Protein AF-A0A6V8HPG0-F1 (afdb_monomer)

Mean predicted aligned error: 21.88 Å

Organism: Talaromyces pinophilus (NCBI:txid128442)

Secondary structure (DSSP, 8-state):
-PPEEEEEET--SSTTSHHIIIIIHHHTSTTTTTTEEEEEEE-SSHHHHHHHHHHHT--GGGEESSHHHHHS-TT-SEEEE-S-GGGHHHHHHHHHHTT--HHHHHHTTTT-SEEEEEEEEEESSTTS--GGGGGGG-GGG--STTTTHHHHHHHHHHHHH--EEEEEEEEE-S-SEEE-TTSSSEEE--S--EEEEEEEETTS-EEEEEEEE--TTSPPEEEEEEEESSEEEEEEESSS-TTTSPPEEEEEE--TT--S----EEEP-PPPPTTHHHHHHHHHHHHGGGSTTT---HHHHHHHHHHHHHHHHHHHHHHTTTT-----S--TTHHHHHHHHHHHHHHHT-----TT---SS---TTHHHHHHHIIIIIS--TT---TTSHHHHIIIIIHHHHHH-HHHHHHHHHHHHHHHHHHTT-SS-HHHHHHHHHHHHHHHHHHHSSS----HHHHHHHHHHHHHHHHTT-HHHHHHHHHHHHHHHHHS-HHHHHHTHHHHHHHHHHHHHHHHHHTTT--SSS----GGGG-----TTTSHHHHHHHHHHHHHHHT-SHHHHHHHHHHHHHTGGGT---S-HHHHHHHHTTTTTS--HHHHHHHHHHHHHHPPPBTTB--HHHHHHHHHHHHHHHHHHHTT---HHHHHHHHHHHHHHHHTT-HHHHHHHHHHHHHHHHHTTGGGTTTSHHHHTTSSSPPPHHHHHHHHHHHHHHHHHHHHHTT----S------GGG---GGGG-GGG--HHHHHHHHHHHHHHHHHHHHHHHHHHHS--S-HHHHHHHHHHHHHHHHHHHHHHTSTTTTT-TTHHHHHHHHHHHHHHHHHHHHT---TT-HHHHHHHHHHHHHHHHHHHHHHHT--TTT-HHHHHT--THHHHHHHHHHHHHHHHHTT---HHHHHHHHHHHHHHHHHTTT-THHHHHHHHHHHH-

Radius of gyration: 37.89 Å; Cα contacts (8 Å, |Δi|>4): 1248; chains: 1; bounding box: 71×99×92 Å

Solvent-accessible surface area (backbone atoms only — not comparable to full-atom values): 51804 Å² total; per-residue (Å²): 125,84,49,49,24,29,22,30,37,44,49,46,60,49,75,82,42,64,37,28,62,45,59,54,51,47,42,71,32,81,76,40,41,69,48,31,36,74,43,33,36,20,24,93,36,66,70,54,10,43,47,15,18,64,68,70,72,27,54,69,91,37,34,25,52,48,44,52,64,54,41,67,33,92,72,38,79,41,82,45,84,40,63,64,73,91,51,46,62,78,47,43,46,35,48,46,72,62,68,63,44,74,53,48,47,53,73,70,43,66,27,47,61,57,56,36,36,40,36,47,30,33,34,29,59,86,71,63,62,48,73,92,49,54,62,42,31,36,47,92,64,60,47,30,53,68,55,51,44,44,37,56,55,51,50,54,45,30,74,62,64,44,51,74,67,46,76,49,34,49,73,38,50,87,64,42,63,44,79,41,98,66,47,101,52,76,45,73,36,63,23,46,41,35,35,39,41,37,37,32,24,72,76,67,25,36,41,41,37,38,41,34,57,40,65,81,88,55,81,33,30,24,43,37,40,40,38,25,78,41,18,35,42,36,36,40,28,75,45,57,52,55,83,72,48,79,52,49,40,30,42,33,74,74,64,99,80,60,100,60,82,94,66,79,39,78,50,91,73,82,78,62,53,101,60,32,59,62,39,52,51,53,49,46,58,73,60,39,88,78,48,81,93,74,76,83,52,70,68,58,50,51,53,52,51,52,50,55,47,50,38,51,45,39,35,40,61,46,26,65,36,48,65,61,85,81,92,72,98,79,66,84,74,60,60,66,61,55,57,52,58,51,54,58,52,48,68,72,66,77,53,89,68,69,92,82,76,68,67,57,53,89,87,56,94,63,50,66,60,29,53,49,42,25,59,57,71,73,28,65,68,90,85,69,92,44,86,87,33,70,51,44,40,53,67,43,62,47,41,56,49,20,58,72,29,50,40,21,33,28,23,50,42,16,45,24,35,46,51,52,22,57,76,67,75,41,83,74,45,27,65,18,48,38,20,46,52,50,22,55,50,47,45,51,58,34,57,70,39,98,70,55,60,83,44,70,46,51,58,52,24,47,47,46,57,26,50,51,27,52,76,71,64,38,60,68,61,19,52,50,42,49,54,51,51,51,57,51,59,71,70,51,58,76,76,58,51,65,79,39,43,72,56,59,30,58,50,56,47,59,54,53,48,61,56,70,71,48,74,77,79,67,79,86,87,72,91,75,86,54,80,78,80,66,82,65,88,73,56,62,56,64,40,74,73,4,38,16,42,52,41,37,55,50,42,45,74,70,56,45,55,75,67,47,44,50,50,47,51,51,50,32,57,72,18,51,35,58,62,54,66,44,67,59,66,71,65,49,58,64,54,53,81,37,37,80,81,63,42,52,49,42,53,36,43,26,54,50,26,49,50,56,56,69,56,60,39,56,93,75,36,77,48,73,65,58,52,49,49,54,54,48,50,56,51,49,50,54,52,40,52,57,66,70,60,82,48,72,48,41,46,51,22,47,51,43,46,26,49,44,27,42,30,51,53,40,49,70,60,17,52,53,47,43,58,54,40,54,52,56,38,42,76,70,33,44,80,46,48,84,84,31,56,74,55,24,68,71,39,87,75,60,53,53,69,68,53,40,51,38,36,41,43,49,53,50,42,51,50,48,50,50,21,61,75,68,75,44,62,66,66,94,80,69,84,76,83,51,79,90,53,63,82,54,76,80,78,68,45,86,89,76,72,47,77,71,59,47,55,55,51,55,52,41,49,40,36,47,53,37,43,52,37,50,52,48,37,41,52,70,67,61,63,68,97,49,63,71,56,53,54,52,50,49,54,51,52,49,57,49,50,53,54,50,49,59,62,55,71,37,84,84,40,78,82,44,68,42,40,60,37,42,51,20,48,50,45,41,41,50,42,54,52,30,55,54,56,51,66,60,91,56,89,92,42,64,71,57,29,54,47,28,50,52,53,41,51,52,49,36,50,52,52,46,64,65,58,71,72,58,66,77,87,79,40,71,69,59,55,61,36,56,54,68,51,42,51,54,26,45,44,54,38,36,55,54,44,46,57,48,50,77,80,46,86,60,69,63,56,57,50,51,42,52,48,35,48,50,53,26,56,56,41,17,54,50,24,41,29,20,45,55,50,38,57,49,56,65,71,70,103

Sequence (941 aa):
MARIRVGIIGLSASDVAWVSRSHGKALQKAPLSTKYQLTAVATTSAESAAASAARWGISPEKAYTNAEDIAADPDVDLVVIGVKLPLHYDLALPALKAGKDAKEIIDSGALGKIVATTVVGWDNTLLYLPPRFDYEHEAKNRADISTITSGHVLDALCFLLGEFDSLSSVMNCAFPVITTPHHEGPVTRDAPDSFLVQGVLKTGTVVSFSMFLTPPGTPSSLTWTIAGEKGALKFEANNINIQILPPKLYWYHSRPDTNGPPEWQEVPVEDPLAFGQVGELYLALADGENVPGVLTDFDQAALRHSMLEAMGASCAYQATNTGVGVKSPVGAAADKELSRLWSDFASFMGVNLGTGVDPPIAYRSYMPQLLQFFLTSVVLPSGTRVTDSLAYHLRSQWMHQAMSDPCLFHATLFSASASIDMLRNQPNSMPTLYHQTWVIRLVNERLAHRQPLLTYSTLGAVIPLLYYNMVALDRDSAITHQTGLLKMLLRTPKSFRTEIGPLIGIIKLLGQVCYYRTAAKTFNNEKSLSLLALGLPNLYQLTQSGITDAVRTRGQATIGDDKEVLKTASYFFETIHTWFPVISRPRYYEQMAVVWNQPNPDFGLLALATFLLTCAPEHQRLTNQTSSLYTFMKSIIGALESTGFNTLELVHARLLITIFEAGHGITHAAYISMGSTIRAAAALGLDNIHANQTMFSCLNPPVNVKDAEQTWRGIMCLDKYLSLELQRPSGDFRTRLSPGDILSEDHISPNHYNIVTRYDIEFTMLFQVTHILDQVLAHVYNPLPQEEFNTSEAIQLLSTLESLKALLTGKSFQRSGLYDAMISLCYSTSVTLFAFWANLQRPNNESCVLSAESFMACAVEDILDHFQHLDYDRSAAVLDSLPIFVSQSIFKAGEVLVHELKHTTRLDVRKSIVACKRVLGHIAKRWLVGKQHLEYLDKEC

Nearest PDB structures (foldseek):
  4gqa-assembly2_C-3  TM=5.510E-01  e=6.762E-09  Klebsiella pneumoniae 342
  5ya8-assembly1_D  TM=5.470E-01  e=1.088E-08  Paracoccus laeviglucosivorans
  4fb5-assembly1_A  TM=5.318E-01  e=1.088E-08  Rhizobium etli CFN 42
  5yaq-assembly1_D  TM=5.179E-01  e=9.286E-09  Paracoccus laeviglucosivorans
  4gqa-assembly1_A-2  TM=5.029E-01  e=1.973E-08  Klebsiella pneumoniae 342

InterPro domains:
  IPR007219 Xylanolytic transcriptional activator, regulatory domain [PF04082] (570-793)
  IPR007219 Xylanolytic transcriptional activator, regulatory domain [SM00906] (670-745)
  IPR036291 NAD(P)-binding domain superfamily [SSF51735] (3-126)
  IPR051317 Gfo/Idh/MocA family oxidoreductases [PTHR43708] (1-101)
  IPR055080 Gal80p-like, C-terminal domain [PF22685] (101-236)

pLDDT: mean 75.32, std 16.59, range [25.36, 97.88]

Foldseek 3Di:
DDAQEEEEEPQFLDPVAPCCVPVLVVCVDPPNVVRHDHAAYEYQDLVRQQSRCVSSVYDSVRRHHALQVNLPDPRHRYYHYRDDPVCCCVNVLNNVVSPQDLLNCLVVCLQPQWAAKEKAWEDAAQVADAPVVLVQLEVVSVNYCLCPLVLVVVLVVCLRPNAFPDKAKDFADPPQWDDHPRDPDIRGGGHTFWMWMWGAHPSRYTYTHIYGYDHPPDFTKMWMKTHGPFWIKIWIDSHSRCLAPPTWIWIWGDDPDDPDDTDIDTDDDDADPPVHSVVVQVVPVVVPPPDPPSHDDVVSVVVSVVVSVVNVVSNVVVVVFQPDDDDDPPPDPPVVVQQVVVQVLVVVLPPCPDPDQDAPDDDDPCLSVLLVQLLDPVQDDPPDPPCPDLSVCCSPVLVVVLRVDVLSVLLSSLLSVLVVCVVVVHPQTRSNNNSLVSNVVVLVVQCPDPQRPLDLSSLNSLLSQLVSCVVVVVLVSNVVSLVVSVVSLQSDDPVVCVVNVCSVVSSVLSNLLSVVVVVPDDDDDDDDPDPVVVPHDDCLCLPQNNLQVVLLVLLCVQQNDLVSLVVLLVLLCLAACLQQVLDDPVVLVVCSVCCNVRNRSLSSLLSLLSNLQLDWPDPLHNDPSSVVSLVVSVVSLVSCVSNVDQDLSNLNSLLSSLQQCLLQVVLVVSQVSLVVSVVSLVVQVLLPLPVCVVVQVVDVVRDDSLSSPSSSLSSLLSQLLSCLVVVHQGPPSADDDDPVLDDDPVLVDPPPDDPVVVSVNLSSLSSVLSNLSNLLSCLLHPPDPDPVVSVVSLVVSVVVLVVSVVVLPDPSNPPGLNSLLSLLSSLSSLLSNLVSQLPPDDPPCVVVNVVSLVVNVVSLVVLLVSQVPPPLPPDPSNLSNHRSSNLSSLLSSLVSLLVVVVVDDDPVSVVSNVSSLVSLVSSSSGGSVSVVSNVVSVVSD

Structure (mmCIF, N/CA/C/O backbone):
data_AF-A0A6V8HPG0-F1
#
_entry.id   AF-A0A6V8HPG0-F1
#
loop_
_atom_site.group_PDB
_atom_site.id
_atom_site.type_symbol
_atom_site.label_atom_id
_atom_site.label_alt_id
_atom_site.label_comp_id
_atom_site.label_asym_id
_atom_site.label_entity_id
_atom_site.label_seq_id
_atom_site.pdbx_PDB_ins_code
_atom_site.Cartn_x
_atom_site.Cartn_y
_atom_site.Cartn_z
_atom_site.occupancy
_atom_site.B_iso_or_equiv
_atom_site.auth_seq_id
_atom_site.auth_comp_id
_atom_site.auth_asym_id
_atom_site.auth_atom_id
_atom_site.pdbx_PDB_model_num
ATOM 1 N N . MET A 1 1 ? 1.450 -47.073 27.483 1.00 46.75 1 MET A N 1
ATOM 2 C CA . MET A 1 1 ? 2.648 -46.740 26.686 1.00 46.75 1 MET A CA 1
ATOM 3 C C . MET A 1 1 ? 3.872 -47.194 27.456 1.00 46.75 1 MET A C 1
ATOM 5 O O . MET A 1 1 ? 3.860 -47.072 28.679 1.00 46.75 1 MET A O 1
ATOM 9 N N . ALA A 1 2 ? 4.869 -47.754 26.768 1.00 61.03 2 ALA A N 1
ATOM 10 C CA . ALA A 1 2 ? 6.171 -48.037 27.367 1.00 61.03 2 ALA A CA 1
ATOM 11 C C . ALA A 1 2 ? 6.821 -46.718 27.819 1.00 61.03 2 ALA A C 1
ATOM 13 O O . ALA A 1 2 ? 6.591 -45.676 27.204 1.00 61.03 2 ALA A O 1
ATOM 14 N N . ARG A 1 3 ? 7.550 -46.742 28.938 1.00 74.75 3 ARG A N 1
ATOM 15 C CA . ARG A 1 3 ? 8.239 -45.551 29.448 1.00 74.75 3 ARG A CA 1
ATOM 16 C C . ARG A 1 3 ? 9.493 -45.315 28.609 1.00 74.75 3 ARG A C 1
ATOM 18 O O . ARG A 1 3 ? 10.213 -46.272 28.361 1.00 74.75 3 ARG A O 1
ATOM 25 N N . ILE A 1 4 ? 9.762 -44.067 28.231 1.00 65.44 4 ILE A N 1
ATOM 26 C CA . ILE A 1 4 ? 11.001 -43.681 27.539 1.00 65.44 4 ILE A CA 1
ATOM 27 C C . ILE A 1 4 ? 12.174 -43.900 28.500 1.00 65.44 4 ILE A C 1
ATOM 29 O O . ILE A 1 4 ? 12.159 -43.371 29.618 1.00 65.44 4 ILE A O 1
ATOM 33 N N . ARG A 1 5 ? 13.161 -44.689 28.082 1.00 83.12 5 ARG A N 1
ATOM 34 C CA . ARG A 1 5 ? 14.323 -45.102 28.871 1.00 83.12 5 ARG A CA 1
ATOM 35 C C . ARG A 1 5 ? 15.419 -44.044 28.762 1.00 83.12 5 ARG A C 1
ATOM 37 O O . ARG A 1 5 ? 15.951 -43.789 27.689 1.00 83.12 5 ARG A O 1
ATOM 44 N N . VAL A 1 6 ? 15.713 -43.371 29.868 1.00 72.12 6 VAL A N 1
ATOM 45 C CA . VAL A 1 6 ? 16.582 -42.192 29.914 1.00 72.12 6 VAL A CA 1
ATOM 46 C C . VAL A 1 6 ? 17.924 -42.544 30.549 1.00 72.12 6 VAL A C 1
ATOM 48 O O . VAL A 1 6 ? 17.972 -43.009 31.690 1.00 72.12 6 VAL A O 1
ATOM 51 N N . GLY A 1 7 ? 19.009 -42.248 29.839 1.00 85.75 7 GLY A N 1
ATOM 52 C CA . GLY A 1 7 ? 20.379 -42.250 30.340 1.00 85.75 7 GLY A CA 1
ATOM 53 C C . GLY A 1 7 ? 20.833 -40.830 30.675 1.00 85.75 7 GLY A C 1
ATOM 54 O O . GLY A 1 7 ? 20.550 -39.901 29.921 1.00 85.75 7 GLY A O 1
ATOM 55 N N . ILE A 1 8 ? 21.519 -40.613 31.803 1.00 84.31 8 ILE A N 1
ATOM 56 C CA . ILE A 1 8 ? 21.981 -39.263 32.184 1.00 84.31 8 ILE A CA 1
ATOM 57 C C . ILE A 1 8 ? 23.489 -39.221 32.426 1.00 84.31 8 ILE A C 1
ATOM 59 O O . ILE A 1 8 ? 24.012 -39.910 33.301 1.00 84.31 8 ILE A O 1
ATOM 63 N N . ILE A 1 9 ? 24.175 -38.327 31.714 1.00 85.12 9 ILE A N 1
ATOM 64 C CA . ILE A 1 9 ? 25.596 -38.024 31.911 1.00 85.12 9 ILE A CA 1
ATOM 65 C C . ILE A 1 9 ? 25.725 -36.921 32.965 1.00 85.12 9 ILE A C 1
ATOM 67 O O . ILE A 1 9 ? 25.168 -35.838 32.806 1.00 85.12 9 ILE A O 1
ATOM 71 N N . GLY A 1 10 ? 26.456 -37.172 34.050 1.00 80.94 10 GLY A N 1
ATOM 72 C CA . GLY A 1 10 ? 26.646 -36.213 35.146 1.00 80.94 10 GLY A CA 1
ATOM 73 C C . GLY A 1 10 ? 25.620 -36.298 36.276 1.00 80.94 10 GLY A C 1
ATOM 74 O O . GLY A 1 10 ? 25.633 -35.460 37.182 1.00 80.94 10 GLY A O 1
ATOM 75 N N . LEU A 1 11 ? 24.745 -37.309 36.268 1.00 86.81 11 LEU A N 1
ATOM 76 C CA . LEU A 1 11 ? 23.844 -37.566 37.388 1.00 86.81 11 LEU A CA 1
ATOM 77 C C . LEU A 1 11 ? 24.651 -38.093 38.582 1.00 86.81 11 LEU A C 1
ATOM 79 O O . LEU A 1 11 ? 25.267 -39.153 38.506 1.00 86.81 11 LEU A O 1
ATOM 83 N N . SER A 1 12 ? 24.661 -37.347 39.688 1.00 82.88 12 SER A N 1
ATOM 84 C CA . SER A 1 12 ? 25.460 -37.660 40.880 1.00 82.88 12 SER A CA 1
ATOM 85 C C . SER A 1 12 ? 24.629 -38.348 41.964 1.00 82.88 12 SER A C 1
ATOM 87 O O . SER A 1 12 ? 23.435 -38.073 42.111 1.00 82.88 12 SER A O 1
ATOM 89 N N . ALA A 1 13 ? 25.283 -39.166 42.794 1.00 84.44 13 ALA A N 1
ATOM 90 C CA . ALA A 1 13 ? 24.712 -39.690 44.037 1.00 84.44 13 ALA A CA 1
ATOM 91 C C . ALA A 1 13 ? 24.447 -38.590 45.090 1.00 84.44 13 ALA A C 1
ATOM 93 O O . ALA A 1 13 ? 23.627 -38.772 45.989 1.00 84.44 13 ALA A O 1
ATOM 94 N N . SER A 1 14 ? 25.137 -37.447 44.980 1.00 78.19 14 SER A N 1
ATOM 95 C CA . SER A 1 14 ? 25.001 -36.309 45.889 1.00 78.19 14 SER A CA 1
ATOM 96 C C . SER A 1 14 ? 23.877 -35.364 45.459 1.00 78.19 14 SER A C 1
ATOM 98 O O . SER A 1 14 ? 23.778 -34.973 44.296 1.00 78.19 14 SER A O 1
ATOM 100 N N . ASP A 1 15 ? 23.083 -34.906 46.428 1.00 68.94 15 ASP A N 1
ATOM 101 C CA . ASP A 1 15 ? 22.025 -33.905 46.232 1.00 68.94 15 ASP A CA 1
ATOM 102 C C . ASP A 1 15 ? 22.561 -32.481 45.977 1.00 68.94 15 ASP A C 1
ATOM 104 O O . ASP A 1 15 ? 21.785 -31.552 45.759 1.00 68.94 15 ASP A O 1
ATOM 108 N N . VAL A 1 16 ? 23.881 -32.276 45.983 1.00 67.00 16 VAL A N 1
ATOM 109 C CA . VAL A 1 16 ? 24.493 -30.971 45.677 1.00 67.00 16 VAL A CA 1
ATOM 110 C C . VAL A 1 16 ? 24.421 -30.666 44.174 1.00 67.00 16 VAL A C 1
ATOM 112 O O . VAL A 1 16 ? 24.186 -29.516 43.776 1.00 67.00 16 VAL A O 1
ATOM 115 N N . ALA A 1 17 ? 24.559 -31.692 43.328 1.00 64.62 17 ALA A N 1
ATOM 116 C CA . ALA A 1 17 ? 24.532 -31.542 41.878 1.00 64.62 17 ALA A CA 1
ATOM 117 C C . ALA A 1 17 ? 23.155 -31.055 41.398 1.00 64.62 17 ALA A C 1
ATOM 119 O O . ALA A 1 17 ? 22.110 -31.535 41.840 1.00 64.62 17 ALA A O 1
ATOM 120 N N . TRP A 1 18 ? 23.150 -30.078 40.487 1.00 61.59 18 TRP A N 1
ATOM 121 C CA . TRP A 1 18 ? 21.914 -29.482 39.970 1.00 61.59 18 TRP A CA 1
ATOM 122 C C . TRP A 1 18 ? 21.008 -30.533 39.319 1.00 61.59 18 TRP A C 1
ATOM 124 O O . TRP A 1 18 ? 19.835 -30.612 39.661 1.00 61.59 18 TRP A O 1
ATOM 134 N N . VAL A 1 19 ? 21.579 -31.408 38.493 1.00 66.31 19 VAL A N 1
ATOM 135 C CA . VAL A 1 19 ? 20.870 -32.475 37.764 1.00 66.31 19 VAL A CA 1
ATOM 136 C C . VAL A 1 19 ? 20.191 -33.469 38.695 1.00 66.31 19 VAL A C 1
ATOM 138 O O . VAL A 1 19 ? 19.079 -33.913 38.424 1.00 66.31 19 VAL A O 1
ATOM 141 N N . SER A 1 20 ? 20.829 -33.781 39.824 1.00 78.12 20 SER A N 1
ATOM 142 C CA . SER A 1 20 ? 20.265 -34.633 40.871 1.00 78.12 20 SER A CA 1
ATOM 143 C C . SER A 1 20 ? 19.049 -33.972 41.533 1.00 78.12 20 SER A C 1
ATOM 145 O O . SER A 1 20 ? 18.065 -34.643 41.838 1.00 78.12 20 SER A O 1
ATOM 147 N N . ARG A 1 21 ? 19.062 -32.641 41.709 1.00 70.69 21 ARG A N 1
ATOM 148 C CA . ARG A 1 21 ? 17.937 -31.875 42.279 1.00 70.69 21 ARG A CA 1
ATOM 149 C C . ARG A 1 21 ? 16.814 -31.587 41.283 1.00 70.69 21 ARG A C 1
ATOM 151 O O . ARG A 1 21 ? 15.669 -31.487 41.718 1.00 70.69 21 ARG A O 1
ATOM 158 N N . SER A 1 22 ? 17.136 -31.451 39.999 1.00 61.69 22 SER A N 1
ATOM 159 C CA . SER A 1 22 ? 16.190 -31.163 38.921 1.00 61.69 22 SER A CA 1
ATOM 160 C C . SER A 1 22 ? 15.735 -32.449 38.225 1.00 61.69 22 SER A C 1
ATOM 162 O O . SER A 1 22 ? 14.730 -33.037 38.623 1.00 61.69 22 SER A O 1
ATOM 164 N N . HIS A 1 23 ? 16.478 -32.910 37.221 1.00 62.91 23 HIS A N 1
ATOM 165 C CA . HIS A 1 23 ? 16.104 -34.013 36.336 1.00 62.91 23 HIS A CA 1
ATOM 166 C C . HIS A 1 23 ? 15.934 -35.342 37.084 1.00 62.91 23 HIS A C 1
ATOM 168 O O . HIS A 1 23 ? 14.897 -35.985 36.939 1.00 62.91 23 HIS A O 1
ATOM 174 N N . GLY A 1 24 ? 16.888 -35.725 37.941 1.00 72.38 24 GLY A N 1
ATOM 175 C CA . GLY A 1 24 ? 16.841 -36.994 38.679 1.00 72.38 24 GLY A CA 1
ATOM 176 C C . GLY A 1 24 ? 15.597 -37.118 39.568 1.00 72.38 24 GLY A C 1
ATOM 177 O O . GLY A 1 24 ? 14.842 -38.084 39.467 1.00 72.38 24 GLY A O 1
ATOM 178 N N . LYS A 1 25 ? 15.317 -36.101 40.397 1.00 76.50 25 LYS A N 1
ATOM 179 C CA . LYS A 1 25 ? 14.118 -36.074 41.259 1.00 76.50 25 LYS A CA 1
ATOM 180 C C . LYS A 1 25 ? 12.815 -35.929 40.475 1.00 76.50 25 LYS A C 1
ATOM 182 O O . LYS A 1 25 ? 11.805 -36.490 40.899 1.00 76.50 25 LYS A O 1
ATOM 187 N N . ALA A 1 26 ? 12.814 -35.175 39.375 1.00 64.62 26 ALA A N 1
ATOM 188 C CA . ALA A 1 26 ? 11.629 -34.990 38.542 1.00 64.62 26 ALA A CA 1
ATOM 189 C C . ALA A 1 26 ? 11.210 -36.303 37.865 1.00 64.62 26 ALA A C 1
ATOM 191 O O . ALA A 1 26 ? 10.038 -36.666 37.924 1.00 64.62 26 ALA A O 1
ATOM 192 N N . LEU A 1 27 ? 12.167 -37.055 37.312 1.00 73.44 27 LEU A N 1
ATOM 193 C CA . LEU A 1 27 ? 11.913 -38.326 36.624 1.00 73.44 27 LEU A CA 1
ATOM 194 C C . LEU A 1 27 ? 11.431 -39.447 37.562 1.00 73.44 27 LEU A C 1
ATOM 196 O O . LEU A 1 27 ? 10.791 -40.389 37.106 1.00 73.44 27 LEU A O 1
ATOM 200 N N . GLN A 1 28 ? 11.661 -39.334 38.874 1.00 77.50 28 GLN A N 1
ATOM 201 C CA . GLN A 1 28 ? 11.141 -40.276 39.874 1.00 77.50 28 GLN A CA 1
ATOM 202 C C . GLN A 1 28 ? 9.711 -39.955 40.355 1.00 77.50 28 GLN A C 1
ATOM 204 O O . GLN A 1 28 ? 9.090 -40.787 41.019 1.00 77.50 28 GLN A O 1
ATOM 209 N N . LYS A 1 29 ? 9.148 -38.784 40.019 1.00 72.56 29 LYS A N 1
ATOM 210 C CA . LYS A 1 29 ? 7.818 -38.344 40.481 1.00 72.56 29 LYS A CA 1
ATOM 211 C C . LYS A 1 29 ? 6.777 -38.379 39.363 1.00 72.56 29 LYS A C 1
ATOM 213 O O . LYS A 1 29 ? 7.064 -38.053 38.214 1.00 72.56 29 LYS A O 1
ATOM 218 N N . ALA A 1 30 ? 5.535 -38.724 39.701 1.00 69.56 30 ALA A N 1
ATOM 219 C CA . ALA A 1 30 ? 4.420 -38.596 38.766 1.00 69.56 30 ALA A CA 1
ATOM 220 C C . ALA A 1 30 ? 4.164 -37.103 38.448 1.00 69.56 30 ALA A C 1
ATOM 222 O O . ALA A 1 30 ? 4.336 -36.265 39.336 1.00 69.56 30 ALA A O 1
ATOM 223 N N . PRO A 1 31 ? 3.763 -36.748 37.212 1.00 57.50 31 PRO A N 1
ATOM 224 C CA . PRO A 1 31 ? 3.409 -37.635 36.098 1.00 57.50 31 PRO A CA 1
ATOM 225 C C . PRO A 1 31 ? 4.599 -38.054 35.215 1.00 57.50 31 PRO A C 1
ATOM 227 O O . PRO A 1 31 ? 4.399 -38.716 34.205 1.00 57.50 31 PRO A O 1
ATOM 230 N N . LEU A 1 32 ? 5.836 -37.669 35.539 1.00 53.12 32 LEU A N 1
ATOM 231 C CA . LEU A 1 32 ? 6.993 -37.986 34.694 1.00 53.12 32 LEU A CA 1
ATOM 232 C C . LEU A 1 32 ? 7.440 -39.436 34.854 1.00 53.12 32 LEU A C 1
ATOM 234 O O . LEU A 1 32 ? 7.696 -40.089 33.850 1.00 53.12 32 LEU A O 1
ATOM 238 N N . SER A 1 33 ? 7.415 -39.983 36.068 1.00 71.50 33 SER A N 1
ATOM 239 C CA . SER A 1 33 ? 7.749 -41.394 36.312 1.00 71.50 33 SER A CA 1
ATOM 240 C C . SER A 1 33 ? 6.778 -42.388 35.667 1.00 71.50 33 SER A C 1
ATOM 242 O O . SER A 1 33 ? 7.076 -43.578 35.601 1.00 71.50 33 SER A O 1
ATOM 244 N N . THR A 1 34 ? 5.619 -41.931 35.172 1.00 69.81 34 THR A N 1
ATOM 245 C CA . THR A 1 34 ? 4.696 -42.765 34.384 1.00 69.81 34 THR A CA 1
ATOM 246 C C . THR A 1 34 ? 5.009 -42.747 32.887 1.00 69.81 34 THR A C 1
ATOM 248 O O . THR A 1 34 ? 4.551 -43.642 32.180 1.00 69.81 34 THR A O 1
ATOM 251 N N . LYS A 1 35 ? 5.802 -41.774 32.413 1.00 61.50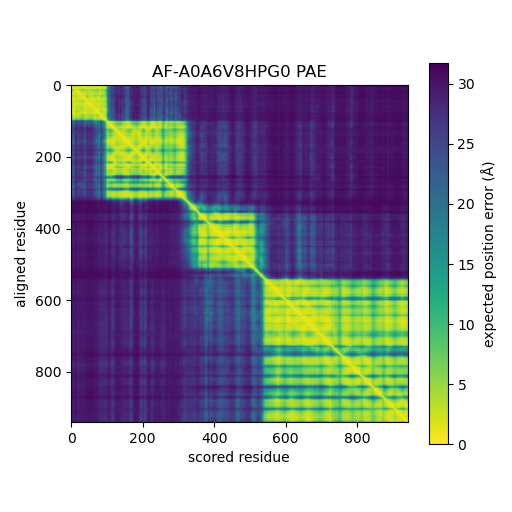 35 LYS A N 1
ATOM 252 C CA . LYS A 1 35 ? 6.186 -41.585 31.003 1.00 61.50 35 LYS A CA 1
ATOM 253 C C . LYS A 1 35 ? 7.664 -41.869 30.727 1.00 61.50 35 LYS A C 1
ATOM 255 O O . LYS A 1 35 ? 7.998 -42.251 29.613 1.00 61.50 35 LYS A O 1
ATOM 260 N N . TYR A 1 36 ? 8.523 -41.718 31.729 1.00 70.88 36 TYR A N 1
ATOM 261 C CA . TYR A 1 36 ? 9.970 -41.864 31.627 1.00 70.88 36 TYR A CA 1
ATOM 262 C C . TYR A 1 36 ? 10.485 -42.826 32.697 1.00 70.88 36 TYR A C 1
ATOM 264 O O . TYR A 1 36 ? 9.972 -42.869 33.819 1.00 70.88 36 TYR A O 1
ATOM 272 N N . GLN A 1 37 ? 11.507 -43.597 32.348 1.00 86.94 37 GLN A N 1
ATOM 273 C CA . GLN A 1 37 ? 12.222 -44.490 33.245 1.00 86.94 37 GLN A CA 1
ATOM 274 C C . GLN A 1 37 ? 13.704 -44.155 33.174 1.00 86.94 37 GLN A C 1
ATOM 276 O O . GLN A 1 37 ? 14.293 -44.180 32.106 1.00 86.94 37 GLN A O 1
ATOM 281 N N . LEU A 1 38 ? 14.311 -43.850 34.314 1.00 82.44 38 LEU A N 1
ATOM 282 C CA . LEU A 1 38 ? 15.752 -43.663 34.392 1.00 82.44 38 LEU A CA 1
ATOM 283 C C . LEU A 1 38 ? 16.432 -45.041 34.331 1.00 82.44 38 LEU A C 1
ATOM 285 O O . LEU A 1 38 ? 16.200 -45.866 35.216 1.00 82.44 38 LEU A O 1
ATOM 289 N N . THR A 1 39 ? 17.209 -45.302 33.279 1.00 89.25 39 THR A N 1
ATOM 290 C CA . THR A 1 39 ? 17.757 -46.634 32.953 1.00 89.25 39 THR A CA 1
ATOM 291 C C . THR A 1 39 ? 19.274 -46.712 32.962 1.00 89.25 39 THR A C 1
ATOM 293 O O . THR A 1 39 ? 19.790 -47.799 33.201 1.00 89.25 39 THR A O 1
ATOM 296 N N . ALA A 1 40 ? 19.984 -45.602 32.752 1.00 92.12 40 ALA A N 1
ATOM 297 C CA . ALA A 1 40 ? 21.446 -45.585 32.719 1.00 92.12 40 ALA A CA 1
ATOM 298 C C . ALA A 1 40 ? 22.034 -44.292 33.296 1.00 92.12 40 ALA A C 1
ATOM 300 O O . ALA A 1 40 ? 21.387 -43.239 33.335 1.00 92.12 40 ALA A O 1
ATOM 301 N N . VAL A 1 41 ? 23.288 -44.357 33.738 1.00 92.50 41 VAL A N 1
ATOM 302 C CA . VAL A 1 41 ? 24.036 -43.188 34.216 1.00 92.50 41 VAL A CA 1
ATOM 303 C C . VAL A 1 41 ? 25.482 -43.243 33.753 1.00 92.50 41 VAL A C 1
ATOM 305 O O . VAL A 1 41 ? 26.072 -44.316 33.740 1.00 92.50 41 VAL A O 1
ATOM 308 N N . ALA A 1 42 ? 26.059 -42.086 33.422 1.00 90.50 42 ALA A N 1
ATOM 309 C CA . ALA A 1 42 ? 27.491 -41.953 33.176 1.00 90.50 42 ALA A CA 1
ATOM 310 C C . ALA A 1 42 ? 28.113 -40.868 34.065 1.00 90.50 42 ALA A C 1
ATOM 312 O O . ALA A 1 42 ? 27.601 -39.746 34.146 1.00 90.50 42 ALA A O 1
ATOM 313 N N . THR A 1 43 ? 29.226 -41.177 34.731 1.00 87.44 43 THR A N 1
ATOM 314 C CA . THR A 1 43 ? 30.017 -40.211 35.521 1.00 87.44 43 THR A CA 1
ATOM 315 C C . THR A 1 43 ? 31.516 -40.384 35.261 1.00 87.44 43 THR A C 1
ATOM 317 O O . THR A 1 43 ? 31.930 -41.267 34.530 1.00 87.44 43 THR A O 1
ATOM 320 N N . THR A 1 44 ? 32.366 -39.544 35.856 1.00 83.62 44 THR A N 1
ATOM 321 C CA . THR A 1 44 ? 33.806 -39.501 35.542 1.00 83.62 44 THR A CA 1
ATOM 322 C C . THR A 1 44 ? 34.642 -40.639 36.147 1.00 83.62 44 THR A C 1
ATOM 324 O O . THR A 1 44 ? 35.839 -40.707 35.888 1.00 83.62 44 THR A O 1
ATOM 327 N N . SER A 1 45 ? 34.075 -41.497 37.003 1.00 87.06 45 SER A N 1
ATOM 328 C CA . SER A 1 45 ? 34.790 -42.637 37.600 1.00 87.06 45 SER A CA 1
ATOM 329 C C . SER A 1 45 ? 33.846 -43.796 37.909 1.00 87.06 45 SER A C 1
ATOM 331 O O . SER A 1 45 ? 32.695 -43.568 38.274 1.00 87.06 45 SER A O 1
ATOM 333 N N . ALA A 1 46 ? 34.344 -45.035 37.844 1.00 87.81 46 ALA A N 1
ATOM 334 C CA . ALA A 1 46 ? 33.543 -46.232 38.123 1.00 87.81 46 ALA A CA 1
ATOM 335 C C . ALA A 1 46 ? 32.913 -46.212 39.529 1.00 87.81 46 ALA A C 1
ATOM 337 O O . ALA A 1 46 ? 31.753 -46.572 39.701 1.00 87.81 46 ALA A O 1
ATOM 338 N N . GLU A 1 47 ? 33.649 -45.713 40.527 1.00 88.75 47 GLU A N 1
ATOM 339 C CA . GLU A 1 47 ? 33.156 -45.568 41.901 1.00 88.75 47 GLU A CA 1
ATOM 340 C C . GLU A 1 47 ? 31.980 -44.579 41.990 1.00 88.75 47 GLU A C 1
ATOM 342 O O . GLU A 1 47 ? 30.967 -44.863 42.631 1.00 88.75 47 GLU A O 1
ATOM 347 N N . SER A 1 48 ? 32.069 -43.437 41.297 1.00 86.44 48 SER A N 1
ATOM 348 C CA . SER A 1 48 ? 30.988 -42.444 41.287 1.00 86.44 48 SER A CA 1
ATOM 349 C C . SER A 1 48 ? 29.782 -42.885 40.450 1.00 86.44 48 SER A C 1
ATOM 351 O O . SER A 1 48 ? 28.651 -42.552 40.812 1.00 86.44 48 SER A O 1
ATOM 353 N N . ALA A 1 49 ? 30.001 -43.667 39.389 1.00 88.25 49 ALA A N 1
ATOM 354 C CA . ALA A 1 49 ? 28.946 -44.212 38.538 1.00 88.25 49 ALA A CA 1
ATOM 355 C C . ALA A 1 49 ? 28.152 -45.278 39.299 1.00 88.25 49 ALA A C 1
ATOM 357 O O . ALA A 1 49 ? 26.926 -45.204 39.361 1.00 88.25 49 ALA A O 1
ATOM 358 N N . ALA A 1 50 ? 28.851 -46.195 39.979 1.00 90.44 50 ALA A N 1
ATOM 359 C CA . ALA A 1 50 ? 28.247 -47.215 40.831 1.00 90.44 50 ALA A CA 1
ATOM 360 C C . ALA A 1 50 ? 27.467 -46.597 42.004 1.00 90.44 50 ALA A C 1
ATOM 362 O O . ALA A 1 50 ? 26.328 -46.987 42.271 1.00 90.44 50 ALA A O 1
ATOM 363 N N . ALA A 1 51 ? 28.034 -45.583 42.668 1.00 89.12 51 ALA A N 1
ATOM 364 C CA . ALA A 1 51 ? 27.344 -44.857 43.733 1.00 89.12 51 ALA A CA 1
ATOM 365 C C . ALA A 1 51 ? 26.082 -44.137 43.223 1.00 89.12 51 ALA A C 1
ATOM 367 O O . ALA A 1 51 ? 25.058 -44.110 43.910 1.00 89.12 51 ALA A O 1
ATOM 368 N N . SER A 1 52 ? 26.135 -43.563 42.016 1.00 89.88 52 SER A N 1
ATOM 369 C CA . SER A 1 52 ? 24.980 -42.914 41.393 1.00 89.88 52 SER A CA 1
ATOM 370 C C . SER A 1 52 ? 23.902 -43.931 41.018 1.00 89.88 52 SER A C 1
ATOM 372 O O . SER A 1 52 ? 22.743 -43.768 41.400 1.00 89.88 52 SER A O 1
ATOM 374 N N . ALA A 1 53 ? 24.275 -45.037 40.375 1.00 91.56 53 ALA A N 1
ATOM 375 C CA . ALA A 1 53 ? 23.338 -46.090 40.005 1.00 91.56 53 ALA A CA 1
ATOM 376 C C . ALA A 1 53 ? 22.599 -46.659 41.229 1.00 91.56 53 ALA A C 1
ATOM 378 O O . ALA A 1 53 ? 21.367 -46.719 41.233 1.00 91.56 53 ALA A O 1
ATOM 379 N N . ALA A 1 54 ? 23.325 -46.936 42.320 1.00 91.31 54 ALA A N 1
ATOM 380 C CA . ALA A 1 54 ? 22.742 -47.381 43.585 1.00 91.31 54 ALA A CA 1
ATOM 381 C C . ALA A 1 54 ? 21.755 -46.359 44.181 1.00 91.31 54 ALA A C 1
ATOM 383 O O . ALA A 1 54 ? 20.692 -46.731 44.679 1.00 91.31 54 ALA A O 1
ATOM 384 N N . ARG A 1 55 ? 22.066 -45.057 44.102 1.00 88.56 55 ARG A N 1
ATOM 385 C CA . ARG A 1 55 ? 21.198 -43.979 44.609 1.00 88.56 55 ARG A CA 1
ATOM 386 C C . ARG A 1 55 ? 19.896 -43.836 43.820 1.00 88.56 55 ARG A C 1
ATOM 388 O O . ARG A 1 55 ? 18.874 -43.452 44.403 1.00 88.56 55 ARG A O 1
ATOM 395 N N . TRP A 1 56 ? 19.951 -44.067 42.512 1.00 88.12 56 TRP A N 1
ATOM 396 C CA . TRP A 1 56 ? 18.852 -43.805 41.581 1.00 88.12 56 TRP A CA 1
ATOM 397 C C . TRP A 1 56 ? 18.064 -45.059 41.178 1.00 88.12 56 TRP A C 1
ATOM 399 O O . TRP A 1 56 ? 17.052 -44.927 40.491 1.00 88.12 56 TRP A O 1
ATOM 409 N N . GLY A 1 57 ? 18.463 -46.239 41.665 1.00 87.25 57 GLY A N 1
ATOM 410 C CA . GLY A 1 57 ? 17.788 -47.512 41.395 1.00 87.25 57 GLY A CA 1
ATOM 411 C C . GLY A 1 57 ? 18.088 -48.075 40.004 1.00 87.25 57 GLY A C 1
ATOM 412 O O . GLY A 1 57 ? 17.245 -48.757 39.429 1.00 87.25 57 GLY A O 1
ATOM 413 N N . ILE A 1 58 ? 19.263 -47.756 39.460 1.00 92.56 58 ILE A N 1
ATOM 414 C CA . ILE A 1 58 ? 19.749 -48.209 38.154 1.00 92.56 58 ILE A CA 1
ATOM 415 C C . ILE A 1 58 ? 20.607 -49.465 38.363 1.00 92.56 58 ILE A C 1
ATOM 417 O O . ILE A 1 58 ? 21.335 -49.556 39.354 1.00 92.56 58 ILE A O 1
ATOM 421 N N . SER A 1 59 ? 20.526 -50.436 37.447 1.00 89.31 59 SER A N 1
ATOM 422 C CA . SER A 1 59 ? 21.358 -51.646 37.512 1.00 89.31 59 SER A CA 1
ATOM 423 C C . SER A 1 59 ? 22.851 -51.278 37.499 1.00 89.31 59 SER A C 1
ATOM 425 O O . SER A 1 59 ? 23.240 -50.422 36.702 1.00 89.31 59 SER A O 1
ATOM 427 N N . PRO A 1 60 ? 23.712 -51.924 38.312 1.00 86.44 60 PRO A N 1
ATOM 428 C CA . PRO A 1 60 ? 25.157 -51.688 38.282 1.00 86.44 60 PRO A CA 1
ATOM 429 C C . PRO A 1 60 ? 25.786 -51.876 36.894 1.00 86.44 60 PRO A C 1
ATOM 431 O O . PRO A 1 60 ? 26.776 -51.228 36.580 1.00 86.44 60 PRO A O 1
ATOM 434 N N . GLU A 1 61 ? 25.189 -52.721 36.051 1.00 87.06 61 GLU A N 1
ATOM 435 C CA . GLU A 1 61 ? 25.632 -52.992 34.674 1.00 87.06 61 GLU A CA 1
ATOM 436 C C . GLU A 1 61 ? 25.347 -51.833 33.701 1.00 87.06 61 GLU A C 1
ATOM 438 O O . GLU A 1 61 ? 25.902 -51.793 32.610 1.00 87.06 61 GLU A O 1
ATOM 443 N N . LYS A 1 62 ? 24.506 -50.872 34.107 1.00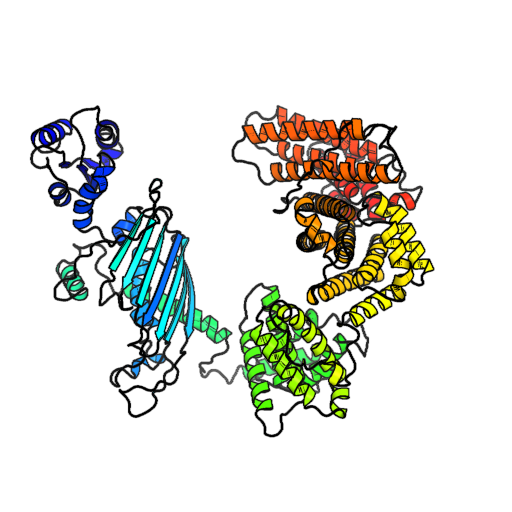 90.88 62 LYS A N 1
ATOM 444 C CA . LYS A 1 62 ? 24.126 -49.665 33.349 1.00 90.88 62 LYS A CA 1
ATOM 445 C C . LYS A 1 62 ? 24.772 -48.392 33.919 1.00 90.88 62 LYS A C 1
ATOM 447 O O . LYS A 1 62 ? 24.264 -47.277 33.754 1.00 90.88 62 LYS A O 1
ATOM 452 N N . ALA A 1 63 ? 25.868 -48.571 34.660 1.00 93.06 63 ALA A N 1
ATOM 453 C CA . ALA A 1 63 ? 26.679 -47.512 35.242 1.00 93.06 63 ALA A CA 1
ATOM 454 C C . ALA A 1 63 ? 27.964 -47.333 34.421 1.00 93.06 63 ALA A C 1
ATOM 456 O O . ALA A 1 63 ? 28.948 -48.049 34.597 1.00 93.06 63 ALA A O 1
ATOM 457 N N . TYR A 1 64 ? 27.943 -46.359 33.522 1.00 93.19 64 TYR A N 1
ATOM 458 C CA . TYR A 1 64 ? 29.004 -46.082 32.562 1.00 93.19 64 TYR A CA 1
ATOM 459 C C . TYR A 1 64 ? 29.987 -45.026 33.080 1.00 93.19 64 TYR A C 1
ATOM 461 O O . TYR A 1 64 ? 29.692 -44.256 34.000 1.00 93.19 64 TYR A O 1
ATOM 469 N N . THR A 1 65 ? 31.177 -44.971 32.483 1.00 90.06 65 THR A N 1
ATOM 470 C CA . THR A 1 65 ? 32.231 -44.006 32.855 1.00 90.06 65 THR A CA 1
ATOM 471 C C . THR A 1 65 ? 32.598 -43.027 31.742 1.00 90.06 65 THR A C 1
ATOM 473 O O . THR A 1 65 ? 33.397 -42.115 31.955 1.00 90.06 65 THR A O 1
ATOM 476 N N . ASN A 1 66 ? 32.006 -43.194 30.561 1.00 83.94 66 ASN A N 1
ATOM 477 C CA . ASN A 1 66 ? 32.225 -42.364 29.384 1.00 83.94 66 ASN A CA 1
ATOM 478 C C . ASN A 1 66 ? 30.902 -42.163 28.618 1.00 83.94 66 ASN A C 1
ATOM 480 O O . ASN A 1 66 ? 29.878 -42.765 28.955 1.00 83.94 66 ASN A O 1
ATOM 484 N N . ALA A 1 67 ? 30.908 -41.236 27.659 1.00 75.75 67 ALA A N 1
ATOM 485 C CA . ALA A 1 67 ? 29.715 -40.842 26.914 1.00 75.75 67 ALA A CA 1
ATOM 486 C C . ALA A 1 67 ? 29.406 -41.802 25.756 1.00 75.75 67 ALA A C 1
ATOM 488 O O . ALA A 1 67 ? 28.250 -41.931 25.367 1.00 75.75 67 ALA A O 1
ATOM 489 N N . GLU A 1 68 ? 30.423 -42.481 25.235 1.00 82.44 68 GLU A N 1
ATOM 490 C CA . GLU A 1 68 ? 30.346 -43.459 24.156 1.00 82.44 68 GLU A CA 1
ATOM 491 C C . GLU A 1 68 ? 29.529 -44.686 24.569 1.00 82.44 68 GLU A C 1
ATOM 493 O O . GLU A 1 68 ? 28.589 -45.058 23.874 1.00 82.44 68 GLU A O 1
ATOM 498 N N . ASP A 1 69 ? 29.817 -45.260 25.736 1.00 84.44 69 ASP A N 1
ATOM 499 C CA . ASP A 1 69 ? 29.191 -46.500 26.196 1.00 84.44 69 ASP A CA 1
ATOM 500 C C . ASP A 1 69 ? 27.717 -46.300 26.569 1.00 84.44 69 ASP A C 1
ATOM 502 O O . ASP A 1 69 ? 26.883 -47.156 26.288 1.00 84.44 69 ASP A O 1
ATOM 506 N N . ILE A 1 70 ? 27.372 -45.154 27.171 1.00 81.69 70 ILE A N 1
ATOM 507 C CA . ILE A 1 70 ? 25.970 -44.817 27.471 1.00 81.69 70 ILE A CA 1
ATOM 508 C C . ILE A 1 70 ? 25.189 -44.431 26.210 1.00 81.69 70 ILE A C 1
ATOM 510 O O . ILE A 1 70 ? 23.981 -44.643 26.161 1.00 81.69 70 ILE A O 1
ATOM 514 N N . ALA A 1 71 ? 25.854 -43.855 25.204 1.00 74.75 71 ALA A N 1
ATOM 515 C CA . ALA A 1 71 ? 25.241 -43.541 23.917 1.00 74.75 71 ALA A CA 1
ATOM 516 C C . ALA A 1 71 ? 25.020 -44.791 23.052 1.00 74.75 71 ALA A C 1
ATOM 518 O O . ALA A 1 71 ? 24.069 -44.821 22.279 1.00 74.75 71 ALA A O 1
ATOM 519 N N . ALA A 1 72 ? 25.872 -45.809 23.194 1.00 77.25 72 ALA A N 1
ATOM 520 C CA . ALA A 1 72 ? 25.773 -47.080 22.482 1.00 77.25 72 ALA A CA 1
ATOM 521 C C . ALA A 1 72 ? 24.849 -48.106 23.168 1.00 77.25 72 ALA A C 1
ATOM 523 O O . ALA A 1 72 ? 24.682 -49.215 22.658 1.00 77.25 72 ALA A O 1
ATOM 524 N N . ASP A 1 73 ? 24.271 -47.777 24.327 1.00 79.62 73 ASP A N 1
ATOM 525 C CA . ASP A 1 73 ? 23.406 -48.691 25.066 1.00 79.62 73 ASP A CA 1
ATOM 526 C C . ASP A 1 73 ? 22.021 -48.817 24.393 1.00 79.62 73 ASP A C 1
ATOM 528 O O . ASP A 1 73 ? 21.246 -47.856 24.416 1.00 79.62 73 ASP A O 1
ATOM 532 N N . PRO A 1 74 ? 21.640 -50.000 23.865 1.00 77.00 74 PRO A N 1
ATOM 533 C CA . PRO A 1 74 ? 20.336 -50.202 23.223 1.00 77.00 74 PRO A CA 1
ATOM 534 C C . PRO A 1 74 ? 19.152 -50.076 24.197 1.00 77.00 74 PRO A C 1
ATOM 536 O O . PRO A 1 74 ? 17.992 -50.022 23.773 1.00 77.00 74 PRO A O 1
ATOM 539 N N . ASP A 1 75 ? 19.418 -50.034 25.508 1.00 80.06 75 ASP A N 1
ATOM 540 C CA . ASP A 1 75 ? 18.413 -49.802 26.540 1.00 80.06 75 ASP A CA 1
ATOM 541 C C . ASP A 1 75 ? 18.245 -48.330 26.946 1.00 80.06 75 ASP A C 1
ATOM 543 O O . ASP A 1 75 ? 17.533 -48.029 27.915 1.00 80.06 75 ASP A O 1
ATOM 547 N N . VAL A 1 76 ? 18.868 -47.407 26.208 1.00 74.31 76 VAL A N 1
ATOM 548 C CA . VAL A 1 76 ? 18.777 -45.959 26.409 1.00 74.31 76 VAL A CA 1
ATOM 549 C C . VAL A 1 76 ? 18.195 -45.295 25.162 1.00 74.31 76 VAL A C 1
ATOM 551 O O . VAL A 1 76 ? 18.851 -45.163 24.139 1.00 74.31 76 VAL A O 1
ATOM 554 N N . ASP A 1 77 ? 16.960 -44.808 25.276 1.00 62.09 77 ASP A N 1
ATOM 555 C CA . ASP A 1 77 ? 16.247 -44.126 24.187 1.00 62.09 77 ASP A CA 1
ATOM 556 C C . ASP A 1 77 ? 16.603 -42.624 24.130 1.00 62.09 77 ASP A C 1
ATOM 558 O O . ASP A 1 77 ? 16.508 -41.970 23.094 1.00 62.09 77 ASP A O 1
ATOM 562 N N . LEU A 1 78 ? 16.985 -42.042 25.273 1.00 63.22 78 LEU A N 1
ATOM 563 C CA . LEU A 1 78 ? 17.287 -40.618 25.415 1.00 63.22 78 LEU A CA 1
ATOM 564 C C . LEU A 1 78 ? 18.486 -40.401 26.340 1.00 63.22 78 LEU A C 1
ATOM 566 O O . LEU A 1 78 ? 18.424 -40.736 27.522 1.00 63.22 78 LEU A O 1
ATOM 570 N N . VAL A 1 79 ? 19.533 -39.743 25.836 1.00 70.19 79 VAL A N 1
ATOM 571 C CA . VAL A 1 79 ? 20.691 -39.312 26.635 1.00 70.19 79 VAL A CA 1
ATOM 572 C C . VAL A 1 79 ? 20.539 -37.842 27.033 1.00 70.19 79 VAL A C 1
ATOM 574 O O . VAL A 1 79 ? 20.424 -36.966 26.177 1.00 70.19 79 VAL A O 1
ATOM 577 N N . VAL A 1 80 ? 20.561 -37.558 28.336 1.00 59.19 80 VAL A N 1
ATOM 578 C CA . VAL A 1 80 ? 20.507 -36.202 28.905 1.00 59.19 80 VAL A CA 1
ATOM 579 C C . VAL A 1 80 ? 21.876 -35.824 29.465 1.00 59.19 80 VAL A C 1
ATOM 581 O O . VAL A 1 80 ? 22.435 -36.536 30.298 1.00 59.19 80 VAL A O 1
ATOM 584 N N . ILE A 1 81 ? 22.407 -34.671 29.053 1.00 67.94 81 ILE A N 1
ATOM 585 C CA . ILE A 1 81 ? 23.739 -34.204 29.459 1.00 67.94 81 ILE A CA 1
ATOM 586 C C . ILE A 1 81 ? 23.611 -33.164 30.564 1.00 67.94 81 ILE A C 1
ATOM 588 O O . ILE A 1 81 ? 23.141 -32.045 30.375 1.00 67.94 81 ILE A O 1
ATOM 592 N N . GLY A 1 82 ? 24.049 -33.564 31.746 1.00 65.25 82 GLY A N 1
ATOM 593 C CA . GLY A 1 82 ? 23.893 -32.864 33.003 1.00 65.25 82 GLY A CA 1
ATOM 594 C C . GLY A 1 82 ? 25.231 -32.471 33.640 1.00 65.25 82 GLY A C 1
ATOM 595 O O . GLY A 1 82 ? 25.475 -32.704 34.822 1.00 65.25 82 GLY A O 1
ATOM 596 N N . VAL A 1 83 ? 26.143 -31.890 32.868 1.00 70.12 83 VAL A N 1
ATOM 597 C CA . VAL A 1 83 ? 27.455 -31.459 33.380 1.00 70.12 83 VAL A CA 1
ATOM 598 C C . VAL A 1 83 ? 27.725 -29.987 33.086 1.00 70.12 83 VAL A C 1
ATOM 600 O O . VAL A 1 83 ? 26.889 -29.282 32.522 1.00 70.12 83 VAL A O 1
ATOM 603 N N . LYS A 1 84 ? 28.899 -29.498 33.493 1.00 56.47 84 LYS A N 1
ATOM 604 C CA . LYS A 1 84 ? 29.335 -28.129 33.205 1.00 56.47 84 LYS A CA 1
ATOM 605 C C . LYS A 1 84 ? 29.427 -27.909 31.692 1.00 56.47 84 LYS A C 1
ATOM 607 O O . LYS A 1 84 ? 29.986 -28.742 30.984 1.00 56.47 84 LYS A O 1
ATOM 612 N N . LEU A 1 85 ? 28.940 -26.752 31.246 1.00 40.44 85 LEU A N 1
ATOM 613 C CA . LEU A 1 85 ? 28.828 -26.350 29.839 1.00 40.44 85 LEU A CA 1
ATOM 614 C C . LEU A 1 85 ? 30.075 -26.619 28.966 1.00 40.44 85 LEU A C 1
ATOM 616 O O . LEU A 1 85 ? 29.895 -27.104 27.853 1.00 40.44 85 LEU A O 1
ATOM 620 N N . PRO A 1 86 ? 31.327 -26.401 29.426 1.00 45.06 86 PRO A N 1
ATOM 621 C CA . PRO A 1 86 ? 32.509 -26.628 28.585 1.00 45.06 86 PRO A CA 1
ATOM 622 C C . PRO A 1 86 ? 32.691 -28.078 28.122 1.00 45.06 86 PRO A C 1
ATOM 624 O O . PRO A 1 86 ? 33.381 -28.315 27.143 1.00 45.06 86 PRO A O 1
ATOM 627 N N . LEU A 1 87 ? 32.074 -29.035 28.820 1.00 47.44 87 LEU A N 1
ATOM 628 C CA . LEU A 1 87 ? 32.178 -30.466 28.530 1.00 47.44 87 LEU A CA 1
ATOM 629 C C . LEU A 1 87 ? 31.044 -30.965 27.623 1.00 47.44 87 LEU A C 1
ATOM 631 O O . LEU A 1 87 ? 31.019 -32.134 27.262 1.00 47.44 87 LEU A O 1
ATOM 635 N N . HIS A 1 88 ? 30.070 -30.113 27.283 1.00 50.44 88 HIS A N 1
ATOM 636 C CA . HIS A 1 88 ? 28.877 -30.545 26.545 1.00 50.44 88 HIS A CA 1
ATOM 637 C C . HIS A 1 88 ? 29.207 -31.044 25.144 1.00 50.44 88 HIS A C 1
ATOM 639 O O . HIS A 1 88 ? 28.592 -32.004 24.707 1.00 50.44 88 HIS A O 1
ATOM 645 N N . TYR A 1 89 ? 30.174 -30.429 24.460 1.00 40.94 89 TYR A N 1
ATOM 646 C CA . TYR A 1 89 ? 30.548 -30.826 23.102 1.00 40.94 89 TYR A CA 1
ATOM 647 C C . TYR A 1 89 ? 31.086 -32.263 23.065 1.00 40.94 89 TYR A C 1
ATOM 649 O O . TYR A 1 89 ? 30.522 -33.108 22.374 1.00 40.94 89 TYR A O 1
ATOM 657 N N . ASP A 1 90 ? 32.096 -32.560 23.887 1.00 54.31 90 ASP A N 1
ATOM 658 C CA . ASP A 1 90 ? 32.742 -33.878 23.924 1.00 54.31 90 ASP A CA 1
ATOM 659 C C . ASP A 1 90 ? 31.795 -34.986 24.405 1.00 54.31 90 ASP A C 1
ATOM 661 O O . ASP A 1 90 ? 31.952 -36.140 24.026 1.00 54.31 90 ASP A O 1
ATOM 665 N N . LEU A 1 91 ? 30.786 -34.643 25.212 1.00 57.88 91 LEU A N 1
ATOM 666 C CA . LEU A 1 91 ? 29.828 -35.606 25.763 1.00 57.88 91 LEU A CA 1
ATOM 667 C C . LEU A 1 91 ? 28.557 -35.756 24.916 1.00 57.88 91 LEU A C 1
ATOM 669 O O . LEU A 1 91 ? 27.872 -36.770 25.024 1.00 57.88 91 LEU A O 1
ATOM 673 N N . ALA A 1 92 ? 28.226 -34.764 24.084 1.00 49.19 92 ALA A N 1
ATOM 674 C CA . ALA A 1 92 ? 27.118 -34.837 23.130 1.00 49.19 92 ALA A CA 1
ATOM 675 C C . ALA A 1 92 ? 27.533 -35.508 21.826 1.00 49.19 92 ALA A C 1
ATOM 677 O O . ALA A 1 92 ? 26.712 -36.171 21.195 1.00 49.19 92 ALA A O 1
ATOM 678 N N . LEU A 1 93 ? 28.800 -35.359 21.435 1.00 49.72 93 LEU A N 1
ATOM 679 C CA . LEU A 1 93 ? 29.316 -35.886 20.181 1.00 49.72 93 LEU A CA 1
ATOM 680 C C . LEU A 1 93 ? 29.147 -37.412 20.051 1.00 49.72 93 LEU A C 1
ATOM 682 O O . LEU A 1 93 ? 28.734 -37.834 18.978 1.00 49.72 93 LEU A O 1
ATOM 686 N N . PRO A 1 94 ? 29.358 -38.252 21.083 1.00 53.56 94 PRO A N 1
ATOM 687 C CA . PRO A 1 94 ? 29.090 -39.688 20.983 1.00 53.56 94 PRO A CA 1
ATOM 688 C C . PRO A 1 94 ? 27.604 -40.023 20.829 1.00 53.56 94 PRO A C 1
ATOM 690 O O . PRO A 1 94 ? 27.259 -40.907 20.056 1.00 53.56 94 PRO A O 1
ATOM 693 N N . ALA A 1 95 ? 26.714 -39.267 21.482 1.00 49.53 95 ALA A N 1
ATOM 694 C CA . ALA A 1 95 ? 25.265 -39.425 21.338 1.00 49.53 95 ALA A CA 1
ATOM 695 C C . ALA A 1 95 ? 24.741 -38.952 19.972 1.00 49.53 95 ALA A C 1
ATOM 697 O O . ALA A 1 95 ? 23.686 -39.404 19.545 1.00 49.53 95 ALA A O 1
ATOM 698 N N . LEU A 1 96 ? 25.460 -38.044 19.308 1.00 46.47 96 LEU A N 1
ATOM 699 C CA . LEU A 1 96 ? 25.205 -37.612 17.930 1.00 46.47 96 LEU A CA 1
ATOM 700 C C . LEU A 1 96 ? 25.790 -38.604 16.912 1.00 46.47 96 LEU A C 1
ATOM 702 O O . LEU A 1 96 ? 25.119 -38.945 15.944 1.00 46.47 96 LEU A O 1
ATOM 706 N N . LYS A 1 97 ? 27.011 -39.103 17.161 1.00 45.84 97 LYS A N 1
ATOM 707 C CA . LYS A 1 97 ? 27.674 -40.162 16.377 1.00 45.84 97 LYS A CA 1
ATOM 708 C C . LYS A 1 97 ? 26.942 -41.500 16.446 1.00 45.84 97 LYS A C 1
ATOM 710 O O . LYS A 1 97 ? 27.084 -42.297 15.536 1.00 45.84 97 LYS A O 1
ATOM 715 N N . ALA A 1 98 ? 26.132 -41.723 17.4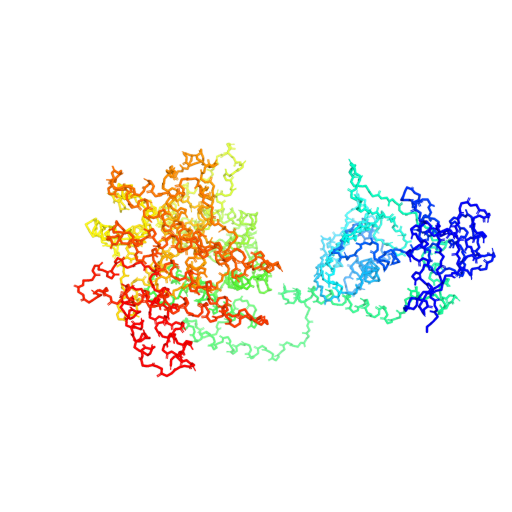78 1.00 48.06 98 ALA A N 1
ATOM 716 C CA . ALA A 1 98 ? 25.210 -42.850 17.571 1.00 48.06 98 ALA A CA 1
ATOM 717 C C . ALA A 1 98 ? 23.979 -42.730 16.635 1.00 48.06 98 ALA A C 1
ATOM 719 O O . ALA A 1 98 ? 22.979 -43.398 16.871 1.00 48.06 98 ALA A O 1
ATOM 720 N N . GLY A 1 99 ? 24.044 -41.896 15.584 1.00 50.81 99 GLY A N 1
ATOM 721 C CA . GLY A 1 99 ? 23.108 -41.933 14.456 1.00 50.81 99 GLY A CA 1
ATOM 722 C C . GLY A 1 99 ? 21.904 -40.998 14.544 1.00 50.81 99 GLY A C 1
ATOM 723 O O . GLY A 1 99 ? 20.820 -41.390 14.128 1.00 50.81 99 GLY A O 1
ATOM 724 N N . LYS A 1 100 ? 22.063 -39.766 15.048 1.00 48.34 100 LYS A N 1
ATOM 725 C CA . LYS A 1 100 ? 20.930 -38.826 15.119 1.00 48.34 100 LYS A CA 1
ATOM 726 C C . LYS A 1 100 ? 20.744 -38.031 13.826 1.00 48.34 100 LYS A C 1
ATOM 728 O O . LYS A 1 100 ? 21.457 -37.058 13.582 1.00 48.34 100 LYS A O 1
ATOM 733 N N . ASP A 1 101 ? 19.790 -38.485 13.017 1.00 61.72 101 ASP A N 1
ATOM 734 C CA . ASP A 1 101 ? 19.360 -37.980 11.702 1.00 61.72 101 ASP A CA 1
ATOM 735 C C . ASP A 1 101 ? 19.126 -36.444 11.677 1.00 61.72 101 ASP A C 1
ATOM 737 O O . ASP A 1 101 ? 18.728 -35.840 12.673 1.00 61.72 101 ASP A O 1
ATOM 741 N N . ALA A 1 102 ? 19.309 -35.777 10.529 1.00 68.19 102 ALA A N 1
ATOM 742 C CA . ALA A 1 102 ? 18.890 -34.382 10.332 1.00 68.19 102 ALA A CA 1
ATOM 743 C C . ALA A 1 102 ? 17.402 -34.179 10.668 1.00 68.19 102 ALA A C 1
ATOM 745 O O . ALA A 1 102 ? 17.022 -33.139 11.220 1.00 68.19 102 ALA A O 1
ATOM 746 N N . LYS A 1 103 ? 16.576 -35.198 10.403 1.00 72.69 103 LYS A N 1
ATOM 747 C CA . LYS A 1 103 ? 15.192 -35.257 10.864 1.00 72.69 103 LYS A CA 1
ATOM 748 C C . LYS A 1 103 ? 15.093 -35.238 12.386 1.00 72.69 103 LYS A C 1
ATOM 750 O O . LYS A 1 103 ? 14.304 -34.472 12.926 1.00 72.69 103 LYS A O 1
ATOM 755 N N . GLU A 1 104 ? 15.927 -35.991 13.092 1.00 68.81 104 GLU A N 1
ATOM 756 C CA . GLU A 1 104 ? 15.972 -35.959 14.555 1.00 68.81 104 GLU A CA 1
ATOM 757 C C . GLU A 1 104 ? 16.473 -34.616 15.097 1.00 68.81 104 GLU A C 1
ATOM 759 O O . GLU A 1 104 ? 15.971 -34.140 16.115 1.00 68.81 104 GLU A O 1
ATOM 764 N N . ILE A 1 105 ? 17.419 -33.953 14.422 1.00 69.00 105 ILE A N 1
ATOM 765 C CA . ILE A 1 105 ? 17.869 -32.604 14.799 1.00 69.00 105 ILE A CA 1
ATOM 766 C C . ILE A 1 105 ? 16.700 -31.613 14.721 1.00 69.00 105 ILE A C 1
ATOM 768 O O . ILE A 1 105 ? 16.505 -30.818 15.646 1.00 69.00 105 ILE A O 1
ATOM 772 N N . ILE A 1 106 ? 15.901 -31.674 13.655 1.00 77.12 106 ILE A N 1
ATOM 773 C CA . ILE A 1 106 ? 14.713 -30.828 13.487 1.00 77.12 106 ILE A CA 1
ATOM 774 C C . ILE A 1 106 ? 13.640 -31.201 14.521 1.00 77.12 106 ILE A C 1
ATOM 776 O O . ILE A 1 106 ? 13.178 -30.329 15.262 1.00 77.12 106 ILE A O 1
ATOM 780 N N . ASP A 1 107 ? 13.309 -32.488 14.641 1.00 71.88 107 ASP A N 1
ATOM 781 C CA . ASP A 1 107 ? 12.252 -33.005 15.520 1.00 71.88 107 ASP A CA 1
ATOM 782 C C . ASP A 1 107 ? 12.585 -32.825 17.013 1.00 71.88 107 ASP A C 1
ATOM 784 O O . ASP A 1 107 ? 11.689 -32.627 17.836 1.00 71.88 107 ASP A O 1
ATOM 788 N N . SER A 1 108 ? 13.870 -32.805 17.384 1.00 67.06 108 SER A N 1
ATOM 789 C CA . SER A 1 108 ? 14.316 -32.495 18.752 1.00 67.06 108 SER A CA 1
ATOM 790 C C . SER A 1 108 ? 14.022 -31.050 19.175 1.00 67.06 108 SER A C 1
ATOM 792 O O . SER A 1 108 ? 14.116 -30.715 20.359 1.00 67.06 108 SER A O 1
ATOM 794 N N . GLY A 1 109 ? 13.690 -30.171 18.221 1.00 72.06 109 GLY A N 1
ATOM 795 C CA . GLY A 1 109 ? 13.482 -28.745 18.455 1.00 72.06 109 GLY A CA 1
ATOM 796 C C . GLY A 1 109 ? 14.779 -27.963 18.676 1.00 72.06 109 GLY A C 1
ATOM 797 O O . GLY A 1 109 ? 14.725 -26.820 19.142 1.00 72.06 109 GLY A O 1
ATOM 798 N N . ALA A 1 110 ? 15.941 -28.538 18.339 1.00 66.69 110 ALA A N 1
ATOM 799 C CA . ALA A 1 110 ? 17.245 -27.889 18.489 1.00 66.69 110 ALA A CA 1
ATOM 800 C C . ALA A 1 110 ? 17.338 -26.560 17.714 1.00 66.69 110 ALA A C 1
ATOM 802 O O . ALA A 1 110 ? 18.015 -25.630 18.153 1.00 66.69 110 ALA A O 1
ATOM 803 N N . LEU A 1 111 ? 16.611 -26.448 16.598 1.00 76.19 111 LEU A N 1
ATOM 804 C CA . LEU A 1 111 ? 16.513 -25.235 15.780 1.00 76.19 111 LEU A CA 1
ATOM 805 C C . LEU A 1 111 ? 15.460 -24.229 16.277 1.00 76.19 111 LEU A C 1
ATOM 807 O O . LEU A 1 111 ? 15.402 -23.107 15.777 1.00 76.19 111 LEU A O 1
ATOM 811 N N . GLY A 1 112 ? 14.643 -24.578 17.276 1.00 81.25 112 GLY A N 1
ATOM 812 C CA . GLY A 1 112 ? 13.447 -23.808 17.629 1.00 81.25 112 GLY A CA 1
ATOM 813 C C . GLY A 1 112 ? 12.382 -23.878 16.530 1.00 81.25 112 GLY A C 1
ATOM 814 O O . GLY A 1 112 ? 12.336 -24.844 15.769 1.00 81.25 112 GLY A O 1
ATOM 815 N N . LYS A 1 113 ? 11.511 -22.867 16.436 1.00 89.69 113 LYS A N 1
ATOM 816 C CA . LYS A 1 113 ? 10.545 -22.793 15.332 1.00 89.69 113 LYS A CA 1
ATOM 817 C C . LYS A 1 113 ? 11.281 -22.532 14.016 1.00 89.69 113 LYS A C 1
ATOM 819 O O . LYS A 1 113 ? 12.080 -21.600 13.938 1.00 89.69 113 LYS A O 1
ATOM 824 N N . ILE A 1 114 ? 10.973 -23.307 12.978 1.00 93.19 114 ILE A N 1
ATOM 825 C CA . ILE A 1 114 ? 11.527 -23.090 11.638 1.00 93.19 114 ILE A CA 1
ATOM 826 C C . ILE A 1 114 ? 10.802 -21.917 10.970 1.00 93.19 114 ILE A C 1
ATOM 828 O O . ILE A 1 114 ? 9.589 -21.954 10.757 1.00 93.19 114 ILE A O 1
ATOM 832 N N . VAL A 1 115 ? 11.554 -20.867 10.647 1.00 93.25 115 VAL A N 1
ATOM 833 C CA . VAL A 1 115 ? 11.039 -19.614 10.076 1.00 93.25 115 VAL A CA 1
ATOM 834 C C . VAL A 1 115 ? 10.961 -19.713 8.557 1.00 93.25 115 VAL A C 1
ATOM 836 O O . VAL A 1 115 ? 9.933 -19.392 7.960 1.00 93.25 115 VAL A O 1
ATOM 839 N N . ALA A 1 116 ? 12.043 -20.176 7.930 1.00 96.00 116 ALA A N 1
ATOM 840 C CA . ALA A 1 116 ? 12.146 -20.249 6.482 1.00 96.00 116 ALA A CA 1
ATOM 841 C C . ALA A 1 116 ? 13.113 -21.345 6.033 1.00 96.00 116 ALA A C 1
ATOM 843 O O . ALA A 1 116 ? 14.047 -21.713 6.749 1.00 96.00 116 ALA A O 1
ATOM 844 N N . THR A 1 117 ? 12.927 -21.818 4.808 1.00 97.25 117 THR A N 1
ATOM 845 C CA . THR A 1 117 ? 13.890 -22.665 4.113 1.00 97.25 117 THR A CA 1
ATOM 846 C C . THR A 1 117 ? 14.134 -22.146 2.700 1.00 97.25 117 THR A C 1
ATOM 848 O O . THR A 1 117 ? 13.232 -21.623 2.041 1.00 97.25 117 THR A O 1
ATOM 851 N N . THR A 1 118 ? 15.383 -22.222 2.249 1.00 97.88 118 THR A N 1
ATOM 852 C CA . THR A 1 118 ? 15.790 -21.781 0.915 1.00 97.88 118 THR A CA 1
ATOM 853 C C . THR A 1 118 ? 16.660 -22.837 0.262 1.00 97.88 118 THR A C 1
ATOM 855 O O . THR A 1 118 ? 17.676 -23.225 0.833 1.00 97.88 118 THR A O 1
ATOM 858 N N . VAL A 1 119 ? 16.271 -23.272 -0.933 1.00 97.38 119 VAL A N 1
ATOM 859 C CA . VAL A 1 119 ? 17.022 -24.198 -1.782 1.00 97.38 119 VAL A CA 1
ATOM 860 C C . VAL A 1 119 ? 17.399 -23.475 -3.065 1.00 97.38 119 VAL A C 1
ATOM 862 O O . VAL A 1 119 ? 16.531 -22.939 -3.754 1.00 97.38 119 VAL A O 1
ATOM 865 N N . VAL A 1 120 ? 18.685 -23.476 -3.399 1.00 96.62 120 VAL A N 1
ATOM 866 C CA . VAL A 1 120 ? 19.187 -22.999 -4.687 1.00 96.62 120 VAL A CA 1
ATOM 867 C C . VAL A 1 120 ? 20.134 -24.045 -5.241 1.00 96.62 120 VAL A C 1
ATOM 869 O O . VAL A 1 120 ? 21.124 -24.391 -4.596 1.00 96.62 120 VAL A O 1
ATOM 872 N N . GLY A 1 121 ? 19.832 -24.540 -6.434 1.00 92.69 121 GLY A N 1
ATOM 873 C CA . GLY A 1 121 ? 20.695 -25.456 -7.153 1.00 92.69 121 GLY A CA 1
ATOM 874 C C . GLY A 1 121 ? 20.877 -25.050 -8.604 1.00 92.69 121 GLY A C 1
ATOM 875 O O . GLY A 1 121 ? 19.975 -24.504 -9.244 1.00 92.69 121 GLY A O 1
ATOM 876 N N . TRP A 1 122 ? 22.054 -25.341 -9.135 1.00 90.75 122 TRP A N 1
ATOM 877 C CA . TRP A 1 122 ? 22.282 -25.316 -10.567 1.00 90.75 122 TRP A CA 1
ATOM 878 C C . TRP A 1 122 ? 23.169 -26.466 -11.007 1.00 90.75 122 TRP A C 1
ATOM 880 O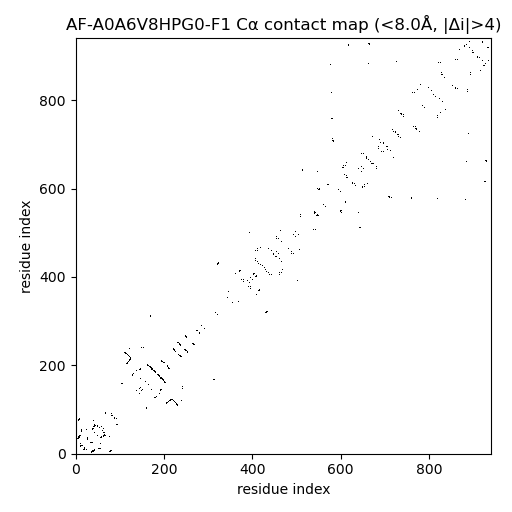 O . TRP A 1 122 ? 24.025 -26.939 -10.258 1.00 90.75 122 TRP A O 1
ATOM 890 N N . ASP A 1 123 ? 22.965 -26.900 -12.242 1.00 88.62 123 ASP A N 1
ATOM 891 C CA . ASP A 1 123 ? 23.701 -28.003 -12.839 1.00 88.62 123 ASP A CA 1
A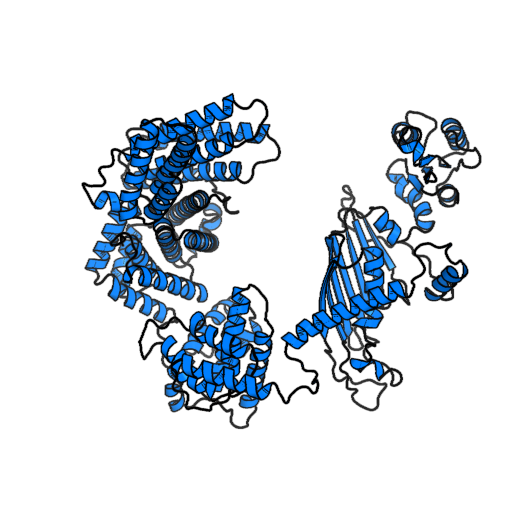TOM 892 C C . ASP A 1 123 ? 24.095 -27.703 -14.280 1.00 88.62 123 ASP A C 1
ATOM 894 O O . ASP A 1 123 ? 23.404 -26.966 -14.982 1.00 88.62 123 ASP A O 1
ATOM 898 N N . ASN A 1 124 ? 25.221 -28.249 -14.726 1.00 83.12 124 ASN A N 1
ATOM 899 C CA . ASN A 1 124 ? 25.726 -28.052 -16.085 1.00 83.12 124 ASN A CA 1
ATOM 900 C C . ASN A 1 124 ? 25.724 -29.330 -16.943 1.00 83.12 124 ASN A C 1
ATOM 902 O O . ASN A 1 124 ? 26.160 -29.298 -18.095 1.00 83.12 124 ASN A O 1
ATOM 906 N N . THR A 1 125 ? 25.255 -30.451 -16.392 1.00 74.56 125 THR A N 1
ATOM 907 C CA . THR A 1 125 ? 25.363 -31.783 -16.997 1.00 74.56 125 THR A CA 1
ATOM 908 C C . THR A 1 125 ? 24.075 -32.200 -17.700 1.00 74.56 125 THR A C 1
ATOM 910 O O . THR A 1 125 ? 24.122 -32.687 -18.829 1.00 74.56 125 THR A O 1
ATOM 913 N N . LEU A 1 126 ? 22.914 -31.928 -17.098 1.00 78.25 126 LEU A N 1
ATOM 914 C CA . LEU A 1 126 ? 21.608 -32.368 -17.610 1.00 78.25 126 LEU A CA 1
ATOM 915 C C . LEU A 1 126 ? 21.133 -31.578 -18.844 1.00 78.25 126 LEU A C 1
ATOM 917 O O . LEU A 1 126 ? 20.145 -31.938 -19.488 1.00 78.25 126 LEU A O 1
ATOM 921 N N . LEU A 1 127 ? 21.835 -30.499 -19.211 1.00 82.69 127 LEU A N 1
ATOM 922 C CA . LEU A 1 127 ? 21.513 -29.743 -20.419 1.00 82.69 127 LEU A CA 1
ATOM 923 C C . LEU A 1 127 ? 22.037 -30.436 -21.693 1.00 82.69 127 LEU A C 1
ATOM 925 O O . LEU A 1 127 ? 21.367 -30.344 -22.714 1.00 82.69 127 LEU A O 1
ATOM 929 N N . TYR A 1 128 ? 23.160 -31.165 -21.640 1.00 84.94 128 TYR A N 1
ATOM 930 C CA . TYR A 1 128 ? 23.851 -31.750 -22.807 1.00 84.94 128 TYR A CA 1
ATOM 931 C C . TYR A 1 128 ? 23.872 -33.279 -22.740 1.00 84.94 128 TYR A C 1
ATOM 933 O O . TYR A 1 128 ? 24.929 -33.901 -22.665 1.00 84.94 128 TYR A O 1
ATOM 941 N N . LEU A 1 129 ? 22.694 -33.896 -22.740 1.00 81.44 129 LEU A N 1
ATOM 942 C CA . LEU A 1 129 ? 22.581 -35.346 -22.634 1.00 81.44 129 LEU A CA 1
ATOM 943 C C . LEU A 1 129 ? 22.935 -36.050 -23.965 1.00 81.44 129 LEU A C 1
ATOM 945 O O . LEU A 1 129 ? 22.746 -35.477 -25.038 1.00 81.44 129 LEU A O 1
ATOM 949 N N . PRO A 1 130 ? 23.461 -37.291 -23.931 1.00 84.00 130 PRO A N 1
ATOM 950 C CA . PRO A 1 130 ? 23.675 -38.095 -25.135 1.00 84.00 130 PRO A CA 1
ATOM 951 C C . PRO A 1 130 ? 22.349 -38.569 -25.768 1.00 84.00 130 PRO A C 1
ATOM 953 O O . PRO A 1 130 ? 21.377 -38.739 -25.032 1.00 84.00 130 PRO A O 1
ATOM 956 N N . PRO A 1 131 ? 22.327 -38.926 -27.075 1.00 84.81 131 PRO A N 1
ATOM 957 C CA . PRO A 1 131 ? 21.108 -39.253 -27.834 1.00 84.81 131 PRO A CA 1
ATOM 958 C C . PRO A 1 131 ? 20.138 -40.258 -27.194 1.00 84.81 131 PRO A C 1
ATOM 960 O O . PRO A 1 131 ? 18.934 -40.227 -27.425 1.00 84.81 131 PRO A O 1
ATOM 963 N N . ARG A 1 132 ? 20.637 -41.166 -26.344 1.00 81.94 132 ARG A N 1
ATOM 964 C CA . ARG A 1 132 ? 19.791 -42.127 -25.613 1.00 81.94 132 ARG A CA 1
ATOM 965 C C . ARG A 1 132 ? 18.791 -41.474 -24.642 1.00 81.94 132 ARG A C 1
ATOM 967 O O . ARG A 1 132 ? 17.850 -42.146 -24.237 1.00 81.94 132 ARG A O 1
ATOM 974 N N . PHE A 1 133 ? 19.006 -40.215 -24.261 1.00 82.06 133 PHE A N 1
ATOM 975 C CA . PHE A 1 133 ? 18.130 -39.444 -23.374 1.00 82.06 133 PHE A CA 1
ATOM 976 C C . PHE A 1 133 ? 17.404 -38.309 -24.106 1.00 82.06 133 PHE A C 1
ATOM 978 O O . PHE A 1 133 ? 16.891 -37.402 -23.460 1.00 82.06 133 PHE A O 1
ATOM 985 N N . ASP A 1 134 ? 17.310 -38.353 -25.440 1.00 83.44 134 ASP A N 1
ATOM 986 C CA . ASP A 1 134 ? 16.602 -37.320 -26.212 1.00 83.44 134 ASP A CA 1
ATOM 987 C C . ASP A 1 134 ? 15.140 -37.148 -25.769 1.00 83.44 134 ASP A C 1
ATOM 989 O O . ASP A 1 134 ? 14.570 -36.071 -25.903 1.00 83.44 134 ASP A O 1
ATOM 993 N N . TYR A 1 135 ? 14.533 -38.172 -25.160 1.00 79.56 135 TYR A N 1
ATOM 994 C CA . TYR A 1 135 ? 13.191 -38.064 -24.590 1.00 79.56 135 TYR A CA 1
ATOM 995 C C . TYR A 1 135 ? 13.100 -37.032 -23.442 1.00 79.56 135 TYR A C 1
ATOM 997 O O . TYR A 1 135 ? 12.031 -36.461 -23.241 1.00 79.56 135 TYR A O 1
ATOM 1005 N N . GLU A 1 136 ? 14.190 -36.736 -22.725 1.00 81.81 136 GLU A N 1
ATOM 1006 C CA . GLU A 1 136 ? 14.258 -35.709 -21.662 1.00 81.81 136 GLU A CA 1
ATOM 1007 C C . GLU A 1 136 ? 14.338 -34.278 -22.224 1.00 81.81 136 GLU A C 1
ATOM 1009 O O . GLU A 1 136 ? 14.305 -33.280 -21.502 1.00 81.81 136 GLU A O 1
ATOM 1014 N N . HIS A 1 137 ? 14.454 -34.141 -23.546 1.00 85.00 137 HIS A N 1
ATOM 1015 C CA . HIS A 1 137 ? 14.324 -32.862 -24.233 1.00 85.00 137 HIS A CA 1
ATOM 1016 C C . HIS A 1 137 ? 12.858 -32.482 -24.489 1.00 85.00 137 HIS A C 1
ATOM 1018 O O . HIS A 1 137 ? 12.582 -31.314 -24.769 1.00 85.00 137 HIS A O 1
ATOM 1024 N N . GLU A 1 138 ? 11.927 -33.429 -24.342 1.00 82.75 138 GLU A N 1
ATOM 1025 C CA . GLU A 1 138 ? 10.511 -33.241 -24.649 1.00 82.75 138 GLU A CA 1
ATOM 1026 C C . GLU A 1 138 ? 9.649 -33.126 -23.378 1.00 82.75 138 GLU A C 1
ATOM 1028 O O . GLU A 1 138 ? 9.477 -34.092 -22.629 1.00 82.75 138 GLU A O 1
ATOM 1033 N N . ALA A 1 139 ? 9.004 -31.976 -23.174 1.00 83.00 139 ALA A N 1
ATOM 1034 C CA . ALA A 1 139 ? 8.154 -31.674 -22.019 1.00 83.00 139 ALA A CA 1
ATOM 1035 C C . ALA A 1 139 ? 7.012 -32.684 -21.829 1.00 83.00 139 ALA A C 1
ATOM 1037 O O . ALA A 1 139 ? 6.605 -32.974 -20.704 1.00 83.00 139 ALA A O 1
ATOM 1038 N N . LYS A 1 140 ? 6.507 -33.271 -22.924 1.00 81.06 140 LYS A N 1
ATOM 1039 C CA . LYS A 1 140 ? 5.434 -34.280 -22.890 1.00 81.06 140 LYS A CA 1
ATOM 1040 C C . LYS A 1 140 ? 5.808 -35.524 -22.073 1.00 81.06 140 LYS A C 1
ATOM 1042 O O . LYS A 1 140 ? 4.917 -36.204 -21.572 1.00 81.06 140 LYS A O 1
ATOM 1047 N N . ASN A 1 141 ? 7.103 -35.824 -21.965 1.00 78.75 141 ASN A N 1
ATOM 1048 C CA . ASN A 1 141 ? 7.600 -37.000 -21.259 1.00 78.75 141 ASN A CA 1
ATOM 1049 C C . ASN A 1 141 ? 7.760 -36.745 -19.755 1.00 78.75 141 ASN A C 1
ATOM 1051 O O . ASN A 1 141 ? 7.927 -37.705 -19.007 1.00 78.75 141 ASN A O 1
ATOM 1055 N N . ARG A 1 142 ? 7.689 -35.475 -19.314 1.00 77.62 142 ARG A N 1
ATOM 1056 C CA . ARG A 1 142 ? 7.824 -35.046 -17.909 1.00 77.62 142 ARG A CA 1
ATOM 1057 C C . ARG A 1 142 ? 9.046 -35.644 -17.210 1.00 77.62 142 ARG A C 1
ATOM 1059 O O . ARG A 1 142 ? 9.003 -35.936 -16.015 1.00 77.62 142 ARG A O 1
ATOM 1066 N N . ALA A 1 143 ? 10.111 -35.850 -17.974 1.00 79.19 143 ALA A N 1
ATOM 1067 C CA . ALA A 1 143 ? 11.393 -36.350 -17.520 1.00 79.19 143 ALA A CA 1
ATOM 1068 C C . ALA A 1 143 ? 12.397 -35.205 -17.647 1.00 79.19 143 ALA A C 1
ATOM 1070 O O . ALA A 1 143 ? 13.084 -35.075 -18.655 1.00 79.19 143 ALA A O 1
ATOM 1071 N N . ASP A 1 144 ? 12.380 -34.312 -16.662 1.00 85.69 144 ASP A N 1
ATOM 1072 C CA . ASP A 1 144 ? 13.129 -33.061 -16.682 1.00 85.69 144 ASP A CA 1
ATOM 1073 C C . ASP A 1 144 ? 13.517 -32.631 -15.256 1.00 85.69 144 ASP A C 1
ATOM 1075 O O . ASP A 1 144 ? 13.189 -33.298 -14.267 1.00 85.69 144 ASP A O 1
ATOM 1079 N N . ILE A 1 145 ? 14.237 -31.511 -15.133 1.00 87.19 145 ILE A N 1
ATOM 1080 C CA . ILE A 1 145 ? 14.743 -31.036 -13.838 1.00 87.19 145 ILE A CA 1
ATOM 1081 C C . ILE A 1 145 ? 13.622 -30.759 -12.828 1.00 87.19 145 ILE A C 1
ATOM 1083 O O . ILE A 1 145 ? 13.852 -30.893 -11.624 1.00 87.19 145 ILE A O 1
ATOM 1087 N N . SER A 1 146 ? 12.420 -30.383 -13.277 1.00 87.31 146 SER A N 1
ATOM 1088 C CA . SER A 1 146 ? 11.314 -30.004 -12.393 1.00 87.31 146 SER A CA 1
ATOM 1089 C C . SER A 1 146 ? 10.634 -31.206 -11.737 1.00 87.31 146 SER A C 1
ATOM 1091 O O . SER A 1 146 ? 10.145 -31.096 -10.615 1.00 87.31 146 SER A O 1
ATOM 1093 N N . THR A 1 147 ? 10.638 -32.365 -12.396 1.00 82.31 147 THR A N 1
ATOM 1094 C CA . THR A 1 147 ? 9.962 -33.577 -11.915 1.00 82.31 147 THR A CA 1
ATOM 1095 C C . THR A 1 147 ? 10.916 -34.586 -11.295 1.00 82.31 147 THR A C 1
ATOM 1097 O O . THR A 1 147 ? 10.556 -35.214 -10.304 1.00 82.31 147 THR A O 1
ATOM 1100 N N . ILE A 1 148 ? 12.127 -34.728 -11.842 1.00 81.44 148 ILE A N 1
ATOM 1101 C CA . ILE A 1 148 ? 13.098 -35.731 -11.392 1.00 81.44 148 ILE A CA 1
ATOM 1102 C C . ILE A 1 148 ? 13.932 -35.158 -10.249 1.00 81.44 148 ILE A C 1
ATOM 1104 O O . ILE A 1 148 ? 13.699 -35.463 -9.080 1.00 81.44 148 ILE A O 1
ATOM 1108 N N . THR A 1 149 ? 14.897 -34.294 -10.564 1.00 84.56 149 THR A N 1
ATOM 1109 C CA . THR A 1 149 ? 15.852 -33.818 -9.560 1.00 84.56 149 THR A CA 1
ATOM 1110 C C . THR A 1 149 ? 15.177 -32.943 -8.517 1.00 84.56 149 THR A C 1
ATOM 1112 O O . THR A 1 149 ? 15.347 -33.160 -7.318 1.00 84.56 149 THR A O 1
ATOM 1115 N N . SER A 1 150 ? 14.358 -31.985 -8.956 1.00 89.69 150 SER A N 1
ATOM 1116 C CA . SER A 1 150 ? 13.631 -31.129 -8.021 1.00 89.69 150 SER A CA 1
ATOM 1117 C C . SER A 1 150 ? 12.615 -31.919 -7.206 1.00 89.69 150 SER A C 1
ATOM 1119 O O . SER A 1 150 ? 12.440 -31.617 -6.030 1.00 89.69 150 SER A O 1
ATOM 1121 N N . GLY A 1 151 ? 12.002 -32.954 -7.792 1.00 86.56 151 GLY A N 1
ATOM 1122 C CA . GLY A 1 151 ? 11.093 -33.859 -7.093 1.00 86.56 151 GLY A CA 1
ATOM 1123 C C . GLY A 1 151 ? 11.753 -34.523 -5.886 1.00 86.56 151 GLY A C 1
ATOM 1124 O O . GLY A 1 151 ? 11.202 -34.456 -4.792 1.00 86.56 151 GLY A O 1
ATOM 1125 N N . HIS A 1 152 ? 12.965 -35.063 -6.045 1.00 85.75 152 HIS A N 1
ATOM 1126 C CA . HIS A 1 152 ? 13.717 -35.661 -4.935 1.00 85.75 152 HIS A CA 1
ATOM 1127 C C . HIS A 1 152 ? 14.072 -34.659 -3.830 1.00 85.75 152 HIS A C 1
ATOM 1129 O O . HIS A 1 152 ? 13.953 -34.975 -2.648 1.00 85.75 152 HIS A O 1
ATOM 1135 N N . VAL A 1 153 ? 14.487 -33.440 -4.188 1.00 92.19 153 VAL A N 1
ATOM 1136 C CA . VAL A 1 153 ? 14.844 -32.424 -3.182 1.00 92.19 153 VAL A CA 1
ATOM 1137 C C . VAL A 1 153 ? 13.600 -31.889 -2.465 1.00 92.19 153 VAL A C 1
ATOM 1139 O O . VAL A 1 153 ? 13.630 -31.667 -1.257 1.00 92.19 153 VAL A O 1
ATOM 1142 N N . LEU A 1 154 ? 12.490 -31.708 -3.184 1.00 93.75 154 LEU A N 1
ATOM 1143 C CA . LEU A 1 154 ? 11.214 -31.281 -2.607 1.00 93.75 154 LEU A CA 1
ATOM 1144 C C . LEU A 1 154 ? 10.585 -32.362 -1.722 1.00 93.75 154 LEU A C 1
ATOM 1146 O O . LEU A 1 154 ? 9.987 -32.024 -0.703 1.00 93.75 154 LEU A O 1
ATOM 1150 N N . ASP A 1 155 ? 10.736 -33.639 -2.073 1.00 89.75 155 ASP A N 1
ATOM 1151 C CA . ASP A 1 155 ? 10.314 -34.763 -1.233 1.00 89.75 155 ASP A CA 1
ATOM 1152 C C . ASP A 1 155 ? 11.094 -34.786 0.087 1.00 89.75 155 ASP A C 1
ATOM 1154 O O . ASP A 1 155 ? 10.490 -34.757 1.159 1.00 89.75 155 ASP A O 1
ATOM 1158 N N . ALA A 1 156 ? 12.427 -34.681 0.021 1.00 88.50 156 ALA A N 1
ATOM 1159 C CA . ALA A 1 156 ? 13.264 -34.545 1.212 1.00 88.50 156 ALA A CA 1
ATOM 1160 C C . ALA A 1 156 ? 12.864 -33.321 2.057 1.00 88.50 156 ALA A C 1
ATOM 1162 O O . ALA A 1 156 ? 12.838 -33.387 3.286 1.00 88.50 156 ALA A O 1
ATOM 1163 N N . LEU A 1 157 ? 12.513 -32.198 1.419 1.00 94.31 157 LEU A N 1
ATOM 1164 C CA . LEU A 1 157 ? 12.043 -30.998 2.116 1.00 94.31 157 LEU A CA 1
ATOM 1165 C C . LEU A 1 157 ? 10.738 -31.259 2.868 1.00 94.31 157 LEU A C 1
ATOM 1167 O O . LEU A 1 157 ? 10.638 -30.903 4.044 1.00 94.31 157 LEU A O 1
ATOM 1171 N N . CYS A 1 158 ? 9.763 -31.895 2.219 1.00 92.06 158 CYS A N 1
ATOM 1172 C CA . CYS A 1 158 ? 8.477 -32.218 2.836 1.00 92.06 158 CYS A CA 1
ATOM 1173 C C . CYS A 1 158 ? 8.639 -33.230 3.977 1.00 92.06 158 CYS A C 1
ATOM 1175 O O . CYS A 1 158 ? 7.997 -33.088 5.017 1.00 92.06 158 CYS A O 1
ATOM 1177 N N . PHE A 1 159 ? 9.547 -34.197 3.824 1.00 86.62 159 PHE A N 1
ATOM 1178 C CA . PHE A 1 159 ? 9.891 -35.160 4.867 1.00 86.62 159 PHE A CA 1
ATOM 1179 C C . PHE A 1 159 ? 10.477 -34.489 6.121 1.00 86.62 159 PHE A C 1
ATOM 1181 O O . PHE A 1 159 ? 10.102 -34.834 7.245 1.00 86.62 159 PHE A O 1
ATOM 1188 N N . LEU A 1 160 ? 11.365 -33.505 5.939 1.00 87.44 160 LEU A N 1
ATOM 1189 C CA . LEU A 1 160 ? 12.022 -32.808 7.046 1.00 87.44 160 LEU A CA 1
ATOM 1190 C C . LEU A 1 160 ? 11.141 -31.738 7.708 1.00 87.44 160 LEU A C 1
ATOM 1192 O O . LEU A 1 160 ? 11.218 -31.560 8.921 1.00 87.44 160 LEU A O 1
ATOM 1196 N N . LEU A 1 161 ? 10.340 -30.994 6.937 1.00 92.75 161 LEU A N 1
ATOM 1197 C CA . LEU A 1 161 ? 9.698 -29.751 7.402 1.00 92.75 161 LEU A CA 1
ATOM 1198 C C . LEU A 1 161 ? 8.163 -29.763 7.356 1.00 92.75 161 LEU A C 1
ATOM 1200 O O . LEU A 1 161 ? 7.523 -28.841 7.875 1.00 92.75 161 LEU A O 1
ATOM 1204 N N . GLY A 1 162 ? 7.574 -30.801 6.766 1.00 88.75 162 GLY A N 1
ATOM 1205 C CA . GLY A 1 162 ? 6.139 -30.943 6.557 1.00 88.75 162 GLY A CA 1
ATOM 1206 C C . GLY A 1 162 ? 5.671 -30.512 5.166 1.00 88.75 162 GLY A C 1
ATOM 1207 O O . GLY A 1 162 ? 6.389 -29.885 4.394 1.00 88.75 162 GLY A O 1
ATOM 1208 N N . GLU A 1 163 ? 4.425 -30.864 4.856 1.00 92.88 163 GLU A N 1
ATOM 1209 C CA . GLU A 1 163 ? 3.808 -30.645 3.543 1.00 92.88 163 GLU A CA 1
ATOM 1210 C C . GLU A 1 163 ? 3.438 -29.178 3.281 1.00 92.88 163 GLU A C 1
ATOM 1212 O O . GLU A 1 163 ? 3.143 -28.417 4.211 1.00 92.88 163 GLU A O 1
ATOM 1217 N N . PHE A 1 164 ? 3.351 -28.801 2.002 1.00 92.31 164 PHE A N 1
ATOM 1218 C CA . PHE A 1 164 ? 2.825 -27.501 1.582 1.00 92.31 164 PHE A CA 1
ATOM 1219 C C . PHE A 1 164 ? 1.354 -27.312 1.995 1.00 92.31 164 PHE A C 1
ATOM 1221 O O . PHE A 1 164 ? 0.525 -28.215 1.863 1.00 92.31 164 PHE A O 1
ATOM 1228 N N . ASP A 1 165 ? 1.030 -26.110 2.475 1.00 90.19 165 ASP A N 1
ATOM 1229 C CA . ASP A 1 165 ? -0.344 -25.611 2.607 1.00 90.19 165 ASP A CA 1
ATOM 1230 C C . ASP A 1 165 ? -0.761 -24.858 1.337 1.00 90.19 165 ASP A C 1
ATOM 1232 O O . ASP A 1 165 ? -1.832 -25.081 0.777 1.00 90.19 165 ASP A O 1
ATOM 1236 N N . SER A 1 166 ? 0.141 -24.017 0.822 1.00 86.00 166 SER A N 1
ATOM 1237 C CA . SER A 1 166 ? -0.019 -23.327 -0.458 1.00 86.00 166 SER A CA 1
ATOM 1238 C C . SER A 1 166 ? 1.322 -23.166 -1.172 1.00 86.00 166 SER A C 1
ATOM 1240 O O . SER A 1 166 ? 2.356 -22.948 -0.535 1.00 86.00 166 SER A O 1
ATOM 1242 N N . LEU A 1 167 ? 1.310 -23.277 -2.503 1.00 88.19 167 LEU A N 1
ATOM 1243 C CA . LEU A 1 167 ? 2.494 -23.123 -3.349 1.00 88.19 167 LEU A CA 1
ATOM 1244 C C . LEU A 1 167 ? 2.175 -22.388 -4.654 1.00 88.19 167 LEU A C 1
ATOM 1246 O O . LEU A 1 167 ? 1.039 -22.390 -5.128 1.00 88.19 167 LEU A O 1
ATOM 1250 N N . SER A 1 168 ? 3.201 -21.777 -5.236 1.00 89.19 168 SER A N 1
ATOM 1251 C CA . SER A 1 168 ? 3.209 -21.181 -6.568 1.00 89.19 168 SER A CA 1
ATOM 1252 C C . SER A 1 168 ? 4.523 -21.534 -7.250 1.00 89.19 168 SER A C 1
ATOM 1254 O O . SER A 1 168 ? 5.591 -21.413 -6.646 1.00 89.19 168 SER A O 1
ATOM 1256 N N . SER A 1 169 ? 4.448 -21.970 -8.503 1.00 88.25 169 SER A N 1
ATOM 1257 C CA . SER A 1 169 ? 5.612 -22.402 -9.275 1.00 88.25 169 SER A CA 1
ATOM 1258 C C . SER A 1 169 ? 5.702 -21.728 -10.636 1.00 88.25 169 SER A C 1
ATOM 1260 O O . SER A 1 169 ? 4.685 -21.375 -11.238 1.00 88.25 169 SER A O 1
ATOM 1262 N N . VAL A 1 170 ? 6.935 -21.598 -11.128 1.00 88.56 170 VAL A N 1
ATOM 1263 C CA . VAL A 1 170 ? 7.275 -21.107 -12.467 1.00 88.56 170 VAL A CA 1
ATOM 1264 C C . VAL A 1 170 ? 8.259 -22.084 -13.109 1.00 88.56 170 VAL A C 1
ATOM 1266 O O . VAL A 1 170 ? 9.247 -22.476 -12.490 1.00 88.56 170 VAL A O 1
ATOM 1269 N N . MET A 1 171 ? 7.988 -22.461 -14.356 1.00 87.12 171 MET A N 1
ATOM 1270 C CA . MET A 1 171 ? 8.830 -23.329 -15.181 1.00 87.12 171 MET A CA 1
ATOM 1271 C C . MET A 1 171 ? 9.128 -22.614 -16.498 1.00 87.12 171 MET A C 1
ATOM 1273 O O . MET A 1 171 ? 8.235 -21.996 -17.078 1.00 87.12 171 MET A O 1
ATOM 1277 N N . ASN A 1 172 ? 10.365 -22.696 -16.979 1.00 88.06 172 ASN A N 1
ATOM 1278 C CA . ASN A 1 172 ? 10.760 -22.139 -18.269 1.00 88.06 172 ASN A CA 1
ATOM 1279 C C . ASN A 1 172 ? 11.776 -23.045 -18.977 1.00 88.06 172 ASN A C 1
ATOM 1281 O O . ASN A 1 172 ? 12.565 -23.717 -18.316 1.00 88.06 172 ASN A O 1
ATOM 1285 N N . CYS A 1 173 ? 11.761 -23.022 -20.311 1.00 91.06 173 CYS A N 1
ATOM 1286 C CA . CYS A 1 173 ? 12.810 -23.574 -21.168 1.00 91.06 173 CYS A CA 1
ATOM 1287 C C . CYS A 1 173 ? 13.607 -22.396 -21.756 1.00 91.06 173 CYS A C 1
ATOM 1289 O O . CYS A 1 173 ? 13.221 -21.795 -22.761 1.00 91.06 173 CYS A O 1
ATOM 1291 N N . ALA A 1 174 ? 14.674 -21.992 -21.072 1.00 88.25 174 ALA A N 1
ATOM 1292 C CA . ALA A 1 174 ? 15.572 -20.917 -21.476 1.00 88.25 174 ALA A CA 1
ATOM 1293 C C . ALA A 1 174 ? 16.469 -21.306 -22.665 1.00 88.25 174 ALA A C 1
ATOM 1295 O O . ALA A 1 174 ? 16.906 -20.427 -23.411 1.00 88.25 174 ALA A O 1
ATOM 1296 N N . PHE A 1 175 ? 16.714 -22.601 -22.873 1.00 89.25 175 PHE A N 1
ATOM 1297 C CA . PHE A 1 175 ? 17.570 -23.141 -23.926 1.00 89.25 175 PHE A CA 1
ATOM 1298 C C . PHE A 1 175 ? 16.779 -24.038 -24.898 1.00 89.25 175 PHE A C 1
ATOM 1300 O O . PHE A 1 175 ? 17.042 -25.238 -24.973 1.00 89.25 175 PHE A O 1
ATOM 1307 N N . PRO A 1 176 ? 15.845 -23.484 -25.700 1.00 90.62 176 PRO A N 1
ATOM 1308 C CA . PRO A 1 176 ? 14.995 -24.270 -26.602 1.00 90.62 176 PRO A CA 1
ATOM 1309 C C . PRO A 1 176 ? 15.766 -24.917 -27.761 1.00 90.62 176 PRO A C 1
ATOM 1311 O O . PRO A 1 176 ? 15.263 -25.824 -28.419 1.00 90.62 176 PRO A O 1
ATOM 1314 N N . VAL A 1 177 ? 16.987 -24.448 -28.033 1.00 91.31 177 VAL A N 1
ATOM 1315 C CA . VAL A 1 177 ? 17.910 -25.055 -28.993 1.00 91.31 177 VAL A CA 1
ATOM 1316 C C . VAL A 1 177 ? 19.306 -25.072 -28.381 1.00 91.31 177 VAL A C 1
ATOM 1318 O O . VAL A 1 177 ? 19.827 -24.023 -28.000 1.00 91.31 177 VAL A O 1
ATOM 1321 N N . ILE A 1 178 ? 19.922 -26.249 -28.312 1.00 89.25 178 ILE A N 1
ATOM 1322 C CA . ILE A 1 178 ? 21.270 -26.453 -27.767 1.00 89.25 178 ILE A CA 1
ATOM 1323 C C . ILE A 1 178 ? 22.194 -27.054 -28.824 1.00 89.25 178 ILE A C 1
ATOM 1325 O O . ILE A 1 178 ? 21.760 -27.786 -29.710 1.00 89.25 178 ILE A O 1
ATOM 1329 N N . THR A 1 179 ? 23.488 -26.751 -28.735 1.00 87.38 179 THR A N 1
ATOM 1330 C CA . THR A 1 179 ? 24.525 -27.407 -29.546 1.00 87.38 179 THR A CA 1
ATOM 1331 C C . THR A 1 179 ? 25.405 -28.228 -28.621 1.00 87.38 179 THR A C 1
ATOM 1333 O O . THR A 1 179 ? 26.006 -27.684 -27.700 1.00 87.38 179 THR A O 1
ATOM 1336 N N . THR A 1 180 ? 25.465 -29.533 -28.855 1.00 83.19 180 THR A N 1
ATOM 1337 C CA . THR A 1 180 ? 26.118 -30.508 -27.978 1.00 83.19 180 THR A CA 1
ATOM 1338 C C . THR A 1 180 ? 27.153 -31.313 -28.761 1.00 83.19 180 THR A C 1
ATOM 1340 O O . THR A 1 180 ? 26.932 -31.585 -29.941 1.00 83.19 180 THR A O 1
ATOM 1343 N N . PRO A 1 181 ? 28.273 -31.733 -28.142 1.00 82.56 181 PRO A N 1
ATOM 1344 C CA . PRO A 1 181 ? 29.221 -32.648 -28.779 1.00 82.56 181 PRO A CA 1
ATOM 1345 C C . PRO A 1 181 ? 28.634 -34.047 -29.032 1.00 82.56 181 PRO A C 1
ATOM 1347 O O . PRO A 1 181 ? 29.269 -34.857 -29.702 1.00 82.56 181 PRO A O 1
ATOM 1350 N N . HIS A 1 182 ? 27.455 -34.353 -28.484 1.00 86.62 182 HIS A N 1
ATOM 1351 C CA . HIS A 1 182 ? 26.821 -35.664 -28.605 1.00 86.62 182 HIS A CA 1
ATOM 1352 C C . HIS A 1 182 ? 25.925 -35.829 -29.843 1.00 86.62 182 HIS A C 1
ATOM 1354 O O . HIS A 1 182 ? 25.552 -36.961 -30.155 1.00 86.62 182 HIS A O 1
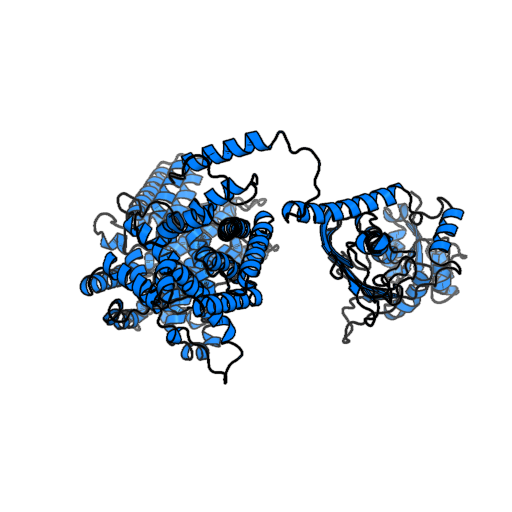ATOM 1360 N N . HIS A 1 183 ? 25.616 -34.745 -30.564 1.00 89.69 183 HIS A N 1
ATOM 1361 C CA . HIS A 1 183 ? 24.718 -34.757 -31.722 1.00 89.69 183 HIS A CA 1
ATOM 1362 C C . HIS A 1 183 ? 25.362 -34.067 -32.925 1.00 89.69 183 HIS A C 1
ATOM 1364 O O . HIS A 1 183 ? 26.034 -33.044 -32.796 1.00 89.69 183 HIS A O 1
ATOM 1370 N N . GLU A 1 184 ? 25.114 -34.597 -34.124 1.00 81.94 184 GLU A N 1
ATOM 1371 C CA . GLU A 1 184 ? 25.529 -33.976 -35.387 1.00 81.94 184 GLU A CA 1
ATOM 1372 C C . GLU A 1 184 ? 24.561 -32.837 -35.766 1.00 81.94 184 GLU A C 1
ATOM 1374 O O . GLU A 1 184 ? 23.799 -32.929 -36.725 1.00 81.94 184 GLU A O 1
ATOM 1379 N N . GLY A 1 185 ? 24.546 -31.762 -34.970 1.00 85.50 185 GLY A N 1
ATOM 1380 C CA . GLY A 1 185 ? 23.715 -30.577 -35.209 1.00 85.50 185 GLY A CA 1
ATOM 1381 C C . GLY A 1 185 ? 23.004 -30.036 -33.962 1.00 85.50 185 GLY A C 1
ATOM 1382 O O . GLY A 1 185 ? 23.169 -30.567 -32.864 1.00 85.50 185 GLY A O 1
ATOM 1383 N N . PRO A 1 186 ? 22.231 -28.945 -34.111 1.00 89.00 186 PRO A N 1
ATOM 1384 C CA . PRO A 1 186 ? 21.459 -28.376 -33.013 1.00 89.00 186 PRO A CA 1
ATOM 1385 C C . PRO A 1 186 ? 20.300 -29.298 -32.604 1.00 89.00 186 PRO A C 1
ATOM 1387 O O . PRO A 1 186 ? 19.559 -29.791 -33.454 1.00 89.00 186 PRO A O 1
ATOM 1390 N N . VAL A 1 187 ? 20.108 -29.472 -31.298 1.00 89.19 187 VAL A N 1
ATOM 1391 C CA . VAL A 1 187 ? 19.006 -30.236 -30.697 1.00 89.19 187 VAL A CA 1
ATOM 1392 C C . VAL A 1 187 ? 17.939 -29.261 -30.213 1.00 89.19 187 VAL A C 1
ATOM 1394 O O . VAL A 1 187 ? 18.255 -28.300 -29.513 1.00 89.19 187 VAL A O 1
ATOM 1397 N N . THR A 1 188 ? 16.683 -29.486 -30.600 1.00 90.44 188 THR A N 1
ATOM 1398 C CA . THR A 1 188 ? 15.535 -28.672 -30.162 1.00 90.44 188 THR A CA 1
ATOM 1399 C C . THR A 1 188 ? 14.863 -29.326 -28.963 1.00 90.44 188 THR A C 1
ATOM 1401 O O . THR A 1 188 ? 14.720 -30.546 -28.937 1.00 90.44 188 THR A O 1
ATOM 1404 N N . ARG A 1 189 ? 14.435 -28.520 -27.993 1.00 90.19 189 ARG A N 1
ATOM 1405 C CA . ARG A 1 189 ? 13.797 -28.973 -26.758 1.00 90.19 189 ARG A CA 1
ATOM 1406 C C . ARG A 1 189 ? 12.711 -28.006 -26.292 1.00 90.19 189 ARG A C 1
ATOM 1408 O O . ARG A 1 189 ? 12.762 -26.818 -26.602 1.00 90.19 189 ARG A O 1
ATOM 1415 N N . ASP A 1 190 ? 11.751 -28.520 -25.536 1.00 88.94 190 ASP A N 1
ATOM 1416 C CA . ASP A 1 190 ? 10.710 -27.748 -24.841 1.00 88.94 190 ASP A CA 1
ATOM 1417 C C . ASP A 1 190 ? 10.599 -28.108 -23.345 1.00 88.94 190 ASP A C 1
ATOM 1419 O O . ASP A 1 190 ? 9.845 -27.465 -22.614 1.00 88.94 190 ASP A O 1
ATOM 1423 N N . ALA A 1 191 ? 11.375 -29.094 -22.875 1.00 86.56 191 ALA A N 1
ATOM 1424 C CA . ALA A 1 191 ? 11.471 -29.457 -21.465 1.00 86.56 191 ALA A CA 1
ATOM 1425 C C . ALA A 1 191 ? 11.983 -28.287 -20.590 1.00 86.56 191 ALA A C 1
ATOM 1427 O O . ALA A 1 191 ? 12.915 -27.584 -21.002 1.00 86.56 191 ALA A O 1
ATOM 1428 N N . PRO A 1 192 ? 11.422 -28.083 -19.380 1.00 90.00 192 PRO A N 1
ATOM 1429 C CA . PRO A 1 192 ? 11.896 -27.067 -18.447 1.00 90.00 192 PRO A CA 1
ATOM 1430 C C . PRO A 1 192 ? 13.375 -27.235 -18.085 1.00 90.00 192 PRO A C 1
ATOM 1432 O O . PRO A 1 192 ? 13.841 -28.333 -17.788 1.00 90.00 192 PRO A O 1
ATOM 1435 N N . ASP A 1 193 ? 14.098 -26.122 -18.053 1.00 89.62 193 ASP A N 1
ATOM 1436 C CA . ASP A 1 193 ? 15.493 -26.037 -17.609 1.00 89.62 193 ASP A CA 1
ATOM 1437 C C . ASP A 1 193 ? 15.684 -25.034 -16.460 1.00 89.62 193 ASP A C 1
ATOM 1439 O O . ASP A 1 193 ? 16.722 -25.025 -15.806 1.00 89.62 193 ASP A O 1
ATOM 1443 N N . SER A 1 194 ? 14.668 -24.219 -16.181 1.00 89.25 194 SER A N 1
ATOM 1444 C CA . SER A 1 194 ? 14.628 -23.261 -15.083 1.00 89.25 194 SER A CA 1
ATOM 1445 C C . SER A 1 194 ? 13.345 -23.475 -14.295 1.00 89.25 194 SER A C 1
ATOM 1447 O O . SER A 1 194 ? 12.250 -23.422 -14.863 1.00 89.25 194 SER A O 1
ATOM 1449 N N . PHE A 1 195 ? 13.472 -23.706 -12.992 1.00 88.38 195 PHE A N 1
ATOM 1450 C CA . PHE A 1 195 ? 12.360 -24.085 -12.134 1.00 88.38 195 PHE A CA 1
ATOM 1451 C C . PHE A 1 195 ? 12.396 -23.346 -10.797 1.00 88.38 195 PHE A C 1
ATOM 1453 O O . PHE A 1 195 ? 13.418 -23.322 -10.113 1.00 88.38 195 PHE A O 1
ATOM 1460 N N . LEU A 1 196 ? 11.263 -22.753 -10.422 1.00 92.00 196 LEU A N 1
ATOM 1461 C CA . LEU A 1 196 ? 11.080 -22.030 -9.168 1.00 92.00 196 LEU A CA 1
ATOM 1462 C C . LEU A 1 196 ? 9.803 -22.499 -8.469 1.00 92.00 196 LEU A C 1
ATOM 1464 O O . LEU A 1 196 ? 8.757 -22.608 -9.110 1.00 92.00 196 LEU A O 1
ATOM 1468 N N . VAL A 1 197 ? 9.866 -22.685 -7.152 1.00 93.56 197 VAL A N 1
ATOM 1469 C CA . VAL A 1 197 ? 8.706 -22.892 -6.276 1.00 93.56 197 VAL A CA 1
ATOM 1470 C C . VAL A 1 197 ? 8.829 -21.985 -5.057 1.00 93.56 197 VAL A C 1
ATOM 1472 O O . VAL A 1 197 ? 9.879 -21.906 -4.426 1.00 93.56 197 VAL A O 1
ATOM 1475 N N . GLN A 1 198 ? 7.738 -21.321 -4.698 1.00 92.50 198 GLN A N 1
ATOM 1476 C CA . GLN A 1 198 ? 7.605 -20.593 -3.438 1.00 92.50 198 GLN A CA 1
ATOM 1477 C C . GLN A 1 198 ? 6.286 -20.956 -2.764 1.00 92.50 198 GLN A C 1
ATOM 1479 O O . GLN A 1 198 ? 5.301 -21.251 -3.443 1.00 92.50 198 GLN A O 1
ATOM 1484 N N . GLY A 1 199 ? 6.243 -20.927 -1.437 1.00 92.69 199 GLY A N 1
ATOM 1485 C CA . GLY A 1 199 ? 5.033 -21.305 -0.716 1.00 92.69 199 GLY A CA 1
ATOM 1486 C C . GLY A 1 199 ? 5.163 -21.252 0.795 1.00 92.69 199 GLY A C 1
ATOM 1487 O O . GLY A 1 199 ? 6.180 -20.819 1.339 1.00 92.69 199 GLY A O 1
ATOM 1488 N N . VAL A 1 200 ? 4.110 -21.711 1.461 1.00 93.62 200 VAL A N 1
ATOM 1489 C CA . VAL A 1 200 ? 4.040 -21.842 2.918 1.00 93.62 200 VAL A CA 1
ATOM 1490 C C . VAL A 1 200 ? 3.692 -23.290 3.249 1.00 93.62 200 VAL A C 1
ATOM 1492 O O . VAL A 1 200 ? 2.754 -23.854 2.679 1.00 93.62 200 VAL A O 1
ATOM 1495 N N . LEU A 1 201 ? 4.461 -23.904 4.148 1.00 93.69 201 LEU A N 1
ATOM 1496 C CA . LEU A 1 201 ? 4.178 -25.238 4.680 1.00 93.69 201 LEU A CA 1
ATOM 1497 C C . LEU A 1 201 ? 3.053 -25.179 5.718 1.00 93.69 201 LEU A C 1
ATOM 1499 O O . LEU A 1 201 ? 2.829 -24.142 6.341 1.00 93.69 201 LEU A O 1
ATOM 1503 N N . LYS A 1 202 ? 2.397 -26.308 5.996 1.00 90.50 202 LYS A N 1
ATOM 1504 C CA . LYS A 1 202 ? 1.362 -26.410 7.049 1.00 90.50 202 LYS A CA 1
ATOM 1505 C C . LYS A 1 202 ? 1.869 -26.042 8.447 1.00 90.50 202 LYS A C 1
ATOM 1507 O O . LYS A 1 202 ? 1.085 -25.698 9.325 1.00 90.50 202 LYS A O 1
ATOM 1512 N N . THR A 1 203 ? 3.182 -26.090 8.651 1.00 86.56 203 THR A N 1
ATOM 1513 C CA . THR A 1 203 ? 3.875 -25.654 9.871 1.00 86.56 203 THR A CA 1
ATOM 1514 C C . THR A 1 203 ? 4.014 -24.126 9.982 1.00 86.56 203 THR A C 1
ATOM 1516 O O . THR A 1 203 ? 4.402 -23.618 11.034 1.00 86.56 203 THR A O 1
ATOM 1519 N N . GLY A 1 204 ? 3.688 -23.379 8.920 1.00 89.88 204 GLY A N 1
ATOM 1520 C CA . GLY A 1 204 ? 3.876 -21.931 8.803 1.00 89.88 204 GLY A CA 1
ATOM 1521 C C . GLY A 1 204 ? 5.266 -21.515 8.305 1.00 89.88 204 GLY A C 1
ATOM 1522 O O . GLY A 1 204 ? 5.541 -20.319 8.220 1.00 89.88 204 GLY A O 1
ATOM 1523 N N . THR A 1 205 ? 6.145 -22.471 7.986 1.00 93.75 205 THR A N 1
ATOM 1524 C CA . THR A 1 205 ? 7.478 -22.211 7.423 1.00 93.75 205 THR A CA 1
ATOM 1525 C C . THR A 1 205 ? 7.376 -21.716 5.979 1.00 93.75 205 THR A C 1
ATOM 1527 O O . THR A 1 205 ? 6.681 -22.316 5.158 1.00 93.75 205 THR A O 1
ATOM 1530 N N . VAL A 1 206 ? 8.097 -20.639 5.656 1.00 95.12 206 VAL A N 1
ATOM 1531 C CA . VAL A 1 206 ? 8.155 -20.079 4.295 1.00 95.12 206 VAL A CA 1
ATOM 1532 C C . VAL A 1 206 ? 9.209 -20.810 3.460 1.00 95.12 206 VAL A C 1
ATOM 1534 O O . VAL A 1 206 ? 10.337 -21.000 3.914 1.00 95.12 206 VAL A O 1
ATOM 1537 N N . VAL A 1 207 ? 8.864 -21.191 2.230 1.00 97.12 207 VAL A N 1
ATOM 1538 C CA . VAL A 1 207 ? 9.735 -21.936 1.309 1.00 97.12 207 VAL A CA 1
ATOM 1539 C C . VAL A 1 207 ? 10.100 -21.082 0.099 1.00 97.12 207 VAL A C 1
ATOM 1541 O O . VAL A 1 207 ? 9.224 -20.496 -0.537 1.00 97.12 207 VAL A O 1
ATOM 1544 N N . SER A 1 208 ? 11.387 -21.078 -0.252 1.00 96.81 208 SER A N 1
ATOM 1545 C CA . SER A 1 208 ? 11.917 -20.597 -1.532 1.00 96.81 208 SER A CA 1
ATOM 1546 C C . SER A 1 208 ? 12.785 -21.687 -2.162 1.00 96.81 208 SER A C 1
ATOM 1548 O O . SER A 1 208 ? 13.736 -22.152 -1.542 1.00 96.81 208 SER A O 1
ATOM 1550 N N . PHE A 1 209 ? 12.463 -22.127 -3.372 1.00 97.25 209 PHE A N 1
ATOM 1551 C CA . PHE A 1 209 ? 13.129 -23.241 -4.042 1.00 97.25 209 PHE A CA 1
ATOM 1552 C C . PHE A 1 209 ? 13.432 -22.867 -5.489 1.00 97.25 209 PHE A C 1
ATOM 1554 O O . PHE A 1 209 ? 12.527 -22.476 -6.221 1.00 97.25 209 PHE A O 1
ATOM 1561 N N . SER A 1 210 ? 14.692 -22.987 -5.905 1.00 95.19 210 SER A N 1
ATOM 1562 C CA . SER A 1 210 ? 15.147 -22.631 -7.252 1.00 95.19 210 SER A CA 1
ATOM 1563 C C . SER A 1 210 ? 16.124 -23.670 -7.797 1.00 95.19 210 SER A C 1
ATOM 1565 O O . SER A 1 210 ? 17.101 -23.998 -7.126 1.00 95.19 210 SER A O 1
ATOM 1567 N N . MET A 1 211 ? 15.893 -24.148 -9.016 1.00 93.25 211 MET A N 1
ATOM 1568 C CA . MET A 1 211 ? 16.741 -25.114 -9.715 1.00 93.25 211 MET A CA 1
ATOM 1569 C C . MET A 1 211 ? 16.947 -24.682 -11.166 1.00 93.25 211 MET A C 1
ATOM 1571 O O . MET A 1 211 ? 15.980 -24.385 -11.868 1.00 93.25 211 MET A O 1
ATOM 1575 N N . PHE A 1 212 ? 18.199 -24.653 -11.620 1.00 92.44 212 PHE A N 1
ATOM 1576 C CA . PHE A 1 212 ? 18.547 -24.153 -12.952 1.00 92.44 212 PHE A CA 1
ATOM 1577 C C . PHE A 1 212 ? 19.546 -25.055 -13.671 1.00 92.44 212 PHE A C 1
ATOM 1579 O O . PHE A 1 212 ? 20.548 -25.477 -13.101 1.00 92.44 212 PHE A O 1
ATOM 1586 N N . LEU A 1 213 ? 19.338 -25.286 -14.960 1.00 90.62 213 LEU A N 1
ATOM 1587 C CA . LEU A 1 213 ? 20.370 -25.828 -15.829 1.00 90.62 213 LEU A CA 1
ATOM 1588 C C . LEU A 1 213 ? 21.180 -24.696 -16.445 1.00 90.62 213 LEU A C 1
ATOM 1590 O O . LEU A 1 213 ? 20.665 -23.639 -16.807 1.00 90.62 213 LEU A O 1
ATOM 1594 N N . THR A 1 214 ? 22.475 -24.933 -16.575 1.00 88.31 214 THR A N 1
ATOM 1595 C CA . THR A 1 214 ? 23.445 -23.971 -17.082 1.00 88.31 214 THR A CA 1
ATOM 1596 C C . THR A 1 214 ? 24.268 -24.586 -18.214 1.00 88.31 214 THR A C 1
ATOM 1598 O O . THR A 1 214 ? 24.399 -25.809 -18.304 1.00 88.31 214 THR A O 1
ATOM 1601 N N . PRO A 1 215 ? 24.827 -23.763 -19.118 1.00 82.88 215 PRO A N 1
ATOM 1602 C CA . PRO A 1 215 ? 25.800 -24.230 -20.096 1.00 82.88 215 PRO A CA 1
ATOM 1603 C C . PRO A 1 215 ? 27.059 -24.833 -19.440 1.00 82.88 215 PRO A C 1
ATOM 1605 O O . PRO A 1 215 ? 27.341 -24.557 -18.270 1.00 82.88 215 PRO A O 1
ATOM 1608 N N . PRO A 1 216 ? 27.876 -25.601 -20.183 1.00 71.12 216 PRO A N 1
ATOM 1609 C CA . PRO A 1 216 ? 29.081 -26.218 -19.659 1.00 71.12 216 PRO A CA 1
ATOM 1610 C C . PRO A 1 216 ? 30.071 -25.117 -19.267 1.00 71.12 216 PRO A C 1
ATOM 1612 O O . PRO A 1 216 ? 30.279 -24.166 -20.022 1.00 71.12 216 PRO A O 1
ATOM 1615 N N . GLY A 1 217 ? 30.684 -25.246 -18.090 1.00 71.75 217 GLY A N 1
ATOM 1616 C CA . GLY A 1 217 ? 31.662 -24.284 -17.564 1.00 71.75 217 GLY A CA 1
ATOM 1617 C C . GLY A 1 217 ? 31.276 -23.637 -16.231 1.00 71.75 217 GLY A C 1
ATOM 1618 O O . GLY A 1 217 ? 32.166 -23.200 -15.505 1.00 71.75 217 GLY A O 1
ATOM 1619 N N . THR A 1 218 ? 29.994 -23.642 -15.858 1.00 80.75 218 THR A N 1
ATOM 1620 C CA . THR A 1 218 ? 29.553 -23.272 -14.501 1.00 80.75 218 THR A CA 1
ATOM 1621 C C . THR A 1 218 ? 29.574 -24.512 -13.608 1.00 80.75 218 THR A C 1
ATOM 1623 O O . THR A 1 218 ? 28.976 -25.508 -13.999 1.00 80.75 218 THR A O 1
ATOM 1626 N N . PRO A 1 219 ? 30.240 -24.522 -12.442 1.00 83.62 219 PRO A N 1
ATOM 1627 C CA . PRO A 1 219 ? 30.241 -25.694 -11.568 1.00 83.62 219 PRO A CA 1
ATOM 1628 C C . PRO A 1 219 ? 28.842 -25.972 -11.005 1.00 83.62 219 PRO A C 1
ATOM 1630 O O . PRO A 1 219 ? 28.176 -25.050 -10.527 1.00 83.62 219 PRO A O 1
ATOM 1633 N N . SER A 1 220 ? 28.421 -27.240 -11.033 1.00 88.62 220 SER A N 1
ATOM 1634 C CA . SER A 1 220 ? 27.193 -27.678 -10.368 1.00 88.62 220 SER A CA 1
ATOM 1635 C C . SER A 1 220 ? 27.288 -27.433 -8.863 1.00 88.62 220 SER A C 1
ATOM 1637 O O . SER A 1 220 ? 28.338 -27.643 -8.252 1.00 88.62 220 SER A O 1
ATOM 1639 N N . SER A 1 221 ? 26.198 -26.965 -8.266 1.00 91.56 221 SER A N 1
ATOM 1640 C CA . SER A 1 221 ? 26.126 -26.666 -6.838 1.00 91.56 221 SER A CA 1
ATOM 1641 C C . SER A 1 221 ? 24.696 -26.794 -6.344 1.00 91.56 221 SER A C 1
ATOM 1643 O O . SER A 1 221 ? 23.753 -26.469 -7.064 1.00 91.56 221 SER A O 1
ATOM 1645 N N . LEU A 1 222 ? 24.552 -27.218 -5.097 1.00 94.12 222 LEU A N 1
ATOM 1646 C CA . LEU A 1 222 ? 23.325 -27.166 -4.331 1.00 94.12 222 LEU A CA 1
ATOM 1647 C C . LEU A 1 222 ? 23.629 -26.543 -2.974 1.00 94.12 222 LEU A C 1
ATOM 1649 O O . LEU A 1 222 ? 24.517 -27.004 -2.257 1.00 94.12 222 LEU A O 1
ATOM 1653 N N . THR A 1 223 ? 22.846 -25.539 -2.601 1.00 95.75 223 THR A N 1
ATOM 1654 C CA . THR A 1 223 ? 22.811 -25.005 -1.243 1.00 95.75 223 THR A CA 1
ATOM 1655 C C . THR A 1 223 ? 21.378 -25.035 -0.748 1.00 95.75 223 THR A C 1
ATOM 1657 O O . THR A 1 223 ? 20.489 -24.423 -1.341 1.00 95.75 223 THR A O 1
ATOM 1660 N N . TRP A 1 224 ? 21.155 -25.731 0.360 1.00 96.81 224 TRP A N 1
ATOM 1661 C CA . TRP A 1 224 ? 19.862 -25.779 1.024 1.00 96.81 224 TRP A CA 1
ATOM 1662 C C . TRP A 1 224 ? 20.012 -25.361 2.478 1.00 96.81 224 TRP A C 1
ATOM 1664 O O . TRP A 1 224 ? 20.642 -26.049 3.268 1.00 96.81 224 TRP A O 1
ATOM 1674 N N . THR A 1 225 ? 19.401 -24.238 2.838 1.00 96.12 225 THR A N 1
ATOM 1675 C CA . THR A 1 225 ? 19.411 -23.696 4.197 1.00 96.12 225 THR A CA 1
ATOM 1676 C C . THR A 1 225 ? 18.043 -23.854 4.859 1.00 96.12 225 THR A C 1
ATOM 1678 O O . THR A 1 225 ? 17.004 -23.571 4.255 1.00 96.12 225 THR A O 1
ATOM 1681 N N . ILE A 1 226 ? 18.038 -24.259 6.127 1.00 95.62 226 ILE A N 1
ATOM 1682 C CA . ILE A 1 226 ? 16.870 -24.316 7.011 1.00 95.62 226 ILE A CA 1
ATOM 1683 C C . ILE A 1 226 ? 17.148 -23.381 8.189 1.00 95.62 226 ILE A C 1
ATOM 1685 O O . ILE A 1 226 ? 18.060 -23.628 8.976 1.00 95.62 226 ILE A O 1
ATOM 1689 N N . ALA A 1 227 ? 16.377 -22.301 8.304 1.00 93.88 227 ALA A N 1
ATOM 1690 C CA . ALA A 1 227 ? 16.552 -21.280 9.330 1.00 93.88 227 ALA A CA 1
ATOM 1691 C C . ALA A 1 227 ? 15.500 -21.427 10.435 1.00 93.88 227 ALA A C 1
ATOM 1693 O O . ALA A 1 227 ? 14.296 -21.352 10.170 1.00 93.88 227 ALA A O 1
ATOM 1694 N N . GLY A 1 228 ? 15.955 -21.587 11.676 1.00 89.00 228 GLY A N 1
ATOM 1695 C CA . GLY A 1 228 ? 15.114 -21.598 12.867 1.00 89.00 228 GLY A CA 1
ATOM 1696 C C . GLY A 1 228 ? 15.477 -20.495 13.861 1.00 89.00 228 GLY A C 1
ATOM 1697 O O . GLY A 1 228 ? 16.510 -19.838 13.755 1.00 89.00 228 GLY A O 1
ATOM 1698 N N . GLU A 1 229 ? 14.613 -20.284 14.850 1.00 87.00 229 GLU A N 1
ATOM 1699 C CA . GLU A 1 229 ? 14.788 -19.265 15.898 1.00 87.00 229 GLU A CA 1
ATOM 1700 C C . GLU A 1 229 ? 16.076 -19.426 16.724 1.00 87.00 229 GLU A C 1
ATOM 1702 O O . GLU A 1 229 ? 16.576 -18.448 17.278 1.00 87.00 229 GLU A O 1
ATOM 1707 N N . LYS A 1 230 ? 16.593 -20.654 16.855 1.00 76.56 230 LYS A N 1
ATOM 1708 C CA . LYS A 1 230 ? 17.714 -20.990 17.755 1.00 76.56 230 LYS A CA 1
ATOM 1709 C C . LYS A 1 230 ? 18.967 -21.481 17.026 1.00 76.56 230 LYS A C 1
ATOM 1711 O O . LYS A 1 230 ? 20.009 -21.686 17.649 1.00 76.56 230 LYS A O 1
ATOM 1716 N N . GLY A 1 231 ? 18.884 -21.664 15.714 1.00 81.62 231 GLY A N 1
ATOM 1717 C CA . GLY A 1 231 ? 19.976 -22.182 14.901 1.00 81.62 231 GLY A CA 1
ATOM 1718 C C . GLY A 1 231 ? 19.572 -22.358 13.445 1.00 81.62 231 GLY A C 1
ATOM 1719 O O . GLY A 1 231 ? 18.434 -22.087 13.064 1.00 81.62 231 GLY A O 1
ATOM 1720 N N . ALA A 1 232 ? 20.506 -22.836 12.632 1.00 89.50 232 ALA A N 1
ATOM 1721 C CA . ALA A 1 232 ? 20.251 -23.157 11.236 1.00 89.50 232 ALA A CA 1
ATOM 1722 C C . ALA A 1 232 ? 20.971 -24.442 10.817 1.00 89.50 232 ALA A C 1
ATOM 1724 O O . ALA A 1 232 ? 22.050 -24.759 11.320 1.00 89.50 232 ALA A O 1
ATOM 1725 N N . LEU A 1 233 ? 20.380 -25.150 9.859 1.00 90.50 233 LEU A N 1
ATOM 1726 C CA . LEU A 1 233 ? 21.020 -26.233 9.120 1.00 90.50 233 LEU A CA 1
ATOM 1727 C C . LEU A 1 233 ? 21.315 -25.768 7.699 1.00 90.50 233 LEU A C 1
ATOM 1729 O O . LEU A 1 233 ? 20.554 -24.989 7.122 1.00 90.50 233 LEU A O 1
ATOM 1733 N N . LYS A 1 234 ? 22.410 -26.260 7.129 1.00 93.12 234 LYS A N 1
ATOM 1734 C CA . LYS A 1 234 ? 22.766 -26.034 5.732 1.00 93.12 234 LYS A CA 1
ATOM 1735 C C . LYS A 1 234 ? 23.281 -27.328 5.115 1.00 93.12 234 LYS A C 1
ATOM 1737 O O . LYS A 1 234 ? 24.194 -27.939 5.650 1.00 93.12 234 LYS A O 1
ATOM 1742 N N . PHE A 1 235 ? 22.724 -27.711 3.978 1.00 92.44 235 PHE A N 1
ATOM 1743 C CA . PHE A 1 235 ? 23.209 -28.793 3.135 1.00 92.44 235 PHE A CA 1
ATOM 1744 C C . PHE A 1 235 ? 23.956 -28.186 1.946 1.00 92.44 235 PHE A C 1
ATOM 1746 O O . PHE A 1 235 ? 23.430 -27.284 1.286 1.00 92.44 235 PHE A O 1
ATOM 1753 N N . GLU A 1 236 ? 25.165 -28.669 1.667 1.00 92.62 236 GLU A N 1
ATOM 1754 C CA . GLU A 1 236 ? 25.940 -28.271 0.487 1.00 92.62 236 GLU A CA 1
ATOM 1755 C C . GLU A 1 236 ? 26.397 -29.491 -0.307 1.00 92.62 236 GLU A C 1
ATOM 1757 O O . GLU A 1 236 ? 26.939 -30.448 0.246 1.00 92.62 236 GLU A O 1
ATOM 1762 N N . ALA A 1 237 ? 26.210 -29.449 -1.622 1.00 89.38 237 ALA A N 1
ATOM 1763 C CA . ALA A 1 237 ? 26.694 -30.480 -2.529 1.00 89.38 237 ALA A CA 1
ATOM 1764 C C . ALA A 1 237 ? 27.198 -29.867 -3.833 1.00 89.38 237 ALA A C 1
ATOM 1766 O O . ALA A 1 237 ? 26.688 -28.854 -4.299 1.00 89.38 237 ALA A O 1
ATOM 1767 N N . ASN A 1 238 ? 28.148 -30.543 -4.476 1.00 88.00 238 ASN A N 1
ATOM 1768 C CA . ASN A 1 238 ? 28.622 -30.193 -5.822 1.00 88.00 238 ASN A CA 1
ATOM 1769 C C . ASN A 1 238 ? 27.747 -30.826 -6.926 1.00 88.00 238 ASN A C 1
ATOM 1771 O O . ASN A 1 238 ? 28.194 -31.022 -8.053 1.00 88.00 238 ASN A O 1
ATOM 1775 N N . ASN A 1 239 ? 26.523 -31.227 -6.580 1.00 84.19 239 ASN A N 1
ATOM 1776 C CA . ASN A 1 239 ? 25.535 -31.848 -7.455 1.00 84.19 239 ASN A CA 1
ATOM 1777 C C . ASN A 1 239 ? 24.140 -31.575 -6.875 1.00 84.19 239 ASN A C 1
ATOM 1779 O O . ASN A 1 239 ? 23.964 -31.550 -5.660 1.00 84.19 239 ASN A O 1
ATOM 1783 N N . ILE A 1 240 ? 23.152 -31.410 -7.745 1.00 87.31 240 ILE A N 1
ATOM 1784 C CA . ILE A 1 240 ? 21.749 -31.203 -7.370 1.00 87.31 240 ILE A CA 1
ATOM 1785 C C . ILE A 1 240 ? 21.000 -32.516 -7.074 1.00 87.31 240 ILE A C 1
ATOM 1787 O O . ILE A 1 240 ? 19.934 -32.487 -6.467 1.00 87.31 240 ILE A O 1
ATOM 1791 N N . ASN A 1 241 ? 21.553 -33.670 -7.464 1.00 84.25 241 ASN A N 1
ATOM 1792 C CA . ASN A 1 241 ? 20.934 -34.987 -7.272 1.00 84.25 241 ASN A CA 1
ATOM 1793 C C . ASN A 1 241 ? 21.290 -35.618 -5.910 1.00 84.25 241 ASN A C 1
ATOM 1795 O O . ASN A 1 241 ? 22.102 -36.547 -5.835 1.00 84.25 241 ASN A O 1
ATOM 1799 N N . ILE A 1 242 ? 20.668 -35.119 -4.836 1.00 85.31 242 ILE A N 1
ATOM 1800 C CA . ILE A 1 242 ? 20.914 -35.563 -3.447 1.00 85.31 242 ILE A CA 1
ATOM 1801 C C . ILE A 1 242 ? 20.517 -37.017 -3.156 1.00 85.31 242 ILE A C 1
ATOM 1803 O O . ILE A 1 242 ? 20.929 -37.573 -2.142 1.00 85.31 242 ILE A O 1
ATOM 1807 N N . GLN A 1 243 ? 19.702 -37.616 -4.027 1.00 76.62 243 GLN A N 1
ATOM 1808 C CA . GLN A 1 243 ? 19.264 -39.013 -3.969 1.00 76.62 243 GLN A CA 1
ATOM 1809 C C . GLN A 1 243 ? 20.315 -40.005 -4.487 1.00 76.62 243 GLN A C 1
ATOM 1811 O O . GLN A 1 243 ? 20.103 -41.215 -4.438 1.00 76.62 243 GLN A O 1
ATOM 1816 N N . ILE A 1 244 ? 21.402 -39.488 -5.066 1.00 73.25 244 ILE A N 1
ATOM 1817 C CA . ILE A 1 244 ? 22.529 -40.280 -5.568 1.00 73.25 244 ILE A CA 1
ATOM 1818 C C . ILE A 1 244 ? 23.769 -40.019 -4.717 1.00 73.25 244 ILE A C 1
ATOM 1820 O O . ILE A 1 244 ? 24.487 -40.954 -4.364 1.00 73.25 244 ILE A O 1
ATOM 1824 N N . LEU A 1 245 ? 24.046 -38.742 -4.438 1.00 76.06 245 LEU A N 1
ATOM 1825 C CA . LEU A 1 245 ? 25.204 -38.313 -3.663 1.00 76.06 245 LEU A CA 1
ATOM 1826 C C . LEU A 1 245 ? 24.734 -37.515 -2.445 1.00 76.06 245 LEU A C 1
ATOM 1828 O O . LEU A 1 245 ? 24.096 -36.475 -2.631 1.00 76.06 245 LEU A O 1
ATOM 1832 N N . PRO A 1 246 ? 25.066 -37.953 -1.219 1.00 75.88 246 PRO A N 1
ATOM 1833 C CA . PRO A 1 246 ? 24.647 -37.247 -0.023 1.00 75.88 246 PRO A CA 1
ATOM 1834 C C . PRO A 1 246 ? 25.312 -35.862 0.037 1.00 75.88 246 PRO A C 1
ATOM 1836 O O . PRO A 1 246 ? 26.513 -35.733 -0.233 1.00 75.88 246 PRO A O 1
ATOM 1839 N N . PRO A 1 247 ? 24.559 -34.805 0.381 1.00 86.81 247 PRO A N 1
ATOM 1840 C CA . PRO A 1 247 ? 25.142 -33.499 0.630 1.00 86.81 247 PRO A CA 1
ATOM 1841 C C . PRO A 1 247 ? 25.930 -33.495 1.942 1.00 86.81 247 PRO A C 1
ATOM 1843 O O . PRO A 1 247 ? 25.614 -34.216 2.887 1.00 86.81 247 PRO A O 1
ATOM 1846 N N . LYS A 1 248 ? 26.915 -32.604 2.034 1.00 88.06 248 LYS A N 1
ATOM 1847 C CA . LYS A 1 248 ? 27.553 -32.275 3.306 1.00 88.06 248 LYS A CA 1
ATOM 1848 C C . LYS A 1 248 ? 26.570 -31.524 4.187 1.00 88.06 248 LYS A C 1
ATOM 1850 O O . LYS A 1 248 ? 25.920 -30.584 3.725 1.00 88.06 248 LYS A O 1
ATOM 1855 N N . LEU A 1 249 ? 26.502 -31.910 5.454 1.00 85.81 249 LEU A N 1
ATOM 1856 C CA . LEU A 1 249 ? 25.651 -31.267 6.442 1.00 85.81 249 LEU A CA 1
ATOM 1857 C C . LEU A 1 249 ? 26.463 -30.270 7.264 1.00 85.81 249 LEU A C 1
ATOM 1859 O O . LEU A 1 249 ? 27.532 -30.585 7.774 1.00 85.81 249 LEU A O 1
ATOM 1863 N N . TYR A 1 250 ? 25.925 -29.073 7.429 1.00 85.00 250 TYR A N 1
ATOM 1864 C CA . TYR A 1 250 ? 26.471 -28.026 8.271 1.00 85.00 250 TYR A CA 1
ATOM 1865 C C . TYR A 1 250 ? 25.422 -27.576 9.275 1.00 85.00 250 TYR A C 1
ATOM 1867 O O . TYR A 1 250 ? 24.240 -27.427 8.960 1.00 85.00 250 TYR A O 1
ATOM 1875 N N . TRP A 1 251 ? 25.880 -27.295 10.482 1.00 79.81 251 TRP A N 1
ATOM 1876 C CA . TRP A 1 251 ? 25.071 -26.792 11.573 1.00 79.81 251 TRP A CA 1
ATOM 1877 C C . TRP A 1 251 ? 25.602 -25.441 12.043 1.00 79.81 251 TRP A C 1
ATOM 1879 O O . TRP A 1 251 ? 26.812 -25.215 12.131 1.00 79.81 251 TRP A O 1
ATOM 1889 N N . TYR A 1 252 ? 24.680 -24.546 12.374 1.00 79.44 252 TYR A N 1
ATOM 1890 C CA . TYR A 1 252 ? 24.960 -23.287 13.041 1.00 79.44 252 TYR A CA 1
ATOM 1891 C C . TYR A 1 252 ? 24.115 -23.171 14.312 1.00 79.44 252 TYR A C 1
ATOM 1893 O O . TYR A 1 252 ? 22.887 -23.262 14.269 1.00 79.44 252 TYR A O 1
ATOM 1901 N N . HIS A 1 253 ? 24.774 -22.913 15.444 1.00 65.69 253 HIS A N 1
ATOM 1902 C CA . HIS A 1 253 ? 24.118 -22.630 16.719 1.00 65.69 253 HIS A CA 1
ATOM 1903 C C . HIS A 1 253 ? 24.320 -21.170 17.106 1.00 65.69 253 HIS A C 1
ATOM 1905 O O . HIS A 1 253 ? 25.460 -20.706 17.192 1.00 65.69 253 HIS A O 1
ATOM 1911 N N . SER A 1 254 ? 23.237 -20.462 17.421 1.00 56.16 254 SER A N 1
ATOM 1912 C CA . SER A 1 254 ? 23.351 -19.131 18.012 1.00 56.16 254 SER A CA 1
ATOM 1913 C C . SER A 1 254 ? 23.819 -19.268 19.466 1.00 56.16 254 SER A C 1
ATOM 1915 O O . SER A 1 254 ? 23.059 -19.710 20.327 1.00 56.16 254 SER A O 1
ATOM 1917 N N . ARG A 1 255 ? 25.086 -18.936 19.748 1.00 55.03 255 ARG A N 1
ATOM 1918 C CA . ARG A 1 255 ? 25.595 -18.796 21.123 1.00 55.03 255 ARG A CA 1
ATOM 1919 C C . ARG A 1 255 ? 25.513 -17.323 21.545 1.00 55.03 255 ARG A C 1
ATOM 1921 O O . ARG A 1 255 ? 26.077 -16.486 20.842 1.00 55.03 255 ARG A O 1
ATOM 1928 N N . PRO A 1 256 ? 24.862 -16.985 22.673 1.00 50.44 256 PRO A N 1
ATOM 1929 C CA . PRO A 1 256 ? 24.795 -15.611 23.187 1.00 50.44 256 PRO A CA 1
ATOM 1930 C C . PRO A 1 256 ? 26.150 -14.972 23.556 1.00 50.44 256 PRO A C 1
ATOM 1932 O O . PRO A 1 256 ? 26.202 -13.785 23.862 1.00 50.44 256 PRO A O 1
ATOM 1935 N N . ASP A 1 257 ? 27.232 -15.747 23.586 1.00 49.75 257 ASP A N 1
ATOM 1936 C CA . ASP A 1 257 ? 28.434 -15.465 24.370 1.00 49.75 257 ASP A CA 1
ATOM 1937 C C . ASP A 1 257 ? 29.768 -15.659 23.612 1.00 49.75 257 ASP A C 1
ATOM 1939 O O . ASP A 1 257 ? 30.838 -15.686 24.221 1.00 49.75 257 ASP A O 1
ATOM 1943 N N . THR A 1 258 ? 29.755 -15.708 22.275 1.00 49.28 258 THR A N 1
ATOM 1944 C CA . THR A 1 258 ? 30.988 -15.696 21.461 1.00 49.28 258 THR A CA 1
ATOM 1945 C C . THR A 1 258 ? 31.199 -14.349 20.763 1.00 49.28 258 THR A C 1
ATOM 1947 O O . THR A 1 258 ? 30.480 -14.021 19.828 1.00 49.28 258 THR A O 1
ATOM 1950 N N . ASN A 1 259 ? 32.243 -13.602 21.150 1.00 49.53 259 ASN A N 1
ATOM 1951 C CA . ASN A 1 259 ? 32.710 -12.360 20.493 1.00 49.53 259 ASN A CA 1
ATOM 1952 C C . ASN A 1 259 ? 33.318 -12.578 19.078 1.00 49.53 259 ASN A C 1
ATOM 1954 O O . ASN A 1 259 ? 34.064 -11.730 18.590 1.00 49.53 259 ASN A O 1
ATOM 1958 N N . GLY A 1 260 ? 33.060 -13.721 18.435 1.00 52.22 260 GLY A N 1
ATOM 1959 C CA . GLY A 1 260 ? 33.554 -14.073 17.099 1.00 52.22 260 GLY A CA 1
ATOM 1960 C C . GLY A 1 260 ? 32.432 -14.074 16.054 1.00 52.22 260 GLY A C 1
ATOM 1961 O O . GLY A 1 260 ? 31.259 -14.143 16.426 1.00 52.22 260 GLY A O 1
ATOM 1962 N N . PRO A 1 261 ? 32.760 -13.988 14.751 1.00 55.25 261 PRO A N 1
ATOM 1963 C CA . PRO A 1 261 ? 31.760 -14.090 13.697 1.00 55.25 261 PRO A CA 1
ATOM 1964 C C . PRO A 1 261 ? 31.064 -15.465 13.739 1.00 55.25 261 PRO A C 1
ATOM 1966 O O . PRO A 1 261 ? 31.689 -16.461 14.105 1.00 55.25 261 PRO A O 1
ATOM 1969 N N . PRO A 1 262 ? 29.772 -15.542 13.386 1.00 64.00 262 PRO A N 1
ATOM 1970 C CA . PRO A 1 262 ? 29.055 -16.809 13.306 1.00 64.00 262 PRO A CA 1
ATOM 1971 C C . PRO A 1 262 ? 29.666 -17.719 12.226 1.00 64.00 262 PRO A C 1
ATOM 1973 O O . PRO A 1 262 ? 29.759 -17.315 11.068 1.00 64.00 262 PRO A O 1
ATOM 1976 N N . GLU A 1 263 ? 30.058 -18.945 12.591 1.00 72.44 263 GLU A N 1
ATOM 1977 C CA . GLU A 1 263 ? 30.683 -19.919 11.680 1.00 72.44 263 GLU A CA 1
ATOM 1978 C C . GLU A 1 263 ? 29.863 -21.214 11.555 1.00 72.44 263 GLU A C 1
ATOM 1980 O O . GLU A 1 263 ? 29.295 -21.708 12.531 1.00 72.44 263 GLU A O 1
ATOM 1985 N N . TRP A 1 264 ? 29.819 -21.768 10.338 1.00 79.94 264 TRP A N 1
ATOM 1986 C CA . TRP A 1 264 ? 29.206 -23.065 10.038 1.00 79.94 264 TRP A CA 1
ATOM 1987 C C . TRP A 1 264 ? 30.111 -24.209 10.491 1.00 79.94 264 TRP A C 1
ATOM 1989 O O . TRP A 1 264 ? 31.299 -24.220 10.176 1.00 79.94 264 TRP A O 1
ATOM 1999 N N . GLN A 1 265 ? 29.539 -25.202 11.168 1.00 78.94 265 GLN A N 1
ATOM 2000 C CA . GLN A 1 265 ? 30.252 -26.404 11.598 1.00 78.94 265 GLN A CA 1
ATOM 2001 C C . GLN A 1 265 ? 29.805 -27.594 10.755 1.00 78.94 265 GLN A C 1
ATOM 2003 O O . GLN A 1 265 ? 28.614 -27.890 10.713 1.00 78.94 265 GLN A O 1
ATOM 2008 N N . GLU A 1 266 ? 30.740 -28.263 10.078 1.00 80.81 266 GLU A N 1
ATOM 2009 C CA . GLU A 1 266 ? 30.444 -29.496 9.338 1.00 80.81 266 GLU A CA 1
ATOM 2010 C C . GLU A 1 266 ? 30.059 -30.600 10.331 1.00 80.81 266 GLU A C 1
ATOM 2012 O O . GLU A 1 266 ? 30.781 -30.869 11.296 1.00 80.81 266 GLU A O 1
ATOM 2017 N N . VAL A 1 267 ? 28.899 -31.210 10.111 1.00 75.56 267 VAL A N 1
ATOM 2018 C CA . VAL A 1 267 ? 28.422 -32.374 10.850 1.00 75.56 267 VAL A CA 1
ATOM 2019 C C . VAL A 1 267 ? 28.938 -33.603 10.105 1.00 75.56 267 VAL A C 1
ATOM 2021 O O . VAL A 1 267 ? 28.638 -33.746 8.919 1.00 75.56 267 VAL A O 1
ATOM 2024 N N . PRO A 1 268 ? 29.729 -34.478 10.751 1.00 68.56 268 PRO A N 1
ATOM 2025 C CA . PRO A 1 268 ? 30.186 -35.700 10.108 1.00 68.56 268 PRO A CA 1
ATOM 2026 C C . PRO A 1 268 ? 28.974 -36.579 9.790 1.00 68.56 268 PRO A C 1
ATOM 2028 O O . PRO A 1 268 ? 28.201 -36.913 10.685 1.00 68.56 268 PRO A O 1
ATOM 2031 N N . VAL A 1 269 ? 28.821 -36.931 8.517 1.00 63.56 269 VAL A N 1
ATOM 2032 C CA . VAL A 1 269 ? 27.811 -37.873 8.025 1.00 63.56 269 VAL A CA 1
ATOM 2033 C C . VAL A 1 269 ? 28.550 -39.149 7.642 1.00 63.56 269 VAL A C 1
ATOM 2035 O O . VAL A 1 269 ? 29.619 -39.070 7.033 1.00 63.56 269 VAL A O 1
ATOM 2038 N N . GLU A 1 270 ? 28.031 -40.307 8.043 1.00 62.19 270 GLU A N 1
ATOM 2039 C CA . GLU A 1 270 ? 28.591 -41.581 7.596 1.00 62.19 270 GLU A CA 1
ATOM 2040 C C . GLU A 1 270 ? 28.392 -41.729 6.088 1.00 62.19 270 GLU A C 1
ATOM 2042 O O . GLU A 1 270 ? 27.332 -41.395 5.550 1.00 62.19 270 GLU A O 1
ATOM 2047 N N . ASP A 1 271 ? 29.426 -42.208 5.398 1.00 58.56 271 ASP A N 1
ATOM 2048 C CA . ASP A 1 271 ? 29.279 -42.550 3.991 1.00 58.56 271 ASP A CA 1
ATOM 2049 C C . ASP A 1 271 ? 28.243 -43.679 3.873 1.00 58.56 271 ASP A C 1
ATOM 2051 O O . ASP A 1 271 ? 28.293 -44.632 4.659 1.00 58.56 271 ASP A O 1
ATOM 2055 N N . PRO A 1 272 ? 27.317 -43.606 2.901 1.00 58.66 272 PRO A N 1
ATOM 2056 C CA . PRO A 1 272 ? 26.372 -44.687 2.676 1.00 58.66 272 PRO A CA 1
ATOM 2057 C C . PRO A 1 272 ? 27.130 -45.986 2.380 1.00 58.66 272 PRO A C 1
ATOM 2059 O O . PRO A 1 272 ? 28.276 -45.963 1.914 1.00 58.66 272 PRO A O 1
ATOM 2062 N N . LEU A 1 273 ? 26.477 -47.127 2.604 1.00 51.72 273 LEU A N 1
ATOM 2063 C CA . LEU A 1 273 ? 27.021 -48.448 2.285 1.00 51.72 273 LEU A CA 1
ATOM 2064 C C . LEU A 1 273 ? 27.617 -48.525 0.874 1.00 51.72 273 LEU A C 1
ATOM 2066 O O . LEU A 1 273 ? 27.322 -47.720 -0.005 1.00 51.72 273 LEU A O 1
ATOM 2070 N N . ALA A 1 274 ? 28.399 -49.575 0.603 1.00 48.31 274 ALA A N 1
ATOM 2071 C CA . ALA A 1 274 ? 29.076 -49.780 -0.686 1.00 48.31 274 ALA A CA 1
ATOM 2072 C C . ALA A 1 274 ? 28.161 -49.687 -1.934 1.00 48.31 274 ALA A C 1
ATOM 2074 O O . ALA A 1 274 ? 28.657 -49.492 -3.042 1.00 48.31 274 ALA A O 1
ATOM 2075 N N . PHE A 1 275 ? 26.841 -49.819 -1.761 1.00 49.81 275 PHE A N 1
ATOM 2076 C CA . PHE A 1 275 ? 25.821 -49.704 -2.809 1.00 49.81 275 PHE A CA 1
ATOM 2077 C C . PHE A 1 275 ? 25.047 -48.364 -2.796 1.00 49.81 275 PHE A C 1
ATOM 2079 O O . PHE A 1 275 ? 24.018 -48.237 -3.461 1.00 49.81 275 PHE A O 1
ATOM 2086 N N . GLY A 1 276 ? 25.535 -47.357 -2.067 1.00 63.31 276 GLY A N 1
ATOM 2087 C CA . GLY A 1 276 ? 24.953 -46.019 -1.955 1.00 63.31 276 GLY A CA 1
ATOM 2088 C C . GLY A 1 276 ? 23.617 -45.980 -1.205 1.00 63.31 276 GLY A C 1
ATOM 2089 O O . GLY A 1 276 ? 23.200 -46.958 -0.590 1.00 63.31 276 GLY A O 1
ATOM 2090 N N . GLN A 1 277 ? 22.910 -44.850 -1.309 1.00 66.88 277 GLN A N 1
ATOM 2091 C CA . GLN A 1 277 ? 21.596 -44.624 -0.676 1.00 66.88 277 GLN A CA 1
ATOM 2092 C C . GLN A 1 277 ? 20.527 -45.644 -1.117 1.00 66.88 277 GLN A C 1
ATOM 2094 O O . GLN A 1 277 ? 19.608 -45.957 -0.368 1.00 66.88 277 GLN A O 1
ATOM 2099 N N . VAL A 1 278 ? 20.661 -46.217 -2.318 1.00 59.94 278 VAL A N 1
ATOM 2100 C CA . VAL A 1 278 ? 19.797 -47.316 -2.777 1.00 59.94 278 VAL A CA 1
ATOM 2101 C C . VAL A 1 278 ? 20.090 -48.602 -1.998 1.00 59.94 278 VAL A C 1
ATOM 2103 O O . VAL A 1 278 ? 19.161 -49.320 -1.649 1.00 59.94 278 VAL A O 1
ATOM 2106 N N . GLY A 1 279 ? 21.356 -48.885 -1.682 1.00 61.19 279 GLY A N 1
ATOM 2107 C CA . GLY A 1 279 ? 21.736 -49.999 -0.811 1.00 61.19 279 GLY A CA 1
ATOM 2108 C C . GLY A 1 279 ? 21.086 -49.917 0.570 1.00 61.19 279 GLY A C 1
ATOM 2109 O O . GLY A 1 279 ? 20.541 -50.915 1.034 1.00 61.19 279 GLY A O 1
ATOM 2110 N N . GLU A 1 280 ? 21.070 -48.721 1.164 1.00 65.69 280 GLU A N 1
ATOM 2111 C CA . GLU A 1 280 ? 20.375 -48.445 2.433 1.00 65.69 280 GLU A CA 1
ATOM 2112 C C . GLU A 1 280 ? 18.872 -48.733 2.334 1.00 65.69 280 GLU A C 1
ATOM 2114 O O . GLU A 1 280 ? 18.301 -49.384 3.205 1.00 65.69 280 GLU A O 1
ATOM 2119 N N . LEU A 1 281 ? 18.230 -48.327 1.231 1.00 62.81 281 LEU A N 1
ATOM 2120 C CA . LEU A 1 281 ? 16.815 -48.616 0.990 1.00 62.81 281 LEU A CA 1
ATOM 2121 C C . LEU A 1 281 ? 16.542 -50.126 0.903 1.00 62.81 281 LEU A C 1
ATOM 2123 O O . LEU A 1 281 ? 15.546 -50.603 1.443 1.00 62.81 281 LEU A O 1
ATOM 2127 N N . TYR A 1 282 ? 17.412 -50.894 0.240 1.00 54.16 282 TYR A N 1
ATOM 2128 C CA . TYR A 1 282 ? 17.272 -52.352 0.166 1.00 54.16 282 TYR A CA 1
ATOM 2129 C C . TYR A 1 282 ? 17.511 -53.037 1.515 1.00 54.16 282 TYR A C 1
ATOM 2131 O O . TYR A 1 282 ? 16.865 -54.051 1.777 1.00 54.16 282 TYR A O 1
ATOM 2139 N N . LEU A 1 283 ? 18.389 -52.504 2.371 1.00 60.19 283 LEU A N 1
ATOM 2140 C CA . LEU A 1 283 ? 18.529 -52.990 3.745 1.00 60.19 283 LEU A CA 1
ATOM 2141 C C . LEU A 1 283 ? 17.285 -52.692 4.574 1.00 60.19 283 LEU A C 1
ATOM 2143 O O . LEU A 1 283 ? 16.734 -53.612 5.167 1.00 60.19 283 LEU A O 1
ATOM 2147 N N . ALA A 1 284 ? 16.780 -51.458 4.527 1.00 62.59 284 ALA A N 1
ATOM 2148 C CA . ALA A 1 284 ? 15.529 -51.103 5.188 1.00 62.59 284 ALA A CA 1
ATOM 2149 C C . ALA A 1 284 ? 14.369 -51.994 4.708 1.00 62.59 284 ALA A C 1
ATOM 2151 O O . ALA A 1 284 ? 13.544 -52.432 5.505 1.00 62.59 284 ALA A O 1
ATOM 2152 N N . LEU A 1 285 ? 14.330 -52.325 3.411 1.00 55.75 285 LEU A N 1
ATOM 2153 C CA . LEU A 1 285 ? 13.322 -53.218 2.839 1.00 55.75 285 LEU A CA 1
ATOM 2154 C C . LEU A 1 285 ? 13.501 -54.667 3.314 1.00 55.75 285 LEU A C 1
ATOM 2156 O O . LEU A 1 285 ? 12.510 -55.358 3.547 1.00 55.75 285 LEU A O 1
ATOM 2160 N N . ALA A 1 286 ? 14.747 -55.128 3.455 1.00 58.06 286 ALA A N 1
ATOM 2161 C CA . ALA A 1 286 ? 15.073 -56.450 3.982 1.00 58.06 286 ALA A CA 1
ATOM 2162 C C . ALA A 1 286 ? 14.735 -56.581 5.478 1.00 58.06 286 ALA A C 1
ATOM 2164 O O . ALA A 1 286 ? 14.282 -57.645 5.904 1.00 58.06 286 ALA A O 1
ATOM 2165 N N . ASP A 1 287 ? 14.894 -55.500 6.243 1.00 61.03 287 ASP A N 1
ATOM 2166 C CA . ASP A 1 287 ? 14.542 -55.413 7.664 1.00 61.03 287 ASP A CA 1
ATOM 2167 C C . ASP A 1 287 ? 13.024 -55.242 7.894 1.00 61.03 287 ASP A C 1
ATOM 2169 O O . ASP A 1 287 ? 12.513 -55.513 8.990 1.00 61.03 287 ASP A O 1
ATOM 2173 N N . GLY A 1 288 ? 12.278 -54.871 6.846 1.00 52.38 288 GLY A N 1
ATOM 2174 C CA . GLY A 1 288 ? 10.816 -54.820 6.808 1.00 52.38 288 GLY A CA 1
ATOM 2175 C C . GLY A 1 288 ? 10.216 -53.674 7.630 1.00 52.38 288 GLY A C 1
ATOM 2176 O O . GLY A 1 288 ? 10.778 -52.589 7.731 1.00 52.38 288 GLY A O 1
ATOM 2177 N N . GLU A 1 289 ? 9.058 -53.909 8.258 1.00 49.38 289 GLU A N 1
ATOM 2178 C CA . GLU A 1 289 ? 8.357 -52.916 9.102 1.00 49.38 289 GLU A CA 1
ATOM 2179 C C . GLU A 1 289 ? 9.121 -52.532 10.391 1.00 49.38 289 GLU A C 1
ATOM 2181 O O . GLU A 1 289 ? 8.655 -51.695 11.165 1.00 49.38 289 GLU A O 1
ATOM 2186 N N . ASN A 1 290 ? 10.296 -53.123 10.640 1.00 46.97 290 ASN A N 1
ATOM 2187 C CA . ASN A 1 290 ? 11.105 -52.871 11.835 1.00 46.97 290 ASN A CA 1
ATOM 2188 C C . ASN A 1 290 ? 11.912 -51.563 11.777 1.00 46.97 290 ASN A C 1
ATOM 2190 O O . ASN A 1 290 ? 12.532 -51.207 12.778 1.00 46.97 290 ASN A O 1
ATOM 2194 N N . VAL A 1 291 ? 11.892 -50.843 10.648 1.00 49.78 291 VAL A N 1
ATOM 2195 C CA . VAL A 1 291 ? 12.556 -49.539 10.480 1.00 49.78 291 VAL A CA 1
ATOM 2196 C C . VAL A 1 291 ? 11.501 -48.458 10.173 1.00 49.78 291 VAL A C 1
ATOM 2198 O O . VAL A 1 291 ? 11.200 -48.179 9.008 1.00 49.78 291 VAL A O 1
ATOM 2201 N N . PRO A 1 292 ? 10.867 -47.859 11.202 1.00 45.44 292 PRO A N 1
ATOM 2202 C CA . PRO A 1 292 ? 9.784 -46.899 11.016 1.00 45.44 292 PRO A CA 1
ATOM 2203 C C . PRO A 1 292 ? 10.261 -45.639 10.288 1.00 45.44 292 PRO A C 1
ATOM 2205 O O . PRO A 1 292 ? 11.242 -45.021 10.688 1.00 45.44 292 PRO A O 1
ATOM 2208 N N . GLY A 1 293 ? 9.525 -45.213 9.259 1.00 50.97 293 GLY A N 1
ATOM 2209 C CA . GLY A 1 293 ? 9.748 -43.920 8.599 1.00 50.97 293 GLY A CA 1
ATOM 2210 C C . GLY A 1 293 ? 10.883 -43.875 7.571 1.00 50.97 293 GLY A C 1
ATOM 2211 O O . GLY A 1 293 ? 11.152 -42.796 7.055 1.00 50.97 293 GLY A O 1
ATOM 2212 N N . VAL A 1 294 ? 11.510 -45.014 7.249 1.00 53.72 294 VAL A N 1
ATOM 2213 C CA . VAL A 1 294 ? 12.595 -45.103 6.249 1.00 53.72 294 VAL A CA 1
ATOM 2214 C C . VAL A 1 294 ? 12.100 -45.604 4.885 1.00 53.72 294 VAL A C 1
ATOM 2216 O O . VAL A 1 294 ? 12.655 -45.241 3.851 1.00 53.72 294 VAL A O 1
ATOM 2219 N N . LEU A 1 295 ? 11.027 -46.401 4.854 1.00 58.88 295 LEU A N 1
ATOM 2220 C CA . LEU A 1 295 ? 10.471 -46.953 3.617 1.00 58.88 295 LEU A CA 1
ATOM 2221 C C . LEU A 1 295 ? 9.390 -46.044 3.024 1.00 58.88 295 LEU A C 1
ATOM 2223 O O . LEU A 1 295 ? 8.369 -45.778 3.658 1.00 58.88 295 LEU A O 1
ATOM 2227 N N . THR A 1 296 ? 9.603 -45.603 1.786 1.00 64.81 296 THR A N 1
ATOM 2228 C CA . THR A 1 296 ? 8.604 -44.901 0.975 1.00 64.81 296 THR A CA 1
ATOM 2229 C C . THR A 1 296 ? 7.772 -45.902 0.172 1.00 64.81 296 THR A C 1
ATOM 2231 O O . THR A 1 296 ? 8.302 -46.820 -0.454 1.00 64.81 296 THR A O 1
ATOM 2234 N N . ASP A 1 297 ? 6.450 -45.736 0.192 1.00 65.31 297 ASP A N 1
ATOM 2235 C CA . ASP A 1 297 ? 5.501 -46.570 -0.546 1.00 65.31 297 ASP A CA 1
ATOM 2236 C C . ASP A 1 297 ? 4.848 -45.802 -1.710 1.00 65.31 297 ASP A C 1
ATOM 2238 O O . ASP A 1 297 ? 5.166 -44.644 -2.007 1.00 65.31 297 ASP A O 1
ATOM 2242 N N . PHE A 1 298 ? 3.924 -46.463 -2.409 1.00 67.62 298 PHE A N 1
ATOM 2243 C CA . PHE A 1 298 ? 3.225 -45.855 -3.540 1.00 67.62 298 PHE A CA 1
ATOM 2244 C C . PHE A 1 298 ? 2.234 -44.764 -3.129 1.00 67.62 298 PHE A C 1
ATOM 2246 O O . PHE A 1 298 ? 1.943 -43.901 -3.957 1.00 67.62 298 PHE A O 1
ATOM 2253 N N . ASP A 1 299 ? 1.765 -44.738 -1.881 1.00 74.31 299 ASP A N 1
ATOM 2254 C CA . ASP A 1 299 ? 0.897 -43.664 -1.394 1.00 74.31 299 ASP A CA 1
ATOM 2255 C C . ASP A 1 299 ? 1.709 -42.376 -1.208 1.00 74.31 299 ASP A C 1
ATOM 2257 O O . ASP A 1 299 ? 1.288 -41.299 -1.644 1.00 74.31 299 ASP A O 1
ATOM 2261 N N . GLN A 1 300 ? 2.925 -42.484 -0.661 1.00 71.50 300 GLN A N 1
ATOM 2262 C CA . GLN A 1 300 ? 3.863 -41.360 -0.582 1.00 71.50 300 GLN A CA 1
ATOM 2263 C C . GLN A 1 300 ? 4.291 -40.877 -1.972 1.00 71.50 300 GLN A C 1
ATOM 2265 O O . GLN A 1 300 ? 4.347 -39.667 -2.213 1.00 71.50 300 GLN A O 1
ATOM 2270 N N . ALA A 1 301 ? 4.518 -41.799 -2.913 1.00 70.56 301 ALA A N 1
ATOM 2271 C CA . ALA A 1 301 ? 4.795 -41.446 -4.303 1.00 70.56 301 ALA A CA 1
ATOM 2272 C C . ALA A 1 301 ? 3.600 -40.730 -4.960 1.00 70.56 301 ALA A C 1
ATOM 2274 O O . ALA A 1 301 ? 3.778 -39.705 -5.619 1.00 70.56 301 ALA A O 1
ATOM 2275 N N . ALA A 1 302 ? 2.369 -41.209 -4.752 1.00 75.44 302 ALA A N 1
ATOM 2276 C CA . ALA A 1 302 ? 1.158 -40.584 -5.284 1.00 75.44 302 ALA A CA 1
ATOM 2277 C C . ALA A 1 302 ? 0.939 -39.169 -4.723 1.00 75.44 302 ALA A C 1
ATOM 2279 O O . ALA A 1 302 ? 0.538 -38.261 -5.461 1.00 75.44 302 ALA A O 1
ATOM 2280 N N . LEU A 1 303 ? 1.246 -38.950 -3.442 1.00 83.44 303 LEU A N 1
ATOM 2281 C CA . LEU A 1 303 ? 1.202 -37.626 -2.820 1.00 83.44 303 LEU A CA 1
ATOM 2282 C C . LEU A 1 303 ? 2.224 -36.669 -3.456 1.00 83.44 303 LEU A C 1
ATOM 2284 O O . LEU A 1 303 ? 1.875 -35.546 -3.827 1.00 83.44 303 LEU A O 1
ATOM 2288 N N . ARG A 1 304 ? 3.457 -37.132 -3.680 1.00 86.38 304 ARG A N 1
ATOM 2289 C CA . ARG A 1 304 ? 4.499 -36.390 -4.410 1.00 86.38 304 ARG A CA 1
ATOM 2290 C C . ARG A 1 304 ? 4.103 -36.072 -5.844 1.00 86.38 304 ARG A C 1
ATOM 2292 O O . ARG A 1 304 ? 4.226 -34.924 -6.266 1.00 86.38 304 ARG A O 1
ATOM 2299 N N . HIS A 1 305 ? 3.533 -37.025 -6.571 1.00 79.88 305 HIS A N 1
ATOM 2300 C CA . HIS A 1 305 ? 3.009 -36.765 -7.910 1.00 79.88 305 HIS A CA 1
ATOM 2301 C C . HIS A 1 305 ? 1.860 -35.750 -7.894 1.00 79.88 305 HIS A C 1
ATOM 2303 O O . HIS A 1 305 ? 1.821 -34.878 -8.755 1.00 79.88 305 HIS A O 1
ATOM 2309 N N . SER A 1 306 ? 0.985 -35.778 -6.886 1.00 85.12 306 SER A N 1
ATOM 2310 C CA . SER A 1 306 ? -0.075 -34.772 -6.726 1.00 85.12 306 SER A CA 1
ATOM 2311 C C . SER A 1 306 ? 0.493 -33.365 -6.510 1.00 85.12 306 SER A C 1
ATOM 2313 O O . SER A 1 306 ? -0.022 -32.398 -7.069 1.00 85.12 306 SER A O 1
ATOM 2315 N N . MET A 1 307 ? 1.587 -33.241 -5.752 1.00 90.62 307 MET A N 1
ATOM 2316 C CA . MET A 1 307 ? 2.317 -31.981 -5.589 1.00 90.62 307 MET A CA 1
ATOM 2317 C C . MET A 1 307 ? 2.934 -31.506 -6.916 1.00 90.62 307 MET A C 1
ATOM 2319 O O . MET A 1 307 ? 2.769 -30.341 -7.280 1.00 90.62 307 MET A O 1
ATOM 2323 N N . LEU A 1 308 ? 3.591 -32.394 -7.669 1.00 85.81 308 LEU A N 1
ATOM 2324 C CA . LEU A 1 308 ? 4.155 -32.073 -8.988 1.00 85.81 308 LEU A CA 1
ATOM 2325 C C . LEU A 1 308 ? 3.066 -31.677 -10.003 1.00 85.81 308 LEU A C 1
ATOM 2327 O O . LEU A 1 308 ? 3.278 -30.789 -10.833 1.00 85.81 308 LEU A O 1
ATOM 2331 N N . GLU A 1 309 ? 1.881 -32.288 -9.931 1.00 85.00 309 GLU A N 1
ATOM 2332 C CA . GLU A 1 309 ? 0.719 -31.877 -10.724 1.00 85.00 309 GLU A CA 1
ATOM 2333 C C . GLU A 1 309 ? 0.189 -30.512 -10.295 1.00 85.00 309 GLU A C 1
ATOM 2335 O O . GLU A 1 309 ? -0.114 -29.691 -11.153 1.00 85.00 309 GLU A O 1
ATOM 2340 N N . ALA A 1 310 ? 0.130 -30.217 -8.994 1.00 82.19 310 ALA A N 1
ATOM 2341 C CA . ALA A 1 310 ? -0.258 -28.897 -8.503 1.00 82.19 310 ALA A CA 1
ATOM 2342 C C . ALA A 1 310 ? 0.721 -27.804 -8.963 1.00 82.19 310 ALA A C 1
ATOM 2344 O O . ALA A 1 310 ? 0.293 -26.701 -9.300 1.00 82.19 310 ALA A O 1
ATOM 2345 N N . MET A 1 311 ? 2.017 -28.112 -9.057 1.00 86.25 311 MET A N 1
ATOM 2346 C CA . MET A 1 311 ? 3.021 -27.219 -9.646 1.00 86.25 311 MET A CA 1
ATOM 2347 C C . MET A 1 311 ? 2.780 -27.026 -11.149 1.00 86.25 311 MET A C 1
ATOM 2349 O O . MET A 1 311 ? 2.702 -25.896 -11.634 1.00 86.25 311 MET A O 1
ATOM 2353 N N . GLY A 1 312 ? 2.570 -28.117 -11.891 1.00 79.69 312 GLY A N 1
ATOM 2354 C CA . GLY A 1 312 ? 2.205 -28.056 -13.308 1.00 79.69 312 GLY A CA 1
ATOM 2355 C C . GLY A 1 312 ? 0.919 -27.258 -13.545 1.00 79.69 312 GLY A C 1
ATOM 2356 O O . GLY A 1 312 ? 0.864 -26.430 -14.449 1.00 79.69 312 GLY A O 1
ATOM 2357 N N . ALA A 1 313 ? -0.088 -27.427 -12.688 1.00 75.25 313 ALA A N 1
ATOM 2358 C CA . ALA A 1 313 ? -1.354 -26.708 -12.713 1.00 75.25 313 ALA A CA 1
ATOM 2359 C C . ALA A 1 313 ? -1.212 -25.249 -12.271 1.00 75.25 313 ALA A C 1
ATOM 2361 O O . ALA A 1 313 ? -1.889 -24.406 -12.836 1.00 75.25 313 ALA A O 1
ATOM 2362 N N . SER A 1 314 ? -0.325 -24.909 -11.333 1.00 73.06 314 SER A N 1
ATOM 2363 C CA . SER A 1 314 ? 0.028 -23.517 -11.020 1.00 73.06 314 SER A CA 1
ATOM 2364 C C . SER A 1 314 ? 0.659 -22.857 -12.241 1.00 73.06 314 SER A C 1
ATOM 2366 O O . SER A 1 314 ? 0.241 -21.772 -12.636 1.00 73.06 314 SER A O 1
ATOM 2368 N N . CYS A 1 315 ? 1.595 -23.540 -12.905 1.00 66.25 315 CYS A N 1
ATOM 2369 C CA . CYS A 1 315 ? 2.183 -23.073 -14.155 1.00 66.25 315 CYS A CA 1
ATOM 2370 C C . CYS A 1 315 ? 1.158 -23.024 -15.294 1.00 66.25 315 CYS A C 1
ATOM 2372 O O . CYS A 1 315 ? 1.230 -22.113 -16.103 1.00 66.25 315 CYS A O 1
ATOM 2374 N N . ALA A 1 316 ? 0.176 -23.932 -15.355 1.00 53.22 316 ALA A N 1
ATOM 2375 C CA . ALA A 1 316 ? -0.856 -23.983 -16.393 1.00 53.22 316 ALA A CA 1
ATOM 2376 C C . ALA A 1 316 ? -2.044 -23.049 -16.125 1.00 53.22 316 ALA A C 1
ATOM 2378 O O . ALA A 1 316 ? -2.649 -22.544 -17.058 1.00 53.22 316 ALA A O 1
ATOM 2379 N N . TYR A 1 317 ? -2.375 -22.764 -14.872 1.00 36.84 317 TYR A N 1
ATOM 2380 C CA . TYR A 1 317 ? -3.245 -21.669 -14.444 1.00 36.84 317 TYR A CA 1
ATOM 2381 C C . TYR A 1 317 ? -2.522 -20.338 -14.602 1.00 36.84 317 TYR A C 1
ATOM 2383 O O . TYR A 1 317 ? -3.158 -19.310 -14.785 1.00 36.84 317 TYR A O 1
ATOM 2391 N N . GLN A 1 318 ? -1.191 -20.346 -14.599 1.00 38.75 318 GLN A N 1
ATOM 2392 C CA . GLN A 1 318 ? -0.424 -19.261 -15.168 1.00 38.75 318 GLN A CA 1
ATOM 2393 C C . GLN A 1 318 ? -0.430 -19.332 -16.710 1.00 38.75 318 GLN A C 1
ATOM 2395 O O . GLN A 1 318 ? -0.542 -18.285 -17.307 1.00 38.75 318 GLN A O 1
ATOM 2400 N N . ALA A 1 319 ? -0.446 -20.492 -17.390 1.00 33.16 319 ALA A N 1
ATOM 2401 C CA . ALA A 1 319 ? -0.374 -20.669 -18.864 1.00 33.16 319 ALA A CA 1
ATOM 2402 C C . ALA A 1 319 ? -1.676 -20.387 -19.645 1.00 33.16 319 ALA A C 1
ATOM 2404 O O . ALA A 1 319 ? -1.666 -19.733 -20.680 1.00 33.16 319 ALA A O 1
ATOM 2405 N N . THR A 1 320 ? -2.817 -20.884 -19.168 1.00 33.03 320 THR A N 1
ATOM 2406 C CA . THR A 1 320 ? -4.184 -20.678 -19.704 1.00 33.03 320 THR A CA 1
ATOM 2407 C C . THR A 1 320 ? -4.638 -19.243 -19.540 1.00 33.03 320 THR A C 1
ATOM 2409 O O . THR A 1 320 ? -5.422 -18.698 -20.313 1.00 33.03 320 THR A O 1
ATOM 2412 N N . ASN A 1 321 ? -4.068 -18.630 -18.530 1.00 33.62 321 ASN A N 1
ATOM 2413 C CA . ASN A 1 321 ? -4.262 -17.271 -18.161 1.00 33.62 321 ASN A CA 1
ATOM 2414 C C . ASN A 1 321 ? -3.174 -16.480 -18.984 1.00 33.62 321 ASN A C 1
ATOM 2416 O O . ASN A 1 321 ? -3.495 -15.479 -19.618 1.00 33.62 321 ASN A O 1
ATOM 2420 N N . THR A 1 322 ? -1.937 -16.977 -19.193 1.00 31.53 322 THR A N 1
ATOM 2421 C CA . THR A 1 322 ? -0.899 -16.318 -20.045 1.00 31.53 322 THR A CA 1
ATOM 2422 C C . THR A 1 322 ? -1.069 -16.625 -21.538 1.00 31.53 322 THR A C 1
ATOM 2424 O O . THR A 1 322 ? -0.274 -16.189 -22.368 1.00 31.53 322 THR A O 1
ATOM 2427 N N . GLY A 1 323 ? -2.141 -17.317 -21.929 1.00 31.47 323 GLY A N 1
ATOM 2428 C CA . GLY A 1 323 ? -2.518 -17.535 -23.321 1.00 31.47 323 GLY A CA 1
ATOM 2429 C C . GLY A 1 323 ? -1.637 -18.496 -24.134 1.00 31.47 323 GLY A C 1
ATOM 2430 O O . GLY A 1 323 ? -1.526 -18.286 -25.343 1.00 31.47 323 GLY A O 1
ATOM 2431 N N . VAL A 1 324 ? -1.072 -19.563 -23.552 1.00 29.52 324 VAL A N 1
ATOM 2432 C CA . VAL A 1 324 ? -0.389 -20.635 -24.313 1.00 29.52 324 VAL A CA 1
ATOM 2433 C C . VAL A 1 324 ? -1.321 -21.839 -24.485 1.00 29.52 324 VAL A C 1
ATOM 2435 O O . VAL A 1 324 ? -1.796 -22.434 -23.522 1.00 29.52 324 VAL A O 1
ATOM 2438 N N . GLY A 1 325 ? -1.659 -22.143 -25.740 1.00 29.03 325 GLY A N 1
ATOM 2439 C CA . GLY A 1 325 ? -2.724 -23.071 -26.109 1.00 29.03 325 GLY A CA 1
ATOM 2440 C C . GLY A 1 325 ? -2.299 -24.532 -26.256 1.00 29.03 325 GLY A C 1
ATOM 2441 O O . GLY A 1 325 ? -1.305 -24.838 -26.906 1.00 29.03 325 GLY A O 1
ATOM 2442 N N . VAL A 1 326 ? -3.171 -25.427 -25.787 1.00 25.36 326 VAL A N 1
ATOM 2443 C CA . VAL A 1 326 ? -3.341 -26.788 -26.314 1.00 25.36 326 VAL A CA 1
ATOM 2444 C C . VAL A 1 326 ? -4.764 -26.870 -26.873 1.00 25.36 326 VAL A C 1
ATOM 2446 O O . VAL A 1 326 ? -5.740 -26.621 -26.167 1.00 25.36 326 VAL A O 1
ATOM 2449 N N . LYS A 1 327 ? -4.894 -27.139 -28.177 1.00 27.19 327 LYS A N 1
ATOM 2450 C CA . LYS A 1 327 ? -6.191 -27.263 -28.861 1.00 27.19 327 LYS A CA 1
ATOM 2451 C C . LYS A 1 327 ? -6.871 -28.580 -28.466 1.00 27.19 327 LYS A C 1
ATOM 2453 O O . LYS A 1 327 ? -6.328 -29.644 -28.742 1.00 27.19 327 LYS A O 1
ATOM 2458 N N . SER A 1 328 ? -8.085 -28.497 -27.919 1.00 26.81 328 SER A N 1
ATOM 2459 C CA . SER A 1 328 ? -9.045 -29.610 -27.817 1.00 26.81 328 SER A CA 1
ATOM 2460 C C . SER A 1 328 ? -10.171 -29.430 -28.859 1.00 26.81 328 SER A C 1
ATOM 2462 O O . SER A 1 328 ? -10.589 -28.292 -29.097 1.00 26.81 328 SER A O 1
ATOM 2464 N N . PRO A 1 329 ? -10.662 -30.498 -29.523 1.00 29.52 329 PRO A N 1
ATOM 2465 C CA . PRO A 1 329 ? -11.532 -30.421 -30.703 1.00 29.52 329 PRO A CA 1
ATOM 2466 C C . PRO A 1 329 ? -13.028 -30.219 -30.378 1.00 29.52 329 PRO A C 1
ATOM 2468 O O . PRO A 1 329 ? -13.877 -30.985 -30.827 1.00 29.52 329 PRO A O 1
ATOM 2471 N N . VAL A 1 330 ? -13.382 -29.158 -29.643 1.00 29.95 330 VAL A N 1
ATOM 2472 C CA . VAL A 1 330 ? -14.789 -28.800 -29.340 1.00 29.95 330 VAL A CA 1
ATOM 2473 C C . VAL A 1 330 ? -15.100 -27.370 -29.818 1.00 29.95 330 VAL A C 1
ATOM 2475 O O . VAL A 1 330 ? -15.444 -26.495 -29.035 1.00 29.95 330 VAL A O 1
ATOM 2478 N N . GLY A 1 331 ? -14.894 -27.088 -31.111 1.00 29.19 331 GLY A N 1
ATOM 2479 C CA . GLY A 1 331 ? -14.920 -25.714 -31.654 1.00 29.19 331 GLY A CA 1
ATOM 2480 C C . GLY A 1 331 ? -16.185 -25.268 -32.403 1.00 29.19 331 GLY A C 1
ATOM 2481 O O . GLY A 1 331 ? -16.375 -24.079 -32.594 1.00 29.19 331 GLY A O 1
ATOM 2482 N N . ALA A 1 332 ? -17.075 -26.162 -32.841 1.00 27.89 332 ALA A N 1
ATOM 2483 C CA . ALA A 1 332 ? -18.061 -25.780 -33.869 1.00 27.89 332 ALA A CA 1
ATOM 2484 C C . ALA A 1 332 ? -19.393 -25.189 -33.351 1.00 27.89 332 ALA A C 1
ATOM 2486 O O . ALA A 1 332 ? -20.116 -24.556 -34.118 1.00 27.89 332 ALA A O 1
ATOM 2487 N N . ALA A 1 333 ? -19.748 -25.390 -32.076 1.00 30.06 333 ALA A N 1
ATOM 2488 C CA . ALA A 1 333 ? -21.031 -24.930 -31.522 1.00 30.06 333 ALA A CA 1
ATOM 2489 C C . ALA A 1 333 ? -20.942 -23.571 -30.798 1.00 30.06 333 ALA A C 1
ATOM 2491 O O . ALA A 1 333 ? -21.923 -22.832 -30.772 1.00 30.06 333 ALA A O 1
ATOM 2492 N N . ALA A 1 334 ? -19.768 -23.216 -30.262 1.00 34.47 334 ALA A N 1
ATOM 2493 C CA . ALA A 1 334 ? -19.561 -21.991 -29.485 1.00 34.47 334 ALA A CA 1
ATOM 2494 C C . ALA A 1 334 ? -19.516 -20.714 -30.353 1.00 34.47 334 ALA A C 1
ATOM 2496 O O . ALA A 1 334 ? -19.950 -19.651 -29.912 1.00 34.47 334 ALA A O 1
ATOM 2497 N N . ASP A 1 335 ? -19.073 -20.811 -31.611 1.00 34.50 335 ASP A N 1
ATOM 2498 C CA . ASP A 1 335 ? -18.847 -19.646 -32.484 1.00 34.50 335 ASP A CA 1
ATOM 2499 C C . ASP A 1 335 ? -20.127 -18.866 -32.852 1.00 34.50 335 ASP A C 1
ATOM 2501 O O . ASP A 1 335 ? -20.075 -17.658 -33.087 1.00 34.50 335 ASP A O 1
ATOM 2505 N N . LYS A 1 336 ? -21.307 -19.506 -32.854 1.00 39.34 336 LYS A N 1
ATOM 2506 C CA . LYS A 1 336 ? -22.579 -18.833 -33.195 1.00 39.34 336 LYS A CA 1
ATOM 2507 C C . LYS A 1 336 ? -23.169 -18.004 -32.057 1.00 39.34 336 LYS A C 1
ATOM 2509 O O . LYS A 1 336 ? -23.806 -16.984 -32.312 1.00 39.34 336 LYS A O 1
ATOM 2514 N N . GLU A 1 337 ? -22.980 -18.434 -30.816 1.00 41.59 337 GLU A N 1
ATOM 2515 C CA . GLU A 1 337 ? -23.494 -17.728 -29.637 1.00 41.59 337 GLU A CA 1
ATOM 2516 C C . GLU A 1 337 ? -22.598 -16.526 -29.284 1.00 41.59 337 GLU A C 1
ATOM 2518 O O . GLU A 1 337 ? -23.085 -15.464 -28.894 1.00 41.59 337 GLU A O 1
ATOM 2523 N N . LEU A 1 338 ? -21.291 -16.650 -29.549 1.00 40.72 338 LEU A N 1
ATOM 2524 C CA . LEU A 1 338 ? -20.283 -15.612 -29.311 1.00 40.72 338 LEU A CA 1
ATOM 2525 C C . LEU A 1 338 ? -20.413 -14.407 -30.259 1.00 40.72 338 LEU A C 1
ATOM 2527 O O . LEU A 1 338 ? -20.254 -13.268 -29.824 1.00 40.72 338 LEU A O 1
ATOM 2531 N N . SER A 1 339 ? -20.771 -14.633 -31.526 1.00 44.12 339 SER A N 1
ATOM 2532 C CA . SER A 1 339 ? -20.968 -13.557 -32.513 1.00 44.12 339 SER A CA 1
ATOM 2533 C C . SER A 1 339 ? -22.214 -12.695 -32.211 1.00 44.12 339 SER A C 1
ATOM 2535 O O . SER A 1 339 ? -22.229 -11.486 -32.452 1.00 44.12 339 SER A O 1
ATOM 2537 N N . ARG A 1 340 ? -23.243 -13.276 -31.574 1.00 48.44 340 ARG A N 1
ATOM 2538 C CA . ARG A 1 340 ? -24.467 -12.564 -31.163 1.00 48.44 340 ARG A CA 1
ATOM 2539 C C . ARG A 1 340 ? -24.229 -11.599 -29.991 1.00 48.44 340 ARG A C 1
ATOM 2541 O O . ARG A 1 340 ? -24.669 -10.454 -30.054 1.00 48.44 340 ARG A O 1
ATOM 2548 N N . LEU A 1 341 ? -23.484 -12.026 -28.967 1.00 46.59 341 LEU A N 1
ATOM 2549 C CA . LEU A 1 341 ? -23.143 -11.198 -27.795 1.00 46.59 341 LEU A CA 1
ATOM 2550 C C . LEU A 1 341 ? -22.313 -9.955 -28.165 1.00 46.59 341 LEU A C 1
ATOM 2552 O O . LEU A 1 341 ? -22.440 -8.904 -27.537 1.00 46.59 341 LEU A O 1
ATOM 2556 N N . TRP A 1 342 ? -21.489 -10.060 -29.209 1.00 46.66 342 TRP A N 1
ATOM 2557 C CA . TRP A 1 342 ? -20.702 -8.950 -29.746 1.00 46.66 342 TRP A CA 1
ATOM 2558 C C . TRP A 1 342 ? -21.565 -7.888 -30.447 1.00 46.66 342 TRP A C 1
ATOM 2560 O O . TRP A 1 342 ? -21.367 -6.688 -30.245 1.00 46.66 342 TRP A O 1
ATOM 2570 N N . SER A 1 343 ? -22.569 -8.320 -31.217 1.00 48.56 343 SER A N 1
ATOM 2571 C CA . SER A 1 343 ? -23.513 -7.424 -31.899 1.00 48.56 343 SER A CA 1
ATOM 2572 C C . SER A 1 343 ? -24.369 -6.616 -30.914 1.00 48.56 343 SER A C 1
ATOM 2574 O O . SER A 1 343 ? -24.595 -5.422 -31.126 1.00 48.56 343 SER A O 1
ATOM 2576 N N . ASP A 1 344 ? -24.811 -7.238 -29.819 1.00 50.00 344 ASP A N 1
ATOM 2577 C CA . ASP A 1 344 ? -25.622 -6.576 -28.787 1.00 50.00 344 ASP A CA 1
ATOM 2578 C C . ASP A 1 344 ? -24.809 -5.510 -28.019 1.00 50.00 344 ASP A C 1
ATOM 2580 O O . ASP A 1 344 ? -25.311 -4.422 -27.723 1.00 50.00 344 ASP A O 1
ATOM 2584 N N . PHE A 1 345 ? -23.518 -5.768 -27.774 1.00 48.34 345 PHE A N 1
ATOM 2585 C CA . PHE A 1 345 ? -22.593 -4.811 -27.156 1.00 48.34 345 PHE A CA 1
ATOM 2586 C C . PHE A 1 345 ? -22.329 -3.582 -28.046 1.00 48.34 345 PHE A C 1
ATOM 2588 O O . PHE A 1 345 ? -22.359 -2.450 -27.559 1.00 48.34 345 PHE A O 1
ATOM 2595 N N . ALA A 1 346 ? -22.133 -3.769 -29.356 1.00 47.53 346 ALA A N 1
ATOM 2596 C CA . ALA A 1 346 ? -21.909 -2.667 -30.298 1.00 47.53 346 ALA A CA 1
ATOM 2597 C C . ALA A 1 346 ? -23.106 -1.696 -30.371 1.00 47.53 346 ALA A C 1
ATOM 2599 O O . ALA A 1 346 ? -22.914 -0.480 -30.418 1.00 47.53 346 ALA A O 1
ATOM 2600 N N . SER A 1 347 ? -24.337 -2.217 -30.293 1.00 49.44 347 SER A N 1
ATOM 2601 C CA . SER A 1 347 ? -25.563 -1.406 -30.291 1.00 49.44 347 SER A CA 1
ATOM 2602 C C . SER A 1 347 ? -25.745 -0.577 -29.011 1.00 49.44 347 SER A C 1
ATOM 2604 O O . SER A 1 347 ? -26.325 0.507 -29.066 1.00 49.44 347 SER A O 1
ATOM 2606 N N . PHE A 1 348 ? -25.261 -1.058 -27.861 1.00 45.72 348 PHE A N 1
ATOM 2607 C CA . PHE A 1 348 ? -25.349 -0.360 -26.571 1.00 45.72 348 PHE A CA 1
ATOM 2608 C C . PHE A 1 348 ? -24.407 0.856 -26.484 1.00 45.72 348 PHE A C 1
ATOM 2610 O O . PHE A 1 348 ? -24.695 1.832 -25.793 1.00 45.72 348 PHE A O 1
ATOM 2617 N N . MET A 1 349 ? -23.291 0.829 -27.216 1.00 44.94 349 MET A N 1
ATOM 2618 C CA . MET A 1 349 ? -22.205 1.807 -27.105 1.00 44.94 349 MET A CA 1
ATOM 2619 C C . MET A 1 349 ? -22.443 3.135 -27.846 1.00 44.94 349 MET A C 1
ATOM 2621 O O . MET A 1 349 ? -21.621 4.045 -27.726 1.00 44.94 349 MET A O 1
ATOM 2625 N N . GLY A 1 350 ? -23.526 3.277 -28.622 1.00 44.22 350 GLY A N 1
ATOM 2626 C CA . GLY A 1 350 ? -23.844 4.508 -29.370 1.00 44.22 350 GLY A CA 1
ATOM 2627 C C . GLY A 1 350 ? -22.798 4.913 -30.422 1.00 44.22 350 GLY A C 1
ATOM 2628 O O . GLY A 1 350 ? -22.896 5.987 -31.016 1.00 44.22 350 GLY A O 1
ATOM 2629 N N . VAL A 1 351 ? -21.794 4.066 -30.660 1.00 45.12 351 VAL A N 1
ATOM 2630 C CA . VAL A 1 351 ? -20.843 4.199 -31.758 1.00 45.12 351 VAL A CA 1
ATOM 2631 C C . VAL A 1 351 ? -21.519 3.574 -32.968 1.00 45.12 351 VAL A C 1
ATOM 2633 O O . VAL A 1 351 ? -21.873 2.399 -32.933 1.00 45.12 351 VAL A O 1
ATOM 2636 N N . ASN A 1 352 ? -21.730 4.354 -34.027 1.00 39.69 352 ASN A N 1
ATOM 2637 C CA . ASN A 1 352 ? -22.318 3.864 -35.273 1.00 39.69 352 ASN A CA 1
ATOM 2638 C C . ASN A 1 352 ? -21.271 3.018 -36.027 1.00 39.69 352 ASN A C 1
ATOM 2640 O O . ASN A 1 352 ? -20.706 3.436 -37.035 1.00 39.69 352 ASN A O 1
ATOM 2644 N N . LEU A 1 353 ? -20.927 1.862 -35.460 1.00 44.25 353 LEU A N 1
ATOM 2645 C CA . LEU A 1 353 ? -20.138 0.819 -36.098 1.00 44.25 353 LEU A CA 1
ATOM 2646 C C . LEU A 1 353 ? -21.127 0.081 -36.996 1.00 44.25 353 LEU A C 1
ATOM 2648 O O . LEU A 1 353 ? -22.029 -0.581 -36.488 1.00 44.25 353 LEU A O 1
ATOM 2652 N N . GLY A 1 354 ? -21.029 0.281 -38.312 1.00 37.38 354 GLY A N 1
ATOM 2653 C CA . GLY A 1 354 ? -21.923 -0.351 -39.283 1.00 37.38 354 GLY A CA 1
ATOM 2654 C C . GLY A 1 354 ? -22.140 -1.834 -38.968 1.00 37.38 354 GLY A C 1
ATOM 2655 O O . GLY A 1 354 ? -21.226 -2.531 -38.537 1.00 37.38 354 GLY A O 1
ATOM 2656 N N . THR A 1 355 ? -23.372 -2.307 -39.127 1.00 32.03 355 THR A N 1
ATOM 2657 C CA . THR A 1 355 ? -23.778 -3.679 -38.798 1.00 32.03 355 THR A CA 1
ATOM 2658 C C . THR A 1 355 ? -22.828 -4.710 -39.424 1.00 32.03 355 THR A C 1
ATOM 2660 O O . THR A 1 355 ? -22.726 -4.762 -40.649 1.00 32.03 355 THR A O 1
ATOM 2663 N N . GLY A 1 356 ? -22.164 -5.530 -38.596 1.00 44.59 356 GLY A N 1
ATOM 2664 C CA . GLY A 1 356 ? -21.358 -6.679 -39.043 1.00 44.59 356 GLY A CA 1
ATOM 2665 C C . GLY A 1 356 ? -19.832 -6.589 -38.881 1.00 44.59 356 GLY A C 1
ATOM 2666 O O . GLY A 1 356 ? -19.131 -7.322 -39.570 1.00 44.59 356 GLY A O 1
ATOM 2667 N N . VAL A 1 357 ? -19.288 -5.719 -38.020 1.00 52.44 357 VAL A N 1
ATOM 2668 C CA . VAL A 1 357 ? -17.827 -5.657 -37.796 1.00 52.44 357 VAL A CA 1
ATOM 2669 C C . VAL A 1 357 ? -17.403 -6.670 -36.729 1.00 52.44 357 VAL A C 1
ATOM 2671 O O . VAL A 1 357 ? -17.542 -6.426 -35.526 1.00 52.44 357 VAL A O 1
ATOM 2674 N N . ASP A 1 358 ? -16.869 -7.804 -37.175 1.00 57.41 358 ASP A N 1
ATOM 2675 C CA . ASP A 1 358 ? -16.115 -8.717 -36.316 1.00 57.41 358 ASP A CA 1
ATOM 2676 C C . ASP A 1 358 ? -14.916 -7.981 -35.688 1.00 57.41 358 ASP A C 1
ATOM 2678 O O . ASP A 1 358 ? -14.330 -7.100 -36.330 1.00 57.41 358 ASP A O 1
ATOM 2682 N N . PRO A 1 359 ? -14.531 -8.295 -34.435 1.00 66.88 359 PRO A N 1
ATOM 2683 C CA . PRO A 1 359 ? -13.341 -7.702 -33.841 1.00 66.88 359 PRO A CA 1
ATOM 2684 C C . PRO A 1 359 ? -12.122 -7.980 -34.737 1.00 66.88 359 PRO A C 1
ATOM 2686 O O . PRO A 1 359 ? -12.010 -9.068 -35.305 1.00 66.88 359 PRO A O 1
ATOM 2689 N N . PRO A 1 360 ? -11.152 -7.052 -34.827 1.00 79.62 360 PRO A N 1
ATOM 2690 C CA . PRO A 1 360 ? -9.978 -7.217 -35.690 1.00 79.62 360 PRO A CA 1
ATOM 2691 C C . PRO A 1 360 ? -9.042 -8.352 -35.228 1.00 79.62 360 PRO A C 1
ATOM 2693 O O . PRO A 1 360 ? -8.012 -8.605 -35.849 1.00 79.62 360 PRO A O 1
ATOM 2696 N N . ILE A 1 361 ? -9.379 -9.028 -34.125 1.00 83.25 361 ILE A N 1
ATOM 2697 C CA . ILE A 1 361 ? -8.665 -10.164 -33.543 1.00 83.25 361 ILE A CA 1
ATOM 2698 C C . ILE A 1 361 ? -9.671 -11.228 -33.099 1.00 83.25 361 ILE A C 1
ATOM 2700 O O . ILE A 1 361 ? -10.829 -10.915 -32.832 1.00 83.25 361 ILE A O 1
ATOM 2704 N N . ALA A 1 362 ? -9.217 -12.476 -32.960 1.00 76.62 362 ALA A N 1
ATOM 2705 C CA . ALA A 1 362 ? -10.065 -13.575 -32.502 1.00 76.62 362 ALA A CA 1
ATOM 2706 C C . ALA A 1 362 ? -10.749 -13.246 -31.161 1.00 76.62 362 ALA A C 1
ATOM 2708 O O . ALA A 1 362 ? -10.080 -12.894 -30.184 1.00 76.62 362 ALA A O 1
ATOM 2709 N N . TYR A 1 363 ? -12.078 -13.377 -31.134 1.00 68.81 363 TYR A N 1
ATOM 2710 C CA . TYR A 1 363 ? -12.911 -13.038 -29.985 1.00 68.81 363 TYR A CA 1
ATOM 2711 C C . TYR A 1 363 ? -12.540 -13.866 -28.746 1.00 68.81 363 TYR A C 1
ATOM 2713 O O . TYR A 1 363 ? -12.317 -15.075 -28.824 1.00 68.81 363 TYR A O 1
ATOM 2721 N N . ARG A 1 364 ? -12.517 -13.219 -27.575 1.00 72.56 364 ARG A N 1
ATOM 2722 C CA . ARG A 1 364 ? -12.394 -13.877 -26.265 1.00 72.56 364 ARG A CA 1
ATOM 2723 C C . ARG A 1 364 ? -13.459 -13.334 -25.318 1.00 72.56 364 ARG A C 1
ATOM 2725 O O . ARG A 1 364 ? -13.773 -12.147 -25.351 1.00 72.56 364 ARG A O 1
ATOM 2732 N N . SER A 1 365 ? -13.972 -14.194 -24.439 1.00 66.38 365 SER A N 1
ATOM 2733 C CA . SER A 1 365 ? -15.127 -13.910 -23.569 1.00 66.38 365 SER A CA 1
ATOM 2734 C C . SER A 1 365 ? -14.962 -12.689 -22.656 1.00 66.38 365 SER A C 1
ATOM 2736 O O . SER A 1 365 ? -15.952 -12.046 -22.321 1.00 66.38 365 SER A O 1
ATOM 2738 N N . TYR A 1 366 ? -13.731 -12.331 -22.282 1.00 77.12 366 TYR A N 1
ATOM 2739 C CA . TYR A 1 366 ? -13.443 -11.182 -21.419 1.00 77.12 366 TYR A CA 1
ATOM 2740 C C . TYR A 1 366 ? -13.344 -9.836 -22.172 1.00 77.12 366 TYR A C 1
ATOM 2742 O O . TYR A 1 366 ? -13.344 -8.780 -21.538 1.00 77.12 366 TYR A O 1
ATOM 2750 N N . MET A 1 367 ? -13.243 -9.828 -23.511 1.00 80.50 367 MET A N 1
ATOM 2751 C CA . MET A 1 367 ? -12.983 -8.604 -24.291 1.00 80.50 367 MET A CA 1
ATOM 2752 C C . MET A 1 367 ? -14.064 -7.518 -24.151 1.00 80.50 367 MET A C 1
ATOM 2754 O O . MET A 1 367 ? -13.684 -6.356 -23.992 1.00 80.50 367 MET A O 1
ATOM 2758 N N . PRO A 1 368 ? -15.378 -7.830 -24.153 1.00 76.25 368 PRO A N 1
ATOM 2759 C CA . PRO A 1 368 ? -16.411 -6.804 -23.986 1.00 76.25 368 PRO A CA 1
ATOM 2760 C C . PRO A 1 368 ? -16.300 -6.064 -22.646 1.00 76.25 368 PRO A C 1
ATOM 2762 O O . PRO A 1 368 ? -16.441 -4.845 -22.595 1.00 76.25 368 PRO A O 1
ATOM 2765 N N . GLN A 1 369 ? -15.968 -6.785 -21.570 1.00 71.88 369 GLN A N 1
ATOM 2766 C CA . GLN A 1 369 ? -15.805 -6.214 -20.230 1.00 71.88 369 GLN A CA 1
ATOM 2767 C C . GLN A 1 369 ? -14.594 -5.278 -20.164 1.00 71.88 369 GLN A C 1
ATOM 2769 O O . GLN A 1 369 ? -14.677 -4.196 -19.585 1.00 71.88 369 GLN A O 1
ATOM 2774 N N . LEU A 1 370 ? -13.483 -5.657 -20.803 1.00 79.50 370 LEU A N 1
ATOM 2775 C CA . LEU A 1 370 ? -12.298 -4.804 -20.900 1.00 79.50 370 LEU A CA 1
ATOM 2776 C C . LEU A 1 370 ? -12.550 -3.557 -21.753 1.00 79.50 370 LEU A C 1
ATOM 2778 O O . LEU A 1 370 ? -12.118 -2.474 -21.374 1.00 79.50 370 LEU A O 1
ATOM 2782 N N . LEU A 1 371 ? -13.270 -3.671 -22.871 1.00 77.88 371 LEU A N 1
ATOM 2783 C CA . LEU A 1 371 ? -13.634 -2.512 -23.697 1.00 77.88 371 LEU A CA 1
ATOM 2784 C C . LEU A 1 371 ? -14.565 -1.557 -22.956 1.00 77.88 371 LEU A C 1
ATOM 2786 O O . LEU A 1 371 ? -14.373 -0.342 -23.011 1.00 77.88 371 LEU A O 1
ATOM 2790 N N . GLN A 1 372 ? -15.543 -2.098 -22.230 1.00 72.12 372 GLN A N 1
ATOM 2791 C CA . GLN A 1 372 ? -16.412 -1.304 -21.374 1.00 72.12 372 GLN A CA 1
ATOM 2792 C C . GLN A 1 372 ? -15.589 -0.569 -20.314 1.00 72.12 372 GLN A C 1
ATOM 2794 O O . GLN A 1 372 ? -15.688 0.651 -20.213 1.00 72.12 372 GLN A O 1
ATOM 2799 N N . PHE A 1 373 ? -14.719 -1.284 -19.597 1.00 69.12 373 PHE A N 1
ATOM 2800 C CA . PHE A 1 373 ? -13.844 -0.704 -18.581 1.00 69.12 373 PHE A CA 1
ATOM 2801 C C . PHE A 1 373 ? -12.901 0.360 -19.162 1.00 69.12 373 PHE A C 1
ATOM 2803 O O . PHE A 1 373 ? -12.746 1.436 -18.582 1.00 69.12 373 PHE A O 1
ATOM 2810 N N . PHE A 1 374 ? -12.322 0.119 -20.342 1.00 73.50 374 PHE A N 1
ATOM 2811 C CA . PHE A 1 374 ? -11.519 1.115 -21.049 1.00 73.50 374 PHE A CA 1
ATOM 2812 C C . PHE A 1 374 ? -12.320 2.403 -21.259 1.00 73.50 374 PHE A C 1
ATOM 2814 O O . PHE A 1 374 ? -11.852 3.495 -20.960 1.00 73.50 374 PHE A O 1
ATOM 2821 N N . LEU A 1 375 ? -13.565 2.287 -21.714 1.00 64.62 375 LEU A N 1
ATOM 2822 C CA . LEU A 1 375 ? -14.393 3.429 -22.091 1.00 64.62 375 LEU A CA 1
ATOM 2823 C C . LEU A 1 375 ? -15.043 4.167 -20.916 1.00 64.62 375 LEU A C 1
ATOM 2825 O O . LEU A 1 375 ? -15.369 5.350 -21.066 1.00 64.62 375 LEU A O 1
ATOM 2829 N N . THR A 1 376 ? -15.230 3.502 -19.775 1.00 57.88 376 THR A N 1
ATOM 2830 C CA . THR A 1 376 ? -15.835 4.089 -18.569 1.00 57.88 376 THR A CA 1
ATOM 2831 C C . THR A 1 376 ? -14.814 4.559 -17.541 1.00 57.88 376 THR A C 1
ATOM 2833 O O . THR A 1 376 ? -15.089 5.515 -16.819 1.00 57.88 376 THR A O 1
ATOM 2836 N N . SER A 1 377 ? -13.672 3.876 -17.449 1.00 56.66 377 SER A N 1
ATOM 2837 C CA . SER A 1 377 ? -12.749 3.983 -16.313 1.00 56.66 377 SER A CA 1
ATOM 2838 C C . SER A 1 377 ? -11.337 4.395 -16.727 1.00 56.66 377 SER A C 1
ATOM 2840 O O . SER A 1 377 ? -10.685 5.110 -15.973 1.00 56.66 377 SER A O 1
ATOM 2842 N N . VAL A 1 378 ? -10.883 4.019 -17.929 1.00 58.50 378 VAL A N 1
ATOM 2843 C CA . VAL A 1 378 ? -9.602 4.500 -18.492 1.00 58.50 378 VAL A CA 1
ATOM 2844 C C . VAL A 1 378 ? -9.807 5.805 -19.276 1.00 58.50 378 VAL A C 1
ATOM 2846 O O . VAL A 1 378 ? -8.982 6.714 -19.214 1.00 58.50 378 VAL A O 1
ATOM 2849 N N . VAL A 1 379 ? -10.940 5.945 -19.969 1.00 55.72 379 VAL A N 1
ATOM 2850 C CA . VAL A 1 379 ? -11.352 7.172 -20.659 1.00 55.72 379 VAL A CA 1
ATOM 2851 C C . VAL A 1 379 ? -12.353 7.941 -19.785 1.00 55.72 379 VAL A C 1
ATOM 2853 O O . VAL A 1 379 ? -13.464 7.467 -19.558 1.00 55.72 379 VAL A O 1
ATOM 2856 N N . LEU A 1 380 ? -11.966 9.134 -19.305 1.00 49.38 380 LEU A N 1
ATOM 2857 C CA . LEU A 1 380 ? -12.747 10.006 -18.399 1.00 49.38 380 LEU A CA 1
ATOM 2858 C C . LEU A 1 380 ? -14.265 10.079 -18.739 1.00 49.38 380 LEU A C 1
ATOM 2860 O O . LEU A 1 380 ? -14.615 10.089 -19.924 1.00 49.38 380 LEU A O 1
ATOM 2864 N N . PRO A 1 381 ? -15.192 10.178 -17.756 1.00 41.88 381 PRO A N 1
ATOM 2865 C CA . PRO A 1 381 ? -16.649 10.064 -17.961 1.00 41.88 381 PRO A CA 1
ATOM 2866 C C . PRO A 1 381 ? -17.269 11.020 -19.003 1.00 41.88 381 PRO A C 1
ATOM 2868 O O . PRO A 1 381 ? -16.757 12.099 -19.279 1.00 41.88 381 PRO A O 1
ATOM 2871 N N . SER A 1 382 ? -18.408 10.623 -19.581 1.00 44.34 382 SER A N 1
ATOM 2872 C CA . SER A 1 382 ? -19.121 11.207 -20.743 1.00 44.34 382 SER A CA 1
ATOM 2873 C C . SER A 1 382 ? -19.729 12.612 -20.583 1.00 44.34 382 SER A C 1
ATOM 2875 O O . SER A 1 382 ? -20.414 13.085 -21.491 1.00 44.34 382 SER A O 1
ATOM 2877 N N . GLY A 1 383 ? -19.479 13.308 -19.472 1.00 43.97 383 GLY A N 1
ATOM 2878 C CA . GLY A 1 383 ? -20.129 14.588 -19.162 1.00 43.97 383 GLY A CA 1
ATOM 2879 C C . GLY A 1 383 ? -19.654 15.792 -19.988 1.00 43.97 383 GLY A C 1
ATOM 2880 O O . GLY A 1 383 ? -20.352 16.800 -20.050 1.00 43.97 383 GLY A O 1
ATOM 2881 N N . THR A 1 384 ? -18.494 15.717 -20.642 1.00 43.41 384 THR A N 1
ATOM 2882 C CA . THR A 1 384 ? -17.874 16.852 -21.343 1.00 43.41 384 THR A CA 1
ATOM 2883 C C . THR A 1 384 ? -17.843 16.628 -22.855 1.00 43.41 384 THR A C 1
ATOM 2885 O O . THR A 1 384 ? -16.944 15.993 -23.401 1.00 43.41 384 THR A O 1
ATOM 2888 N N . ARG A 1 385 ? -18.824 17.198 -23.570 1.00 43.53 385 ARG A N 1
ATOM 2889 C CA . ARG A 1 385 ? -18.851 17.296 -25.045 1.00 43.53 385 ARG A CA 1
ATOM 2890 C C . ARG A 1 385 ? -17.847 18.340 -25.564 1.00 43.53 385 ARG A C 1
ATOM 2892 O O . ARG A 1 385 ? -18.226 19.271 -26.265 1.00 43.53 385 ARG A O 1
ATOM 2899 N N . VAL A 1 386 ? -16.575 18.222 -25.194 1.00 49.91 386 VAL A N 1
ATOM 2900 C CA . VAL A 1 386 ? -15.509 19.068 -25.748 1.00 49.91 386 VAL A CA 1
ATOM 2901 C C . VAL A 1 386 ? -14.866 18.295 -26.895 1.00 49.91 386 VAL A C 1
ATOM 2903 O O . VAL A 1 386 ? -14.137 17.330 -26.657 1.00 49.91 386 VAL A O 1
ATOM 2906 N N . THR A 1 387 ? -15.174 18.698 -28.128 1.00 49.84 387 THR A N 1
ATOM 2907 C CA . THR A 1 387 ? -14.755 18.045 -29.384 1.00 49.84 387 THR A CA 1
ATOM 2908 C C . THR A 1 387 ? -13.237 17.977 -29.571 1.00 49.84 387 THR A C 1
ATOM 2910 O O . THR A 1 387 ? -12.763 17.109 -30.292 1.00 49.84 387 THR A O 1
ATOM 2913 N N . ASP A 1 388 ? -12.477 18.806 -28.849 1.00 51.91 388 ASP A N 1
ATOM 2914 C CA . ASP A 1 388 ? -11.006 18.841 -28.884 1.00 51.91 388 ASP A CA 1
ATOM 2915 C C . ASP A 1 388 ? -10.347 18.266 -27.614 1.00 51.91 388 ASP A C 1
ATOM 2917 O O . ASP A 1 388 ? -9.173 18.507 -27.333 1.00 51.91 388 ASP A O 1
ATOM 2921 N N . SER A 1 389 ? -11.095 17.512 -26.801 1.00 55.06 389 SER A N 1
ATOM 2922 C CA . SER A 1 389 ? -10.554 16.883 -25.590 1.00 55.06 389 SER A CA 1
ATOM 2923 C C . SER A 1 389 ? -9.922 15.515 -25.861 1.00 55.06 389 SER A C 1
ATOM 2925 O O . SER A 1 389 ? -10.377 14.752 -26.716 1.00 55.06 389 SER A O 1
ATOM 2927 N N . LEU A 1 390 ? -8.919 15.147 -25.055 1.00 60.84 390 LEU A N 1
ATOM 2928 C CA . LEU A 1 390 ? -8.307 13.813 -25.091 1.00 60.84 390 LEU A CA 1
ATOM 2929 C C . LEU A 1 390 ? -9.347 12.696 -24.882 1.00 60.84 390 LEU A C 1
ATOM 2931 O O . LEU A 1 390 ? -9.295 11.670 -25.554 1.00 60.84 390 LEU A O 1
ATOM 2935 N N . ALA A 1 391 ? -10.331 12.911 -24.003 1.00 57.88 391 ALA A N 1
ATOM 2936 C CA . ALA A 1 391 ? -11.407 11.951 -23.759 1.00 57.88 391 ALA A CA 1
ATOM 2937 C C . ALA A 1 391 ? -12.305 11.746 -24.994 1.00 57.88 391 ALA A C 1
ATOM 2939 O O . ALA A 1 391 ? -12.679 10.614 -25.304 1.00 57.88 391 ALA A O 1
ATOM 2940 N N . TYR A 1 392 ? -12.616 12.820 -25.730 1.00 64.06 392 TYR A N 1
ATOM 2941 C CA . TYR A 1 392 ? -13.338 12.729 -27.000 1.00 64.06 392 TYR A CA 1
ATOM 2942 C C . TYR A 1 392 ? -12.502 12.017 -28.071 1.00 64.06 392 TYR A C 1
ATOM 2944 O O . TYR A 1 392 ? -13.019 11.142 -28.765 1.00 64.06 392 TYR A O 1
ATOM 2952 N N . HIS A 1 393 ? -11.202 12.313 -28.161 1.00 72.38 393 HIS A N 1
ATOM 2953 C CA . HIS A 1 393 ? -10.284 11.651 -29.092 1.00 72.38 393 HIS A CA 1
ATOM 2954 C C . HIS A 1 393 ? -10.166 10.137 -28.837 1.00 72.38 393 HIS A C 1
ATOM 2956 O O . HIS A 1 393 ? -10.254 9.348 -29.780 1.00 72.38 393 HIS A O 1
ATOM 2962 N N . LEU A 1 394 ? -10.037 9.722 -27.569 1.00 72.50 394 LEU A N 1
ATOM 2963 C CA . LEU A 1 394 ? -9.956 8.308 -27.185 1.00 72.50 394 LEU A CA 1
ATOM 2964 C C . LEU A 1 394 ? -11.261 7.535 -27.471 1.00 72.50 394 LEU A C 1
ATOM 2966 O O . LEU A 1 394 ? -11.223 6.352 -27.803 1.00 72.50 394 LEU A O 1
ATOM 2970 N N . ARG A 1 395 ? -12.421 8.202 -27.394 1.00 68.88 395 ARG A N 1
ATOM 2971 C CA . ARG A 1 395 ? -13.736 7.610 -27.717 1.00 68.88 395 ARG A CA 1
ATOM 2972 C C . ARG A 1 395 ? -14.074 7.587 -29.204 1.00 68.88 395 ARG A C 1
ATOM 2974 O O . ARG A 1 395 ? -14.879 6.759 -29.614 1.00 68.88 395 ARG A O 1
ATOM 2981 N N . SER A 1 396 ? -13.509 8.498 -29.990 1.00 72.44 396 SER A N 1
ATOM 2982 C CA . SER A 1 396 ? -13.819 8.650 -31.413 1.00 72.44 396 SER A CA 1
ATOM 2983 C C . SER A 1 396 ? -12.710 8.062 -32.281 1.00 72.44 396 SER A C 1
ATOM 2985 O O . SER A 1 396 ? -12.749 6.883 -32.621 1.00 72.44 396 SER A O 1
ATOM 2987 N N . GLN A 1 397 ? -11.700 8.863 -32.614 1.00 78.56 397 GLN A N 1
ATOM 2988 C CA . GLN A 1 397 ? -10.640 8.510 -33.549 1.00 78.56 397 GLN A CA 1
ATOM 2989 C C . GLN A 1 397 ? -9.816 7.312 -33.066 1.00 78.56 397 GLN A C 1
ATOM 2991 O O . GLN A 1 397 ? -9.566 6.411 -33.860 1.00 78.56 397 GLN A O 1
ATOM 2996 N N . TRP A 1 398 ? -9.443 7.253 -31.783 1.00 83.56 398 TRP A N 1
ATOM 2997 C CA . TRP A 1 398 ? -8.702 6.105 -31.248 1.00 83.56 398 TRP A CA 1
ATOM 2998 C C . TRP A 1 398 ? -9.522 4.822 -31.345 1.00 83.56 398 TRP A C 1
ATOM 3000 O O . TRP A 1 398 ? -9.031 3.828 -31.866 1.00 83.56 398 TRP A O 1
ATOM 3010 N N . MET A 1 399 ? -10.775 4.841 -30.876 1.00 81.94 399 MET A N 1
ATOM 3011 C CA . MET A 1 399 ? -11.626 3.651 -30.885 1.00 81.94 399 MET A CA 1
ATOM 3012 C C . MET A 1 399 ? -11.950 3.206 -32.313 1.00 81.94 399 MET A C 1
ATOM 3014 O O . MET A 1 399 ? -11.861 2.023 -32.616 1.00 81.94 399 MET A O 1
ATOM 3018 N N . HIS A 1 400 ? -12.229 4.141 -33.223 1.00 81.75 400 HIS A N 1
ATOM 3019 C CA . HIS A 1 400 ? -12.419 3.832 -34.638 1.00 81.75 400 HIS A CA 1
ATOM 3020 C C . HIS A 1 400 ? -11.186 3.141 -35.237 1.00 81.75 400 HIS A C 1
ATOM 3022 O O . HIS A 1 400 ? -11.313 2.125 -35.913 1.00 81.75 400 HIS A O 1
ATOM 3028 N N . GLN A 1 401 ? -9.985 3.664 -34.971 1.00 83.62 401 GLN A N 1
ATOM 3029 C CA . GLN A 1 401 ? -8.737 3.065 -35.451 1.00 83.62 401 GLN A CA 1
ATOM 3030 C C . GLN A 1 401 ? -8.470 1.707 -34.789 1.00 83.62 401 GLN A C 1
ATOM 3032 O O . GLN A 1 401 ? -8.060 0.770 -35.471 1.00 83.62 401 GLN A O 1
ATOM 3037 N N . ALA A 1 402 ? -8.761 1.570 -33.491 1.00 85.81 402 ALA A N 1
ATOM 3038 C CA . ALA A 1 402 ? -8.619 0.322 -32.751 1.00 85.81 402 ALA A CA 1
ATOM 3039 C C . ALA A 1 402 ? -9.534 -0.766 -33.321 1.00 85.81 402 ALA A C 1
ATOM 3041 O O . ALA A 1 402 ? -9.085 -1.882 -33.519 1.00 85.81 402 ALA A O 1
ATOM 3042 N N . MET A 1 403 ? -10.778 -0.447 -33.675 1.00 81.06 403 MET A N 1
ATOM 3043 C CA . MET A 1 403 ? -11.711 -1.415 -34.267 1.00 81.06 403 MET A CA 1
ATOM 3044 C C . MET A 1 403 ? -11.303 -1.882 -35.674 1.00 81.06 403 MET A C 1
ATOM 3046 O O . MET A 1 403 ? -11.779 -2.914 -36.132 1.00 81.06 403 MET A O 1
ATOM 3050 N N . SER A 1 404 ? -10.414 -1.151 -36.351 1.00 81.25 404 SER A N 1
ATOM 3051 C CA . SER A 1 404 ? -9.923 -1.485 -37.695 1.00 81.25 404 SER A CA 1
ATOM 3052 C C . SER A 1 404 ? -8.500 -2.053 -37.734 1.00 81.25 404 SER A C 1
ATOM 3054 O O . SER A 1 404 ? -8.073 -2.558 -38.770 1.00 81.25 404 SER A O 1
ATOM 3056 N N . ASP A 1 405 ? -7.745 -1.959 -36.636 1.00 88.38 405 ASP A N 1
ATOM 3057 C CA . ASP A 1 405 ? -6.324 -2.304 -36.594 1.00 88.38 405 ASP A CA 1
ATOM 3058 C C . ASP A 1 405 ? -6.015 -3.232 -35.401 1.00 88.38 405 ASP A C 1
ATOM 3060 O O . ASP A 1 405 ? -6.100 -2.797 -34.247 1.00 88.38 405 ASP A O 1
ATOM 3064 N N . PRO A 1 406 ? -5.578 -4.483 -35.652 1.00 88.06 406 PRO A N 1
ATOM 3065 C CA . PRO A 1 406 ? -5.277 -5.457 -34.602 1.00 88.06 406 PRO A CA 1
ATOM 3066 C C . PRO A 1 406 ? -4.277 -4.961 -33.547 1.00 88.06 406 PRO A C 1
ATOM 3068 O O . PRO A 1 406 ? -4.411 -5.272 -32.365 1.00 88.06 406 PRO A O 1
ATOM 3071 N N . CYS A 1 407 ? -3.277 -4.173 -33.951 1.00 90.31 407 CYS A N 1
ATOM 3072 C CA . CYS A 1 407 ? -2.208 -3.700 -33.072 1.00 90.31 407 CYS A CA 1
ATOM 3073 C C . CYS A 1 407 ? -2.739 -2.685 -32.056 1.00 90.31 407 CYS A C 1
ATOM 3075 O O . CYS A 1 407 ? -2.510 -2.823 -30.852 1.00 90.31 407 CYS A O 1
ATOM 3077 N N . LEU A 1 408 ? -3.516 -1.703 -32.522 1.00 92.25 408 LEU A N 1
ATOM 3078 C CA . LEU A 1 408 ? -4.124 -0.712 -31.634 1.00 92.25 408 LEU A CA 1
ATOM 3079 C C . LEU A 1 408 ? -5.263 -1.314 -30.796 1.00 92.25 408 LEU A C 1
ATOM 3081 O O . LEU A 1 408 ? -5.467 -0.909 -29.649 1.00 92.25 408 LEU A O 1
ATOM 3085 N N . PHE A 1 409 ? -5.964 -2.322 -31.321 1.00 92.19 409 PHE A N 1
ATOM 3086 C CA . PHE A 1 409 ? -6.971 -3.065 -30.569 1.00 92.19 409 PHE A CA 1
ATOM 3087 C C . PHE A 1 409 ? -6.369 -3.832 -29.386 1.00 92.19 409 PHE A C 1
ATOM 3089 O O . PHE A 1 409 ? -6.830 -3.680 -28.253 1.00 92.19 409 PHE A O 1
ATOM 3096 N N . HIS A 1 410 ? -5.286 -4.591 -29.612 1.00 92.25 410 HIS A N 1
ATOM 3097 C CA . HIS A 1 410 ? -4.557 -5.247 -28.525 1.00 92.25 410 HIS A CA 1
ATOM 3098 C C . HIS A 1 410 ? -4.035 -4.222 -27.507 1.00 92.25 410 HIS A C 1
ATOM 3100 O O . HIS A 1 410 ? -4.170 -4.451 -26.311 1.00 92.25 410 HIS A O 1
ATOM 3106 N N . ALA A 1 411 ? -3.530 -3.065 -27.945 1.00 92.38 411 ALA A N 1
ATOM 3107 C CA . ALA A 1 411 ? -3.047 -2.024 -27.033 1.00 92.38 411 ALA A CA 1
ATOM 3108 C C . ALA A 1 411 ? -4.157 -1.418 -26.165 1.00 92.38 411 ALA A C 1
ATOM 3110 O O . ALA A 1 411 ? -3.936 -1.094 -24.997 1.00 92.38 411 ALA A O 1
ATOM 3111 N N . THR A 1 412 ? -5.363 -1.307 -26.718 1.00 90.56 412 THR A N 1
ATOM 3112 C CA . THR A 1 412 ? -6.552 -0.826 -26.006 1.00 90.56 412 THR A CA 1
ATOM 3113 C C . THR A 1 412 ? -6.981 -1.815 -24.919 1.00 90.56 412 THR A C 1
ATOM 3115 O O . THR A 1 412 ? -7.198 -1.418 -23.775 1.00 90.56 412 THR A O 1
ATOM 3118 N N . LEU A 1 413 ? -7.026 -3.111 -25.244 1.00 91.25 413 LEU A N 1
ATOM 3119 C CA . LEU A 1 413 ? -7.360 -4.172 -24.288 1.00 91.25 413 LEU A CA 1
ATOM 3120 C C . LEU A 1 413 ? -6.284 -4.349 -23.207 1.00 91.25 413 LEU A C 1
ATOM 3122 O O . LEU A 1 413 ? -6.634 -4.481 -22.038 1.00 91.25 413 LEU A O 1
ATOM 3126 N N . PHE A 1 414 ? -5.001 -4.271 -23.578 1.00 93.31 414 PHE A N 1
ATOM 3127 C CA . PHE A 1 414 ? -3.875 -4.260 -22.637 1.00 93.31 414 PHE A CA 1
ATOM 3128 C C . PHE A 1 414 ? -4.001 -3.116 -21.632 1.00 93.31 414 PHE A C 1
ATOM 3130 O O . PHE A 1 414 ? -3.861 -3.328 -20.433 1.00 93.31 414 PHE A O 1
ATOM 3137 N N . SER A 1 415 ? -4.311 -1.907 -22.109 1.00 86.25 415 SER A N 1
ATOM 3138 C CA . SER A 1 415 ? -4.476 -0.752 -21.227 1.00 86.25 415 SER A CA 1
ATOM 3139 C C . SER A 1 415 ? -5.601 -0.963 -20.210 1.00 86.25 415 SER A C 1
ATOM 3141 O O . SER A 1 415 ? -5.453 -0.647 -19.032 1.00 86.25 415 SER A O 1
ATOM 3143 N N . ALA A 1 416 ? -6.720 -1.544 -20.643 1.00 82.69 416 ALA A N 1
ATOM 3144 C CA . ALA A 1 416 ? -7.844 -1.835 -19.763 1.00 82.69 416 ALA A CA 1
ATOM 3145 C C . ALA A 1 416 ? -7.500 -2.877 -18.694 1.00 82.69 416 ALA A C 1
ATOM 3147 O O . ALA A 1 416 ? -7.775 -2.664 -17.514 1.00 82.69 416 ALA A O 1
ATOM 3148 N N . SER A 1 417 ? -6.889 -3.993 -19.093 1.00 84.31 417 SER A N 1
ATOM 3149 C CA . SER A 1 417 ? -6.561 -5.071 -18.163 1.00 84.31 417 SER A CA 1
ATOM 3150 C C . SER A 1 417 ? -5.434 -4.677 -17.205 1.00 84.31 417 SER A C 1
ATOM 3152 O O . SER A 1 417 ? -5.562 -4.925 -16.011 1.00 84.31 417 SER A O 1
ATOM 3154 N N . ALA A 1 418 ? -4.405 -3.961 -17.676 1.00 78.69 418 ALA A N 1
ATOM 3155 C CA . ALA A 1 418 ? -3.318 -3.462 -16.830 1.00 78.69 418 ALA A CA 1
ATOM 3156 C C . ALA A 1 418 ? -3.827 -2.490 -15.750 1.00 78.69 418 ALA A C 1
ATOM 3158 O O . ALA A 1 418 ? -3.377 -2.525 -14.605 1.00 78.69 418 ALA A O 1
ATOM 3159 N N . SER A 1 419 ? -4.816 -1.654 -16.084 1.00 73.25 419 SER A N 1
ATOM 3160 C CA . SER A 1 419 ? -5.500 -0.803 -15.103 1.00 73.25 419 SER A CA 1
ATOM 3161 C C . SER A 1 419 ? -6.274 -1.608 -14.052 1.00 73.25 419 SER A C 1
ATOM 3163 O O . SER A 1 419 ? -6.236 -1.263 -12.873 1.00 73.25 419 SER A O 1
ATOM 3165 N N . ILE A 1 420 ? -6.974 -2.676 -14.448 1.00 71.31 420 ILE A N 1
ATOM 3166 C CA . ILE A 1 420 ? -7.719 -3.539 -13.513 1.00 71.31 420 ILE A CA 1
ATOM 3167 C C . ILE A 1 420 ? -6.763 -4.266 -12.565 1.00 71.31 420 ILE A C 1
ATOM 3169 O O . ILE A 1 420 ? -7.027 -4.330 -11.365 1.00 71.31 420 ILE A O 1
ATOM 3173 N N . ASP A 1 421 ? -5.656 -4.777 -13.092 1.00 75.81 421 ASP A N 1
ATOM 3174 C CA . ASP A 1 421 ? -4.618 -5.461 -12.321 1.00 75.81 421 ASP A CA 1
ATOM 3175 C C . ASP A 1 421 ? -4.032 -4.546 -11.250 1.00 75.81 421 ASP A C 1
ATOM 3177 O O . ASP A 1 421 ? -3.965 -4.910 -10.075 1.00 75.81 421 ASP A O 1
ATOM 3181 N N . MET A 1 422 ? -3.721 -3.308 -11.637 1.00 64.81 422 MET A N 1
ATOM 3182 C CA . MET A 1 422 ? -3.238 -2.285 -10.720 1.00 64.81 422 MET A CA 1
ATOM 3183 C C . MET A 1 422 ? -4.271 -1.940 -9.639 1.00 64.81 422 MET A C 1
ATOM 3185 O O . MET A 1 422 ? -3.926 -1.882 -8.462 1.00 64.81 422 MET A O 1
ATOM 3189 N N . LEU A 1 423 ? -5.548 -1.769 -10.004 1.00 64.12 423 LEU A N 1
ATOM 3190 C CA . LEU A 1 423 ? -6.625 -1.511 -9.035 1.00 64.12 423 LEU A CA 1
ATOM 3191 C C . LEU A 1 423 ? -6.842 -2.675 -8.058 1.00 64.12 423 LEU A C 1
ATOM 3193 O O . LEU A 1 423 ? -7.293 -2.456 -6.936 1.00 64.12 423 LEU A O 1
ATOM 3197 N N . ARG A 1 424 ? -6.532 -3.906 -8.474 1.00 66.12 424 ARG A N 1
ATOM 3198 C CA . ARG A 1 424 ? -6.633 -5.118 -7.648 1.00 66.12 424 ARG A CA 1
ATOM 3199 C C . ARG A 1 424 ? -5.341 -5.457 -6.906 1.00 66.12 424 ARG A C 1
ATOM 3201 O O . ARG A 1 424 ? -5.321 -6.450 -6.185 1.00 66.12 424 ARG A O 1
ATOM 3208 N N . ASN A 1 425 ? -4.290 -4.652 -7.073 1.00 56.31 425 ASN A N 1
ATOM 3209 C CA . ASN A 1 425 ? -2.946 -4.920 -6.565 1.00 56.31 425 ASN A CA 1
ATOM 3210 C C . ASN A 1 425 ? -2.432 -6.327 -6.943 1.00 56.31 425 ASN A C 1
ATOM 3212 O O . ASN A 1 425 ? -1.791 -7.007 -6.143 1.00 56.31 425 ASN A O 1
ATOM 3216 N N . GLN A 1 426 ? -2.759 -6.785 -8.156 1.00 61.84 426 GLN A N 1
ATOM 3217 C CA . GLN A 1 426 ? -2.299 -8.056 -8.713 1.00 61.84 426 GLN A CA 1
ATOM 3218 C C . GLN A 1 426 ? -1.292 -7.778 -9.833 1.00 61.84 426 GLN A C 1
ATOM 3220 O O . GLN A 1 426 ? -1.571 -6.949 -10.698 1.00 61.84 426 GLN A O 1
ATOM 3225 N N . PRO A 1 427 ? -0.124 -8.435 -9.857 1.00 52.78 427 PRO A N 1
ATOM 3226 C CA . PRO A 1 427 ? 0.838 -8.222 -10.928 1.00 52.78 427 PRO A CA 1
ATOM 3227 C C . PRO A 1 427 ? 0.398 -8.947 -12.205 1.00 52.78 427 PRO A C 1
ATOM 3229 O O . PRO A 1 427 ? 0.170 -10.154 -12.177 1.00 52.78 427 PRO A O 1
ATOM 3232 N N . ASN A 1 428 ? 0.330 -8.197 -13.312 1.00 64.38 428 ASN A N 1
ATOM 3233 C CA . ASN A 1 428 ? 0.271 -8.674 -14.699 1.00 64.38 428 ASN A CA 1
ATOM 3234 C C . ASN A 1 428 ? -0.604 -9.911 -14.899 1.00 64.38 428 ASN A C 1
ATOM 3236 O O . ASN A 1 428 ? -0.118 -11.021 -15.129 1.00 64.38 428 ASN A O 1
ATOM 3240 N N . SER A 1 429 ? -1.913 -9.699 -14.842 1.00 76.56 429 SER A N 1
ATOM 3241 C CA . SER A 1 429 ? -2.851 -10.729 -15.208 1.00 76.56 429 SER A CA 1
ATOM 3242 C C . SER A 1 429 ? -2.729 -11.074 -16.687 1.00 76.56 429 SER A C 1
ATOM 3244 O O . SER A 1 429 ? -1.875 -10.679 -17.476 1.00 76.56 429 SER A O 1
ATOM 3246 N N . MET A 1 430 ? -3.656 -11.899 -17.053 1.00 74.62 430 MET A N 1
ATOM 3247 C CA . MET A 1 430 ? -3.529 -12.918 -18.042 1.00 74.62 430 MET A CA 1
ATOM 3248 C C . MET A 1 430 ? -4.016 -12.385 -19.389 1.00 74.62 430 MET A C 1
ATOM 3250 O O . MET A 1 430 ? -3.257 -12.394 -20.364 1.00 74.62 430 MET A O 1
ATOM 3254 N N . PRO A 1 431 ? -5.147 -11.659 -19.406 1.00 77.81 431 PRO A N 1
ATOM 3255 C CA . PRO A 1 431 ? -5.418 -10.663 -20.432 1.00 77.81 431 PRO A CA 1
ATOM 3256 C C . PRO A 1 431 ? -4.303 -9.610 -20.596 1.00 77.81 431 PRO A C 1
ATOM 3258 O O . PRO A 1 431 ? -3.987 -9.258 -21.732 1.00 77.81 431 PRO A O 1
ATOM 3261 N N . THR A 1 432 ? -3.680 -9.128 -19.512 1.00 82.88 432 THR A N 1
ATOM 3262 C CA . THR A 1 432 ? -2.638 -8.083 -19.577 1.00 82.88 432 THR A CA 1
ATOM 3263 C C . THR A 1 432 ? -1.403 -8.550 -20.324 1.00 82.88 432 THR A C 1
ATOM 3265 O O . THR A 1 432 ? -1.053 -7.937 -21.331 1.00 82.88 432 THR A O 1
ATOM 3268 N N . LEU A 1 433 ? -0.803 -9.669 -19.920 1.00 79.88 433 LEU A N 1
ATOM 3269 C CA . LEU A 1 433 ? 0.362 -10.239 -20.596 1.00 79.88 433 LEU A CA 1
ATOM 3270 C C . LEU A 1 433 ? 0.039 -10.617 -22.043 1.00 79.88 433 LEU A C 1
ATOM 3272 O O . LEU A 1 433 ? 0.770 -10.231 -22.953 1.00 79.88 433 LEU A O 1
ATOM 3276 N N . TYR A 1 434 ? -1.101 -11.276 -22.282 1.00 84.62 434 TYR A N 1
ATOM 3277 C CA . TYR A 1 434 ? -1.519 -11.650 -23.632 1.00 84.62 434 TYR A CA 1
ATOM 3278 C C . TYR A 1 434 ? -1.587 -10.433 -24.561 1.00 84.62 434 TYR A C 1
ATOM 3280 O O . TYR A 1 434 ? -0.976 -10.414 -25.633 1.00 84.62 434 TYR A O 1
ATOM 3288 N N . HIS A 1 435 ? -2.320 -9.391 -24.165 1.00 88.31 435 HIS A N 1
ATOM 3289 C CA . HIS A 1 435 ? -2.472 -8.212 -25.003 1.00 88.31 435 HIS A CA 1
ATOM 3290 C C . HIS A 1 435 ? -1.161 -7.420 -25.120 1.00 88.31 435 HIS A C 1
ATOM 3292 O O . HIS A 1 435 ? -0.848 -6.978 -26.223 1.00 88.31 435 HIS A O 1
ATOM 3298 N N . GLN A 1 436 ? -0.346 -7.327 -24.063 1.00 90.81 436 GLN A N 1
ATOM 3299 C CA . GLN A 1 436 ? 0.977 -6.691 -24.095 1.00 90.81 436 GLN A CA 1
ATOM 3300 C C . GLN A 1 436 ? 1.922 -7.358 -25.106 1.00 90.81 436 GLN A C 1
ATOM 3302 O O . GLN A 1 436 ? 2.506 -6.679 -25.955 1.00 90.81 436 GLN A O 1
ATOM 3307 N N . THR A 1 437 ? 2.045 -8.689 -25.062 1.00 85.75 437 THR A N 1
ATOM 3308 C CA . THR A 1 437 ? 2.923 -9.462 -25.954 1.00 85.75 437 THR A CA 1
ATOM 3309 C C . THR A 1 437 ? 2.516 -9.301 -27.414 1.00 85.75 437 THR A C 1
ATOM 3311 O O . THR A 1 437 ? 3.369 -9.084 -28.278 1.00 85.75 437 THR A O 1
ATOM 3314 N N . TRP A 1 438 ? 1.213 -9.354 -27.704 1.00 90.25 438 TRP A N 1
ATOM 3315 C CA . TRP A 1 438 ? 0.709 -9.159 -29.063 1.00 90.25 438 TRP A CA 1
ATOM 3316 C C . TRP A 1 438 ? 0.974 -7.751 -29.594 1.00 90.25 438 TRP A C 1
ATOM 3318 O O . TRP A 1 438 ? 1.348 -7.612 -30.758 1.00 90.25 438 TRP A O 1
ATOM 3328 N N . VAL A 1 439 ? 0.860 -6.716 -28.755 1.00 91.75 439 VAL A N 1
ATOM 3329 C CA . VAL A 1 439 ? 1.244 -5.354 -29.151 1.00 91.75 439 VAL A CA 1
ATOM 3330 C C . VAL A 1 439 ? 2.723 -5.292 -29.517 1.00 91.75 439 VAL A C 1
ATOM 3332 O O . VAL A 1 439 ? 3.057 -4.815 -30.600 1.00 91.75 439 VAL A O 1
ATOM 3335 N N . ILE A 1 440 ? 3.610 -5.789 -28.648 1.00 89.25 440 ILE A N 1
ATOM 3336 C CA . ILE A 1 440 ? 5.063 -5.756 -28.877 1.00 89.25 440 ILE A CA 1
ATOM 3337 C C . ILE A 1 440 ? 5.414 -6.486 -30.177 1.00 89.25 440 ILE A C 1
ATOM 3339 O O . ILE A 1 440 ? 6.158 -5.957 -31.005 1.00 89.25 440 ILE A O 1
ATOM 3343 N N . ARG A 1 441 ? 4.832 -7.670 -30.392 1.00 90.19 441 ARG A N 1
ATOM 3344 C CA . ARG A 1 441 ? 5.019 -8.456 -31.613 1.00 90.19 441 ARG A CA 1
ATOM 3345 C C . ARG A 1 441 ? 4.594 -7.681 -32.861 1.00 90.19 441 ARG A C 1
ATOM 3347 O O . ARG A 1 441 ? 5.396 -7.535 -33.779 1.00 90.19 441 ARG A O 1
ATOM 3354 N N . LEU A 1 442 ? 3.366 -7.164 -32.888 1.00 90.06 442 LEU A N 1
ATOM 3355 C CA . LEU A 1 442 ? 2.817 -6.467 -34.055 1.00 90.06 442 LEU A CA 1
ATOM 3356 C C . LEU A 1 442 ? 3.556 -5.155 -34.345 1.00 90.06 442 LEU A C 1
ATOM 3358 O O . LEU A 1 442 ? 3.757 -4.803 -35.507 1.00 90.06 442 LEU A O 1
ATOM 3362 N N . VAL A 1 443 ? 4.004 -4.436 -33.312 1.00 90.81 443 VAL A N 1
ATOM 3363 C CA . VAL A 1 443 ? 4.875 -3.266 -33.481 1.00 90.81 443 VAL A CA 1
ATOM 3364 C C . VAL A 1 443 ? 6.209 -3.683 -34.105 1.00 90.81 443 VAL A C 1
ATOM 3366 O O . VAL A 1 443 ? 6.619 -3.083 -35.096 1.00 90.81 443 VAL A O 1
ATOM 3369 N N . ASN A 1 444 ? 6.864 -4.726 -33.591 1.00 89.44 444 ASN A N 1
ATOM 3370 C CA . ASN A 1 444 ? 8.144 -5.201 -34.123 1.00 89.44 444 ASN A CA 1
ATOM 3371 C C . ASN A 1 444 ? 8.035 -5.678 -35.580 1.00 89.44 444 ASN A C 1
ATOM 3373 O O . ASN A 1 444 ? 8.876 -5.311 -36.401 1.00 89.44 444 ASN A O 1
ATOM 3377 N N . GLU A 1 445 ? 6.977 -6.414 -35.931 1.00 89.31 445 GLU A N 1
ATOM 3378 C CA . GLU A 1 445 ? 6.693 -6.828 -37.313 1.00 89.31 445 GLU A CA 1
ATOM 3379 C C . GLU A 1 445 ? 6.565 -5.608 -38.244 1.00 89.31 445 GLU A C 1
ATOM 3381 O O . GLU A 1 445 ? 7.184 -5.560 -39.308 1.00 89.31 445 GLU A O 1
ATOM 3386 N N . ARG A 1 446 ? 5.851 -4.558 -37.811 1.00 89.69 446 ARG A N 1
ATOM 3387 C CA . ARG A 1 446 ? 5.688 -3.318 -38.592 1.00 89.69 446 ARG A CA 1
ATOM 3388 C C . ARG A 1 446 ? 6.983 -2.533 -38.778 1.00 89.69 446 ARG A C 1
ATOM 3390 O O . ARG A 1 446 ? 7.142 -1.850 -39.793 1.00 89.69 446 ARG A O 1
ATOM 3397 N N . LEU A 1 447 ? 7.893 -2.610 -37.811 1.00 84.75 447 LEU A N 1
ATOM 3398 C CA . LEU A 1 447 ? 9.202 -1.957 -37.867 1.00 84.75 447 LEU A CA 1
ATOM 3399 C C . LEU A 1 447 ? 10.220 -2.731 -38.709 1.00 84.75 447 LEU A C 1
ATOM 3401 O O . LEU A 1 447 ? 11.142 -2.115 -39.239 1.00 84.75 447 LEU A O 1
ATOM 3405 N N . ALA A 1 448 ? 10.050 -4.047 -38.856 1.00 84.00 448 ALA A N 1
ATOM 3406 C CA . ALA A 1 448 ? 10.950 -4.907 -39.621 1.00 84.00 448 ALA A CA 1
ATOM 3407 C C . ALA A 1 448 ? 10.827 -4.733 -41.151 1.00 84.00 448 ALA A C 1
ATOM 3409 O O . ALA A 1 448 ? 11.695 -5.186 -41.900 1.00 84.00 448 ALA A O 1
ATOM 3410 N N . HIS A 1 449 ? 9.777 -4.068 -41.646 1.00 79.88 449 HIS A N 1
ATOM 3411 C CA . HIS A 1 449 ? 9.623 -3.780 -43.074 1.00 79.88 449 HIS A CA 1
ATOM 3412 C C . HIS A 1 449 ? 10.690 -2.801 -43.601 1.00 79.88 449 HIS A C 1
ATOM 3414 O O . HIS A 1 449 ? 11.076 -1.847 -42.928 1.00 79.88 449 HIS A O 1
ATOM 3420 N N . ARG A 1 450 ? 11.109 -2.980 -44.871 1.00 71.56 450 ARG A N 1
ATOM 3421 C CA . ARG A 1 450 ? 12.093 -2.107 -45.561 1.00 71.56 450 ARG A CA 1
ATOM 3422 C C . ARG A 1 450 ? 11.724 -0.618 -45.513 1.00 71.56 450 ARG A C 1
ATOM 3424 O O . ARG A 1 450 ? 12.611 0.229 -45.469 1.00 71.56 450 ARG A O 1
ATOM 3431 N N . GLN A 1 451 ? 10.429 -0.313 -45.528 1.00 74.56 451 GLN A N 1
ATOM 3432 C CA . GLN A 1 451 ? 9.883 0.976 -45.116 1.00 74.56 451 GLN A CA 1
ATOM 3433 C C . GLN A 1 451 ? 8.972 0.719 -43.908 1.00 74.56 451 GLN A C 1
ATOM 3435 O O . GLN A 1 451 ? 7.945 0.060 -44.079 1.00 74.56 451 GLN A O 1
ATOM 3440 N N . PRO A 1 452 ? 9.343 1.179 -42.700 1.00 74.62 452 PRO A N 1
ATOM 3441 C CA . PRO A 1 452 ? 8.561 0.927 -41.496 1.00 74.62 452 PRO A CA 1
ATOM 3442 C C . PRO A 1 452 ? 7.139 1.483 -41.616 1.00 74.62 452 PRO A C 1
ATOM 3444 O O . PRO A 1 452 ? 6.949 2.638 -42.010 1.00 74.62 452 PRO A O 1
ATOM 3447 N N . LEU A 1 453 ? 6.139 0.683 -41.239 1.00 78.75 453 LEU A N 1
ATOM 3448 C CA . LEU A 1 453 ? 4.727 1.062 -41.335 1.00 78.75 453 LEU A CA 1
ATOM 3449 C C . LEU A 1 453 ? 4.308 1.929 -40.129 1.00 78.75 453 LEU A C 1
ATOM 3451 O O . LEU A 1 453 ? 3.682 1.464 -39.172 1.00 78.75 453 LEU A O 1
ATOM 3455 N N . LEU A 1 454 ? 4.692 3.207 -40.158 1.00 85.25 454 LEU A N 1
ATOM 3456 C CA . LEU A 1 454 ? 4.482 4.168 -39.067 1.00 85.25 454 LEU A CA 1
ATOM 3457 C C . LEU A 1 454 ? 3.094 4.825 -39.123 1.00 85.25 454 LEU A C 1
ATOM 3459 O O . LEU A 1 454 ? 2.976 6.026 -39.351 1.00 85.25 454 LEU A O 1
ATOM 3463 N N . THR A 1 455 ? 2.041 4.031 -38.936 1.00 87.06 455 THR A N 1
ATOM 3464 C CA . THR A 1 455 ? 0.647 4.507 -38.914 1.00 87.06 455 THR A CA 1
ATOM 3465 C C . THR A 1 455 ? 0.246 5.073 -37.549 1.00 87.06 455 THR A C 1
ATOM 3467 O O . THR A 1 455 ? 0.952 4.890 -36.553 1.00 87.06 455 THR A O 1
ATOM 3470 N N . TYR A 1 456 ? -0.928 5.720 -37.491 1.00 87.19 456 TYR A N 1
ATOM 3471 C CA . TYR A 1 456 ? -1.571 6.149 -36.241 1.00 87.19 456 TYR A CA 1
ATOM 3472 C C . TYR A 1 456 ? -1.611 4.986 -35.235 1.00 87.19 456 TYR A C 1
ATOM 3474 O O . TYR A 1 456 ? -1.165 5.130 -34.101 1.00 87.19 456 TYR A O 1
ATOM 3482 N N . SER A 1 457 ? -2.050 3.807 -35.683 1.00 88.94 457 SER A N 1
ATOM 3483 C CA . SER A 1 457 ? -2.171 2.602 -34.861 1.00 88.94 457 SER A CA 1
ATOM 3484 C C . SER A 1 457 ? -0.835 2.075 -34.345 1.00 88.94 457 SER A C 1
ATOM 3486 O O . SER A 1 457 ? -0.746 1.700 -33.182 1.00 88.94 457 SER A O 1
ATOM 3488 N N . THR A 1 458 ? 0.226 2.098 -35.160 1.00 89.19 458 THR A N 1
ATOM 3489 C CA . THR A 1 458 ? 1.568 1.669 -34.723 1.00 89.19 458 THR A CA 1
ATOM 3490 C C . THR A 1 458 ? 2.119 2.588 -33.637 1.00 89.19 458 THR A C 1
ATOM 3492 O O . THR A 1 458 ? 2.665 2.114 -32.647 1.00 89.19 458 THR A O 1
ATOM 3495 N N . LEU A 1 459 ? 1.954 3.903 -33.797 1.00 87.75 459 LEU A N 1
ATOM 3496 C CA . LEU A 1 459 ? 2.409 4.887 -32.813 1.00 87.75 459 LEU A CA 1
ATOM 3497 C C . LEU A 1 459 ? 1.559 4.847 -31.537 1.00 87.75 459 LEU A C 1
ATOM 3499 O O . LEU A 1 459 ? 2.105 4.880 -30.436 1.00 87.75 459 LEU A O 1
ATOM 3503 N N . GLY A 1 460 ? 0.237 4.735 -31.683 1.00 86.69 460 GLY A N 1
ATOM 3504 C CA . GLY A 1 460 ? -0.706 4.623 -30.573 1.00 86.69 460 GLY A CA 1
ATOM 3505 C C . GLY A 1 460 ? -0.511 3.362 -29.745 1.00 86.69 460 GLY A C 1
ATOM 3506 O O . GLY A 1 460 ? -0.598 3.416 -28.524 1.00 86.69 460 GLY A O 1
ATOM 3507 N N . ALA A 1 461 ? -0.150 2.244 -30.371 1.00 92.25 461 ALA A N 1
ATOM 3508 C CA . ALA A 1 461 ? 0.032 0.986 -29.663 1.00 92.25 461 ALA A CA 1
ATOM 3509 C C . ALA A 1 461 ? 1.244 0.985 -28.705 1.00 92.25 461 ALA A C 1
ATOM 3511 O O . ALA A 1 461 ? 1.218 0.319 -27.673 1.00 92.25 461 ALA A O 1
ATOM 3512 N N . VAL A 1 462 ? 2.279 1.786 -28.984 1.00 89.38 462 VAL A N 1
ATOM 3513 C CA . VAL A 1 462 ? 3.467 1.916 -28.115 1.00 89.38 462 VAL A CA 1
ATOM 3514 C C . VAL A 1 462 ? 3.180 2.752 -26.858 1.00 89.38 462 VAL A C 1
ATOM 3516 O O . VAL A 1 462 ? 3.884 2.630 -25.858 1.00 89.38 462 VAL A O 1
ATOM 3519 N N . ILE A 1 463 ? 2.133 3.581 -26.871 1.00 85.62 463 ILE A N 1
ATOM 3520 C CA . ILE A 1 463 ? 1.811 4.509 -25.777 1.00 85.62 463 ILE A CA 1
ATOM 3521 C C . ILE A 1 463 ? 1.417 3.775 -24.484 1.00 85.62 463 ILE A C 1
ATOM 3523 O O . ILE A 1 463 ? 2.032 4.060 -23.455 1.00 85.62 463 ILE A O 1
ATOM 3527 N N . PRO A 1 464 ? 0.469 2.813 -24.489 1.00 85.12 464 PRO A N 1
ATOM 3528 C CA . PRO A 1 464 ? 0.189 2.005 -23.306 1.00 85.12 464 PRO A CA 1
ATOM 3529 C C . PRO A 1 464 ? 1.417 1.243 -22.797 1.00 85.12 464 PRO A C 1
ATOM 3531 O O . PRO A 1 464 ? 1.629 1.193 -21.590 1.00 85.12 464 PRO A O 1
ATOM 3534 N N . LEU A 1 465 ? 2.250 0.689 -23.692 1.00 85.56 465 LEU A N 1
ATOM 3535 C CA . LEU A 1 465 ? 3.470 -0.034 -23.300 1.00 85.56 465 LEU A CA 1
ATOM 3536 C C . LEU A 1 465 ? 4.437 0.864 -22.526 1.00 85.56 465 LEU A C 1
ATOM 3538 O O . LEU A 1 465 ? 4.990 0.454 -21.511 1.00 85.56 465 LEU A O 1
ATOM 3542 N N . LEU A 1 466 ? 4.617 2.101 -22.987 1.00 80.75 466 LEU A N 1
ATOM 3543 C CA . LEU A 1 466 ? 5.413 3.095 -22.280 1.00 80.75 466 LEU A CA 1
ATOM 3544 C C . LEU A 1 466 ? 4.794 3.425 -20.912 1.00 80.75 466 LEU A C 1
ATOM 3546 O O . LEU A 1 466 ? 5.476 3.312 -19.899 1.00 80.75 466 LEU A O 1
ATOM 3550 N N . TYR A 1 467 ? 3.509 3.789 -20.872 1.00 75.69 467 TYR A N 1
ATOM 3551 C CA . TYR A 1 467 ? 2.836 4.222 -19.643 1.00 75.69 467 TYR A CA 1
ATOM 3552 C C . TYR A 1 467 ? 2.857 3.158 -18.539 1.00 75.69 467 TYR A C 1
ATOM 3554 O O . TYR A 1 467 ? 3.293 3.445 -17.426 1.00 75.69 467 TYR A O 1
ATOM 3562 N N . TYR A 1 468 ? 2.433 1.926 -18.829 1.00 74.19 468 TYR A N 1
ATOM 3563 C CA . TYR A 1 468 ? 2.328 0.899 -17.790 1.00 74.19 468 TYR A CA 1
ATOM 3564 C C . TYR A 1 468 ? 3.686 0.367 -17.338 1.00 74.19 468 TYR A C 1
ATOM 3566 O O . TYR A 1 468 ? 3.832 0.072 -16.157 1.00 74.19 468 TYR A O 1
ATOM 3574 N N . ASN A 1 469 ? 4.707 0.347 -18.203 1.00 72.69 469 ASN A N 1
ATOM 3575 C CA . ASN A 1 469 ? 6.070 0.030 -17.762 1.00 72.69 469 ASN A CA 1
ATOM 3576 C C . ASN A 1 469 ? 6.636 1.123 -16.839 1.00 72.69 469 ASN A C 1
ATOM 3578 O O . ASN A 1 469 ? 7.353 0.817 -15.891 1.00 72.69 469 ASN A O 1
ATOM 3582 N N . MET A 1 470 ? 6.258 2.393 -17.030 1.00 61.44 470 MET A N 1
ATOM 3583 C CA . MET A 1 470 ? 6.632 3.461 -16.094 1.00 61.44 470 MET A CA 1
ATOM 3584 C C . MET A 1 470 ? 5.929 3.326 -14.743 1.00 61.44 470 MET A C 1
ATOM 3586 O O . MET A 1 470 ? 6.566 3.491 -13.705 1.00 61.44 470 MET A O 1
ATOM 3590 N N . VAL A 1 471 ? 4.629 3.023 -14.753 1.00 59.44 471 VAL A N 1
ATOM 3591 C CA . VAL A 1 471 ? 3.831 2.834 -13.532 1.00 59.44 471 VAL A CA 1
ATOM 3592 C C . VAL A 1 471 ? 4.286 1.594 -12.757 1.00 59.44 471 VAL A C 1
ATOM 3594 O O . VAL A 1 471 ? 4.390 1.641 -11.535 1.00 59.44 471 VAL A O 1
ATOM 3597 N N . ALA A 1 472 ? 4.653 0.522 -13.461 1.00 62.41 472 ALA A N 1
ATOM 3598 C CA . ALA A 1 472 ? 5.247 -0.684 -12.886 1.00 62.41 472 ALA A CA 1
ATOM 3599 C C . ALA A 1 472 ? 6.717 -0.507 -12.450 1.00 62.41 472 ALA A C 1
ATOM 3601 O O . ALA A 1 472 ? 7.327 -1.452 -11.960 1.00 62.41 472 ALA A O 1
ATOM 3602 N N . LEU A 1 473 ? 7.294 0.692 -12.617 1.00 56.38 473 LEU A N 1
ATOM 3603 C CA . LEU A 1 473 ? 8.694 1.019 -12.325 1.00 56.38 473 LEU A CA 1
ATOM 3604 C C . LEU A 1 473 ? 9.732 0.199 -13.125 1.00 56.38 473 LEU A C 1
ATOM 3606 O O . LEU A 1 473 ? 10.913 0.210 -12.766 1.00 56.38 473 LEU A O 1
ATOM 3610 N N . ASP A 1 474 ? 9.334 -0.422 -14.240 1.00 61.81 474 ASP A N 1
ATOM 3611 C CA . ASP A 1 474 ? 10.226 -1.071 -15.208 1.00 61.81 474 ASP A CA 1
ATOM 3612 C C . ASP A 1 474 ? 10.890 -0.015 -16.105 1.00 61.81 474 ASP A C 1
ATOM 3614 O O . ASP A 1 474 ? 10.421 0.378 -17.182 1.00 61.81 474 ASP A O 1
ATOM 3618 N N . ARG A 1 475 ? 12.011 0.489 -15.592 1.00 58.09 475 ARG A N 1
ATOM 3619 C CA . ARG A 1 475 ? 12.757 1.599 -16.174 1.00 58.09 475 ARG A CA 1
ATOM 3620 C C . ARG A 1 475 ? 13.332 1.272 -17.552 1.00 58.09 475 ARG A C 1
ATOM 3622 O O . ARG A 1 475 ? 13.299 2.139 -18.427 1.00 58.09 475 ARG A O 1
ATOM 3629 N N . ASP A 1 476 ? 13.872 0.075 -17.741 1.00 64.75 476 ASP A N 1
ATOM 3630 C CA . ASP A 1 476 ? 14.621 -0.269 -18.952 1.00 64.75 476 ASP A CA 1
ATOM 3631 C C . ASP A 1 476 ? 13.674 -0.465 -20.140 1.00 64.75 476 ASP A C 1
ATOM 3633 O O . ASP A 1 476 ? 13.912 0.075 -21.231 1.00 64.75 476 ASP A O 1
ATOM 3637 N N . SER A 1 477 ? 12.532 -1.119 -19.913 1.00 74.06 477 SER A N 1
ATOM 3638 C CA . SER A 1 477 ? 11.473 -1.236 -20.917 1.00 74.06 477 SER A CA 1
ATOM 3639 C C . SER A 1 477 ? 10.858 0.124 -21.245 1.00 74.06 477 SER A C 1
ATOM 3641 O O . SER A 1 477 ? 10.675 0.455 -22.420 1.00 74.06 477 SER A O 1
ATOM 3643 N N . ALA A 1 478 ? 10.602 0.969 -20.238 1.00 65.62 478 ALA A N 1
ATOM 3644 C CA . ALA A 1 478 ? 10.083 2.321 -20.453 1.00 65.62 478 ALA A CA 1
ATOM 3645 C C . ALA A 1 478 ? 11.027 3.180 -21.318 1.00 65.62 478 ALA A C 1
ATOM 3647 O O . ALA A 1 478 ? 10.592 3.771 -22.309 1.00 65.62 478 ALA A O 1
ATOM 3648 N N . ILE A 1 479 ? 12.332 3.195 -21.016 1.00 66.69 479 ILE A N 1
ATOM 3649 C CA . ILE A 1 479 ? 13.339 3.920 -21.815 1.00 66.69 479 ILE A CA 1
ATOM 3650 C C . ILE A 1 479 ? 13.407 3.367 -23.244 1.00 66.69 479 ILE A C 1
ATOM 3652 O O . ILE A 1 479 ? 13.522 4.136 -24.207 1.00 66.69 479 ILE A O 1
ATOM 3656 N N . THR A 1 480 ? 13.303 2.048 -23.404 1.00 74.69 480 THR A N 1
ATOM 3657 C CA . THR A 1 480 ? 13.319 1.385 -24.714 1.00 74.69 480 THR A CA 1
ATOM 3658 C C . THR A 1 480 ? 12.124 1.806 -25.568 1.00 74.69 480 THR A C 1
ATOM 3660 O O . THR A 1 480 ? 12.307 2.256 -26.705 1.00 74.69 480 THR A O 1
ATOM 3663 N N . HIS A 1 481 ? 10.907 1.752 -25.020 1.00 81.44 481 HIS A N 1
ATOM 3664 C CA . HIS A 1 481 ? 9.701 2.189 -25.725 1.00 81.44 481 HIS A CA 1
ATOM 3665 C C . HIS A 1 481 ? 9.725 3.689 -26.024 1.00 81.44 481 HIS A C 1
ATOM 3667 O O . HIS A 1 481 ? 9.406 4.085 -27.145 1.00 81.44 481 HIS A O 1
ATOM 3673 N N . GLN A 1 482 ? 10.181 4.520 -25.083 1.00 73.81 482 GLN A N 1
ATOM 3674 C CA . GLN A 1 482 ? 10.336 5.961 -25.287 1.00 73.81 482 GLN A CA 1
ATOM 3675 C C . GLN A 1 482 ? 11.305 6.266 -26.439 1.00 73.81 482 GLN A C 1
ATOM 3677 O O . GLN A 1 482 ? 10.984 7.031 -27.352 1.00 73.81 482 GLN A O 1
ATOM 3682 N N . THR A 1 483 ? 12.483 5.641 -26.427 1.00 72.19 483 THR A N 1
ATOM 3683 C CA . THR A 1 483 ? 13.517 5.832 -27.452 1.00 72.19 483 THR A CA 1
ATOM 3684 C C . THR A 1 483 ? 13.036 5.352 -28.820 1.00 72.19 483 THR A C 1
ATOM 3686 O O . THR A 1 483 ? 13.241 6.035 -29.828 1.00 72.19 483 THR A O 1
ATOM 3689 N N . GLY A 1 484 ? 12.372 4.194 -28.870 1.00 78.00 484 GLY A N 1
ATOM 3690 C CA . GLY A 1 484 ? 11.767 3.659 -30.087 1.00 78.00 484 GLY A CA 1
ATOM 3691 C C . GLY A 1 484 ? 10.710 4.602 -30.660 1.00 78.00 484 GLY A C 1
ATOM 3692 O O . GLY A 1 484 ? 10.767 4.952 -31.838 1.00 78.00 484 GLY A O 1
ATOM 3693 N N . LEU A 1 485 ? 9.802 5.090 -29.818 1.00 82.75 485 LEU A N 1
ATOM 3694 C CA . LEU A 1 485 ? 8.716 5.985 -30.212 1.00 82.75 485 LEU A CA 1
ATOM 3695 C C . LEU A 1 485 ? 9.228 7.332 -30.741 1.00 82.75 485 LEU A C 1
ATOM 3697 O O . LEU A 1 485 ? 8.744 7.823 -31.761 1.00 82.75 485 LEU A O 1
ATOM 3701 N N . LEU A 1 486 ? 10.272 7.892 -30.121 1.00 74.31 486 LEU A N 1
ATOM 3702 C CA . LEU A 1 486 ? 10.960 9.085 -30.624 1.00 74.31 486 LEU A CA 1
ATOM 3703 C C . LEU A 1 486 ? 11.573 8.846 -32.009 1.00 74.31 486 LEU A C 1
ATOM 3705 O O . LEU A 1 486 ? 11.376 9.656 -32.915 1.00 74.31 486 LEU A O 1
ATOM 3709 N N . LYS A 1 487 ? 12.269 7.721 -32.210 1.00 78.62 487 LYS A N 1
ATOM 3710 C CA . LYS A 1 487 ? 12.843 7.353 -33.516 1.00 78.62 487 LYS A CA 1
ATOM 3711 C C . LYS A 1 487 ? 11.768 7.183 -34.593 1.00 78.62 487 LYS A C 1
ATOM 3713 O O . LYS A 1 487 ? 11.987 7.604 -35.728 1.00 78.62 487 LYS A O 1
ATOM 3718 N N . MET A 1 488 ? 10.608 6.623 -34.249 1.00 84.19 488 MET A N 1
ATOM 3719 C CA . MET A 1 488 ? 9.468 6.518 -35.164 1.00 84.19 488 MET A CA 1
ATOM 3720 C C . MET A 1 488 ? 8.930 7.903 -35.544 1.00 84.19 488 MET A C 1
ATOM 3722 O O . MET A 1 488 ? 8.804 8.211 -36.726 1.00 84.19 488 MET A O 1
ATOM 3726 N N . LEU A 1 489 ? 8.703 8.788 -34.571 1.00 77.38 489 LEU A N 1
ATOM 3727 C CA . LEU A 1 489 ? 8.245 10.159 -34.832 1.00 77.38 489 LEU A CA 1
ATOM 3728 C C . LEU A 1 489 ? 9.243 10.977 -35.668 1.00 77.38 489 LEU A C 1
ATOM 3730 O O . LEU A 1 489 ? 8.836 11.763 -36.522 1.00 77.38 489 LEU A O 1
ATOM 3734 N N . LEU A 1 490 ? 10.551 10.777 -35.474 1.00 75.31 490 LEU A N 1
ATOM 3735 C CA . LEU A 1 490 ? 11.595 11.396 -36.301 1.00 75.31 490 LEU A CA 1
ATOM 3736 C C . LEU A 1 490 ? 11.476 11.003 -37.780 1.00 75.31 490 LEU A C 1
ATOM 3738 O O . LEU A 1 490 ? 11.770 11.817 -38.656 1.00 75.31 490 LEU A O 1
ATOM 3742 N N . ARG A 1 491 ? 11.033 9.773 -38.054 1.00 79.38 491 ARG A N 1
ATOM 3743 C CA . ARG A 1 491 ? 10.927 9.189 -39.397 1.00 79.38 491 ARG A CA 1
ATOM 3744 C C . ARG A 1 491 ? 9.588 9.470 -40.090 1.00 79.38 491 ARG A C 1
ATOM 3746 O O . ARG A 1 491 ? 9.510 9.259 -41.297 1.00 79.38 491 ARG A O 1
ATOM 3753 N N . THR A 1 492 ? 8.561 9.964 -39.390 1.00 80.12 492 THR A N 1
ATOM 3754 C CA . THR A 1 492 ? 7.272 10.304 -40.021 1.00 80.12 492 THR A CA 1
ATOM 3755 C C . THR A 1 492 ? 7.322 11.640 -40.783 1.00 80.12 492 THR A C 1
ATOM 3757 O O . THR A 1 492 ? 7.941 12.595 -40.295 1.00 80.12 492 THR A O 1
ATOM 3760 N N . PRO A 1 493 ? 6.658 11.758 -41.955 1.00 77.56 493 PRO A N 1
ATOM 3761 C CA . PRO A 1 493 ? 6.567 13.009 -42.714 1.00 77.56 493 PRO A CA 1
ATOM 3762 C C . PRO A 1 493 ? 5.866 14.128 -41.934 1.00 77.56 493 PRO A C 1
ATOM 3764 O O . PRO A 1 493 ? 4.908 13.874 -41.208 1.00 77.56 493 PRO A O 1
ATOM 3767 N N . LYS A 1 494 ? 6.281 15.389 -42.131 1.00 70.69 494 LYS A N 1
ATOM 3768 C CA . LYS A 1 494 ? 5.685 16.552 -41.439 1.00 70.69 494 LYS A CA 1
ATOM 3769 C C . LYS A 1 494 ? 4.173 16.694 -41.666 1.00 70.69 494 LYS A C 1
ATOM 3771 O O . LYS A 1 494 ? 3.483 17.080 -40.733 1.00 70.69 494 LYS A O 1
ATOM 3776 N N . SER A 1 495 ? 3.670 16.357 -42.855 1.00 71.50 495 SER A N 1
ATOM 3777 C CA . SER A 1 495 ? 2.233 16.373 -43.174 1.00 71.50 495 SER A CA 1
ATOM 3778 C C . SER A 1 495 ? 1.431 15.400 -42.304 1.00 71.50 495 SER A C 1
ATOM 3780 O O . SER A 1 495 ? 0.402 15.774 -41.755 1.00 71.50 495 SER A O 1
ATOM 3782 N N . PHE A 1 496 ? 1.955 14.190 -42.098 1.00 74.69 496 PHE A N 1
ATOM 3783 C CA . PHE A 1 496 ? 1.319 13.152 -41.285 1.00 74.69 496 PHE A CA 1
ATOM 3784 C C . PHE A 1 496 ? 1.336 13.479 -39.784 1.00 74.69 496 PHE A C 1
ATOM 3786 O O . PHE A 1 496 ? 0.441 13.088 -39.042 1.00 74.69 496 PHE A O 1
ATOM 3793 N N . ARG A 1 497 ? 2.324 14.253 -39.316 1.00 67.06 497 ARG A N 1
ATOM 3794 C CA . ARG A 1 497 ? 2.425 14.668 -37.905 1.00 67.06 497 ARG A CA 1
ATOM 3795 C C . ARG A 1 497 ? 1.269 15.562 -37.451 1.00 67.06 497 ARG A C 1
ATOM 3797 O O . ARG A 1 497 ? 0.950 15.561 -36.266 1.00 67.06 497 ARG A O 1
ATOM 3804 N N . THR A 1 498 ? 0.638 16.284 -38.373 1.00 64.12 498 THR A N 1
ATOM 3805 C CA . THR A 1 498 ? -0.559 17.088 -38.096 1.00 64.12 498 THR A CA 1
ATOM 3806 C C . THR A 1 498 ? -1.780 16.197 -37.837 1.00 64.12 498 THR A C 1
ATOM 3808 O O . THR A 1 498 ? -2.570 16.492 -36.947 1.00 64.12 498 THR A O 1
ATOM 3811 N N . GLU A 1 499 ? -1.895 15.065 -38.540 1.00 65.44 499 GLU A N 1
ATOM 3812 C CA . GLU A 1 499 ? -3.004 14.100 -38.411 1.00 65.44 499 GLU A CA 1
ATOM 3813 C C . GLU A 1 499 ? -2.935 13.270 -37.115 1.00 65.44 499 GLU A C 1
ATOM 3815 O O . GLU A 1 499 ? -3.962 12.872 -36.565 1.00 65.44 499 GLU A O 1
ATOM 3820 N N . ILE A 1 500 ? -1.726 13.043 -36.590 1.00 71.50 500 ILE A N 1
ATOM 3821 C CA . ILE A 1 500 ? -1.476 12.334 -35.321 1.00 71.50 500 ILE A CA 1
ATOM 3822 C C . ILE A 1 500 ? -1.227 13.292 -34.139 1.00 71.50 500 ILE A C 1
ATOM 3824 O O . ILE A 1 500 ? -0.669 12.885 -33.118 1.00 71.50 500 ILE A O 1
ATOM 3828 N N . GLY A 1 501 ? -1.607 14.568 -34.259 1.00 68.31 501 GLY A N 1
ATOM 3829 C CA . GLY A 1 501 ? -1.356 15.605 -33.248 1.00 68.31 501 GLY A CA 1
ATOM 3830 C C . GLY A 1 501 ? -1.729 15.198 -31.810 1.00 68.31 501 GLY A C 1
ATOM 3831 O O . GLY A 1 501 ? -0.884 15.317 -30.920 1.00 68.31 501 GLY A O 1
ATOM 3832 N N . PRO A 1 502 ? -2.924 14.629 -31.564 1.00 66.75 502 PRO A N 1
ATOM 3833 C CA . PRO A 1 502 ? -3.311 14.155 -30.232 1.00 66.75 502 PRO A CA 1
ATOM 3834 C C . PRO A 1 502 ? -2.510 12.940 -29.712 1.00 66.75 502 PRO A C 1
ATOM 3836 O O . PRO A 1 502 ? -2.371 12.783 -28.502 1.00 66.75 502 PRO A O 1
ATOM 3839 N N . LEU A 1 503 ? -1.932 12.102 -30.585 1.00 69.19 503 LEU A N 1
ATOM 3840 C CA . LEU A 1 503 ? -1.036 10.998 -30.191 1.00 69.19 503 LEU A CA 1
ATOM 3841 C C . LEU A 1 503 ? 0.333 11.516 -29.758 1.00 69.19 503 LEU A C 1
ATOM 3843 O O . LEU A 1 503 ? 0.818 11.158 -28.689 1.00 69.19 503 LEU A O 1
ATOM 3847 N N . ILE A 1 504 ? 0.935 12.404 -30.561 1.00 65.31 504 ILE A N 1
ATOM 3848 C CA . ILE A 1 504 ? 2.141 13.165 -30.171 1.00 65.31 504 ILE A CA 1
ATOM 3849 C C . ILE A 1 504 ? 1.888 13.854 -28.829 1.00 65.31 504 ILE A C 1
ATOM 3851 O O . ILE A 1 504 ? 2.771 13.925 -27.974 1.00 65.31 504 ILE A O 1
ATOM 3855 N N . GLY A 1 505 ? 0.635 14.270 -28.668 1.00 59.81 505 GLY A N 1
ATOM 3856 C CA . GLY A 1 505 ? -0.032 14.574 -27.434 1.00 59.81 505 GLY A CA 1
ATOM 3857 C C . GLY A 1 505 ? 0.349 13.687 -26.231 1.00 59.81 505 GLY A C 1
ATOM 3858 O O . GLY A 1 505 ? 1.113 14.002 -25.323 1.00 59.81 505 GLY A O 1
ATOM 3859 N N . ILE A 1 506 ? -0.199 12.494 -26.217 1.00 64.00 506 ILE A N 1
ATOM 3860 C CA . ILE A 1 506 ? 0.001 11.573 -25.101 1.00 64.00 506 ILE A CA 1
ATOM 3861 C C . ILE A 1 506 ? 1.494 11.194 -24.946 1.00 64.00 506 ILE A C 1
ATOM 3863 O O . ILE A 1 506 ? 1.992 11.023 -23.836 1.00 64.00 506 ILE A O 1
ATOM 3867 N N . ILE A 1 507 ? 2.256 11.156 -26.043 1.00 63.72 507 ILE A N 1
ATOM 3868 C CA . ILE A 1 507 ? 3.680 10.784 -26.047 1.00 63.72 507 ILE A CA 1
ATOM 3869 C C . ILE A 1 507 ? 4.561 11.772 -25.270 1.00 63.72 507 ILE A C 1
ATOM 3871 O O . ILE A 1 507 ? 5.453 11.341 -24.536 1.00 63.72 507 ILE A O 1
ATOM 3875 N N . LYS A 1 508 ? 4.347 13.091 -25.400 1.00 55.81 508 LYS A N 1
ATOM 3876 C CA . LYS A 1 508 ? 5.177 14.064 -24.660 1.00 55.81 508 LYS A CA 1
ATOM 3877 C C . LYS A 1 508 ? 4.862 14.073 -23.160 1.00 55.81 508 LYS A C 1
ATOM 3879 O O . LYS A 1 508 ? 5.793 14.286 -22.390 1.00 55.81 508 LYS A O 1
ATOM 3884 N N . LEU A 1 509 ? 3.611 13.812 -22.754 1.00 55.41 509 LEU A N 1
ATOM 3885 C CA . LEU A 1 509 ? 3.247 13.613 -21.341 1.00 55.41 509 LEU A CA 1
ATOM 3886 C C . LEU A 1 509 ? 4.101 12.503 -20.720 1.00 55.41 509 LEU A C 1
ATOM 3888 O O . LEU A 1 509 ? 4.755 12.703 -19.701 1.00 55.41 509 LEU A O 1
ATOM 3892 N N . LEU A 1 510 ? 4.121 11.341 -21.371 1.00 54.53 510 LEU A N 1
ATOM 3893 C CA . LEU A 1 510 ? 4.822 10.163 -20.865 1.00 54.53 510 LEU A CA 1
ATOM 3894 C C . LEU A 1 510 ? 6.348 10.335 -20.916 1.00 54.53 510 LEU A C 1
ATOM 3896 O O . LEU A 1 510 ? 7.065 9.870 -20.036 1.00 54.53 510 LEU A O 1
ATOM 3900 N N . GLY A 1 511 ? 6.861 11.063 -21.911 1.00 48.78 511 GLY A N 1
ATOM 3901 C CA . GLY A 1 511 ? 8.297 11.279 -22.074 1.00 48.78 511 GLY A CA 1
ATOM 3902 C C . GLY A 1 511 ? 8.970 12.154 -21.003 1.00 48.78 511 GLY A C 1
ATOM 3903 O O . GLY A 1 511 ? 10.178 12.021 -20.806 1.00 48.78 511 GLY A O 1
ATOM 3904 N N . GLN A 1 512 ? 8.242 13.035 -20.306 1.00 46.03 512 GLN A N 1
ATOM 3905 C CA . GLN A 1 512 ? 8.833 13.909 -19.277 1.00 46.03 512 GLN A CA 1
ATOM 3906 C C . GLN A 1 512 ? 9.109 13.195 -17.947 1.00 46.03 512 GLN A C 1
ATOM 3908 O O . GLN A 1 512 ? 10.100 13.497 -17.285 1.00 46.03 512 GLN A O 1
ATOM 3913 N N . VAL A 1 513 ? 8.310 12.186 -17.604 1.00 39.19 513 VAL A N 1
ATOM 3914 C CA . VAL A 1 513 ? 8.438 11.396 -16.367 1.00 39.19 513 VAL A CA 1
ATOM 3915 C C . VAL A 1 513 ? 9.707 10.512 -16.375 1.00 39.19 513 VAL A C 1
ATOM 3917 O O . VAL A 1 513 ? 10.331 10.305 -15.336 1.00 39.19 513 VAL A O 1
ATOM 3920 N N . CYS A 1 514 ? 10.175 10.053 -17.545 1.00 35.22 514 CYS A N 1
ATOM 3921 C CA . CYS A 1 514 ? 11.430 9.290 -17.670 1.00 35.22 514 CYS A CA 1
ATOM 3922 C C . CYS A 1 514 ? 12.705 10.146 -17.512 1.00 35.22 514 CYS A C 1
ATOM 3924 O O . CYS A 1 514 ? 13.743 9.619 -17.109 1.00 35.22 514 CYS A O 1
ATOM 3926 N N . TYR A 1 515 ? 12.648 11.456 -17.790 1.00 36.22 515 TYR A N 1
ATOM 3927 C CA . TYR A 1 515 ? 13.821 12.346 -17.765 1.00 36.22 515 TYR A CA 1
ATOM 3928 C C . TYR A 1 515 ? 14.332 12.614 -16.333 1.00 36.22 515 TYR A C 1
ATOM 3930 O O . TYR A 1 515 ? 15.528 12.816 -16.123 1.00 36.22 515 TYR A O 1
ATOM 3938 N N . TYR A 1 516 ? 13.451 12.541 -15.329 1.00 31.83 516 TYR A N 1
ATOM 3939 C CA . TYR A 1 516 ? 13.789 12.835 -13.930 1.00 31.83 516 TYR A CA 1
ATOM 3940 C C . TYR A 1 516 ? 14.666 11.763 -13.252 1.00 31.83 516 TYR A C 1
ATOM 3942 O O . TYR A 1 516 ? 15.418 12.082 -12.334 1.00 31.83 516 TYR A O 1
ATOM 3950 N N . ARG A 1 517 ? 14.648 10.497 -13.705 1.00 34.28 517 ARG A N 1
ATOM 3951 C CA . ARG A 1 517 ? 15.464 9.419 -13.095 1.00 34.28 517 ARG A CA 1
ATOM 3952 C C . ARG A 1 517 ? 16.867 9.271 -13.693 1.00 34.28 517 ARG A C 1
ATOM 3954 O O . ARG A 1 517 ? 17.733 8.664 -13.059 1.00 34.28 517 ARG A O 1
ATOM 3961 N N . THR A 1 518 ? 17.123 9.771 -14.902 1.00 34.22 518 THR A N 1
ATOM 3962 C CA . THR A 1 518 ? 18.445 9.704 -15.565 1.00 34.22 518 THR A CA 1
ATOM 3963 C C . THR A 1 518 ? 19.385 10.830 -15.139 1.00 34.22 518 THR A C 1
ATOM 3965 O O . THR A 1 518 ? 20.591 10.600 -15.064 1.00 34.22 518 THR A O 1
ATOM 3968 N N . ALA A 1 519 ? 18.860 11.997 -14.752 1.00 32.66 519 ALA A N 1
ATOM 3969 C CA . ALA A 1 519 ? 19.670 13.127 -14.286 1.00 32.66 519 ALA A CA 1
ATOM 3970 C C . ALA A 1 519 ? 20.393 12.880 -12.943 1.00 32.66 519 ALA A C 1
ATOM 3972 O O . ALA A 1 519 ? 21.314 13.614 -12.602 1.00 32.66 519 ALA A O 1
ATOM 3973 N N . ALA A 1 520 ? 20.028 11.832 -12.194 1.00 33.12 520 ALA A N 1
ATOM 3974 C CA . ALA A 1 520 ? 20.613 11.561 -10.883 1.00 33.12 520 ALA A CA 1
ATOM 3975 C C . ALA A 1 520 ? 21.987 10.862 -10.912 1.00 33.12 520 ALA A C 1
ATOM 3977 O O . ALA A 1 520 ? 22.621 10.807 -9.861 1.00 33.12 520 ALA A O 1
ATOM 3978 N N . LYS A 1 521 ? 22.478 10.326 -12.048 1.00 34.81 521 LYS A N 1
ATOM 3979 C CA . LYS A 1 521 ? 23.795 9.640 -12.053 1.00 34.81 521 LYS A CA 1
ATOM 3980 C C . LYS A 1 521 ? 24.707 9.790 -13.273 1.00 34.81 521 LYS A C 1
ATOM 3982 O O . LYS A 1 521 ? 25.879 9.463 -13.138 1.00 34.81 521 LYS A O 1
ATOM 3987 N N . THR A 1 522 ? 24.276 10.313 -14.417 1.00 33.38 522 THR A N 1
ATOM 3988 C CA . THR A 1 522 ? 25.171 10.384 -15.591 1.00 33.38 522 THR A CA 1
ATOM 3989 C C . THR A 1 522 ? 24.718 11.457 -16.570 1.00 33.38 522 THR A C 1
ATOM 3991 O O . THR A 1 522 ? 23.588 11.374 -17.036 1.00 33.38 522 THR A O 1
ATOM 3994 N N . PHE A 1 523 ? 25.598 12.427 -16.855 1.00 29.41 523 PHE A N 1
ATOM 3995 C CA . PHE A 1 523 ? 25.906 13.031 -18.170 1.00 29.41 523 PHE A CA 1
ATOM 3996 C C . PHE A 1 523 ? 26.391 14.490 -18.045 1.00 29.41 523 PHE A C 1
ATOM 3998 O O . PHE A 1 523 ? 25.666 15.443 -18.314 1.00 29.41 523 PHE A O 1
ATOM 4005 N N . ASN A 1 524 ? 27.677 14.644 -17.715 1.00 29.80 524 ASN A N 1
ATOM 4006 C CA . ASN A 1 524 ? 28.527 15.584 -18.446 1.00 29.80 524 ASN A CA 1
ATOM 4007 C C . ASN A 1 524 ? 29.037 14.820 -19.678 1.00 29.80 524 ASN A C 1
ATOM 4009 O O . ASN A 1 524 ? 29.554 13.719 -19.521 1.00 29.80 524 ASN A O 1
ATOM 4013 N N . ASN A 1 525 ? 28.907 15.411 -20.865 1.00 33.34 525 ASN A N 1
ATOM 4014 C CA . ASN A 1 525 ? 29.347 14.901 -22.174 1.00 33.34 525 ASN A CA 1
ATOM 4015 C C . ASN A 1 525 ? 28.498 13.793 -22.816 1.00 33.34 525 ASN A C 1
ATOM 4017 O O . ASN A 1 525 ? 28.856 12.628 -22.791 1.00 33.34 525 ASN A O 1
ATOM 4021 N N . GLU A 1 526 ? 27.421 14.191 -23.494 1.00 29.42 526 GLU A N 1
ATOM 4022 C CA . GLU A 1 526 ? 27.185 13.883 -24.915 1.00 29.42 526 GLU A CA 1
ATOM 4023 C C . GLU A 1 526 ? 26.035 14.770 -25.417 1.00 29.42 526 GLU A C 1
ATOM 4025 O O . GLU A 1 526 ? 25.129 15.122 -24.662 1.00 29.42 526 GLU A O 1
ATOM 4030 N N . LYS A 1 527 ? 26.101 15.206 -26.682 1.00 35.59 527 LYS A N 1
ATOM 4031 C CA . LYS A 1 527 ? 25.115 16.100 -27.313 1.00 35.59 527 LYS A CA 1
ATOM 4032 C C . LYS A 1 527 ? 23.713 15.488 -27.228 1.00 35.59 527 LYS A C 1
ATOM 4034 O O . LYS A 1 527 ? 23.362 14.616 -28.020 1.00 35.59 527 LYS A O 1
ATOM 4039 N N . SER A 1 528 ? 22.904 15.976 -26.295 1.00 32.66 528 SER A N 1
ATOM 4040 C CA . SER A 1 528 ? 21.522 15.550 -26.117 1.00 32.66 528 SER A CA 1
ATOM 4041 C C . SER A 1 528 ? 20.672 15.964 -27.324 1.00 32.66 528 SER A C 1
ATOM 4043 O O . SER A 1 528 ? 20.553 17.140 -27.673 1.00 32.66 528 SER A O 1
ATOM 4045 N N . LEU A 1 529 ? 20.070 14.971 -27.985 1.00 35.31 529 LEU A N 1
ATOM 4046 C CA . LEU A 1 529 ? 19.002 15.165 -28.965 1.00 35.31 529 LEU A CA 1
ATOM 4047 C C . LEU A 1 529 ? 17.785 15.760 -28.239 1.00 35.31 529 LEU A C 1
ATOM 4049 O O . LEU A 1 529 ? 16.970 15.043 -27.662 1.00 35.31 529 LEU A O 1
ATOM 4053 N N . SER A 1 530 ? 17.676 17.087 -28.227 1.00 37.09 530 SER A N 1
ATOM 4054 C CA . SER A 1 530 ? 16.550 17.780 -27.606 1.00 37.09 530 SER A CA 1
ATOM 4055 C C . SER A 1 530 ? 15.312 17.727 -28.510 1.00 37.09 530 SER A C 1
ATOM 4057 O O . SER A 1 530 ? 15.378 17.945 -29.721 1.00 37.09 530 SER A O 1
ATOM 4059 N N . LEU A 1 531 ? 14.140 17.486 -27.911 1.00 34.41 531 LEU A N 1
ATOM 4060 C CA . LEU A 1 531 ? 12.822 17.547 -28.570 1.00 34.41 531 LEU A CA 1
ATOM 4061 C C . LEU A 1 531 ? 12.531 18.912 -29.241 1.00 34.41 531 LEU A C 1
ATOM 4063 O O . LEU A 1 531 ? 11.647 19.002 -30.092 1.00 34.41 531 LEU A O 1
ATOM 4067 N N . LEU A 1 532 ? 13.305 19.952 -28.903 1.00 34.12 532 LEU A N 1
ATOM 4068 C CA . LEU A 1 532 ? 13.332 21.267 -29.555 1.00 34.12 532 LEU A CA 1
ATOM 4069 C C . LEU A 1 532 ? 13.751 21.200 -31.034 1.00 34.12 532 LEU A C 1
ATOM 4071 O O . LEU A 1 532 ? 13.259 21.987 -31.839 1.00 34.12 532 LEU A O 1
ATOM 4075 N N . ALA A 1 533 ? 14.593 20.236 -31.423 1.00 34.50 533 ALA A N 1
ATOM 4076 C CA . ALA A 1 533 ? 15.102 20.105 -32.792 1.00 34.50 533 ALA A CA 1
ATOM 4077 C C . ALA A 1 533 ? 14.040 19.651 -33.818 1.00 34.50 533 ALA A C 1
ATOM 4079 O O . ALA A 1 533 ? 14.296 19.656 -35.022 1.00 34.50 533 ALA A O 1
ATOM 4080 N N . LEU A 1 534 ? 12.845 19.250 -33.364 1.00 34.06 534 LEU A N 1
ATOM 4081 C CA . LEU A 1 534 ? 11.830 18.608 -34.201 1.00 34.06 534 LEU A CA 1
ATOM 4082 C C . LEU A 1 534 ? 10.729 19.513 -34.758 1.00 34.06 534 LEU A C 1
ATOM 4084 O O . LEU A 1 534 ? 9.953 19.048 -35.596 1.00 34.06 534 LEU A O 1
ATOM 4088 N N . GLY A 1 535 ? 10.646 20.772 -34.321 1.00 32.72 535 GLY A N 1
ATOM 4089 C CA . GLY A 1 535 ? 9.671 21.741 -34.840 1.00 32.72 535 GLY A CA 1
ATOM 4090 C C . GLY A 1 535 ? 8.200 21.309 -34.718 1.00 32.72 535 GLY A C 1
ATOM 4091 O O . GLY A 1 535 ? 7.397 21.679 -35.569 1.00 32.72 535 GLY A O 1
ATOM 4092 N N . LEU A 1 536 ? 7.850 20.496 -33.711 1.00 30.89 536 LEU A N 1
ATOM 4093 C CA . LEU A 1 536 ? 6.489 19.986 -33.485 1.00 30.89 536 LEU A CA 1
ATOM 4094 C C . LEU A 1 536 ? 5.787 20.712 -32.328 1.00 30.89 536 LEU A C 1
ATOM 4096 O O . LEU A 1 536 ? 6.405 20.854 -31.266 1.00 30.89 536 LEU A O 1
ATOM 4100 N N . PRO A 1 537 ? 4.499 21.087 -32.467 1.00 31.06 537 PRO A N 1
ATOM 4101 C CA . PRO A 1 537 ? 3.769 21.819 -31.434 1.00 31.06 537 PRO A CA 1
ATOM 4102 C C . PRO A 1 537 ? 3.707 21.025 -30.117 1.00 31.06 537 PRO A C 1
ATOM 4104 O O . PRO A 1 537 ? 3.608 19.795 -30.102 1.00 31.06 537 PRO A O 1
ATOM 4107 N N . ASN A 1 538 ? 3.886 21.712 -28.988 1.00 31.97 538 ASN A N 1
ATOM 4108 C CA . ASN A 1 538 ? 3.819 21.137 -27.638 1.00 31.97 538 ASN A CA 1
ATOM 4109 C C . ASN A 1 538 ? 2.398 20.700 -27.286 1.00 31.97 538 ASN A C 1
ATOM 4111 O O . ASN A 1 538 ? 1.454 21.399 -27.640 1.00 31.97 538 ASN A O 1
ATOM 4115 N N . LEU A 1 539 ? 2.244 19.619 -26.503 1.00 37.44 539 LEU A N 1
ATOM 4116 C CA . LEU A 1 539 ? 1.091 19.616 -25.603 1.00 37.44 539 LEU A CA 1
ATOM 4117 C C . LEU A 1 539 ? 1.388 20.648 -24.578 1.00 37.44 539 LEU A C 1
ATOM 4119 O O . LEU A 1 539 ? 2.197 20.474 -23.670 1.00 37.44 539 LEU A O 1
ATOM 4123 N N . TYR A 1 540 ? 0.655 21.704 -24.729 1.00 37.88 540 TYR A N 1
ATOM 4124 C CA . TYR A 1 540 ? 0.602 22.763 -23.788 1.00 37.88 540 TYR A CA 1
ATOM 4125 C C . TYR A 1 540 ? -0.181 22.373 -22.523 1.00 37.88 540 TYR A C 1
ATOM 4127 O O . TYR A 1 540 ? -0.737 23.246 -21.897 1.00 37.88 540 TYR A O 1
ATOM 4135 N N . GLN A 1 541 ? -0.284 21.094 -22.130 1.00 38.34 541 GLN A N 1
ATOM 4136 C CA . GLN A 1 541 ? -1.066 20.693 -20.942 1.00 38.34 541 GLN A CA 1
ATOM 4137 C C . GLN A 1 541 ? -0.287 19.883 -19.902 1.00 38.34 541 GLN A C 1
ATOM 4139 O O . GLN A 1 541 ? -0.672 19.880 -18.740 1.00 38.34 541 GLN A O 1
ATOM 4144 N N . LEU A 1 542 ? 0.798 19.202 -20.287 1.00 40.53 542 LEU A N 1
ATOM 4145 C CA . LEU A 1 542 ? 1.511 18.270 -19.394 1.00 40.53 542 LEU A CA 1
ATOM 4146 C C . LEU A 1 542 ? 3.013 18.544 -19.309 1.00 40.53 542 LEU A C 1
ATOM 4148 O O . LEU A 1 542 ? 3.715 17.923 -18.525 1.00 40.53 542 LEU A O 1
ATOM 4152 N N . THR A 1 543 ? 3.493 19.523 -20.077 1.00 50.78 543 THR A N 1
ATOM 4153 C CA . THR A 1 543 ? 4.724 20.234 -19.746 1.00 50.78 543 THR A CA 1
ATOM 4154 C C . THR A 1 543 ? 4.508 21.072 -18.490 1.00 50.78 543 THR A C 1
ATOM 4156 O O . THR A 1 543 ? 3.382 21.490 -18.242 1.00 50.78 543 THR A O 1
ATOM 4159 N N . GLN A 1 544 ? 5.563 21.415 -17.742 1.00 54.72 544 GLN A N 1
ATOM 4160 C CA . GLN A 1 544 ? 5.452 22.415 -16.666 1.00 54.72 544 GLN A CA 1
ATOM 4161 C C . GLN A 1 544 ? 4.725 23.675 -17.166 1.00 54.72 544 GLN A C 1
ATOM 4163 O O . GLN A 1 544 ? 3.785 24.126 -16.532 1.00 54.72 544 GLN A O 1
ATOM 4168 N N . SER A 1 545 ? 5.057 24.153 -18.373 1.00 58.59 545 SER A N 1
ATOM 4169 C CA . SER A 1 545 ? 4.368 25.279 -19.021 1.00 58.59 545 SER A CA 1
ATOM 4170 C C . SER A 1 545 ? 2.886 25.034 -19.317 1.00 58.59 545 SER A C 1
ATOM 4172 O O . SER A 1 545 ? 2.109 25.983 -19.362 1.00 58.59 545 SER A O 1
ATOM 4174 N N . GLY A 1 546 ? 2.496 23.780 -19.520 1.00 58.06 546 GLY A N 1
ATOM 4175 C CA . GLY A 1 546 ? 1.131 23.395 -19.806 1.00 58.06 546 GLY A CA 1
ATOM 4176 C C . GLY A 1 546 ? 0.274 23.144 -18.577 1.00 58.06 546 GLY A C 1
ATOM 4177 O O . GLY A 1 546 ? -0.892 23.519 -18.553 1.00 58.06 546 GLY A O 1
ATOM 4178 N N . ILE A 1 547 ? 0.871 22.598 -17.521 1.00 65.31 547 ILE A N 1
ATOM 4179 C CA . ILE A 1 547 ? 0.263 22.555 -16.192 1.00 65.31 547 ILE A CA 1
ATOM 4180 C C . ILE A 1 547 ? 0.082 23.993 -15.692 1.00 65.31 547 ILE A C 1
ATOM 4182 O O . ILE A 1 547 ? -1.007 24.364 -15.265 1.00 65.31 547 ILE A O 1
ATOM 4186 N N . THR A 1 548 ? 1.112 24.830 -15.842 1.00 71.88 548 THR A N 1
ATOM 4187 C CA . THR A 1 548 ? 1.067 26.279 -15.607 1.00 71.88 548 THR A CA 1
ATOM 4188 C C . THR A 1 548 ? -0.084 26.945 -16.360 1.00 71.88 548 THR A C 1
ATOM 4190 O O . THR A 1 548 ? -0.804 27.753 -15.777 1.00 71.88 548 THR A O 1
ATOM 4193 N N . ASP A 1 549 ? -0.292 26.619 -17.638 1.00 65.50 549 ASP A N 1
ATOM 4194 C CA . ASP A 1 549 ? -1.407 27.170 -18.410 1.00 65.50 549 ASP A CA 1
ATOM 4195 C C . ASP A 1 549 ? -2.772 26.646 -17.975 1.00 65.50 549 ASP A C 1
ATOM 4197 O O . ASP A 1 549 ? -3.705 27.434 -17.854 1.00 65.50 549 ASP A O 1
ATOM 4201 N N . ALA A 1 550 ? -2.898 25.351 -17.693 1.00 67.31 550 ALA A N 1
ATOM 4202 C CA . ALA A 1 550 ? -4.144 24.765 -17.220 1.00 67.31 550 ALA A CA 1
ATOM 4203 C C . ALA A 1 550 ? -4.562 25.368 -15.871 1.00 67.31 550 ALA A C 1
ATOM 4205 O O . ALA A 1 550 ? -5.722 25.742 -15.692 1.00 67.31 550 ALA A O 1
ATOM 4206 N N . VAL A 1 551 ? -3.610 25.511 -14.943 1.00 74.56 551 VAL A N 1
ATOM 4207 C CA . VAL A 1 551 ? -3.814 26.157 -13.640 1.00 74.56 551 VAL A CA 1
ATOM 4208 C C . VAL A 1 551 ? -4.186 27.624 -13.822 1.00 74.56 551 VAL A C 1
ATOM 4210 O O . VAL A 1 551 ? -5.169 28.064 -13.233 1.00 74.56 551 VAL A O 1
ATOM 4213 N N . ARG A 1 552 ? -3.479 28.366 -14.684 1.00 76.81 552 ARG A N 1
ATOM 4214 C CA . ARG A 1 552 ? -3.802 29.767 -14.998 1.00 76.81 552 ARG A CA 1
ATOM 4215 C C . ARG A 1 552 ? -5.191 29.922 -15.603 1.00 76.81 552 ARG A C 1
ATOM 4217 O O . ARG A 1 552 ? -5.981 30.718 -15.109 1.00 76.81 552 ARG A O 1
ATOM 4224 N N . THR A 1 553 ? -5.502 29.152 -16.640 1.00 74.19 553 THR A N 1
ATOM 4225 C CA . THR A 1 553 ? -6.787 29.201 -17.346 1.00 74.19 553 THR A CA 1
ATOM 4226 C C . THR A 1 553 ? -7.929 28.866 -16.395 1.00 74.19 553 THR A C 1
ATOM 4228 O O . THR A 1 553 ? -8.942 29.564 -16.363 1.00 74.19 553 THR A O 1
ATOM 4231 N N . ARG A 1 554 ? -7.764 27.827 -15.564 1.00 77.88 554 ARG A N 1
ATOM 4232 C CA . ARG A 1 554 ? -8.765 27.477 -14.555 1.00 77.88 554 ARG A CA 1
ATOM 4233 C C . ARG A 1 554 ? -8.874 28.542 -13.466 1.00 77.88 554 ARG A C 1
ATOM 4235 O O . ARG A 1 554 ? -9.993 28.852 -13.067 1.00 77.88 554 ARG A O 1
ATOM 4242 N N . GLY A 1 555 ? -7.752 29.101 -13.020 1.00 76.00 555 GLY A N 1
ATOM 4243 C CA . GLY A 1 555 ? -7.673 30.201 -12.061 1.00 76.00 555 GLY A CA 1
ATOM 4244 C C . GLY A 1 555 ? -8.460 31.422 -12.511 1.00 76.00 555 GLY A C 1
ATOM 4245 O O . GLY A 1 555 ? -9.383 31.842 -11.818 1.00 76.00 555 GLY A O 1
ATOM 4246 N N . GLN A 1 556 ? -8.183 31.907 -13.720 1.00 76.81 556 GLN A N 1
ATOM 4247 C CA . GLN A 1 556 ? -8.899 33.029 -14.333 1.00 76.81 556 GLN A CA 1
ATOM 4248 C C . GLN A 1 556 ? -10.393 32.737 -14.514 1.00 76.81 556 GLN A C 1
ATOM 4250 O O . GLN A 1 556 ? -11.222 33.597 -14.238 1.00 76.81 556 GLN A O 1
ATOM 4255 N N . ALA A 1 557 ? -10.757 31.519 -14.932 1.00 75.06 557 ALA A N 1
ATOM 4256 C CA . ALA A 1 557 ? -12.158 31.140 -15.121 1.00 75.06 557 ALA A CA 1
ATOM 4257 C C . ALA A 1 557 ? -12.944 30.979 -13.807 1.00 75.06 557 ALA A C 1
ATOM 4259 O O . ALA A 1 557 ? -14.170 31.050 -13.825 1.00 75.06 557 ALA A O 1
ATOM 4260 N N . THR A 1 558 ? -12.260 30.706 -12.692 1.00 77.62 558 THR A N 1
ATOM 4261 C CA . THR A 1 558 ? -12.898 30.395 -11.404 1.00 77.62 558 THR A CA 1
ATOM 4262 C C . THR A 1 558 ? -12.902 31.598 -10.464 1.00 77.62 558 THR A C 1
ATOM 4264 O O . THR A 1 558 ? -13.934 31.901 -9.878 1.00 77.62 558 THR A O 1
ATOM 4267 N N . ILE A 1 559 ? -11.755 32.265 -10.313 1.00 81.31 559 ILE A N 1
ATOM 4268 C CA . ILE A 1 559 ? -11.565 33.371 -9.365 1.00 81.31 559 ILE A CA 1
ATOM 4269 C C . ILE A 1 559 ? -11.810 34.719 -10.050 1.00 81.31 559 ILE A C 1
ATOM 4271 O O . ILE A 1 559 ? -12.429 35.597 -9.460 1.00 81.31 559 ILE A O 1
ATOM 4275 N N . GLY A 1 560 ? -11.371 34.875 -11.302 1.00 79.69 560 GLY A N 1
ATOM 4276 C CA . GLY A 1 560 ? -11.507 36.117 -12.062 1.00 79.69 560 GLY A CA 1
ATOM 4277 C C . GLY A 1 560 ? -10.207 36.916 -12.158 1.00 79.69 560 GLY A C 1
ATOM 4278 O O . GLY A 1 560 ? -9.122 36.345 -12.292 1.00 79.69 560 GLY A O 1
ATOM 4279 N N . ASP A 1 561 ? -10.337 38.243 -12.159 1.00 77.88 561 ASP A N 1
ATOM 4280 C CA . ASP A 1 561 ? -9.226 39.188 -12.299 1.00 77.88 561 ASP A CA 1
ATOM 4281 C C . ASP A 1 561 ? -8.418 39.362 -10.997 1.00 77.88 561 ASP A C 1
ATOM 4283 O O . ASP A 1 561 ? -8.762 38.826 -9.942 1.00 77.88 561 ASP A O 1
ATOM 4287 N N . ASP A 1 562 ? -7.332 40.138 -11.058 1.00 76.19 562 ASP A N 1
ATOM 4288 C CA . ASP A 1 562 ? -6.439 40.367 -9.913 1.00 76.19 562 ASP A CA 1
ATOM 4289 C C . ASP A 1 562 ? -7.178 40.926 -8.682 1.00 76.19 562 ASP A C 1
ATOM 4291 O O . ASP A 1 562 ? -6.788 40.659 -7.542 1.00 76.19 562 ASP A O 1
ATOM 4295 N N . LYS A 1 563 ? -8.277 41.667 -8.885 1.00 82.25 563 LYS A N 1
ATOM 4296 C CA . LYS A 1 563 ? -9.081 42.242 -7.803 1.00 82.25 563 LYS A CA 1
ATOM 4297 C C . LYS A 1 563 ? -9.900 41.171 -7.083 1.00 82.25 563 LYS A C 1
ATOM 4299 O O . LYS A 1 563 ? -9.930 41.172 -5.851 1.00 82.25 563 LYS A O 1
ATOM 4304 N N . GLU A 1 564 ? -10.541 40.257 -7.809 1.00 83.81 564 GLU A N 1
ATOM 4305 C CA . GLU A 1 564 ? -11.275 39.146 -7.188 1.00 83.81 564 GLU A CA 1
ATOM 4306 C C . GLU A 1 564 ? -10.327 38.122 -6.538 1.00 83.81 564 GLU A C 1
ATOM 4308 O O . GLU A 1 564 ? -10.645 37.565 -5.482 1.00 83.81 564 GLU A O 1
ATOM 4313 N N . VAL A 1 565 ? -9.117 37.947 -7.079 1.00 81.69 565 VAL A N 1
ATOM 4314 C CA . VAL A 1 565 ? -8.053 37.148 -6.443 1.00 81.69 565 VAL A CA 1
ATOM 4315 C C . VAL A 1 565 ? -7.616 37.768 -5.115 1.00 81.69 565 VAL A C 1
ATOM 4317 O O . VAL A 1 565 ? -7.598 37.075 -4.098 1.00 81.69 565 VAL A O 1
ATOM 4320 N N . LEU A 1 566 ? -7.335 39.077 -5.094 1.00 85.75 566 LEU A N 1
ATOM 4321 C CA . LEU A 1 566 ? -7.009 39.831 -3.876 1.00 85.75 566 LEU A CA 1
ATOM 4322 C C . LEU A 1 566 ? -8.113 39.719 -2.823 1.00 85.75 566 LEU A C 1
ATOM 4324 O O . 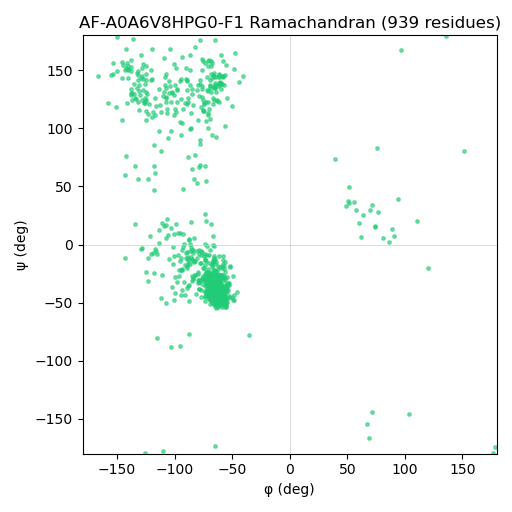LEU A 1 566 ? -7.832 39.494 -1.648 1.00 85.75 566 LEU A O 1
ATOM 4328 N N . LYS A 1 567 ? -9.369 39.860 -3.245 1.00 88.25 567 LYS A N 1
ATOM 4329 C CA . LYS A 1 567 ? -10.538 39.762 -2.369 1.00 88.25 567 LYS A CA 1
ATOM 4330 C C . LYS A 1 567 ? -10.679 38.365 -1.767 1.00 88.25 567 LYS A C 1
ATOM 4332 O O . LYS A 1 567 ? -10.871 38.250 -0.561 1.00 88.25 567 LYS A O 1
ATOM 4337 N N . THR A 1 568 ? -10.526 37.321 -2.581 1.00 87.75 568 THR A N 1
ATOM 4338 C CA . THR A 1 568 ? -10.543 35.924 -2.120 1.00 87.75 568 THR A CA 1
ATOM 4339 C C . THR A 1 568 ? -9.418 35.665 -1.123 1.00 87.75 568 THR A C 1
ATOM 4341 O O . THR A 1 568 ? -9.653 35.097 -0.060 1.00 87.75 568 THR A O 1
ATOM 4344 N N . ALA A 1 569 ? -8.199 36.113 -1.434 1.00 90.94 569 ALA A N 1
ATOM 4345 C CA . ALA A 1 569 ? -7.058 35.970 -0.542 1.00 90.94 569 ALA A CA 1
ATOM 4346 C C . ALA A 1 569 ? -7.289 36.705 0.787 1.00 90.94 569 ALA A C 1
ATOM 4348 O O . ALA A 1 569 ? -7.077 36.116 1.844 1.00 90.94 569 ALA A O 1
ATOM 4349 N N . SER A 1 570 ? -7.769 37.955 0.758 1.00 92.44 570 SER A N 1
ATOM 4350 C CA . SER A 1 570 ? -8.098 38.715 1.976 1.00 92.44 570 SER A CA 1
ATOM 4351 C C . SER A 1 570 ? -9.106 37.963 2.825 1.00 92.44 570 SER A C 1
ATOM 4353 O O . SER A 1 570 ? -8.871 37.753 4.010 1.00 92.44 570 SER A O 1
ATOM 4355 N N . TYR A 1 571 ? -10.161 37.459 2.191 1.00 92.25 571 TYR A N 1
ATOM 4356 C CA . TYR A 1 571 ? -11.196 36.700 2.866 1.00 92.25 571 TYR A CA 1
ATOM 4357 C C . TYR A 1 571 ? -10.665 35.389 3.468 1.00 92.25 571 TYR A C 1
ATOM 4359 O O . TYR A 1 571 ? -10.958 35.099 4.624 1.00 92.25 571 TYR A O 1
ATOM 4367 N N . PHE A 1 572 ? -9.809 34.636 2.767 1.00 93.94 572 PHE A N 1
ATOM 4368 C CA . PHE A 1 572 ? -9.123 33.463 3.332 1.00 93.94 572 PHE A CA 1
ATOM 4369 C C . PHE A 1 572 ? -8.266 33.825 4.557 1.00 93.94 572 PHE A C 1
ATOM 4371 O O . PHE A 1 572 ? -8.322 33.133 5.576 1.00 93.94 572 PHE A O 1
ATOM 4378 N N . PHE A 1 573 ? -7.492 34.915 4.480 1.00 92.00 573 PHE A N 1
ATOM 4379 C CA . PHE A 1 573 ? -6.638 35.367 5.583 1.00 92.00 573 PHE A CA 1
ATOM 4380 C C . PHE A 1 573 ? -7.427 35.920 6.781 1.00 92.00 573 PHE A C 1
ATOM 4382 O O . PHE A 1 573 ? -6.935 35.877 7.905 1.00 92.00 573 PHE A O 1
ATOM 4389 N N . GLU A 1 574 ? -8.635 36.430 6.553 1.00 90.06 574 GLU A N 1
ATOM 4390 C CA . GLU A 1 574 ? -9.541 36.944 7.589 1.00 90.06 574 GLU A CA 1
ATOM 4391 C C . GLU A 1 574 ? -10.426 35.858 8.213 1.00 90.06 574 GLU A C 1
ATOM 4393 O O . GLU A 1 574 ? -10.973 36.077 9.291 1.00 90.06 574 GLU A O 1
ATOM 4398 N N . THR A 1 575 ? -10.546 34.693 7.566 1.00 89.50 575 THR A N 1
ATOM 4399 C CA . THR A 1 575 ? -11.402 33.588 8.018 1.00 89.50 575 THR A CA 1
ATOM 4400 C C . THR A 1 575 ? -10.585 32.354 8.393 1.00 89.50 575 THR A C 1
ATOM 4402 O O . THR A 1 575 ? -10.282 32.134 9.561 1.00 89.50 575 THR A O 1
ATOM 4405 N N . ILE A 1 576 ? -10.169 31.556 7.413 1.00 90.12 576 ILE A N 1
ATOM 4406 C CA . ILE A 1 576 ? -9.554 30.239 7.618 1.00 90.12 576 ILE A CA 1
ATOM 4407 C C . ILE A 1 576 ? -8.142 30.325 8.191 1.00 90.12 576 ILE A C 1
ATOM 4409 O O . ILE A 1 576 ? -7.777 29.555 9.080 1.00 90.12 576 ILE A O 1
ATOM 4413 N N . HIS A 1 577 ? -7.340 31.284 7.728 1.00 91.25 577 HIS A N 1
ATOM 4414 C CA . HIS A 1 577 ? -5.970 31.452 8.223 1.00 91.25 577 HIS A CA 1
ATOM 4415 C C . HIS A 1 577 ? -5.918 31.794 9.717 1.00 91.25 577 HIS A C 1
ATOM 4417 O O . HIS A 1 577 ? -4.940 31.457 10.376 1.00 91.25 577 HIS A O 1
ATOM 4423 N N . THR A 1 578 ? -6.983 32.395 10.264 1.00 86.69 578 THR A N 1
ATOM 4424 C CA . THR A 1 578 ? -7.046 32.782 11.683 1.00 86.69 578 THR A CA 1
ATOM 4425 C C . THR A 1 578 ? -6.942 31.591 12.635 1.00 86.69 578 THR A C 1
ATOM 4427 O O . THR A 1 578 ? -6.455 31.759 13.751 1.00 86.69 578 THR A O 1
ATOM 4430 N N . TRP A 1 579 ? -7.339 30.395 12.186 1.00 87.38 579 TRP A N 1
ATOM 4431 C CA . TRP A 1 579 ? -7.248 29.152 12.953 1.00 87.38 579 TRP A CA 1
ATOM 4432 C C . TRP A 1 579 ? -6.354 28.078 12.313 1.00 87.38 579 TRP A C 1
ATOM 4434 O O . TRP A 1 579 ? -6.062 27.062 12.944 1.00 87.38 579 TRP A O 1
ATOM 4444 N N . PHE A 1 580 ? -5.867 28.293 11.089 1.00 91.00 580 PHE A N 1
ATOM 4445 C CA . PHE A 1 580 ? -4.883 27.416 10.445 1.00 91.00 580 PHE A CA 1
ATOM 4446 C C . PHE A 1 580 ? -3.742 28.206 9.770 1.00 91.00 580 PHE A C 1
ATOM 4448 O O . PHE A 1 580 ? -3.619 28.213 8.538 1.00 91.00 580 PHE A O 1
ATOM 4455 N N . PRO A 1 581 ? -2.884 28.893 10.551 1.00 90.81 581 PRO A N 1
ATOM 4456 C CA . PRO A 1 581 ? -1.877 29.827 10.048 1.00 90.81 581 PRO A CA 1
ATOM 4457 C C . PRO A 1 581 ? -0.595 29.147 9.521 1.00 90.81 581 PRO A C 1
ATOM 4459 O O . PRO A 1 581 ? 0.515 29.504 9.911 1.00 90.81 581 PRO A O 1
ATOM 4462 N N . VAL A 1 582 ? -0.715 28.181 8.602 1.00 92.12 582 VAL A N 1
ATOM 4463 C CA . VAL A 1 582 ? 0.449 27.464 8.023 1.00 92.12 582 VAL A CA 1
ATOM 4464 C C . VAL A 1 582 ? 1.118 28.202 6.857 1.00 92.12 582 VAL A C 1
ATOM 4466 O O . VAL A 1 582 ? 2.228 27.860 6.459 1.00 92.12 582 VAL A O 1
ATOM 4469 N N . ILE A 1 583 ? 0.446 29.216 6.301 1.00 92.81 583 ILE A N 1
ATOM 4470 C CA . ILE A 1 583 ? 0.911 29.995 5.145 1.00 92.81 583 ILE A CA 1
ATOM 4471 C C . ILE A 1 583 ? 1.403 31.365 5.614 1.00 92.81 583 ILE A C 1
ATOM 4473 O O . ILE A 1 583 ? 0.687 32.091 6.304 1.00 92.81 583 ILE A O 1
ATOM 4477 N N . SER A 1 584 ? 2.598 31.771 5.186 1.00 89.19 584 SER A N 1
ATOM 4478 C CA . SER A 1 584 ? 3.122 33.113 5.454 1.00 89.19 584 SER A CA 1
ATOM 4479 C C . SER A 1 584 ? 2.364 34.171 4.646 1.00 89.19 584 SER A C 1
ATOM 4481 O O . SER A 1 584 ? 2.459 34.221 3.417 1.00 89.19 584 SER A O 1
ATOM 4483 N N . ARG A 1 585 ? 1.618 35.045 5.340 1.00 89.50 585 ARG A N 1
ATOM 4484 C CA . ARG A 1 585 ? 0.827 36.116 4.710 1.00 89.50 585 ARG A CA 1
ATOM 4485 C C . ARG A 1 585 ? 1.686 37.027 3.816 1.00 89.50 585 ARG A C 1
ATOM 4487 O O . ARG A 1 585 ? 1.320 37.180 2.654 1.00 89.50 585 ARG A O 1
ATOM 4494 N N . PRO A 1 586 ? 2.825 37.593 4.268 1.00 87.25 586 PRO A N 1
ATOM 4495 C CA . PRO A 1 586 ? 3.648 38.457 3.415 1.00 87.25 586 PRO A CA 1
ATOM 4496 C C . PRO A 1 586 ? 4.135 37.758 2.137 1.00 87.25 586 PRO A C 1
ATOM 4498 O O . PRO A 1 586 ? 3.959 38.294 1.046 1.00 87.25 586 PRO A O 1
ATOM 4501 N N . ARG A 1 587 ? 4.656 36.529 2.265 1.00 85.56 587 ARG A N 1
ATOM 4502 C CA . ARG A 1 587 ? 5.168 35.724 1.142 1.00 85.56 587 ARG A CA 1
ATOM 4503 C C . ARG A 1 587 ? 4.069 35.367 0.140 1.00 85.56 587 ARG A C 1
ATOM 4505 O O . ARG A 1 587 ? 4.318 35.334 -1.062 1.00 85.56 587 ARG A O 1
ATOM 4512 N N . TYR A 1 588 ? 2.853 35.115 0.623 1.00 89.56 588 TYR A N 1
ATOM 4513 C CA . TYR A 1 588 ? 1.709 34.838 -0.239 1.00 89.56 588 TYR A CA 1
ATOM 4514 C C . TYR A 1 588 ? 1.335 36.058 -1.092 1.00 89.56 588 TYR A C 1
ATOM 4516 O O . TYR A 1 588 ? 1.212 35.941 -2.309 1.00 89.56 588 TYR A O 1
ATOM 4524 N N . TYR A 1 589 ? 1.188 37.239 -0.478 1.00 89.19 589 TYR A N 1
ATOM 4525 C CA . TYR A 1 589 ? 0.821 38.460 -1.209 1.00 89.19 589 TYR A CA 1
ATOM 4526 C C . TYR A 1 589 ? 1.911 38.918 -2.191 1.00 89.19 589 TYR A C 1
ATOM 4528 O O . TYR A 1 589 ? 1.577 39.445 -3.250 1.00 89.19 589 TYR A O 1
ATOM 4536 N N . GLU A 1 590 ? 3.189 38.676 -1.883 1.00 84.81 590 GLU A N 1
ATOM 4537 C CA . GLU A 1 590 ? 4.311 38.953 -2.791 1.00 84.81 590 GLU A CA 1
ATOM 4538 C C . GLU A 1 590 ? 4.219 38.130 -4.087 1.00 84.81 590 GLU A C 1
ATOM 4540 O O . GLU A 1 590 ? 4.313 38.683 -5.183 1.00 84.81 590 GLU A O 1
ATOM 4545 N N . GLN A 1 591 ? 3.955 36.824 -3.978 1.00 82.00 591 GLN A N 1
ATOM 4546 C CA . GLN A 1 591 ? 3.806 35.936 -5.139 1.00 82.00 591 GLN A CA 1
ATOM 4547 C C . GLN A 1 591 ? 2.484 36.160 -5.892 1.00 82.00 591 GLN A C 1
ATOM 4549 O O . GLN A 1 591 ? 2.401 35.952 -7.105 1.00 82.00 591 GLN A O 1
ATOM 4554 N N . MET A 1 592 ? 1.448 36.635 -5.198 1.00 80.81 592 MET A N 1
ATOM 4555 C CA . MET A 1 592 ? 0.132 36.868 -5.788 1.00 80.81 592 MET A CA 1
ATOM 4556 C C . MET A 1 592 ? 0.125 37.968 -6.851 1.00 80.81 592 MET A C 1
ATOM 4558 O O . MET A 1 592 ? -0.613 37.852 -7.826 1.00 80.81 592 MET A O 1
ATOM 4562 N N . ALA A 1 593 ? 0.978 38.989 -6.724 1.00 69.62 593 ALA A N 1
ATOM 4563 C CA . ALA A 1 593 ? 1.067 40.095 -7.683 1.00 69.62 593 ALA A CA 1
ATOM 4564 C C . ALA A 1 593 ? 1.394 39.647 -9.126 1.00 69.62 593 ALA A C 1
ATOM 4566 O O . ALA A 1 593 ? 1.165 40.391 -10.078 1.00 69.62 593 ALA A O 1
ATOM 4567 N N . VAL A 1 594 ? 1.920 38.430 -9.299 1.00 68.56 594 VAL A N 1
ATOM 4568 C CA . VAL A 1 594 ? 2.298 37.856 -10.599 1.00 68.56 594 VAL A CA 1
ATOM 4569 C C . VAL A 1 594 ? 1.578 36.540 -10.917 1.00 68.56 594 VAL A C 1
ATOM 4571 O O . VAL A 1 594 ? 1.878 35.927 -11.942 1.00 68.56 594 VAL A O 1
ATOM 4574 N N . VAL A 1 595 ? 0.603 36.119 -10.099 1.00 69.69 595 VAL A N 1
ATOM 4575 C CA . VAL A 1 595 ? 0.028 34.756 -10.112 1.00 69.69 595 VAL A CA 1
ATOM 4576 C C . VAL A 1 595 ? -0.504 34.311 -11.473 1.00 69.69 595 VAL A C 1
ATOM 4578 O O . VAL A 1 595 ? -0.257 33.179 -11.884 1.00 69.69 595 VAL A O 1
ATOM 4581 N N . TRP A 1 596 ? -1.169 35.198 -12.219 1.00 70.06 596 TRP A N 1
ATOM 4582 C CA . TRP A 1 596 ? -1.687 34.891 -13.558 1.00 70.06 596 TRP A CA 1
ATOM 4583 C C . TRP A 1 596 ? -0.814 35.418 -14.698 1.00 70.06 596 TRP A C 1
ATOM 4585 O O . TRP A 1 596 ? -1.017 35.027 -15.845 1.00 70.06 596 TRP A O 1
ATOM 4595 N N . ASN A 1 597 ? 0.184 36.251 -14.399 1.00 66.62 597 ASN A N 1
ATOM 4596 C CA . ASN A 1 597 ? 1.080 36.835 -15.399 1.00 66.62 597 ASN A CA 1
ATOM 4597 C C . ASN A 1 597 ? 2.345 35.981 -15.612 1.00 66.62 597 ASN A C 1
ATOM 4599 O O . ASN A 1 597 ? 2.847 35.895 -16.732 1.00 66.62 597 ASN A O 1
ATOM 4603 N N . GLN A 1 598 ? 2.834 35.302 -14.568 1.00 65.19 598 GLN A N 1
ATOM 4604 C CA . GLN A 1 598 ? 3.939 34.335 -14.606 1.00 65.19 598 GLN A CA 1
ATOM 4605 C C . GLN A 1 598 ? 3.648 33.166 -13.643 1.00 65.19 598 GLN A C 1
ATOM 4607 O O . GLN A 1 598 ? 4.209 33.113 -12.550 1.00 65.19 598 GLN A O 1
ATOM 4612 N N . PRO A 1 599 ? 2.752 32.226 -13.998 1.00 61.22 599 PRO A N 1
ATOM 4613 C CA . PRO A 1 599 ? 2.250 31.268 -13.022 1.00 61.22 599 PRO A CA 1
ATOM 4614 C C . PRO A 1 599 ? 3.290 30.187 -12.713 1.00 61.22 599 PRO A C 1
ATOM 4616 O O . PRO A 1 599 ? 3.609 29.347 -13.562 1.00 61.22 599 PRO A O 1
ATOM 4619 N N . ASN A 1 600 ? 3.763 30.160 -11.469 1.00 76.00 600 ASN A N 1
ATOM 4620 C CA . ASN A 1 600 ? 4.350 28.954 -10.895 1.00 76.00 600 ASN A CA 1
ATOM 4621 C C . ASN A 1 600 ? 3.186 27.988 -10.581 1.00 76.00 600 ASN A C 1
ATOM 4623 O O . ASN A 1 600 ? 2.230 28.401 -9.912 1.00 76.00 600 ASN A O 1
ATOM 4627 N N . PRO A 1 601 ? 3.157 26.757 -11.130 1.00 76.50 601 PRO A N 1
ATOM 4628 C CA . PRO A 1 601 ? 1.958 25.921 -11.070 1.00 76.50 601 PRO A CA 1
ATOM 4629 C C . PRO A 1 601 ? 1.598 25.474 -9.646 1.00 76.50 601 PRO A C 1
ATOM 4631 O O . PRO A 1 601 ? 0.427 25.228 -9.373 1.00 76.50 601 PRO A O 1
ATOM 4634 N N . ASP A 1 602 ? 2.567 25.416 -8.733 1.00 85.06 602 ASP A N 1
ATOM 4635 C CA . ASP A 1 602 ? 2.374 25.157 -7.303 1.00 85.06 602 ASP A CA 1
ATOM 4636 C C . ASP A 1 602 ? 1.685 26.327 -6.576 1.00 85.06 602 ASP A C 1
ATOM 4638 O O . ASP A 1 602 ? 0.702 26.108 -5.870 1.00 85.06 602 ASP A O 1
ATOM 4642 N N . PHE A 1 603 ? 2.117 27.570 -6.799 1.00 87.56 603 PHE A N 1
ATOM 4643 C CA . PHE A 1 603 ? 1.498 28.755 -6.210 1.00 87.56 603 PHE A CA 1
ATOM 4644 C C . PHE A 1 603 ? 0.113 29.030 -6.811 1.00 87.56 603 PHE A C 1
ATOM 4646 O O . PHE A 1 603 ? -0.825 29.354 -6.086 1.00 87.56 603 PHE A O 1
ATOM 4653 N N . GLY A 1 604 ? -0.065 28.830 -8.121 1.00 86.94 604 GLY A N 1
ATOM 4654 C CA . GLY A 1 604 ? -1.386 28.916 -8.752 1.00 86.94 604 GLY A CA 1
ATOM 4655 C C . GLY A 1 604 ? -2.365 27.873 -8.198 1.00 86.94 604 GLY A C 1
ATOM 4656 O O . GLY A 1 604 ? -3.544 28.167 -7.992 1.00 86.94 604 GLY A O 1
ATOM 4657 N N . LEU A 1 605 ? -1.875 26.667 -7.891 1.00 89.56 605 LEU A N 1
ATOM 4658 C CA . LEU A 1 605 ? -2.663 25.638 -7.220 1.00 89.56 605 LEU A CA 1
ATOM 4659 C C . LEU A 1 605 ? -2.960 26.008 -5.760 1.00 89.56 605 LEU A C 1
ATOM 4661 O O . LEU A 1 605 ? -4.084 25.798 -5.309 1.00 89.56 605 LEU A O 1
ATOM 4665 N N . LEU A 1 606 ? -2.002 26.594 -5.038 1.00 92.94 606 LEU A N 1
ATOM 4666 C CA . LEU A 1 606 ? -2.218 27.122 -3.691 1.00 92.94 606 LEU A CA 1
ATOM 4667 C C . LEU A 1 606 ? -3.304 28.208 -3.686 1.00 92.94 606 LEU A C 1
ATOM 4669 O O . LEU A 1 606 ? -4.214 28.154 -2.862 1.00 92.94 606 LEU A O 1
ATOM 4673 N N . ALA A 1 607 ? -3.278 29.134 -4.647 1.00 90.50 607 ALA A N 1
ATOM 4674 C CA . ALA A 1 607 ? -4.306 30.160 -4.799 1.00 90.50 607 ALA A CA 1
ATOM 4675 C C . ALA A 1 607 ? -5.692 29.548 -5.062 1.00 90.50 607 ALA A C 1
ATOM 4677 O O . ALA A 1 607 ? -6.662 29.893 -4.384 1.00 90.50 607 ALA A O 1
ATOM 4678 N N . LEU A 1 608 ? -5.786 28.565 -5.964 1.00 92.19 608 LEU A N 1
ATOM 4679 C CA . LEU A 1 608 ? -7.019 27.798 -6.170 1.00 92.19 608 LEU A CA 1
ATOM 4680 C C . LEU A 1 608 ? -7.473 27.059 -4.898 1.00 92.19 608 LEU A C 1
ATOM 4682 O O . LEU A 1 608 ? -8.674 26.955 -4.665 1.00 92.19 608 LEU A O 1
ATOM 4686 N N . ALA A 1 609 ? -6.546 26.577 -4.064 1.00 95.31 609 ALA A N 1
ATOM 4687 C CA . ALA A 1 609 ? -6.860 25.879 -2.817 1.00 95.31 609 ALA A CA 1
ATOM 4688 C C . ALA A 1 609 ? -7.429 26.830 -1.758 1.00 95.31 609 ALA A C 1
ATOM 4690 O O . ALA A 1 609 ? -8.396 26.480 -1.080 1.00 95.31 609 ALA A O 1
ATOM 4691 N N . THR A 1 610 ? -6.885 28.049 -1.656 1.00 94.06 610 THR A N 1
ATOM 4692 C CA . THR A 1 610 ? -7.462 29.091 -0.792 1.00 94.06 610 THR A CA 1
ATOM 4693 C C . THR A 1 610 ? -8.888 29.433 -1.225 1.00 94.06 610 THR A C 1
ATOM 4695 O O . THR A 1 610 ? -9.781 29.458 -0.382 1.00 94.06 610 THR A O 1
ATOM 4698 N N . PHE A 1 611 ? -9.139 29.572 -2.534 1.00 93.25 611 PHE A N 1
ATOM 4699 C CA . PHE A 1 611 ? -10.486 29.796 -3.068 1.00 93.25 611 PHE A CA 1
ATOM 4700 C C . PHE A 1 611 ? -11.427 28.612 -2.798 1.00 93.25 611 PHE A C 1
ATOM 4702 O O . PHE A 1 611 ? -12.570 28.802 -2.376 1.00 93.25 611 PHE A O 1
ATOM 4709 N N . LEU A 1 612 ? -10.952 27.379 -3.012 1.00 95.00 612 LEU A N 1
ATOM 4710 C CA . LEU A 1 612 ? -11.735 26.167 -2.774 1.00 95.00 612 LEU A CA 1
ATOM 4711 C C . LEU A 1 612 ? -12.233 26.122 -1.327 1.00 95.00 612 LEU A C 1
ATOM 4713 O O . LEU A 1 612 ? -13.407 25.843 -1.099 1.00 95.00 612 LEU A O 1
ATOM 4717 N N . LEU A 1 613 ? -11.370 26.450 -0.362 1.00 93.50 613 LEU A N 1
ATOM 4718 C CA . LEU A 1 613 ? -11.768 26.507 1.040 1.00 93.50 613 LEU A CA 1
ATOM 4719 C C . LEU A 1 613 ? -12.780 27.608 1.319 1.00 93.50 613 LEU A C 1
ATOM 4721 O O . LEU A 1 613 ? -13.654 27.387 2.143 1.00 93.50 613 LEU A O 1
ATOM 4725 N N . THR A 1 614 ? -12.725 28.755 0.644 1.00 91.62 614 THR A N 1
ATOM 4726 C CA . THR A 1 614 ? -13.713 29.833 0.840 1.00 91.62 614 THR A CA 1
ATOM 4727 C C . THR A 1 614 ? -15.096 29.519 0.259 1.00 91.62 614 THR A C 1
ATOM 4729 O O . THR A 1 614 ? -16.049 30.241 0.531 1.00 91.62 614 THR A O 1
ATOM 4732 N N . CYS A 1 615 ? -15.242 28.434 -0.510 1.00 90.25 615 CYS A N 1
ATOM 4733 C CA . CYS A 1 615 ? -16.539 28.002 -1.022 1.00 90.25 615 CYS A CA 1
ATOM 4734 C C . CYS A 1 615 ? -17.382 27.366 0.098 1.00 90.25 615 CYS A C 1
ATOM 4736 O O . CYS A 1 615 ? -16.999 26.345 0.669 1.00 90.25 615 CYS A O 1
ATOM 4738 N N . ALA A 1 616 ? -18.560 27.928 0.370 1.00 86.69 616 ALA A N 1
ATOM 4739 C CA . ALA A 1 616 ? -19.566 27.320 1.240 1.00 86.69 616 ALA A CA 1
ATOM 4740 C C . ALA A 1 616 ? -20.534 26.423 0.434 1.00 86.69 616 ALA A C 1
ATOM 4742 O O . ALA A 1 616 ? -20.755 26.662 -0.757 1.00 86.69 616 ALA A O 1
ATOM 4743 N N . PRO A 1 617 ? -21.120 25.379 1.044 1.00 90.12 617 PRO A N 1
ATOM 4744 C CA . PRO A 1 617 ? -22.120 24.545 0.387 1.00 90.12 617 PRO A CA 1
ATOM 4745 C C . PRO A 1 617 ? -23.434 25.306 0.156 1.00 90.12 617 PRO A C 1
ATOM 4747 O O . PRO A 1 617 ? -23.929 26.013 1.031 1.00 90.12 617 PRO A O 1
ATOM 4750 N N . GLU A 1 618 ? -24.069 25.076 -0.991 1.00 87.38 618 GLU A N 1
ATOM 4751 C CA . GLU A 1 618 ? -25.408 25.591 -1.285 1.00 87.38 618 GLU A CA 1
ATOM 4752 C C . GLU A 1 618 ? -26.444 24.502 -1.010 1.00 87.38 618 GLU A C 1
ATOM 4754 O O . GLU A 1 618 ? -26.275 23.353 -1.421 1.00 87.38 618 GLU A O 1
ATOM 4759 N N . HIS A 1 619 ? -27.535 24.836 -0.315 1.00 83.94 619 HIS A N 1
ATOM 4760 C CA . HIS A 1 619 ? -28.589 23.867 0.029 1.00 83.94 619 HIS A CA 1
ATOM 4761 C C . HIS A 1 619 ? -28.038 22.588 0.702 1.00 83.94 619 HIS A C 1
ATOM 4763 O O . HIS A 1 619 ? -28.523 21.481 0.457 1.00 83.94 619 HIS A O 1
ATOM 4769 N N . GLN A 1 620 ? -26.993 22.733 1.530 1.00 80.81 620 GLN A N 1
ATOM 4770 C CA . GLN A 1 620 ? -26.283 21.627 2.190 1.00 80.81 620 GLN A CA 1
ATOM 4771 C C . GLN A 1 620 ? -25.744 20.556 1.218 1.00 80.81 620 GLN A C 1
ATOM 4773 O O . GLN A 1 620 ? -25.767 19.351 1.515 1.00 80.81 620 GLN A O 1
ATOM 4778 N N . ARG A 1 621 ? -25.280 20.986 0.039 1.00 84.94 621 ARG A N 1
ATOM 4779 C CA . ARG A 1 621 ? -24.558 20.173 -0.946 1.00 84.94 621 ARG A CA 1
ATOM 4780 C C . ARG A 1 621 ? -23.428 20.991 -1.572 1.00 84.94 621 ARG A C 1
ATOM 4782 O O . ARG A 1 621 ? -23.495 22.214 -1.648 1.00 84.94 621 ARG A O 1
ATOM 4789 N N . LEU A 1 622 ? -22.383 20.309 -2.033 1.00 86.44 622 LEU A N 1
ATOM 4790 C CA . LEU A 1 622 ? -21.356 20.954 -2.849 1.00 86.44 622 LEU A CA 1
ATOM 4791 C C . LEU A 1 622 ? -21.946 21.318 -4.212 1.00 86.44 622 LEU A C 1
ATOM 4793 O O . LEU A 1 622 ? -22.652 20.514 -4.824 1.00 86.44 622 LEU A O 1
ATOM 4797 N N . THR A 1 623 ? -21.633 22.513 -4.706 1.00 83.94 623 THR A N 1
ATOM 4798 C CA . THR A 1 623 ? -22.025 22.901 -6.063 1.00 83.94 623 THR A CA 1
ATOM 4799 C C . THR A 1 623 ? -21.248 22.073 -7.093 1.00 83.94 623 THR A C 1
ATOM 4801 O O . THR A 1 623 ? -20.153 21.554 -6.827 1.00 83.94 623 THR A O 1
ATOM 4804 N N . ASN A 1 624 ? -21.782 21.970 -8.313 1.00 76.38 624 ASN A N 1
ATOM 4805 C CA . ASN A 1 624 ? -21.079 21.311 -9.420 1.00 76.38 624 ASN A CA 1
ATOM 4806 C C . ASN A 1 624 ? -19.746 22.007 -9.743 1.00 76.38 624 ASN A C 1
ATOM 4808 O O . ASN A 1 624 ? -18.780 21.347 -10.123 1.00 76.38 624 ASN A O 1
ATOM 4812 N N . GLN A 1 625 ? -19.680 23.331 -9.566 1.00 77.75 625 GLN A N 1
ATOM 4813 C CA . GLN A 1 625 ? -18.472 24.120 -9.800 1.00 77.75 625 GLN A CA 1
ATOM 4814 C C . GLN A 1 625 ? -17.390 23.805 -8.762 1.00 77.75 625 GLN A C 1
ATOM 4816 O O . GLN A 1 625 ? -16.263 23.490 -9.147 1.00 77.75 625 GLN A O 1
ATOM 4821 N N . THR A 1 626 ? -17.742 23.791 -7.472 1.00 82.69 626 THR A N 1
ATOM 4822 C CA . THR A 1 626 ? -16.824 23.436 -6.376 1.00 82.69 626 THR A CA 1
ATOM 4823 C C . THR A 1 626 ? -16.333 21.994 -6.516 1.00 82.69 626 THR A C 1
ATOM 4825 O O . THR A 1 626 ? -15.134 21.737 -6.435 1.00 82.69 626 THR A O 1
ATOM 4828 N N . SER A 1 627 ? -17.229 21.055 -6.838 1.00 79.12 627 SER A N 1
ATOM 4829 C CA . SER A 1 627 ? -16.875 19.641 -7.052 1.00 79.12 627 SER A CA 1
ATOM 4830 C C . SER A 1 627 ? -15.948 19.449 -8.261 1.00 79.12 627 SER A C 1
ATOM 4832 O O . SER A 1 627 ? -14.979 18.686 -8.211 1.00 79.12 627 SER A O 1
ATOM 4834 N N . SER A 1 628 ? -16.208 20.181 -9.351 1.00 81.88 628 SER A N 1
ATOM 4835 C CA . SER A 1 628 ? -15.354 20.204 -10.542 1.00 81.88 628 SER A CA 1
ATOM 4836 C C . SER A 1 628 ? -13.976 20.797 -10.242 1.00 81.88 628 SER A C 1
ATOM 4838 O O . SER A 1 628 ? -12.976 20.264 -10.721 1.00 81.88 628 SER A O 1
ATOM 4840 N N . LEU A 1 629 ? -13.906 21.871 -9.447 1.00 77.50 629 LEU A N 1
ATOM 4841 C CA . LEU A 1 629 ? -12.646 22.486 -9.032 1.00 77.50 629 LEU A CA 1
ATOM 4842 C C . LEU A 1 629 ? -11.819 21.538 -8.157 1.00 77.50 629 LEU A C 1
ATOM 4844 O O . LEU A 1 629 ? -10.651 21.316 -8.460 1.00 77.50 629 LEU A O 1
ATOM 4848 N N . TYR A 1 630 ? -12.429 20.927 -7.141 1.00 87.00 630 TYR A N 1
ATOM 4849 C CA . TYR A 1 630 ? -11.780 19.925 -6.295 1.00 87.00 630 TYR A CA 1
ATOM 4850 C C . TYR A 1 630 ? -11.183 18.778 -7.129 1.00 87.00 630 TYR A C 1
ATOM 4852 O O . TYR A 1 630 ? -9.995 18.473 -7.022 1.00 87.00 630 TYR A O 1
ATOM 4860 N N . THR A 1 631 ? -11.972 18.206 -8.044 1.00 76.94 631 THR A N 1
ATOM 4861 C CA . THR A 1 631 ? -11.517 17.114 -8.923 1.00 76.94 631 THR A CA 1
ATOM 4862 C C . THR A 1 631 ? -10.379 17.563 -9.846 1.00 76.94 631 THR A C 1
ATOM 4864 O O . THR A 1 631 ? -9.405 16.832 -10.039 1.00 76.94 631 THR A O 1
ATOM 4867 N N . PHE A 1 632 ? -10.455 18.784 -10.388 1.00 80.31 632 PHE A N 1
ATOM 4868 C CA . PHE A 1 632 ? -9.380 19.372 -11.189 1.00 80.31 632 PHE A CA 1
ATOM 4869 C C . PHE A 1 632 ? -8.086 19.485 -10.379 1.00 80.31 632 PHE A C 1
ATOM 4871 O O . PHE A 1 632 ? -7.038 19.033 -10.832 1.00 80.31 632 PHE A O 1
ATOM 4878 N N . MET A 1 633 ? -8.159 20.015 -9.159 1.00 84.69 633 MET A N 1
ATOM 4879 C CA . MET A 1 633 ? -6.995 20.195 -8.293 1.00 84.69 633 MET A CA 1
ATOM 4880 C C . MET A 1 633 ? -6.334 18.867 -7.919 1.00 84.69 633 MET A C 1
ATOM 4882 O O . MET A 1 633 ? -5.116 18.751 -8.029 1.00 84.69 633 MET A O 1
ATOM 4886 N N . LYS A 1 634 ? -7.115 17.833 -7.572 1.00 83.75 634 LYS A N 1
ATOM 4887 C CA . LYS A 1 634 ? -6.592 16.471 -7.346 1.00 83.75 634 LYS A CA 1
ATOM 4888 C C . LYS A 1 634 ? -5.864 15.926 -8.579 1.00 83.75 634 LYS A C 1
ATOM 4890 O O . LYS A 1 634 ? -4.809 15.313 -8.446 1.00 83.75 634 LYS A O 1
ATOM 4895 N N . SER A 1 635 ? -6.394 16.201 -9.772 1.00 75.06 635 SER A N 1
ATOM 4896 C CA . SER A 1 635 ? -5.783 15.783 -11.042 1.00 75.06 635 SER A CA 1
ATOM 4897 C C . SER A 1 635 ? -4.460 16.512 -11.312 1.00 75.06 635 SER A C 1
ATOM 4899 O O . SER A 1 635 ? -3.485 15.884 -11.722 1.00 75.06 635 SER A O 1
ATOM 4901 N N . ILE A 1 636 ? -4.399 17.823 -11.043 1.00 77.56 636 ILE A N 1
ATOM 4902 C CA . ILE A 1 636 ? -3.175 18.627 -11.187 1.00 77.56 636 ILE A CA 1
ATOM 4903 C C . ILE A 1 636 ? -2.106 18.205 -10.177 1.00 77.56 636 ILE A C 1
ATOM 4905 O O . ILE A 1 636 ? -0.937 18.144 -10.546 1.00 77.56 636 ILE A O 1
ATOM 4909 N N . ILE A 1 637 ? -2.481 17.859 -8.942 1.00 83.44 637 ILE A N 1
ATOM 4910 C CA . ILE A 1 637 ? -1.537 17.313 -7.955 1.00 83.44 637 ILE A CA 1
ATOM 4911 C C . ILE A 1 637 ? -0.896 16.034 -8.485 1.00 83.44 637 ILE A C 1
ATOM 4913 O O . ILE A 1 637 ? 0.328 15.955 -8.512 1.00 83.44 637 ILE A O 1
ATOM 4917 N N . GLY A 1 638 ? -1.692 15.078 -8.975 1.00 75.19 638 GLY A N 1
ATOM 4918 C CA . GLY A 1 638 ? -1.156 13.849 -9.568 1.00 75.19 638 GLY A CA 1
ATOM 4919 C C . GLY A 1 638 ? -0.260 14.115 -10.786 1.00 75.19 638 GLY A C 1
ATOM 4920 O O . GLY A 1 638 ? 0.775 13.470 -10.958 1.00 75.19 638 GLY A O 1
ATOM 4921 N N . ALA A 1 639 ? -0.600 15.112 -11.610 1.00 67.69 639 ALA A N 1
ATOM 4922 C CA . ALA A 1 639 ? 0.246 15.532 -12.727 1.00 67.69 639 ALA A CA 1
ATOM 4923 C C . ALA A 1 639 ? 1.587 16.121 -12.248 1.00 67.69 639 ALA A C 1
ATOM 4925 O O . ALA A 1 639 ? 2.638 15.709 -12.738 1.00 67.69 639 ALA A O 1
ATOM 4926 N N . LEU A 1 640 ? 1.578 17.020 -11.258 1.00 71.81 640 LEU A N 1
ATOM 4927 C CA . LEU A 1 640 ? 2.794 17.594 -10.669 1.00 71.81 640 LEU A CA 1
ATOM 4928 C C . LEU A 1 640 ? 3.666 16.521 -9.993 1.00 71.81 640 LEU A C 1
ATOM 4930 O O . LEU A 1 640 ? 4.881 16.502 -10.205 1.00 71.81 640 LEU A O 1
ATOM 4934 N N . GLU A 1 641 ? 3.057 15.577 -9.270 1.00 73.44 641 GLU A N 1
ATOM 4935 C CA . GLU A 1 641 ? 3.743 14.418 -8.678 1.00 73.44 641 GLU A CA 1
ATOM 4936 C C . GLU A 1 641 ? 4.465 13.586 -9.736 1.00 73.44 641 GLU A C 1
ATOM 4938 O O . GLU A 1 641 ? 5.632 13.238 -9.559 1.00 73.44 641 GLU A O 1
ATOM 4943 N N . SER A 1 642 ? 3.805 13.315 -10.866 1.00 60.53 642 SER A N 1
ATOM 4944 C CA . SER A 1 642 ? 4.410 12.552 -11.963 1.00 60.53 642 SER A CA 1
ATOM 4945 C C . SER A 1 642 ? 5.639 13.246 -12.561 1.00 60.53 642 SER A C 1
ATOM 4947 O O . SER A 1 642 ? 6.555 12.582 -13.044 1.00 60.53 642 SER A O 1
ATOM 4949 N N . THR A 1 643 ? 5.699 14.579 -12.476 1.00 62.62 643 THR A N 1
ATOM 4950 C CA . THR A 1 643 ? 6.850 15.378 -12.917 1.00 62.62 643 THR A CA 1
ATOM 4951 C C . THR A 1 643 ? 7.934 15.541 -11.846 1.00 62.62 643 THR A C 1
ATOM 4953 O O . THR A 1 643 ? 8.937 16.193 -12.108 1.00 62.62 643 THR A O 1
ATOM 4956 N N . GLY A 1 644 ? 7.761 14.966 -10.650 1.00 61.28 644 GLY A N 1
ATOM 4957 C CA . GLY A 1 644 ? 8.724 15.072 -9.550 1.00 61.28 644 GLY A CA 1
ATOM 4958 C C . GLY A 1 644 ? 8.738 16.434 -8.849 1.00 61.28 644 GLY A C 1
ATOM 4959 O O . GLY A 1 644 ? 9.687 16.731 -8.123 1.00 61.28 644 GLY A O 1
ATOM 4960 N N . PHE A 1 645 ? 7.712 17.267 -9.053 1.00 74.69 645 PHE A N 1
ATOM 4961 C CA . PHE A 1 645 ? 7.582 18.551 -8.366 1.00 74.69 645 PHE A CA 1
ATOM 4962 C C . PHE A 1 645 ? 7.144 18.343 -6.917 1.00 74.69 645 PHE A C 1
ATOM 4964 O O . PHE A 1 645 ? 6.105 17.741 -6.645 1.00 74.69 645 PHE A O 1
ATOM 4971 N N . ASN A 1 646 ? 7.929 18.883 -5.989 1.00 85.81 646 ASN A N 1
ATOM 4972 C CA . ASN A 1 646 ? 7.609 18.908 -4.570 1.00 85.81 646 ASN A CA 1
ATOM 4973 C C . ASN A 1 646 ? 8.157 20.203 -3.961 1.00 85.81 646 ASN A C 1
ATOM 4975 O O . ASN A 1 646 ? 9.369 20.359 -3.834 1.00 85.81 646 ASN A O 1
ATOM 4979 N N . THR A 1 647 ? 7.271 21.140 -3.633 1.00 90.31 647 THR A N 1
ATOM 4980 C CA . THR A 1 647 ? 7.601 22.452 -3.055 1.00 90.31 647 THR A CA 1
ATOM 4981 C C . THR A 1 647 ? 6.764 22.697 -1.806 1.00 90.31 647 THR A C 1
ATOM 4983 O O . THR A 1 647 ? 5.755 22.020 -1.581 1.00 90.31 647 THR A O 1
ATOM 4986 N N . LEU A 1 648 ? 7.169 23.666 -0.981 1.00 92.19 648 LEU A N 1
ATOM 4987 C CA . LEU A 1 648 ? 6.419 24.023 0.222 1.00 92.19 648 LEU A CA 1
ATOM 4988 C C . LEU A 1 648 ? 5.004 24.511 -0.130 1.00 92.19 648 LEU A C 1
ATOM 4990 O O . LEU A 1 648 ? 4.037 24.110 0.510 1.00 92.19 648 LEU A O 1
ATOM 4994 N N . GLU A 1 649 ? 4.872 25.296 -1.198 1.00 92.25 649 GLU A N 1
ATOM 4995 C CA . GLU A 1 649 ? 3.598 25.785 -1.721 1.00 92.25 649 GLU A CA 1
ATOM 4996 C C . GLU A 1 649 ? 2.671 24.632 -2.145 1.00 92.25 649 GLU A C 1
ATOM 4998 O O . GLU A 1 649 ? 1.470 24.663 -1.866 1.00 92.25 649 GLU A O 1
ATOM 5003 N N . LEU A 1 650 ? 3.218 23.569 -2.751 1.00 92.69 650 LEU A N 1
ATOM 5004 C CA . LEU A 1 650 ? 2.447 22.368 -3.076 1.00 92.69 650 LEU A CA 1
ATOM 5005 C C . LEU A 1 650 ? 2.015 21.606 -1.813 1.00 92.69 650 LEU A C 1
ATOM 5007 O O . LEU A 1 650 ? 0.891 21.104 -1.761 1.00 92.69 650 LEU A O 1
ATOM 5011 N N . VAL A 1 651 ? 2.865 21.534 -0.783 1.00 95.75 651 VAL A N 1
ATOM 5012 C CA . VAL A 1 651 ? 2.497 20.959 0.525 1.00 95.75 651 VAL A CA 1
ATOM 5013 C C . VAL A 1 651 ? 1.370 21.765 1.175 1.00 95.75 651 VAL A C 1
ATOM 5015 O O . VAL A 1 651 ? 0.405 21.174 1.661 1.00 95.75 651 VAL A O 1
ATOM 5018 N N . HIS A 1 652 ? 1.424 23.098 1.121 1.00 96.00 652 HIS A N 1
ATOM 5019 C CA . HIS A 1 652 ? 0.334 23.961 1.588 1.00 96.00 652 HIS A CA 1
ATOM 5020 C C . HIS A 1 652 ? -0.958 23.718 0.809 1.00 96.00 652 HIS A C 1
ATOM 5022 O O . HIS A 1 652 ? -2.007 23.541 1.423 1.00 96.00 652 HIS A O 1
ATOM 5028 N N . ALA A 1 653 ? -0.898 23.628 -0.523 1.00 96.00 653 ALA A N 1
ATOM 5029 C CA . ALA A 1 653 ? -2.077 23.358 -1.344 1.00 96.00 653 ALA A CA 1
ATOM 5030 C C . ALA A 1 653 ? -2.726 22.014 -0.973 1.00 96.00 653 ALA A C 1
ATOM 5032 O O . ALA A 1 653 ? -3.948 21.931 -0.836 1.00 96.00 653 ALA A O 1
ATOM 5033 N N . ARG A 1 654 ? -1.914 20.973 -0.742 1.00 96.44 654 ARG A N 1
ATOM 5034 C CA . ARG A 1 654 ? -2.394 19.668 -0.265 1.00 96.44 654 ARG A CA 1
ATOM 5035 C C . ARG A 1 654 ? -3.060 19.761 1.101 1.00 96.44 654 ARG A C 1
ATOM 5037 O O . ARG A 1 654 ? -4.140 19.208 1.263 1.00 96.44 654 ARG A O 1
ATOM 5044 N N . LEU A 1 655 ? -2.451 20.461 2.060 1.00 97.06 655 LEU A N 1
ATOM 5045 C CA . LEU A 1 655 ? -3.036 20.667 3.389 1.00 97.06 655 LEU A CA 1
ATOM 5046 C C . LEU A 1 655 ? -4.414 21.324 3.302 1.00 97.06 655 LEU A C 1
ATOM 5048 O O . LEU A 1 655 ? -5.364 20.832 3.907 1.00 97.06 655 LEU A O 1
ATOM 5052 N N . LEU A 1 656 ? -4.540 22.389 2.509 1.00 97.44 656 LEU A N 1
ATOM 5053 C CA . LEU A 1 656 ? -5.810 23.090 2.328 1.00 97.44 656 LEU A CA 1
ATOM 5054 C C . LEU A 1 656 ? -6.880 22.198 1.675 1.00 97.44 656 LEU A C 1
ATOM 5056 O O . LEU A 1 656 ? -8.035 22.210 2.095 1.00 97.44 656 LEU A O 1
ATOM 5060 N N . ILE A 1 657 ? -6.505 21.378 0.689 1.00 97.31 657 ILE A N 1
ATOM 5061 C CA . ILE A 1 657 ? -7.424 20.403 0.081 1.00 97.31 657 ILE A CA 1
ATOM 5062 C C . ILE A 1 657 ? -7.825 19.321 1.088 1.00 97.31 657 ILE A C 1
ATOM 5064 O O . ILE A 1 657 ? -8.992 18.945 1.129 1.00 97.31 657 ILE A O 1
ATOM 5068 N N . THR A 1 658 ? -6.904 18.849 1.929 1.00 97.38 658 THR A N 1
ATOM 5069 C CA . THR A 1 658 ? -7.216 17.880 2.990 1.00 97.38 658 THR A CA 1
ATOM 5070 C C . THR A 1 658 ? -8.200 18.466 4.007 1.00 97.38 658 THR A C 1
ATOM 5072 O O . THR A 1 658 ? -9.122 17.772 4.425 1.00 97.38 658 THR A O 1
ATOM 5075 N N . ILE A 1 659 ? -8.076 19.753 4.362 1.00 96.44 659 ILE A N 1
ATOM 5076 C CA . ILE A 1 659 ? -9.061 20.456 5.206 1.00 96.44 659 ILE A CA 1
ATOM 5077 C C . ILE A 1 659 ? -10.426 20.505 4.524 1.00 96.44 659 ILE A C 1
ATOM 5079 O O . ILE A 1 659 ? -11.435 20.245 5.172 1.00 96.44 659 ILE A O 1
ATOM 5083 N N . PHE A 1 660 ? -10.466 20.808 3.224 1.00 96.94 660 PHE A N 1
ATOM 5084 C CA . PHE A 1 660 ? -11.709 20.800 2.454 1.00 96.94 660 PHE A CA 1
ATOM 5085 C C . PHE A 1 660 ? -12.355 19.405 2.480 1.00 96.94 660 PHE A C 1
ATOM 5087 O O . PHE A 1 660 ? -13.539 19.270 2.781 1.00 96.94 660 PHE A O 1
ATOM 5094 N N . GLU A 1 661 ? -11.574 18.356 2.217 1.00 96.75 661 GLU A N 1
ATOM 5095 C CA . GLU A 1 661 ? -12.041 16.968 2.262 1.00 96.75 661 GLU A CA 1
ATOM 5096 C C . GLU A 1 661 ? -12.579 16.605 3.655 1.00 96.75 661 GLU A C 1
ATOM 5098 O O . GLU A 1 661 ? -13.667 16.041 3.754 1.00 96.75 661 GLU A O 1
ATOM 5103 N N . ALA A 1 662 ? -11.867 16.973 4.723 1.00 94.75 662 ALA A N 1
ATOM 5104 C CA . ALA A 1 662 ? -12.276 16.719 6.101 1.00 94.75 662 ALA A CA 1
ATOM 5105 C C . ALA A 1 662 ? -13.563 17.478 6.470 1.00 94.75 662 ALA A C 1
ATOM 5107 O O . ALA A 1 662 ? -14.552 16.869 6.874 1.00 94.75 662 ALA A O 1
ATOM 5108 N N . GLY A 1 663 ? -13.597 18.794 6.247 1.00 93.50 663 GLY A N 1
ATOM 5109 C CA . GLY A 1 663 ? -14.739 19.646 6.578 1.00 93.50 663 GLY A CA 1
ATOM 5110 C C . GLY A 1 663 ? -16.005 19.307 5.785 1.00 93.50 663 GLY A C 1
ATOM 5111 O O . GLY A 1 663 ? -17.118 19.505 6.272 1.00 93.50 663 GLY A O 1
ATOM 5112 N N . HIS A 1 664 ? -15.882 18.748 4.579 1.00 94.69 664 HIS A N 1
ATOM 5113 C CA . HIS A 1 664 ? -17.035 18.300 3.792 1.00 94.69 664 HIS A CA 1
ATOM 5114 C C . HIS A 1 664 ? -17.374 16.811 3.952 1.00 94.69 664 HIS A C 1
ATOM 5116 O O . HIS A 1 664 ? -18.234 16.311 3.224 1.00 94.69 664 HIS A O 1
ATOM 5122 N N . GLY A 1 665 ? -16.753 16.111 4.907 1.00 90.19 665 GLY A N 1
ATOM 5123 C CA . GLY A 1 665 ? -17.072 14.715 5.214 1.00 90.19 665 GLY A CA 1
ATOM 5124 C C . GLY A 1 665 ? -16.652 13.731 4.116 1.00 90.19 665 GLY A C 1
ATOM 5125 O O . GLY A 1 665 ? -17.278 12.691 3.916 1.00 90.19 665 GLY A O 1
ATOM 5126 N N . ILE A 1 666 ? -15.595 14.055 3.366 1.00 92.94 666 ILE A N 1
ATOM 5127 C CA . ILE A 1 666 ? -14.919 13.165 2.410 1.00 92.94 666 ILE A CA 1
ATOM 5128 C C . ILE A 1 666 ? -13.759 12.458 3.141 1.00 92.94 666 ILE A C 1
ATOM 5130 O O . ILE A 1 666 ? -12.619 12.412 2.676 1.00 92.94 666 ILE A O 1
ATOM 5134 N N . THR A 1 667 ? -14.044 11.922 4.331 1.00 83.69 667 THR A N 1
ATOM 5135 C CA . THR A 1 667 ? -13.057 11.595 5.376 1.00 83.69 667 THR A CA 1
ATOM 5136 C C . THR A 1 667 ? -12.009 10.564 4.943 1.00 83.69 667 THR A C 1
ATOM 5138 O O . THR A 1 667 ? -10.833 10.691 5.274 1.00 83.69 667 THR A O 1
ATOM 5141 N N . HIS A 1 668 ? -12.387 9.572 4.130 1.00 85.50 668 HIS A N 1
ATOM 5142 C CA . HIS A 1 668 ? -11.436 8.589 3.593 1.00 85.50 668 HIS A CA 1
ATOM 5143 C C . HIS A 1 668 ? -10.450 9.211 2.593 1.00 85.50 668 HIS A C 1
ATOM 5145 O O . HIS A 1 668 ? -9.265 8.876 2.610 1.00 85.50 668 HIS A O 1
ATOM 5151 N N . ALA A 1 669 ? -10.919 10.130 1.739 1.00 89.38 669 ALA A N 1
ATOM 5152 C CA . ALA A 1 669 ? -10.039 10.862 0.833 1.00 89.38 669 ALA A CA 1
ATOM 5153 C C . ALA A 1 669 ? -9.105 11.780 1.627 1.00 89.38 669 ALA A C 1
ATOM 5155 O O . ALA A 1 669 ? -7.908 11.768 1.352 1.00 89.38 669 ALA A O 1
ATOM 5156 N N . ALA A 1 670 ? -9.627 12.464 2.655 1.00 93.62 670 ALA A N 1
ATOM 5157 C CA . ALA A 1 670 ? -8.837 13.293 3.565 1.00 93.62 670 ALA A CA 1
ATOM 5158 C C . ALA A 1 670 ? -7.697 12.495 4.213 1.00 93.62 670 ALA A C 1
ATOM 5160 O O . ALA A 1 670 ? -6.548 12.924 4.182 1.00 93.62 670 ALA A O 1
ATOM 5161 N N . TYR A 1 671 ? -7.975 11.290 4.717 1.00 89.06 671 TYR A N 1
ATOM 5162 C CA . TYR A 1 671 ? -6.958 10.424 5.322 1.00 89.06 671 TYR A CA 1
ATOM 5163 C C . TYR A 1 671 ? -5.856 10.006 4.330 1.00 89.06 671 TYR A C 1
ATOM 5165 O O . TYR A 1 671 ? -4.666 10.077 4.642 1.00 89.06 671 TYR A O 1
ATOM 5173 N N . ILE A 1 672 ? -6.224 9.631 3.098 1.00 88.38 672 ILE A N 1
ATOM 5174 C CA . ILE A 1 672 ? -5.254 9.279 2.042 1.00 88.38 672 ILE A CA 1
ATOM 5175 C C . ILE A 1 672 ? -4.424 10.505 1.628 1.00 88.38 672 ILE A C 1
ATOM 5177 O O . ILE A 1 672 ? -3.194 10.422 1.530 1.00 88.38 672 ILE A O 1
ATOM 5181 N N . SER A 1 673 ? -5.080 11.649 1.410 1.00 94.50 673 SER A N 1
ATOM 5182 C CA . SER A 1 673 ? -4.423 12.924 1.109 1.00 94.50 673 SER A CA 1
ATOM 5183 C C . SER A 1 673 ? -3.441 13.302 2.207 1.00 94.50 673 SER A C 1
ATOM 5185 O O . SER A 1 673 ? -2.301 13.657 1.900 1.00 94.50 673 SER A O 1
ATOM 5187 N N . MET A 1 674 ? -3.824 13.146 3.475 1.00 93.62 674 MET A N 1
ATOM 5188 C CA . MET A 1 674 ? -2.968 13.431 4.622 1.00 93.62 674 MET A CA 1
ATOM 5189 C C . MET A 1 674 ? -1.713 12.555 4.613 1.00 93.62 674 MET A C 1
ATOM 5191 O O . MET A 1 674 ? -0.603 13.082 4.655 1.00 93.62 674 MET A O 1
ATOM 5195 N N . GLY A 1 675 ? -1.855 11.240 4.414 1.00 89.06 675 GLY A N 1
ATOM 5196 C CA . GLY A 1 675 ? -0.712 10.328 4.305 1.00 89.06 675 GLY A CA 1
ATOM 5197 C C . GLY A 1 675 ? 0.260 10.699 3.174 1.00 89.06 675 GLY A C 1
ATOM 5198 O O . GLY A 1 675 ? 1.478 10.639 3.351 1.00 89.06 675 GLY A O 1
ATOM 5199 N N . SER A 1 676 ? -0.255 11.130 2.015 1.00 89.75 676 SER A N 1
ATOM 5200 C CA . SER A 1 676 ? 0.585 11.640 0.917 1.00 89.75 676 SER A CA 1
ATOM 5201 C C . SER A 1 676 ? 1.266 12.973 1.259 1.00 89.75 676 SER A C 1
ATOM 5203 O O . SER A 1 676 ? 2.427 13.179 0.913 1.00 89.75 676 SER A O 1
ATOM 5205 N N . THR A 1 677 ? 0.577 13.846 1.994 1.00 94.50 677 THR A N 1
ATOM 5206 C CA . THR A 1 677 ? 1.065 15.171 2.402 1.00 94.50 677 THR A CA 1
ATOM 5207 C C . THR A 1 677 ? 2.180 15.060 3.438 1.00 94.50 677 THR A C 1
ATOM 5209 O O . THR A 1 677 ? 3.195 15.737 3.298 1.00 94.50 677 THR A O 1
ATOM 5212 N N . ILE A 1 678 ? 2.051 14.154 4.416 1.00 91.62 678 ILE A N 1
ATOM 5213 C CA . ILE A 1 678 ? 3.103 13.859 5.405 1.00 91.62 678 ILE A CA 1
ATOM 5214 C C . ILE A 1 678 ? 4.380 13.405 4.695 1.00 91.62 678 ILE A C 1
ATOM 5216 O O . ILE A 1 678 ? 5.456 13.928 4.969 1.00 91.62 678 ILE A O 1
ATOM 5220 N N . ARG A 1 679 ? 4.269 12.479 3.732 1.00 87.12 679 ARG A N 1
ATOM 5221 C CA . ARG A 1 679 ? 5.428 11.994 2.964 1.00 87.12 679 ARG A CA 1
ATOM 5222 C C . ARG A 1 679 ? 6.046 13.076 2.080 1.00 87.12 679 ARG A C 1
ATOM 5224 O O . ARG A 1 679 ? 7.268 13.159 2.004 1.00 87.12 679 ARG A O 1
ATOM 5231 N N . ALA A 1 680 ? 5.228 13.913 1.442 1.00 90.06 680 ALA A N 1
ATOM 5232 C CA . ALA A 1 680 ? 5.710 15.047 0.655 1.00 90.06 680 ALA A CA 1
ATOM 5233 C C . ALA A 1 680 ? 6.489 16.055 1.523 1.00 90.06 680 ALA A C 1
ATOM 5235 O O . ALA A 1 680 ? 7.554 16.520 1.118 1.00 90.06 680 ALA A O 1
ATOM 5236 N N . ALA A 1 681 ? 6.006 16.332 2.737 1.00 91.00 681 ALA A N 1
ATOM 5237 C CA . ALA A 1 681 ? 6.675 17.196 3.706 1.00 91.00 681 ALA A CA 1
ATOM 5238 C C . ALA A 1 681 ? 7.963 16.572 4.274 1.00 91.00 681 ALA A C 1
ATOM 5240 O O . ALA A 1 681 ? 8.987 17.249 4.350 1.00 91.00 681 ALA A O 1
ATOM 5241 N N . ALA A 1 682 ? 7.950 15.279 4.608 1.00 86.25 682 ALA A N 1
ATOM 5242 C CA . ALA A 1 682 ? 9.140 14.551 5.055 1.00 86.25 682 ALA A CA 1
ATOM 5243 C C . ALA A 1 682 ? 10.229 14.515 3.967 1.00 86.25 682 ALA A C 1
ATOM 5245 O O . ALA A 1 682 ? 11.405 14.703 4.254 1.00 86.25 682 ALA A O 1
ATOM 5246 N N . ALA A 1 683 ? 9.851 14.385 2.690 1.00 85.19 683 ALA A N 1
ATOM 5247 C CA . ALA A 1 683 ? 10.794 14.476 1.571 1.00 85.19 683 ALA A CA 1
ATOM 5248 C C . ALA A 1 683 ? 11.446 15.868 1.425 1.00 85.19 683 ALA A C 1
ATOM 5250 O O . ALA A 1 683 ? 12.524 15.978 0.844 1.00 85.19 683 ALA A O 1
ATOM 5251 N N . LEU A 1 684 ? 10.813 16.921 1.955 1.00 85.50 684 LEU A N 1
ATOM 5252 C CA . LEU A 1 684 ? 11.402 18.260 2.080 1.00 85.50 684 LEU A CA 1
ATOM 5253 C C . LEU A 1 684 ? 12.207 18.440 3.378 1.00 85.50 684 LEU A C 1
ATOM 5255 O O . LEU A 1 684 ? 12.841 19.477 3.538 1.00 85.50 684 LEU A O 1
ATOM 5259 N N . GLY A 1 685 ? 12.198 17.457 4.285 1.00 84.25 685 GLY A N 1
ATOM 5260 C CA . GLY A 1 685 ? 12.924 17.461 5.557 1.00 84.25 685 GLY A CA 1
ATOM 5261 C C . GLY A 1 685 ? 12.168 18.068 6.746 1.00 84.25 685 GLY A C 1
ATOM 5262 O O . GLY A 1 685 ? 12.797 18.349 7.769 1.00 84.25 685 GLY A O 1
ATOM 5263 N N . LEU A 1 686 ? 10.849 18.291 6.637 1.00 87.88 686 LEU A N 1
ATOM 5264 C CA . LEU A 1 686 ? 10.031 18.922 7.691 1.00 87.88 686 LEU A CA 1
ATOM 5265 C C . LEU A 1 686 ? 9.826 18.035 8.935 1.00 87.88 686 LEU A C 1
ATOM 5267 O O . LEU A 1 686 ? 9.456 18.539 9.988 1.00 87.88 686 LEU A O 1
ATOM 5271 N N . ASP A 1 687 ? 10.084 16.733 8.843 1.00 82.50 687 ASP A N 1
ATOM 5272 C CA . ASP A 1 687 ? 9.979 15.770 9.947 1.00 82.50 687 ASP A CA 1
ATOM 5273 C C . ASP A 1 687 ? 11.174 15.827 10.921 1.00 82.50 687 ASP A C 1
ATOM 5275 O O . ASP A 1 687 ? 11.096 15.328 12.048 1.00 82.50 687 ASP A O 1
ATOM 5279 N N . ASN A 1 688 ? 12.280 16.458 10.507 1.00 83.00 688 ASN A N 1
ATOM 5280 C CA . ASN A 1 688 ? 13.464 16.684 11.334 1.00 83.00 688 ASN A CA 1
ATOM 5281 C C . ASN A 1 688 ? 14.109 18.054 11.052 1.00 83.00 688 ASN A C 1
ATOM 5283 O O . ASN A 1 688 ? 15.270 18.162 10.650 1.00 83.00 688 ASN A O 1
ATOM 5287 N N . ILE A 1 689 ? 13.328 19.114 11.274 1.00 83.62 689 ILE A N 1
ATOM 5288 C CA . ILE A 1 689 ? 13.673 20.510 10.957 1.00 83.62 689 ILE A CA 1
ATOM 5289 C C . ILE A 1 689 ? 15.052 20.925 11.482 1.00 83.62 689 ILE A C 1
ATOM 5291 O O . ILE A 1 689 ? 15.833 21.514 10.739 1.00 83.62 689 ILE A O 1
ATOM 5295 N N . HIS A 1 690 ? 15.381 20.590 12.732 1.00 78.56 690 HIS A N 1
ATOM 5296 C CA . HIS A 1 690 ? 16.649 20.980 13.357 1.00 78.56 690 HIS A CA 1
ATOM 5297 C C . HIS A 1 690 ? 17.869 20.335 12.682 1.00 78.56 690 HIS A C 1
ATOM 5299 O O . HIS A 1 690 ? 18.885 21.002 12.500 1.00 78.56 690 HIS A O 1
ATOM 5305 N N . ALA A 1 691 ? 17.774 19.066 12.272 1.00 78.81 691 ALA A N 1
ATOM 5306 C CA . ALA A 1 691 ? 18.858 18.386 11.560 1.00 78.81 691 ALA A CA 1
ATOM 5307 C C . ALA A 1 691 ? 18.970 18.830 10.091 1.00 78.81 691 ALA A C 1
ATOM 5309 O O . ALA A 1 691 ? 20.057 18.792 9.517 1.00 78.81 691 ALA A O 1
ATOM 5310 N N . ASN A 1 692 ? 17.860 19.280 9.497 1.00 80.31 692 ASN A N 1
ATOM 5311 C CA . ASN A 1 692 ? 17.746 19.587 8.071 1.00 80.31 692 ASN A CA 1
ATOM 5312 C C . ASN A 1 692 ? 17.838 21.090 7.738 1.00 80.31 692 ASN A C 1
ATOM 5314 O O . ASN A 1 692 ? 17.627 21.471 6.588 1.00 80.31 692 ASN A O 1
ATOM 5318 N N . GLN A 1 693 ? 18.190 21.964 8.690 1.00 78.88 693 GLN A N 1
ATOM 5319 C CA . GLN A 1 693 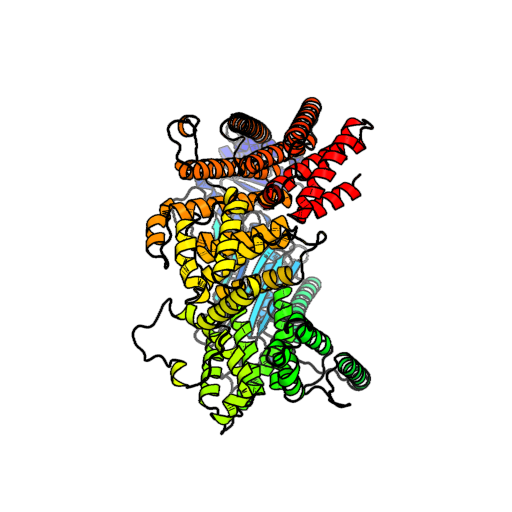? 18.247 23.419 8.456 1.00 78.88 693 GLN A CA 1
ATOM 5320 C C . GLN A 1 693 ? 19.147 23.810 7.271 1.00 78.88 693 GLN A C 1
ATOM 5322 O O . GLN A 1 693 ? 18.822 24.719 6.508 1.00 78.88 693 GLN A O 1
ATOM 5327 N N . THR A 1 694 ? 20.269 23.109 7.086 1.00 74.38 694 THR A N 1
ATOM 5328 C CA . THR A 1 694 ? 21.192 23.329 5.962 1.00 74.38 694 THR A CA 1
ATOM 5329 C C . THR A 1 694 ? 20.613 22.877 4.622 1.00 74.38 694 THR A C 1
ATOM 5331 O O . THR A 1 694 ? 20.940 23.465 3.599 1.00 74.38 694 THR A O 1
ATOM 5334 N N . MET A 1 695 ? 19.728 21.876 4.609 1.00 76.75 695 MET A N 1
ATOM 5335 C CA . MET A 1 695 ? 19.032 21.422 3.402 1.00 76.75 695 MET A CA 1
ATOM 5336 C C . MET A 1 695 ? 18.018 22.463 2.922 1.00 76.75 695 MET A C 1
ATOM 5338 O O . MET A 1 695 ? 17.877 22.669 1.717 1.00 76.75 695 MET A O 1
ATOM 5342 N N . PHE A 1 696 ? 17.343 23.160 3.840 1.00 80.25 696 PHE A N 1
ATOM 5343 C CA . PHE A 1 696 ? 16.302 24.130 3.494 1.00 80.25 696 PHE A CA 1
ATOM 5344 C C . PHE A 1 696 ? 16.808 25.319 2.672 1.00 80.25 696 PHE A C 1
ATOM 5346 O O . PHE A 1 696 ? 16.076 25.820 1.818 1.00 80.25 696 PHE A O 1
ATOM 5353 N N . SER A 1 697 ? 18.056 25.747 2.881 1.00 77.69 697 SER A N 1
ATOM 5354 C CA . SER A 1 697 ? 18.678 26.806 2.076 1.00 77.69 697 SER A CA 1
ATOM 5355 C C . SER A 1 697 ? 19.079 26.337 0.672 1.00 77.69 697 SER A C 1
ATOM 5357 O O . SER A 1 697 ? 19.236 27.167 -0.222 1.00 77.69 697 SER A O 1
ATOM 5359 N N . CYS A 1 698 ? 19.216 25.023 0.462 1.00 73.38 698 CYS A N 1
ATOM 5360 C CA . CYS A 1 698 ? 19.521 24.408 -0.831 1.00 73.38 698 CYS A CA 1
ATOM 5361 C C . CYS A 1 698 ? 18.271 24.056 -1.656 1.00 73.38 698 CYS A C 1
ATOM 5363 O O . CYS A 1 698 ? 18.405 23.713 -2.833 1.00 73.38 698 CYS A O 1
ATOM 5365 N N . LEU A 1 699 ? 17.071 24.114 -1.066 1.00 75.31 699 LEU A N 1
ATOM 5366 C CA . LEU A 1 699 ? 15.813 23.924 -1.791 1.00 75.31 699 LEU A CA 1
ATOM 5367 C C . LEU A 1 699 ? 15.552 25.096 -2.746 1.00 75.31 699 LEU A C 1
ATOM 5369 O O . LEU A 1 699 ? 16.004 26.218 -2.522 1.00 75.31 699 LEU A O 1
ATOM 5373 N N . ASN A 1 700 ? 14.803 24.833 -3.816 1.00 72.75 700 ASN A N 1
ATOM 5374 C CA . ASN A 1 700 ? 14.395 25.851 -4.777 1.00 72.75 700 ASN A CA 1
ATOM 5375 C C . ASN A 1 700 ? 12.860 25.853 -4.932 1.00 72.75 700 ASN A C 1
ATOM 5377 O O . ASN A 1 700 ? 12.333 24.928 -5.554 1.00 72.75 700 ASN A O 1
ATOM 5381 N N . PRO A 1 701 ? 12.146 26.860 -4.396 1.00 79.31 701 PRO A N 1
ATOM 5382 C CA . PRO A 1 701 ? 12.670 27.986 -3.617 1.00 79.31 701 PRO A CA 1
ATOM 5383 C C . PRO A 1 701 ? 13.161 27.563 -2.215 1.00 79.31 701 PRO A C 1
ATOM 5385 O O . PRO A 1 701 ? 12.700 26.546 -1.688 1.00 79.31 701 PRO A O 1
ATOM 5388 N N . PRO A 1 702 ? 14.058 28.345 -1.582 1.00 81.50 702 PRO A N 1
ATOM 5389 C CA . PRO A 1 702 ? 14.492 28.085 -0.215 1.00 81.50 702 PRO A CA 1
ATOM 5390 C C . PRO A 1 702 ? 13.320 28.093 0.770 1.00 81.50 702 PRO A C 1
ATOM 5392 O O . PRO A 1 702 ? 12.369 28.879 0.652 1.00 81.50 702 PRO A O 1
ATOM 5395 N N . VAL A 1 703 ? 13.406 27.232 1.779 1.00 86.88 703 VAL A N 1
ATOM 5396 C CA . VAL A 1 703 ? 12.391 27.112 2.831 1.00 86.88 703 VAL A CA 1
ATOM 5397 C C . VAL A 1 703 ? 12.877 27.815 4.096 1.00 86.88 703 VAL A C 1
ATOM 5399 O O . VAL A 1 703 ? 14.005 27.620 4.542 1.00 86.88 703 VAL A O 1
ATOM 5402 N N . ASN A 1 704 ? 12.030 28.660 4.686 1.00 88.25 704 ASN A N 1
ATOM 5403 C CA . ASN A 1 704 ? 12.317 29.261 5.986 1.00 88.25 704 ASN A CA 1
ATOM 5404 C C . ASN A 1 704 ? 12.002 28.243 7.092 1.00 88.25 704 ASN A C 1
ATOM 5406 O O . ASN A 1 704 ? 10.958 27.595 7.048 1.00 88.25 704 ASN A O 1
ATOM 5410 N N . VAL A 1 705 ? 12.872 28.139 8.100 1.00 86.06 705 VAL A N 1
ATOM 5411 C CA . VAL A 1 705 ? 12.677 27.258 9.265 1.00 86.06 705 VAL A CA 1
ATOM 5412 C C . VAL A 1 705 ? 11.329 27.510 9.946 1.00 86.06 705 VAL A C 1
ATOM 5414 O O . VAL A 1 705 ? 10.608 26.558 10.220 1.00 86.06 705 VAL A O 1
ATOM 5417 N N . LYS A 1 706 ? 10.930 28.773 10.128 1.00 85.19 706 LYS A N 1
ATOM 5418 C CA . LYS A 1 706 ? 9.647 29.129 10.748 1.00 85.19 706 LYS A CA 1
ATOM 5419 C C . LYS A 1 706 ? 8.449 28.664 9.913 1.00 85.19 706 LYS A C 1
ATOM 5421 O O . LYS A 1 706 ? 7.465 28.177 10.464 1.00 85.19 706 LYS A O 1
ATOM 5426 N N . ASP A 1 707 ? 8.533 28.788 8.586 1.00 88.38 707 ASP A N 1
ATOM 5427 C CA . ASP A 1 707 ? 7.478 28.302 7.688 1.00 88.38 707 ASP A CA 1
ATOM 5428 C C . ASP A 1 707 ? 7.393 26.766 7.749 1.00 88.38 707 ASP A C 1
ATOM 5430 O O . ASP A 1 707 ? 6.296 26.208 7.784 1.00 88.38 707 ASP A O 1
ATOM 5434 N N . ALA A 1 708 ? 8.539 26.077 7.814 1.00 89.31 708 ALA A N 1
ATOM 5435 C CA . ALA A 1 708 ? 8.613 24.626 7.978 1.00 89.31 708 ALA A CA 1
ATOM 5436 C C . ALA A 1 708 ? 8.002 24.161 9.313 1.00 89.31 708 ALA A C 1
ATOM 5438 O O . ALA A 1 708 ? 7.198 23.230 9.311 1.00 89.31 708 ALA A O 1
ATOM 5439 N N . GLU A 1 709 ? 8.316 24.835 10.425 1.00 87.31 709 GLU A N 1
ATOM 5440 C CA . GLU A 1 709 ? 7.759 24.556 11.758 1.00 87.31 709 GLU A CA 1
ATOM 5441 C C . GLU A 1 709 ? 6.239 24.717 11.778 1.00 87.31 709 GLU A C 1
ATOM 5443 O O . GLU A 1 709 ? 5.526 23.787 12.156 1.00 87.31 709 GLU A O 1
ATOM 5448 N N . GLN A 1 710 ? 5.720 25.854 11.301 1.00 88.88 710 GLN A N 1
ATOM 5449 C CA . GLN A 1 710 ? 4.273 26.095 11.253 1.00 88.88 710 GLN A CA 1
ATOM 5450 C C . GLN A 1 710 ? 3.560 25.094 10.337 1.00 88.88 710 GLN A C 1
ATOM 5452 O O . GLN A 1 710 ? 2.491 24.587 10.679 1.00 88.88 710 GLN A O 1
ATOM 5457 N N . THR A 1 711 ? 4.168 24.748 9.201 1.00 93.56 711 THR A N 1
ATOM 5458 C CA . THR A 1 711 ? 3.619 23.737 8.287 1.00 93.56 711 THR A CA 1
ATOM 5459 C C . THR A 1 711 ? 3.567 22.366 8.950 1.00 93.56 711 THR A C 1
ATOM 5461 O O . THR A 1 711 ? 2.532 21.704 8.897 1.00 93.56 711 THR A O 1
ATOM 5464 N N . TRP A 1 712 ? 4.649 21.945 9.609 1.00 91.12 712 TRP A N 1
ATOM 5465 C CA . TRP A 1 712 ? 4.716 20.657 10.295 1.00 91.12 712 TRP A CA 1
ATOM 5466 C C . TRP A 1 712 ? 3.714 20.560 11.449 1.00 91.12 712 TRP A C 1
ATOM 5468 O O . TRP A 1 712 ? 2.999 19.562 11.558 1.00 91.12 712 TRP A O 1
ATOM 5478 N N . ARG A 1 713 ? 3.573 21.623 12.251 1.00 90.69 713 ARG A N 1
ATOM 5479 C CA . ARG A 1 713 ? 2.538 21.721 13.292 1.00 90.69 713 ARG A CA 1
ATOM 5480 C C . ARG A 1 713 ? 1.142 21.528 12.702 1.00 90.69 713 ARG A C 1
ATOM 5482 O O . ARG A 1 713 ? 0.382 20.703 13.197 1.00 90.69 713 ARG A O 1
ATOM 5489 N N . GLY A 1 714 ? 0.831 22.206 11.594 1.00 92.81 714 GLY A N 1
ATOM 5490 C CA . GLY A 1 714 ? -0.450 22.051 10.901 1.00 92.81 714 GLY A CA 1
ATOM 5491 C C . GLY A 1 714 ? -0.702 20.644 10.353 1.00 92.81 714 GLY A C 1
ATOM 5492 O O . GLY A 1 714 ? -1.811 20.132 10.501 1.00 92.81 714 GLY A O 1
ATOM 5493 N N . ILE A 1 715 ? 0.320 19.999 9.774 1.00 93.69 715 ILE A N 1
ATOM 5494 C CA . ILE A 1 715 ? 0.265 18.596 9.320 1.00 93.69 715 ILE A CA 1
ATOM 5495 C C . ILE A 1 715 ? -0.130 17.687 10.485 1.00 93.69 715 ILE A C 1
ATOM 5497 O O . ILE A 1 715 ? -1.041 16.876 10.345 1.00 93.69 715 ILE A O 1
ATOM 5501 N N . MET A 1 716 ? 0.528 17.837 11.632 1.00 90.06 716 MET A N 1
ATOM 5502 C CA . MET A 1 716 ? 0.265 17.010 12.805 1.00 90.06 716 MET A CA 1
ATOM 5503 C C . MET A 1 716 ? -1.115 17.281 13.414 1.00 90.06 716 MET A C 1
ATOM 5505 O O . MET A 1 716 ? -1.841 16.328 13.683 1.00 90.06 716 MET A O 1
ATOM 5509 N N . CYS A 1 717 ? -1.518 18.549 13.573 1.00 90.94 717 CYS A N 1
ATOM 5510 C CA . CYS A 1 717 ? -2.861 18.916 14.044 1.00 90.94 717 CYS A CA 1
ATOM 5511 C C . CYS A 1 717 ? -3.956 18.251 13.201 1.00 90.94 717 CYS A C 1
ATOM 5513 O O . CYS A 1 717 ? -4.893 17.661 13.740 1.00 90.94 717 CYS A O 1
ATOM 5515 N N . LEU A 1 718 ? -3.818 18.304 11.874 1.00 92.44 718 LEU A N 1
ATOM 5516 C CA . LEU A 1 718 ? -4.802 17.733 10.959 1.00 92.44 718 LEU A CA 1
ATOM 5517 C C . LEU A 1 718 ? -4.778 16.196 10.947 1.00 92.44 718 LEU A C 1
ATOM 5519 O O . LEU A 1 718 ? -5.837 15.575 10.939 1.00 92.44 718 LEU A O 1
ATOM 5523 N N . ASP A 1 719 ? -3.596 15.576 10.997 1.00 91.56 719 ASP A N 1
ATOM 5524 C CA . ASP A 1 719 ? -3.437 14.116 11.050 1.00 91.56 719 ASP A CA 1
ATOM 5525 C C . ASP A 1 719 ? -4.082 13.498 12.300 1.00 91.56 719 ASP A C 1
ATOM 5527 O O . ASP A 1 719 ? -4.826 12.513 12.204 1.00 91.56 719 ASP A O 1
ATOM 5531 N N . LYS A 1 720 ? -3.862 14.096 13.481 1.00 89.44 720 LYS A N 1
ATOM 5532 C CA . LYS A 1 720 ? -4.457 13.575 14.724 1.00 89.44 720 LYS A CA 1
ATOM 5533 C C . LYS A 1 720 ? -5.953 13.843 14.793 1.00 89.44 720 LYS A C 1
ATOM 5535 O O . LYS A 1 720 ? -6.693 12.973 15.243 1.00 89.44 720 LYS A O 1
ATOM 5540 N N . TYR A 1 721 ? -6.416 14.978 14.268 1.00 89.31 721 TYR A N 1
ATOM 5541 C CA . TYR A 1 721 ? -7.847 15.225 14.095 1.00 89.31 721 TYR A CA 1
ATOM 5542 C C . TYR A 1 721 ? -8.512 14.169 13.197 1.00 89.31 721 TYR A C 1
ATOM 5544 O O . TYR A 1 721 ? -9.533 13.603 13.574 1.00 89.31 721 TYR A O 1
ATOM 5552 N N . LEU A 1 722 ? -7.913 13.828 12.052 1.00 91.12 722 LEU A N 1
ATOM 5553 C CA . LEU A 1 722 ? -8.445 12.786 11.164 1.00 91.12 722 LEU A CA 1
ATOM 5554 C C . LEU A 1 722 ? -8.419 11.391 11.803 1.00 91.12 722 LEU A C 1
ATOM 5556 O O . LEU A 1 722 ? -9.338 10.600 11.593 1.00 91.12 722 LEU A O 1
ATOM 5560 N N . SER A 1 723 ? -7.384 11.090 12.591 1.00 88.19 723 SER A N 1
ATOM 5561 C CA . SER A 1 723 ? -7.292 9.838 13.356 1.00 88.19 723 SER A CA 1
ATOM 5562 C C . SER A 1 723 ? -8.418 9.737 14.395 1.00 88.19 723 SER A C 1
ATOM 5564 O O . SER A 1 723 ? -9.042 8.684 14.536 1.00 88.19 723 SER A O 1
ATOM 5566 N N . LEU A 1 724 ? -8.724 10.855 15.062 1.00 86.81 724 LEU A N 1
ATOM 5567 C CA . LEU A 1 724 ? -9.832 10.987 16.005 1.00 86.81 724 LEU A CA 1
ATOM 5568 C C . LEU A 1 724 ? -11.205 10.841 15.320 1.00 86.81 724 LEU A C 1
ATOM 5570 O O . LEU A 1 724 ? -12.049 10.107 15.826 1.00 86.81 724 LEU A O 1
ATOM 5574 N N . GLU A 1 725 ? -11.426 11.490 14.172 1.00 86.06 725 GLU A N 1
ATOM 5575 C CA . GLU A 1 725 ? -12.660 11.372 13.367 1.00 86.06 725 GLU A CA 1
ATOM 5576 C C . GLU A 1 725 ? -12.924 9.935 12.904 1.00 86.06 725 GLU A C 1
ATOM 5578 O O . GLU A 1 725 ? -14.051 9.450 12.956 1.00 86.06 725 GLU A O 1
ATOM 5583 N N . LEU A 1 726 ? -11.879 9.225 12.470 1.00 84.69 726 LEU A N 1
ATOM 5584 C CA . LEU A 1 726 ? -11.998 7.856 11.965 1.00 84.69 726 LEU A CA 1
ATOM 5585 C C . LEU A 1 726 ? -11.996 6.782 13.056 1.00 84.69 726 LEU A C 1
ATOM 5587 O O . LEU A 1 726 ? -12.155 5.609 12.718 1.00 84.69 726 LEU A O 1
ATOM 5591 N N . GLN A 1 727 ? -11.792 7.159 14.323 1.00 80.38 727 GLN A N 1
ATOM 5592 C CA . GLN A 1 727 ? -11.602 6.230 15.441 1.00 80.38 727 GLN A CA 1
ATOM 5593 C C . GLN A 1 727 ? -10.516 5.180 15.142 1.00 80.38 727 GLN A C 1
ATOM 5595 O O . GLN A 1 727 ? -10.721 3.971 15.265 1.00 80.38 727 GLN A O 1
ATOM 5600 N N . ARG A 1 728 ? -9.351 5.642 14.673 1.00 72.88 728 ARG A N 1
ATOM 5601 C CA . ARG A 1 728 ? -8.219 4.782 14.300 1.00 72.88 728 ARG A CA 1
ATOM 5602 C C . ARG A 1 728 ? -6.949 5.175 15.050 1.00 72.88 728 ARG A C 1
ATOM 5604 O O . ARG A 1 728 ? -6.797 6.348 15.401 1.00 72.88 728 ARG A O 1
ATOM 5611 N N . PRO A 1 729 ? -6.010 4.227 15.251 1.00 66.19 729 PRO A N 1
ATOM 5612 C CA . PRO A 1 729 ? -4.687 4.568 15.745 1.00 66.19 729 PRO A CA 1
ATOM 5613 C C . PRO A 1 729 ? -4.026 5.566 14.799 1.00 66.19 729 PRO A C 1
ATOM 5615 O O . PRO A 1 729 ? -4.186 5.495 13.574 1.00 66.19 729 PRO A O 1
ATOM 5618 N N . SER A 1 730 ? -3.264 6.486 15.381 1.00 63.53 730 SER A N 1
ATOM 5619 C CA . SER A 1 730 ? -2.429 7.366 14.585 1.00 63.53 730 SER A CA 1
ATOM 5620 C C . SER A 1 730 ? -1.326 6.568 13.877 1.00 63.53 730 SER A C 1
ATOM 5622 O O . SER A 1 730 ? -0.878 5.541 14.390 1.00 63.53 730 SER A O 1
ATOM 5624 N N . GLY A 1 731 ? -0.919 7.005 12.681 1.00 63.06 731 GLY A N 1
ATOM 5625 C CA . GLY A 1 731 ? 0.150 6.344 11.925 1.00 63.06 731 GLY A CA 1
ATOM 5626 C C . GLY A 1 731 ? 1.516 6.424 12.625 1.00 63.06 731 GLY A C 1
ATOM 5627 O O . GLY A 1 731 ? 1.675 7.117 13.626 1.00 63.06 731 GLY A O 1
ATOM 5628 N N . ASP A 1 732 ? 2.537 5.771 12.056 1.00 59.84 732 ASP A N 1
ATOM 5629 C CA . ASP A 1 732 ? 3.898 5.697 12.634 1.00 59.84 732 ASP A CA 1
ATOM 5630 C C . ASP A 1 732 ? 4.560 7.068 12.902 1.00 59.84 732 ASP A C 1
ATOM 5632 O O . ASP A 1 732 ? 5.507 7.180 13.688 1.00 59.84 732 ASP A O 1
ATOM 5636 N N . PHE A 1 733 ? 4.064 8.136 12.270 1.00 64.62 733 PHE A N 1
ATOM 5637 C CA . PHE A 1 733 ? 4.537 9.503 12.470 1.00 64.62 733 PHE A CA 1
ATOM 5638 C C . PHE A 1 733 ? 3.973 10.098 13.767 1.00 64.62 733 PHE A C 1
ATOM 5640 O O . PHE A 1 733 ? 2.915 10.732 13.792 1.00 64.62 733 PHE A O 1
ATOM 5647 N N . ARG A 1 734 ? 4.715 9.904 14.860 1.00 67.19 734 ARG A N 1
ATOM 5648 C CA . ARG A 1 734 ? 4.410 10.501 16.168 1.00 67.19 734 ARG A CA 1
ATOM 5649 C C . ARG A 1 734 ? 4.689 12.000 16.187 1.00 67.19 734 ARG A C 1
ATOM 5651 O O . ARG A 1 734 ? 5.684 12.465 15.626 1.00 67.19 734 ARG A O 1
ATOM 5658 N N . THR A 1 735 ? 3.857 12.737 16.915 1.00 66.81 735 THR A N 1
ATOM 5659 C CA . THR A 1 735 ? 4.139 14.132 17.265 1.00 66.81 735 THR A CA 1
ATOM 5660 C C . THR A 1 735 ? 5.416 14.214 18.105 1.00 66.81 735 THR A C 1
ATOM 5662 O O . THR A 1 735 ? 5.540 13.577 19.151 1.00 66.81 735 THR A O 1
ATOM 5665 N N . ARG A 1 736 ? 6.398 14.991 17.637 1.00 68.50 736 ARG A N 1
ATOM 5666 C CA . ARG A 1 736 ? 7.634 15.281 18.375 1.00 68.50 736 ARG A CA 1
ATOM 5667 C C . ARG A 1 736 ? 7.632 16.750 18.769 1.00 68.50 736 ARG A C 1
ATOM 5669 O O . ARG A 1 736 ? 7.692 17.604 17.890 1.00 68.50 736 ARG A O 1
ATOM 5676 N N . LEU A 1 737 ? 7.567 17.021 20.071 1.00 72.81 737 LEU A N 1
ATOM 5677 C CA . LEU A 1 737 ? 7.753 18.368 20.600 1.00 72.81 737 LEU A CA 1
ATOM 5678 C C . LEU A 1 737 ? 9.249 18.695 20.641 1.00 72.81 737 LEU A C 1
ATOM 5680 O O . LEU A 1 737 ? 10.047 17.938 21.197 1.00 72.81 737 LEU A O 1
ATOM 5684 N N . SER A 1 738 ? 9.625 19.826 20.059 1.00 68.44 738 SER A N 1
ATOM 5685 C CA . SER A 1 738 ? 10.932 20.450 20.257 1.00 68.44 738 SER A CA 1
ATOM 5686 C C . SER A 1 738 ? 10.892 21.353 21.498 1.00 68.44 738 SER A C 1
ATOM 5688 O O . SER A 1 738 ? 9.808 21.756 21.918 1.00 68.44 738 SER A O 1
ATOM 5690 N N . PRO A 1 739 ? 12.040 21.754 22.080 1.00 64.19 739 PRO A N 1
ATOM 5691 C CA . PRO A 1 739 ? 12.052 22.673 23.223 1.00 64.19 739 PRO A CA 1
ATOM 5692 C C . PRO A 1 739 ? 11.268 23.975 22.983 1.00 64.19 739 PRO A C 1
ATOM 5694 O O . PRO A 1 739 ? 10.632 24.479 23.899 1.00 64.19 739 PRO A O 1
ATOM 5697 N N . GLY A 1 740 ? 11.255 24.485 21.745 1.00 64.12 740 GLY A N 1
ATOM 5698 C CA . GLY A 1 740 ? 10.480 25.671 21.354 1.00 64.12 740 GLY A CA 1
ATOM 5699 C C . GLY A 1 740 ? 8.967 25.452 21.215 1.00 64.12 740 GLY A C 1
ATOM 5700 O O . GLY A 1 740 ? 8.229 26.425 21.088 1.00 64.12 740 GLY A O 1
ATOM 5701 N N . ASP A 1 741 ? 8.496 24.203 21.249 1.00 74.12 741 ASP A N 1
ATOM 5702 C CA . ASP A 1 741 ? 7.070 23.856 21.281 1.00 74.12 741 ASP A CA 1
ATOM 5703 C C . ASP A 1 741 ? 6.533 23.754 22.721 1.00 74.12 741 ASP A C 1
ATOM 5705 O O . ASP A 1 741 ? 5.332 23.582 22.919 1.00 74.12 741 ASP A O 1
ATOM 5709 N N . ILE A 1 742 ? 7.401 23.838 23.739 1.00 75.06 742 ILE A N 1
ATOM 5710 C CA . ILE A 1 742 ? 7.027 23.750 25.155 1.00 75.06 742 ILE A CA 1
ATOM 5711 C C . ILE A 1 742 ? 6.832 25.164 25.707 1.00 75.06 742 ILE A C 1
ATOM 5713 O O . ILE A 1 742 ? 7.774 25.825 26.136 1.00 75.06 742 ILE A O 1
ATOM 5717 N N . LEU A 1 743 ? 5.589 25.637 25.687 1.00 70.44 743 LEU A N 1
ATOM 5718 C CA . LEU A 1 743 ? 5.194 26.915 26.270 1.00 70.44 743 LEU A CA 1
ATOM 5719 C C . LEU A 1 743 ? 4.998 26.812 27.793 1.00 70.44 743 LEU A C 1
ATOM 5721 O O . LEU A 1 743 ? 4.322 25.901 28.267 1.00 70.44 743 LEU A O 1
ATOM 5725 N N . SER A 1 744 ? 5.566 27.763 28.545 1.00 65.56 744 SER A N 1
ATOM 5726 C CA . SER A 1 744 ? 5.337 27.957 29.987 1.00 65.56 744 SER A CA 1
ATOM 5727 C C . SER A 1 744 ? 4.406 29.149 30.260 1.00 65.56 744 SER A C 1
ATOM 5729 O O . SER A 1 744 ? 4.164 29.970 29.372 1.00 65.56 744 SER A O 1
ATOM 5731 N N . GLU A 1 745 ? 3.914 29.292 31.497 1.00 62.00 745 GLU A N 1
ATOM 5732 C CA . GLU A 1 745 ? 3.086 30.443 31.909 1.00 62.00 745 GLU A CA 1
ATOM 5733 C C . GLU A 1 745 ? 3.777 31.797 31.649 1.00 62.00 745 GLU A C 1
ATOM 5735 O O . GLU A 1 745 ? 3.127 32.761 31.238 1.00 62.00 745 GLU A O 1
ATOM 5740 N N . ASP A 1 746 ? 5.106 31.862 31.786 1.00 59.59 746 ASP A N 1
ATOM 5741 C CA . ASP A 1 746 ? 5.896 33.075 31.530 1.00 59.59 746 ASP A CA 1
ATOM 5742 C C . ASP A 1 746 ? 5.847 33.519 30.059 1.00 59.59 746 ASP A C 1
ATOM 5744 O O . ASP A 1 746 ? 5.920 34.715 29.760 1.00 59.59 746 ASP A O 1
ATOM 5748 N N . HIS A 1 747 ? 5.691 32.575 29.123 1.00 62.09 747 HIS A N 1
ATOM 5749 C CA . HIS A 1 747 ? 5.585 32.852 27.683 1.00 62.09 747 HIS A CA 1
ATOM 5750 C C . HIS A 1 747 ? 4.225 33.457 27.295 1.00 62.09 747 HIS A C 1
ATOM 5752 O O . HIS A 1 747 ? 4.072 33.980 26.192 1.00 62.09 747 HIS A O 1
ATOM 5758 N N . ILE A 1 748 ? 3.251 33.422 28.209 1.00 61.88 748 ILE A N 1
ATOM 5759 C CA . ILE A 1 748 ? 1.859 33.853 28.016 1.00 61.88 748 ILE A CA 1
ATOM 5760 C C . ILE A 1 748 ? 1.597 35.211 28.724 1.00 61.88 748 ILE A C 1
ATOM 5762 O O . ILE A 1 748 ? 0.475 35.715 28.801 1.00 61.88 748 ILE A O 1
ATOM 5766 N N . SER A 1 749 ? 2.645 35.864 29.240 1.00 60.38 749 SER A N 1
ATOM 5767 C CA . SER A 1 749 ? 2.514 37.126 29.978 1.00 60.38 749 SER A CA 1
ATOM 5768 C C . SER A 1 749 ? 2.165 38.332 29.075 1.00 60.38 749 SER A C 1
ATOM 5770 O O . SER A 1 749 ? 2.846 38.552 28.067 1.00 60.38 749 SER A O 1
ATOM 5772 N N . PRO A 1 750 ? 1.172 39.183 29.439 1.00 54.59 750 PRO A N 1
ATOM 5773 C CA . PRO A 1 750 ? 0.667 40.321 28.645 1.00 54.59 750 PRO A CA 1
ATOM 5774 C C . PRO A 1 750 ? 1.711 41.330 28.131 1.00 54.59 750 PRO A C 1
ATOM 5776 O O . PRO A 1 750 ? 1.435 42.071 27.189 1.00 54.59 750 PRO A O 1
ATOM 5779 N N . ASN A 1 751 ? 2.903 41.370 28.727 1.00 51.84 751 ASN A N 1
ATOM 5780 C CA . ASN A 1 751 ? 3.924 42.382 28.446 1.00 51.84 751 ASN A CA 1
ATOM 5781 C C . ASN A 1 751 ? 4.833 42.077 27.232 1.00 51.84 751 ASN A C 1
ATOM 5783 O O . ASN A 1 751 ? 5.634 42.936 26.874 1.00 51.84 751 ASN A O 1
ATOM 5787 N N . HIS A 1 752 ? 4.715 40.911 26.578 1.00 48.69 752 HIS A N 1
ATOM 5788 C CA . HIS A 1 752 ? 5.558 40.507 25.428 1.00 48.69 752 HIS A CA 1
ATOM 5789 C C . HIS A 1 752 ? 4.801 40.383 24.081 1.00 48.69 752 HIS A C 1
ATOM 5791 O O . HIS A 1 752 ? 5.329 39.842 23.106 1.00 48.69 752 HIS A O 1
ATOM 5797 N N . TYR A 1 753 ? 3.563 40.883 23.986 1.00 53.91 753 TYR A N 1
ATOM 5798 C CA . TYR A 1 753 ? 2.674 40.618 22.846 1.00 53.91 753 TYR A CA 1
ATOM 5799 C C . TYR A 1 753 ? 2.742 41.657 21.719 1.00 53.91 753 TYR A C 1
ATOM 5801 O O . TYR A 1 753 ? 2.276 42.784 21.864 1.00 53.91 753 TYR A O 1
ATOM 5809 N N . ASN A 1 754 ? 3.168 41.215 20.536 1.00 58.16 754 ASN A N 1
ATOM 5810 C CA . ASN A 1 754 ? 2.715 41.779 19.266 1.00 58.16 754 ASN A CA 1
ATOM 5811 C C . ASN A 1 754 ? 1.643 40.848 18.670 1.00 58.16 754 ASN A C 1
ATOM 5813 O O . ASN A 1 754 ? 1.619 39.651 18.950 1.00 58.16 754 ASN A O 1
ATOM 5817 N N . ILE A 1 755 ? 0.753 41.364 17.815 1.00 57.78 755 ILE A N 1
ATOM 5818 C CA . ILE A 1 755 ? -0.344 40.567 17.219 1.00 57.78 755 ILE A CA 1
ATOM 5819 C C . ILE A 1 755 ? 0.191 39.320 16.487 1.00 57.78 755 ILE A C 1
ATOM 5821 O O . ILE A 1 755 ? -0.396 38.251 16.588 1.00 57.78 755 ILE A O 1
ATOM 5825 N N . VAL A 1 756 ? 1.332 39.434 15.798 1.00 57.06 756 VAL A N 1
ATOM 5826 C CA . VAL A 1 756 ? 1.961 38.319 15.064 1.00 57.06 756 VAL A CA 1
ATOM 5827 C C . VAL A 1 756 ? 2.489 37.233 16.008 1.00 57.06 756 VAL A C 1
ATOM 5829 O O . VAL A 1 756 ? 2.268 36.056 15.750 1.00 57.06 756 VAL A O 1
ATOM 5832 N N . THR A 1 757 ? 3.126 37.604 17.127 1.00 65.38 757 THR A N 1
ATOM 5833 C CA . THR A 1 757 ? 3.620 36.621 18.108 1.00 65.38 757 THR A CA 1
ATOM 5834 C C . THR A 1 757 ? 2.476 35.931 18.844 1.00 65.38 757 THR A C 1
ATOM 5836 O O . THR A 1 757 ? 2.601 34.769 19.211 1.00 65.38 757 THR A O 1
ATOM 5839 N N . ARG A 1 758 ? 1.329 36.604 18.993 1.00 71.88 758 ARG A N 1
ATOM 5840 C CA . ARG A 1 758 ? 0.121 36.017 19.579 1.00 71.88 758 ARG A CA 1
ATOM 5841 C C . ARG A 1 758 ? -0.420 34.833 18.767 1.00 71.88 758 ARG A C 1
ATOM 5843 O O . ARG A 1 758 ? -0.671 33.789 19.357 1.00 71.88 758 ARG A O 1
ATOM 5850 N N . TYR A 1 759 ? -0.564 34.973 17.447 1.00 72.19 759 TYR A N 1
ATOM 5851 C CA . TYR A 1 759 ? -1.040 33.879 16.584 1.00 72.19 759 TYR A CA 1
ATOM 5852 C C . TYR A 1 759 ? -0.097 32.672 16.605 1.00 72.19 759 TYR A C 1
ATOM 5854 O O . TYR A 1 759 ? -0.554 31.532 16.658 1.00 72.19 759 TYR A O 1
ATOM 5862 N N . ASP A 1 760 ? 1.216 32.918 16.606 1.00 75.94 760 ASP A N 1
ATOM 5863 C CA . ASP A 1 760 ? 2.213 31.849 16.676 1.00 75.94 760 ASP A CA 1
ATOM 5864 C C . ASP A 1 760 ? 2.123 31.080 18.005 1.00 75.94 760 ASP A C 1
ATOM 5866 O O . ASP A 1 760 ? 2.160 29.850 18.004 1.00 75.94 760 ASP A O 1
ATOM 5870 N N . ILE A 1 761 ? 1.952 31.785 19.131 1.00 78.94 761 ILE A N 1
ATOM 5871 C CA . ILE A 1 761 ? 1.766 31.173 20.458 1.00 78.94 761 ILE A CA 1
ATOM 5872 C C . ILE A 1 761 ? 0.470 30.355 20.492 1.00 78.94 761 ILE A C 1
ATOM 5874 O O . ILE A 1 761 ? 0.492 29.195 20.891 1.00 78.94 761 ILE A O 1
ATOM 5878 N N . GLU A 1 762 ? -0.648 30.923 20.034 1.00 82.19 762 GLU A N 1
ATOM 5879 C CA . GLU A 1 762 ? -1.953 30.248 20.029 1.00 82.19 762 GLU A CA 1
ATOM 5880 C C . GLU A 1 762 ? -1.949 28.980 19.162 1.00 82.19 762 GLU A C 1
ATOM 5882 O O . GLU A 1 762 ? -2.471 27.944 19.571 1.00 82.19 762 GLU A O 1
ATOM 5887 N N . PHE A 1 763 ? -1.295 29.012 18.000 1.00 86.38 763 PHE A N 1
ATOM 5888 C CA . PHE A 1 763 ? -1.169 27.827 17.154 1.00 86.38 763 PHE A CA 1
ATOM 5889 C C . PHE A 1 763 ? -0.190 26.789 17.723 1.00 86.38 763 PHE A C 1
ATOM 5891 O O . PHE A 1 763 ? -0.421 25.587 17.601 1.00 86.38 763 PHE A O 1
ATOM 5898 N N . THR A 1 764 ? 0.872 27.232 18.404 1.00 85.19 764 THR A N 1
ATOM 5899 C CA . THR A 1 764 ? 1.786 26.335 19.134 1.00 85.19 764 THR A CA 1
ATOM 5900 C C . THR A 1 764 ? 1.053 25.623 20.273 1.00 85.19 764 THR A C 1
ATOM 5902 O O . THR A 1 764 ? 1.222 24.420 20.445 1.00 85.19 764 THR A O 1
ATOM 5905 N N . MET A 1 765 ? 0.170 26.314 21.000 1.00 84.44 765 MET A N 1
ATOM 5906 C CA . MET A 1 765 ? -0.681 25.676 22.011 1.00 84.44 765 MET A CA 1
ATOM 5907 C C . MET A 1 765 ? -1.642 24.654 21.396 1.00 84.44 765 MET A C 1
ATOM 5909 O O . MET A 1 765 ? -1.771 23.555 21.926 1.00 84.44 765 MET A O 1
ATOM 5913 N N . LEU A 1 766 ? -2.273 24.956 20.254 1.00 87.44 766 LEU A N 1
ATOM 5914 C CA . LEU A 1 766 ? -3.094 23.971 19.533 1.00 87.44 766 LEU A CA 1
ATOM 5915 C C . LEU A 1 766 ? -2.286 22.706 19.188 1.00 87.44 766 LEU A C 1
ATOM 5917 O O . LEU A 1 766 ? -2.783 21.583 19.317 1.00 87.44 766 LEU A O 1
ATOM 5921 N N . PHE A 1 767 ? -1.024 22.874 18.795 1.00 88.88 767 PHE A N 1
ATOM 5922 C CA . PHE A 1 767 ? -0.108 21.763 18.549 1.00 88.88 767 PHE A CA 1
ATOM 5923 C C . PHE A 1 767 ? 0.238 20.979 19.830 1.00 88.88 767 PHE A C 1
ATOM 5925 O O . PHE A 1 767 ? 0.275 19.750 19.793 1.00 88.88 767 PHE A O 1
ATOM 5932 N N . GLN A 1 768 ? 0.396 21.642 20.981 1.00 87.00 768 GLN A N 1
ATOM 5933 C CA . GLN A 1 768 ? 0.558 20.963 22.276 1.00 87.00 768 GLN A CA 1
ATOM 5934 C C . GLN A 1 768 ? -0.684 20.150 22.670 1.00 87.00 768 GLN A C 1
ATOM 5936 O O . GLN A 1 768 ? -0.548 19.000 23.086 1.00 87.00 768 GLN A O 1
ATOM 5941 N N . VAL A 1 769 ? -1.895 20.698 22.487 1.00 88.00 769 VAL A N 1
ATOM 5942 C CA . VAL A 1 769 ? -3.156 19.957 22.700 1.00 88.00 769 VAL A CA 1
ATOM 5943 C C . VAL A 1 769 ? -3.178 18.702 21.821 1.00 88.00 769 VAL A C 1
ATOM 5945 O O . VAL A 1 769 ? -3.491 17.607 22.284 1.00 88.00 769 VAL A O 1
ATOM 5948 N N . THR A 1 770 ? -2.785 18.852 20.556 1.00 89.56 770 THR A N 1
ATOM 5949 C CA . THR A 1 770 ? -2.704 17.756 19.581 1.00 89.56 770 THR A CA 1
ATOM 5950 C C . THR A 1 770 ? -1.692 16.684 19.998 1.00 89.56 770 THR A C 1
ATOM 5952 O O . THR A 1 770 ? -1.941 15.499 19.793 1.00 89.56 770 THR A O 1
ATOM 5955 N N . HIS A 1 771 ? -0.564 17.064 20.600 1.00 89.50 771 HIS A N 1
ATOM 5956 C CA . HIS A 1 771 ? 0.409 16.102 21.119 1.00 89.50 771 HIS A CA 1
ATOM 5957 C C . HIS A 1 771 ? -0.190 15.222 22.221 1.00 89.50 771 HIS A C 1
ATOM 5959 O O . HIS A 1 771 ? -0.003 14.007 22.209 1.00 89.50 771 HIS A O 1
ATOM 5965 N N . ILE A 1 772 ? -0.965 15.809 23.137 1.00 88.56 772 ILE A N 1
ATOM 5966 C CA . ILE A 1 772 ? -1.657 15.031 24.171 1.00 88.56 772 ILE A CA 1
ATOM 5967 C C . ILE A 1 772 ? -2.728 14.132 23.541 1.00 88.56 772 ILE A C 1
ATOM 5969 O O . ILE A 1 772 ? -2.862 12.975 23.933 1.00 88.56 772 ILE A O 1
ATOM 5973 N N . LEU A 1 773 ? -3.450 14.619 22.525 1.00 89.38 773 LEU A N 1
ATOM 5974 C CA . LEU A 1 773 ? -4.375 13.788 21.752 1.00 89.38 773 LEU A CA 1
ATOM 5975 C C . LEU A 1 773 ? -3.663 12.581 21.122 1.00 89.38 773 LEU A C 1
ATOM 5977 O O . LEU A 1 773 ? -4.180 11.474 21.206 1.00 89.38 773 LEU A O 1
ATOM 5981 N N . ASP A 1 774 ? -2.476 12.757 20.538 1.00 89.38 774 ASP A N 1
ATOM 5982 C CA . ASP A 1 774 ? -1.671 11.659 19.981 1.00 89.38 774 ASP A CA 1
ATOM 5983 C C . ASP A 1 774 ? -1.328 10.608 21.050 1.00 89.38 774 ASP A C 1
ATOM 5985 O O . ASP A 1 774 ? -1.481 9.407 20.823 1.00 89.38 774 ASP A O 1
ATOM 5989 N N . GLN A 1 775 ? -0.942 11.052 22.252 1.00 88.75 775 GLN A N 1
ATOM 5990 C CA . GLN A 1 775 ? -0.677 10.161 23.386 1.00 88.75 775 GLN A CA 1
ATOM 5991 C C . GLN A 1 775 ? -1.939 9.421 23.851 1.00 88.75 775 GLN A C 1
ATOM 5993 O O . GLN A 1 775 ? -1.882 8.220 24.102 1.00 88.75 775 GLN A O 1
ATOM 5998 N N . VAL A 1 776 ? -3.089 10.098 23.912 1.00 88.94 776 VAL A N 1
ATOM 5999 C CA . VAL A 1 776 ? -4.374 9.471 24.260 1.00 88.94 776 VAL A CA 1
ATOM 6000 C C . VAL A 1 776 ? -4.801 8.461 23.198 1.00 88.94 776 VAL A C 1
ATOM 6002 O O . VAL A 1 776 ? -5.207 7.355 23.544 1.00 88.94 776 VAL A O 1
ATOM 6005 N N . LEU A 1 777 ? -4.674 8.784 21.910 1.00 87.94 777 LEU A N 1
ATOM 6006 C CA . LEU A 1 777 ? -4.965 7.842 20.826 1.00 87.94 777 LEU A CA 1
ATOM 6007 C C . LEU A 1 777 ? -4.039 6.618 20.901 1.00 87.94 777 LEU A C 1
ATOM 6009 O O . LEU A 1 777 ? -4.505 5.492 20.742 1.00 87.94 777 LEU A O 1
ATOM 6013 N N . ALA A 1 778 ? -2.748 6.809 21.187 1.00 87.00 778 ALA A N 1
ATOM 6014 C CA . ALA A 1 778 ? -1.816 5.703 21.394 1.00 87.00 778 ALA A CA 1
ATOM 6015 C C . ALA A 1 778 ? -2.209 4.837 22.602 1.00 87.00 778 ALA A C 1
ATOM 6017 O O . ALA A 1 778 ? -2.231 3.615 22.479 1.00 87.00 778 ALA A O 1
ATOM 6018 N N . HIS A 1 779 ? -2.583 5.458 23.723 1.00 87.31 779 HIS A N 1
ATOM 6019 C CA . HIS A 1 779 ? -3.041 4.772 24.931 1.00 87.31 779 HIS A CA 1
ATOM 6020 C C . HIS A 1 779 ? -4.308 3.932 24.685 1.00 87.31 779 HIS A C 1
ATOM 6022 O O . HIS A 1 779 ? -4.394 2.787 25.123 1.00 87.31 779 HIS A O 1
ATOM 6028 N N . VAL A 1 780 ? -5.279 4.485 23.950 1.00 86.69 780 VAL A N 1
ATOM 6029 C CA . VAL A 1 780 ? -6.572 3.838 23.670 1.00 86.69 780 VAL A CA 1
ATOM 6030 C C . VAL A 1 780 ? -6.441 2.698 22.658 1.00 86.69 780 VAL A C 1
ATOM 6032 O O . VAL A 1 780 ? -7.011 1.628 22.865 1.00 86.69 780 VAL A O 1
ATOM 6035 N N . TYR A 1 781 ? -5.710 2.904 21.558 1.00 85.38 781 TYR A N 1
ATOM 6036 C CA . TYR A 1 781 ? -5.660 1.929 20.461 1.00 85.38 781 TYR A CA 1
ATOM 6037 C C . TYR A 1 781 ? -4.491 0.942 20.552 1.00 85.38 781 TYR A C 1
ATOM 6039 O O . TYR A 1 781 ? -4.575 -0.128 19.956 1.00 85.38 781 TYR A O 1
ATOM 6047 N N . ASN A 1 782 ? -3.424 1.267 21.290 1.00 84.44 782 ASN A N 1
ATOM 6048 C CA . ASN A 1 782 ? -2.237 0.421 21.450 1.00 84.44 782 ASN A CA 1
ATOM 6049 C C . ASN A 1 782 ? -1.823 0.272 22.935 1.00 84.44 782 ASN A C 1
ATOM 6051 O O . ASN A 1 782 ? -0.676 0.583 23.275 1.00 84.44 782 ASN A O 1
ATOM 6055 N N . PRO A 1 783 ? -2.714 -0.194 23.835 1.00 81.25 783 PRO A N 1
ATOM 6056 C CA . PRO A 1 783 ? -2.388 -0.335 25.252 1.00 81.25 783 PRO A CA 1
ATOM 6057 C C . PRO A 1 783 ? -1.294 -1.387 25.480 1.00 81.25 783 PRO A C 1
ATOM 6059 O O . PRO A 1 783 ? -1.256 -2.429 24.818 1.00 81.25 783 PRO A O 1
ATOM 6062 N N . LEU A 1 784 ? -0.410 -1.149 26.454 1.00 81.69 784 LEU A N 1
ATOM 6063 C CA . LEU A 1 784 ? 0.619 -2.122 26.826 1.00 81.69 784 LEU A CA 1
ATOM 6064 C C . LEU A 1 784 ? 0.019 -3.289 27.635 1.00 81.69 784 LEU A C 1
ATOM 6066 O O . LEU A 1 784 ? -1.008 -3.119 28.290 1.00 81.69 784 LEU A O 1
ATOM 6070 N N . PRO A 1 785 ? 0.672 -4.466 27.689 1.00 77.06 785 PRO A N 1
ATOM 6071 C CA . PRO A 1 785 ? 0.203 -5.587 28.515 1.00 77.06 785 PRO A CA 1
ATOM 6072 C C . PRO A 1 785 ? 0.207 -5.319 30.034 1.00 77.06 785 PRO A C 1
ATOM 6074 O O . PRO A 1 785 ? -0.366 -6.089 30.797 1.00 77.06 785 PRO A O 1
ATOM 6077 N N . GLN A 1 786 ? 0.891 -4.266 30.492 1.00 81.88 786 GLN A N 1
ATOM 6078 C CA . GLN A 1 786 ? 1.080 -3.936 31.908 1.00 81.88 786 GLN A CA 1
ATOM 6079 C C . GLN A 1 786 ? 0.001 -2.954 32.388 1.00 81.88 786 GLN A C 1
ATOM 6081 O O . GLN A 1 786 ? 0.063 -1.757 32.114 1.00 81.88 786 GLN A O 1
ATOM 6086 N N . GLU A 1 787 ? -0.982 -3.446 33.143 1.00 73.25 787 GLU A N 1
ATOM 6087 C CA . GLU A 1 787 ? -2.148 -2.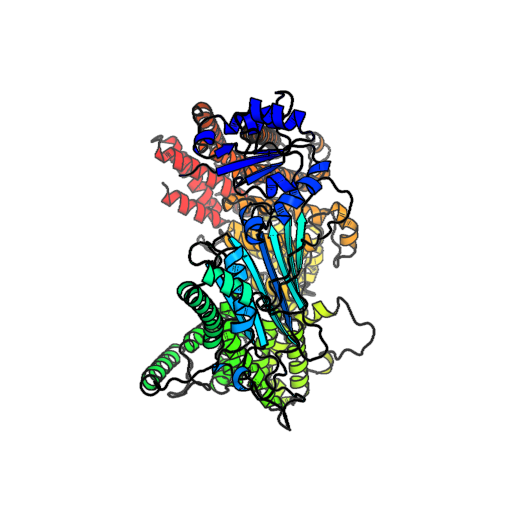641 33.535 1.00 73.25 787 GLU A CA 1
ATOM 6088 C C . GLU A 1 787 ? -1.833 -1.478 34.487 1.00 73.25 787 GLU A C 1
ATOM 6090 O O . GLU A 1 787 ? -2.441 -0.411 34.372 1.00 73.25 787 GLU A O 1
ATOM 6095 N N . GLU A 1 788 ? -0.886 -1.655 35.411 1.00 76.81 788 GLU A N 1
ATOM 6096 C CA . GLU A 1 788 ? -0.458 -0.597 36.340 1.00 76.81 788 GLU A CA 1
ATOM 6097 C C . GLU A 1 788 ? 0.172 0.585 35.593 1.00 76.81 788 GLU A C 1
ATOM 6099 O O . GLU A 1 788 ? -0.067 1.747 35.939 1.00 76.81 788 GLU A O 1
ATOM 6104 N N . PHE A 1 789 ? 0.923 0.291 34.525 1.00 82.75 789 PHE A N 1
ATOM 6105 C CA . PHE A 1 789 ? 1.516 1.306 33.663 1.00 82.75 789 PHE A CA 1
ATOM 6106 C C . PHE A 1 789 ? 0.432 2.086 32.920 1.00 82.75 789 PHE A C 1
ATOM 6108 O O . PHE A 1 789 ? 0.396 3.308 33.026 1.00 82.75 789 PHE A O 1
ATOM 6115 N N . ASN A 1 790 ? -0.499 1.393 32.254 1.00 80.81 790 ASN A N 1
ATOM 6116 C CA . ASN A 1 790 ? -1.600 2.040 31.532 1.00 80.81 790 ASN A CA 1
ATOM 6117 C C . ASN A 1 790 ? -2.447 2.919 32.475 1.00 80.81 790 ASN A C 1
ATOM 6119 O O . ASN A 1 790 ? -2.820 4.039 32.137 1.00 80.81 790 ASN A O 1
ATOM 6123 N N . THR A 1 791 ? -2.721 2.443 33.692 1.00 77.88 791 THR A N 1
ATOM 6124 C CA . THR A 1 791 ? -3.479 3.207 34.699 1.00 77.88 791 THR A CA 1
ATOM 6125 C C . THR A 1 791 ? -2.737 4.492 35.089 1.00 77.88 791 THR A C 1
ATOM 6127 O O . THR A 1 791 ? -3.331 5.569 35.113 1.00 77.88 791 THR A O 1
ATOM 6130 N N . SER A 1 792 ? -1.430 4.396 35.346 1.00 79.44 792 SER A N 1
ATOM 6131 C CA . SER A 1 792 ? -0.591 5.549 35.698 1.00 79.44 792 SER A CA 1
ATOM 6132 C C . SER A 1 792 ? -0.455 6.544 34.539 1.00 79.44 792 SER A C 1
ATOM 6134 O O . SER A 1 792 ? -0.537 7.753 34.748 1.00 79.44 792 SER A O 1
ATOM 6136 N N . GLU A 1 793 ? -0.294 6.039 33.313 1.00 86.12 793 GLU A N 1
ATOM 6137 C CA . GLU A 1 793 ? -0.230 6.839 32.089 1.00 86.12 793 GLU A CA 1
ATOM 6138 C C . GLU A 1 793 ? -1.522 7.638 31.882 1.00 86.12 793 GLU A C 1
ATOM 6140 O O . GLU A 1 793 ? -1.466 8.847 31.673 1.00 86.12 793 GLU A O 1
ATOM 6145 N N . ALA A 1 794 ? -2.690 7.013 32.031 1.00 82.88 794 ALA A N 1
ATOM 6146 C CA . ALA A 1 794 ? -3.969 7.703 31.890 1.00 82.88 794 ALA A CA 1
ATOM 6147 C C . ALA A 1 794 ? -4.176 8.811 32.934 1.00 82.88 794 ALA A C 1
ATOM 6149 O O . ALA A 1 794 ? -4.651 9.892 32.584 1.00 82.88 794 ALA A O 1
ATOM 6150 N N . ILE A 1 795 ? -3.799 8.576 34.199 1.00 81.69 795 ILE A N 1
ATOM 6151 C CA . ILE A 1 795 ? -3.859 9.600 35.259 1.00 81.69 795 ILE A CA 1
ATOM 6152 C C . ILE A 1 795 ? -2.974 10.795 34.887 1.00 81.69 795 ILE A C 1
ATOM 6154 O O . ILE A 1 795 ? -3.393 11.946 35.025 1.00 81.69 795 ILE A O 1
ATOM 6158 N N . GLN A 1 796 ? -1.772 10.532 34.368 1.00 86.69 796 GLN A N 1
ATOM 6159 C CA . GLN A 1 796 ? -0.858 11.581 33.931 1.00 86.69 796 GLN A CA 1
ATOM 6160 C C . GLN A 1 796 ? -1.416 12.361 32.731 1.00 86.69 796 GLN A C 1
ATOM 6162 O O . GLN A 1 796 ? -1.369 13.595 32.729 1.00 86.69 796 GLN A O 1
ATOM 6167 N N . LEU A 1 797 ? -1.977 11.670 31.733 1.00 88.81 797 LEU A N 1
ATOM 6168 C CA . LEU A 1 797 ? -2.600 12.295 30.562 1.00 88.81 797 LEU A CA 1
ATOM 6169 C C . LEU A 1 797 ? -3.783 13.175 30.971 1.00 88.81 797 LEU A C 1
ATOM 6171 O O . LEU A 1 797 ? -3.875 14.320 30.531 1.00 88.81 797 LEU A O 1
ATOM 6175 N N . LEU A 1 798 ? -4.632 12.689 31.878 1.00 82.69 798 LEU A N 1
ATOM 6176 C CA . LEU A 1 798 ? -5.758 13.450 32.407 1.00 82.69 798 LEU A CA 1
ATOM 6177 C C . LEU A 1 798 ? -5.301 14.696 33.177 1.00 82.69 798 LEU A C 1
ATOM 6179 O O . LEU A 1 798 ? -5.782 15.793 32.902 1.00 82.69 798 LEU A O 1
ATOM 6183 N N . SER A 1 799 ? -4.337 14.558 34.092 1.00 83.94 799 SER A N 1
ATOM 6184 C CA . SER A 1 799 ? -3.788 15.695 34.845 1.00 83.94 799 SER A CA 1
ATOM 6185 C C . SER A 1 799 ? -3.187 16.759 33.923 1.00 83.94 799 SER A C 1
ATOM 6187 O O . SER A 1 799 ? -3.279 17.956 34.204 1.00 83.94 799 SER A O 1
ATOM 6189 N N . THR A 1 800 ? -2.563 16.327 32.827 1.00 87.31 800 THR A N 1
ATOM 6190 C CA . THR A 1 800 ? -1.970 17.222 31.827 1.00 87.31 800 THR A CA 1
ATOM 6191 C C . THR A 1 800 ? -3.060 17.946 31.033 1.00 87.31 800 THR A C 1
ATOM 6193 O O . THR A 1 800 ? -2.984 19.163 30.874 1.00 87.31 800 THR A O 1
ATOM 6196 N N . LEU A 1 801 ? -4.108 17.232 30.601 1.00 84.50 801 LEU A N 1
ATOM 6197 C CA . LEU A 1 801 ? -5.268 17.824 29.924 1.00 84.50 801 LEU A CA 1
ATOM 6198 C C . LEU A 1 801 ? -5.981 18.864 30.791 1.00 84.50 801 LEU A C 1
ATOM 6200 O O . LEU A 1 801 ? -6.285 19.944 30.297 1.00 84.50 801 LEU A O 1
ATOM 6204 N N . GLU A 1 802 ? -6.227 18.573 32.069 1.00 82.69 802 GLU A N 1
ATOM 6205 C CA . GLU A 1 802 ? -6.906 19.507 32.979 1.00 82.69 802 GLU A CA 1
ATOM 6206 C C . GLU A 1 802 ? -6.070 20.761 33.249 1.00 82.69 802 GLU A C 1
ATOM 6208 O O . GLU A 1 802 ? -6.587 21.879 33.232 1.00 82.69 802 GLU A O 1
ATOM 6213 N N . SER A 1 803 ? -4.754 20.599 33.394 1.00 83.25 803 SER A N 1
ATOM 6214 C CA . SER A 1 803 ? -3.830 21.728 33.538 1.00 83.25 803 SER A CA 1
ATOM 6215 C C . SER A 1 803 ? -3.827 22.612 32.282 1.00 83.25 803 SER A C 1
ATOM 6217 O O . SER A 1 803 ? -3.851 23.840 32.377 1.00 83.25 803 SER A O 1
ATOM 6219 N N . LEU A 1 804 ? -3.871 21.999 31.092 1.00 82.25 804 LEU A N 1
ATOM 6220 C CA . LEU A 1 804 ? -3.943 22.721 29.822 1.00 82.25 804 LEU A CA 1
ATOM 6221 C C . LEU A 1 804 ? -5.299 23.417 29.624 1.00 82.25 804 LEU A C 1
ATOM 6223 O O . LEU A 1 804 ? -5.338 24.560 29.176 1.00 82.25 804 LEU A O 1
ATOM 6227 N N . LYS A 1 805 ? -6.418 22.788 30.003 1.00 80.00 805 LYS A N 1
ATOM 6228 C CA . LYS A 1 805 ? -7.741 23.438 30.002 1.00 80.00 805 LYS A CA 1
ATOM 6229 C C . LYS A 1 805 ? -7.772 24.646 30.935 1.00 80.00 805 LYS A C 1
ATOM 6231 O O . LYS A 1 805 ? -8.225 25.712 30.520 1.00 80.00 805 LYS A O 1
ATOM 6236 N N . ALA A 1 806 ? -7.245 24.513 32.154 1.00 80.31 806 ALA A N 1
ATOM 6237 C CA . ALA A 1 806 ? -7.168 25.616 33.110 1.00 80.31 806 ALA A CA 1
ATOM 6238 C C . ALA A 1 806 ? -6.401 26.814 32.521 1.00 80.31 806 ALA A C 1
ATOM 6240 O O . ALA A 1 806 ? -6.885 27.945 32.588 1.00 80.31 806 ALA A O 1
ATOM 6241 N N . LEU A 1 807 ? -5.278 26.560 31.839 1.00 78.88 807 LEU A N 1
ATOM 6242 C CA . LEU A 1 807 ? -4.518 27.579 31.108 1.00 78.88 807 LEU A CA 1
ATOM 6243 C C . LEU A 1 807 ? -5.364 28.275 30.022 1.00 78.88 807 LEU A C 1
ATOM 6245 O O . LEU A 1 807 ? -5.356 29.504 29.912 1.00 78.88 807 LEU A O 1
ATOM 6249 N N . LEU A 1 808 ? -6.125 27.504 29.239 1.00 76.38 808 LEU A N 1
ATOM 6250 C CA . LEU A 1 808 ? -6.955 28.021 28.145 1.00 76.38 808 LEU A CA 1
ATOM 6251 C C . LEU A 1 808 ? -8.135 28.871 28.641 1.00 76.38 808 LEU A C 1
ATOM 6253 O O . LEU A 1 808 ? -8.507 29.835 27.975 1.00 76.38 808 LEU A O 1
ATOM 6257 N N . THR A 1 809 ? -8.706 28.573 29.812 1.00 71.50 809 THR A N 1
ATOM 6258 C CA . THR A 1 809 ? -9.829 29.345 30.390 1.00 71.50 809 THR A CA 1
ATOM 6259 C C . THR A 1 809 ? -9.459 30.765 30.855 1.00 71.50 809 THR A C 1
ATOM 6261 O O . THR A 1 809 ? -10.338 31.548 31.228 1.00 71.50 809 THR A O 1
ATOM 6264 N N . GLY A 1 810 ? -8.180 31.152 30.789 1.00 66.81 810 GLY A N 1
ATOM 6265 C CA . GLY A 1 810 ? -7.727 32.516 31.056 1.00 66.81 810 GLY A CA 1
ATOM 6266 C C . GLY A 1 810 ? -8.335 33.568 30.109 1.00 66.81 810 GLY A C 1
ATOM 6267 O O . GLY A 1 810 ? -8.499 33.357 28.907 1.00 66.81 810 GLY A O 1
ATOM 6268 N N . LYS A 1 811 ? -8.615 34.773 30.637 1.00 54.41 811 LYS A N 1
ATOM 6269 C CA . LYS A 1 811 ? -9.249 35.895 29.898 1.00 54.41 811 LYS A CA 1
ATOM 6270 C C . LYS A 1 811 ? -8.493 36.353 28.636 1.00 54.41 811 LYS A C 1
ATOM 6272 O O . LYS A 1 811 ? -9.062 37.082 27.824 1.00 54.41 811 LYS A O 1
ATOM 6277 N N . SER A 1 812 ? -7.221 35.984 28.473 1.00 61.00 812 SER A N 1
ATOM 6278 C CA . SER A 1 812 ? -6.389 36.338 27.315 1.00 61.00 812 SER A CA 1
ATOM 6279 C C . SER A 1 812 ? -6.812 35.612 26.033 1.00 61.00 812 SER A C 1
ATOM 6281 O O . SER A 1 812 ? -6.774 36.231 24.967 1.00 61.00 812 SER A O 1
ATOM 6283 N N . PHE A 1 813 ? -7.262 34.355 26.120 1.00 61.09 813 PHE A N 1
ATOM 6284 C CA . PHE A 1 813 ? -7.528 33.497 24.956 1.00 61.09 813 PHE A CA 1
ATOM 6285 C C . PHE A 1 813 ? -8.986 33.472 24.500 1.00 61.09 813 PHE A C 1
ATOM 6287 O O . PHE A 1 813 ? -9.225 33.263 23.318 1.00 61.09 813 PHE A O 1
ATOM 6294 N N . GLN A 1 814 ? -9.944 33.818 25.363 1.00 59.78 814 GLN A N 1
ATOM 6295 C CA . GLN A 1 814 ? -11.390 33.822 25.062 1.00 59.78 814 GLN A CA 1
ATOM 6296 C C . GLN A 1 814 ? -11.824 34.711 23.875 1.00 59.78 814 GLN A C 1
ATOM 6298 O O . GLN A 1 814 ? -12.976 34.676 23.460 1.00 59.78 814 GLN A O 1
ATOM 6303 N N . ARG A 1 815 ? -10.928 35.548 23.334 1.00 58.16 815 ARG A N 1
ATOM 6304 C CA . ARG A 1 815 ? -11.171 36.392 22.148 1.00 58.16 815 ARG A CA 1
ATOM 6305 C C . ARG A 1 815 ? -10.436 35.914 20.886 1.00 58.16 815 ARG A C 1
ATOM 6307 O O . ARG A 1 815 ? -10.434 36.638 19.895 1.00 58.16 815 ARG A O 1
ATOM 6314 N N . SER A 1 816 ? -9.763 34.763 20.932 1.00 66.56 816 SER A N 1
ATOM 6315 C CA . SER A 1 816 ? -9.025 34.188 19.802 1.00 66.56 816 SER A CA 1
ATOM 6316 C C . SER A 1 816 ? -9.912 33.280 18.950 1.00 66.56 816 SER A C 1
ATOM 6318 O O . SER A 1 816 ? -10.682 32.493 19.492 1.00 66.56 816 SER A O 1
ATOM 6320 N N . GLY A 1 817 ? -9.736 33.315 17.623 1.00 64.94 817 GLY A N 1
ATOM 6321 C CA . GLY A 1 817 ? -10.369 32.360 16.700 1.00 64.94 817 GLY A CA 1
ATOM 6322 C C . GLY A 1 817 ? -9.864 30.915 16.848 1.00 64.94 817 GLY A C 1
ATOM 6323 O O . GLY A 1 817 ? -10.514 29.985 16.382 1.00 64.94 817 GLY A O 1
ATOM 6324 N N . LEU A 1 818 ? -8.731 30.709 17.531 1.00 77.75 818 LEU A N 1
ATOM 6325 C CA . LEU A 1 818 ? -8.175 29.389 17.853 1.00 77.75 818 LEU A CA 1
ATOM 6326 C C . LEU A 1 818 ? -8.702 28.816 19.170 1.00 77.75 818 LEU A C 1
ATOM 6328 O O . LEU A 1 818 ? -8.521 27.626 19.424 1.00 77.75 818 LEU A O 1
ATOM 6332 N N . TYR A 1 819 ? -9.342 29.634 20.011 1.00 79.81 819 TYR A N 1
ATOM 6333 C CA . TYR A 1 819 ? -9.827 29.201 21.321 1.00 79.81 819 TYR A CA 1
ATOM 6334 C C . TYR A 1 819 ? -10.818 28.044 21.202 1.00 79.81 819 TYR A C 1
ATOM 6336 O O . TYR A 1 819 ? -10.617 26.996 21.815 1.00 79.81 819 TYR A O 1
ATOM 6344 N N . ASP A 1 820 ? -11.808 28.191 20.321 1.00 78.06 820 ASP A N 1
ATOM 6345 C CA . ASP A 1 820 ? -12.822 27.168 20.068 1.00 78.06 820 ASP A CA 1
ATOM 6346 C C . ASP A 1 820 ? -12.210 25.866 19.534 1.00 78.06 820 ASP A C 1
ATOM 6348 O O . ASP A 1 820 ? -12.662 24.779 19.895 1.00 78.06 820 ASP A O 1
ATOM 6352 N N . ALA A 1 821 ? -11.152 25.955 18.718 1.00 83.94 821 ALA A N 1
ATOM 6353 C CA . ALA A 1 821 ? -10.424 24.791 18.214 1.00 83.94 821 ALA A CA 1
ATOM 6354 C C . ALA A 1 821 ? -9.668 24.058 19.334 1.00 83.94 821 ALA A C 1
ATOM 6356 O O . ALA A 1 821 ? -9.786 22.838 19.456 1.00 83.94 821 ALA A O 1
ATOM 6357 N N . MET A 1 822 ? -8.924 24.795 20.166 1.00 86.69 822 MET A N 1
ATOM 6358 C CA . MET A 1 822 ? -8.152 24.231 21.279 1.00 86.69 822 MET A CA 1
ATOM 6359 C C . MET A 1 822 ? -9.067 23.568 22.309 1.00 86.69 822 MET A C 1
ATOM 6361 O O . MET A 1 822 ? -8.847 22.419 22.684 1.00 86.69 822 MET A O 1
ATOM 6365 N N . ILE A 1 823 ? -10.130 24.264 22.713 1.00 82.12 823 ILE A N 1
ATOM 6366 C CA . ILE A 1 823 ? -11.118 23.757 23.665 1.00 82.12 823 ILE A CA 1
ATOM 6367 C C . ILE A 1 823 ? -11.854 22.534 23.099 1.00 82.12 823 ILE A C 1
ATOM 6369 O O . ILE A 1 823 ? -11.974 21.522 23.791 1.00 82.12 823 ILE A O 1
ATOM 6373 N N . SER A 1 824 ? -12.263 22.566 21.825 1.00 84.25 824 SER A N 1
ATOM 6374 C CA . SER A 1 824 ? -12.901 21.413 21.169 1.00 84.25 824 SER A CA 1
ATOM 6375 C C . SER A 1 824 ? -12.015 20.174 21.164 1.00 84.25 824 SER A C 1
ATOM 6377 O O . SER A 1 824 ? -12.492 19.078 21.472 1.00 84.25 824 SER A O 1
ATOM 6379 N N . LEU A 1 825 ? -10.729 20.323 20.837 1.00 87.50 825 LEU A N 1
ATOM 6380 C CA . LEU A 1 825 ? -9.788 19.205 20.860 1.00 87.50 825 LEU A CA 1
ATOM 6381 C C . LEU A 1 825 ? -9.542 18.709 22.287 1.00 87.50 825 LEU A C 1
ATOM 6383 O O . LEU A 1 825 ? -9.571 17.498 22.496 1.00 87.50 825 LEU A O 1
ATOM 6387 N N . CYS A 1 826 ? -9.377 19.598 23.273 1.00 86.94 826 CYS A N 1
ATOM 6388 C CA . CYS A 1 826 ? -9.238 19.216 24.682 1.00 86.94 826 CYS A CA 1
ATOM 6389 C C . CYS A 1 826 ? -10.420 18.362 25.153 1.00 86.94 826 CYS A C 1
ATOM 6391 O O . CYS A 1 826 ? -10.219 17.279 25.702 1.00 86.94 826 CYS A O 1
ATOM 6393 N N . TYR A 1 827 ? -11.652 18.810 24.898 1.00 85.44 827 TYR A N 1
ATOM 6394 C CA . TYR A 1 827 ? -12.838 18.057 25.290 1.00 85.44 827 TYR A CA 1
ATOM 6395 C C . TYR A 1 827 ? -12.981 16.741 24.527 1.00 85.44 827 TYR A C 1
ATOM 6397 O O . TYR A 1 827 ? -13.220 15.709 25.149 1.00 85.44 827 TYR A O 1
ATOM 6405 N N . SER A 1 828 ? -12.761 16.733 23.210 1.00 87.06 828 SER A N 1
ATOM 6406 C CA . SER A 1 828 ? -12.822 15.494 22.419 1.00 87.06 828 SER A CA 1
ATOM 6407 C C . SER A 1 828 ? -11.783 14.469 22.883 1.00 87.06 828 SER A C 1
ATOM 6409 O O . SER A 1 828 ? -12.062 13.270 22.927 1.00 87.06 828 SER A O 1
ATOM 6411 N N . THR A 1 829 ? -10.601 14.942 23.285 1.00 88.50 829 THR A N 1
ATOM 6412 C CA . THR A 1 829 ? -9.534 14.113 23.856 1.00 88.50 829 THR A CA 1
ATOM 6413 C C . THR A 1 829 ? -9.961 13.522 25.200 1.00 88.50 829 THR A C 1
ATOM 6415 O O . THR A 1 829 ? -9.848 12.312 25.395 1.00 88.50 829 THR A O 1
ATOM 6418 N N . SER A 1 830 ? -10.525 14.337 26.101 1.00 85.56 830 SER A N 1
ATOM 6419 C CA . SER A 1 830 ? -11.060 13.862 27.384 1.00 85.56 830 SER A CA 1
ATOM 6420 C C . SER A 1 830 ? -12.172 12.831 27.201 1.00 85.56 830 SER A C 1
ATOM 6422 O O . SER A 1 830 ? -12.112 11.767 27.807 1.00 85.56 830 SER A O 1
ATOM 6424 N N . VAL A 1 831 ? -13.159 13.103 26.341 1.00 84.38 831 VAL A N 1
ATOM 6425 C CA . VAL A 1 831 ? -14.270 12.171 26.098 1.00 84.38 831 VAL A CA 1
ATOM 6426 C C . VAL A 1 831 ? -13.764 10.860 25.494 1.00 84.38 831 VAL A C 1
ATOM 6428 O O . VAL A 1 831 ? -14.236 9.797 25.878 1.00 84.38 831 VAL A O 1
ATOM 6431 N N . THR A 1 832 ? -12.768 10.902 24.604 1.00 86.38 832 THR A N 1
ATOM 6432 C CA . THR A 1 832 ? -12.152 9.686 24.040 1.00 86.38 832 THR A CA 1
ATOM 6433 C C . THR A 1 832 ? -11.461 8.849 25.116 1.00 86.38 832 THR A C 1
ATOM 6435 O O . THR A 1 832 ? -11.663 7.636 25.169 1.00 86.38 832 THR A O 1
ATOM 6438 N N . LEU A 1 833 ? -10.697 9.490 26.007 1.00 85.62 833 LEU A N 1
ATOM 6439 C CA . LEU A 1 833 ? -10.044 8.813 27.126 1.00 85.62 833 LEU A CA 1
ATOM 6440 C C . LEU A 1 833 ? -11.078 8.206 28.087 1.00 85.62 833 LEU A C 1
ATOM 6442 O O . LEU A 1 833 ? -11.000 7.025 28.409 1.00 85.62 833 LEU A O 1
ATOM 6446 N N . PHE A 1 834 ? -12.086 8.971 28.507 1.00 83.19 834 PHE A N 1
ATOM 6447 C CA . PHE A 1 834 ? -13.095 8.476 29.445 1.00 83.19 834 PHE A CA 1
ATOM 6448 C C . PHE A 1 834 ? -13.998 7.391 28.849 1.00 83.19 834 PHE A C 1
ATOM 6450 O O . PHE A 1 834 ? -14.317 6.430 29.546 1.00 83.19 834 PHE A O 1
ATOM 6457 N N . ALA A 1 835 ? -14.357 7.484 27.566 1.00 79.50 835 ALA A N 1
ATOM 6458 C CA . ALA A 1 835 ? -15.139 6.453 26.888 1.00 79.50 835 ALA A CA 1
ATOM 6459 C C . ALA A 1 835 ? -14.386 5.114 26.826 1.00 79.50 835 ALA A C 1
ATOM 6461 O O . ALA A 1 835 ? -14.995 4.056 26.973 1.00 79.50 835 ALA A O 1
ATOM 6462 N N . PHE A 1 836 ? -13.062 5.139 26.652 1.00 81.81 836 PHE A N 1
ATOM 6463 C CA . PHE A 1 836 ? -12.234 3.935 26.759 1.00 81.81 836 PHE A CA 1
ATOM 6464 C C . PHE A 1 836 ? -12.280 3.343 28.177 1.00 81.81 836 PHE A C 1
ATOM 6466 O O . PHE A 1 836 ? -12.504 2.144 28.342 1.00 81.81 836 PHE A O 1
ATOM 6473 N N . TRP A 1 837 ? -12.156 4.188 29.203 1.00 75.12 837 TRP A N 1
ATOM 6474 C CA . TRP A 1 837 ? -12.198 3.775 30.611 1.00 75.12 837 TRP A CA 1
ATOM 6475 C C . TRP A 1 837 ? -13.548 3.208 31.055 1.00 75.12 837 TRP A C 1
ATOM 6477 O O . TRP A 1 837 ? -13.578 2.213 31.777 1.00 75.12 837 TRP A O 1
ATOM 6487 N N . ALA A 1 838 ? -14.657 3.783 30.590 1.00 73.06 838 ALA A N 1
ATOM 6488 C CA . ALA A 1 838 ? -15.997 3.275 30.875 1.00 73.06 838 ALA A CA 1
ATOM 6489 C C . ALA A 1 838 ? -16.234 1.865 30.291 1.00 73.06 838 ALA A C 1
ATOM 6491 O O . ALA A 1 838 ? -16.990 1.082 30.858 1.00 73.06 838 ALA A O 1
ATOM 6492 N N . ASN A 1 839 ? -15.549 1.512 29.197 1.00 73.44 839 ASN A N 1
ATOM 6493 C CA . ASN A 1 839 ? -15.708 0.229 28.504 1.00 73.44 839 ASN A CA 1
ATOM 6494 C C . ASN A 1 839 ? -14.729 -0.874 28.960 1.00 73.44 839 ASN A C 1
ATOM 6496 O O . ASN A 1 839 ? -14.809 -2.008 28.480 1.00 73.44 839 ASN A O 1
ATOM 6500 N N . LEU A 1 840 ? -13.810 -0.584 29.888 1.00 70.75 840 LEU A N 1
ATOM 6501 C CA . LEU A 1 840 ? -12.877 -1.571 30.440 1.00 70.75 840 LEU A CA 1
ATOM 6502 C C . LEU A 1 840 ? -13.618 -2.560 31.362 1.00 70.75 840 LEU A C 1
ATOM 6504 O O . LEU A 1 840 ? -13.893 -2.269 32.527 1.00 70.75 840 LEU A O 1
ATOM 6508 N N . GLN A 1 841 ? -13.922 -3.760 30.849 1.00 58.84 841 GLN A N 1
ATOM 6509 C CA . GLN A 1 841 ? -14.549 -4.845 31.616 1.00 58.84 841 GLN A CA 1
ATOM 6510 C C . GLN A 1 841 ? -13.586 -5.388 32.687 1.00 58.84 841 GLN A C 1
ATOM 6512 O O . GLN A 1 841 ? -12.768 -6.267 32.417 1.00 58.84 841 GLN A O 1
ATOM 6517 N N . ARG A 1 842 ? -13.683 -4.864 33.916 1.00 62.22 842 ARG A N 1
ATOM 6518 C CA . ARG A 1 842 ? -12.863 -5.275 35.068 1.00 62.22 842 ARG A CA 1
ATOM 6519 C C . ARG A 1 842 ? -13.719 -5.638 36.292 1.00 62.22 842 ARG A C 1
ATOM 6521 O O . ARG A 1 842 ? -14.707 -4.953 36.561 1.00 62.22 842 ARG A O 1
ATOM 6528 N N . PRO A 1 843 ? -13.335 -6.662 37.080 1.00 51.47 843 PRO A N 1
ATOM 6529 C CA . PRO A 1 843 ? -13.994 -6.965 38.351 1.00 51.47 843 PRO A CA 1
ATOM 6530 C C . PRO A 1 843 ? -13.776 -5.826 39.369 1.00 51.47 843 PRO A C 1
ATOM 6532 O O . PRO A 1 843 ? -12.660 -5.335 39.512 1.00 51.47 843 PRO A O 1
ATOM 6535 N N . ASN A 1 844 ? -14.834 -5.418 40.085 1.00 57.84 844 ASN A N 1
ATOM 6536 C CA . ASN A 1 844 ? -14.848 -4.348 41.106 1.00 57.84 844 ASN A CA 1
ATOM 6537 C C . ASN A 1 844 ? -14.519 -2.916 40.617 1.00 57.84 844 ASN A C 1
ATOM 6539 O O . ASN A 1 844 ? -14.090 -2.083 41.412 1.00 57.84 844 ASN A O 1
ATOM 6543 N N . ASN A 1 845 ? -14.744 -2.599 39.337 1.00 66.50 845 ASN A N 1
ATOM 6544 C CA . ASN A 1 845 ? -14.419 -1.284 38.758 1.00 66.50 845 ASN A CA 1
ATOM 6545 C C . ASN A 1 845 ? -15.605 -0.293 38.693 1.00 66.50 845 ASN A C 1
ATOM 6547 O O . ASN A 1 845 ? -15.495 0.760 38.069 1.00 66.50 845 ASN A O 1
ATOM 6551 N N . GLU A 1 846 ? -16.737 -0.611 39.331 1.00 68.81 846 GLU A N 1
ATOM 6552 C CA . GLU A 1 846 ? -17.983 0.175 39.247 1.00 68.81 846 GLU A CA 1
ATOM 6553 C C . GLU A 1 846 ? -17.779 1.649 39.630 1.00 68.81 846 GLU A C 1
ATOM 6555 O O . GLU A 1 846 ? -18.270 2.541 38.945 1.00 68.81 846 GLU A O 1
ATOM 6560 N N . SER A 1 847 ? -16.974 1.930 40.661 1.00 67.31 847 SER A N 1
ATOM 6561 C CA . SER A 1 847 ? -16.683 3.305 41.093 1.00 67.31 847 SER A CA 1
ATOM 6562 C C . SER A 1 847 ? -15.905 4.116 40.050 1.00 67.31 847 SER A C 1
ATOM 6564 O O . SER A 1 847 ? -16.105 5.327 39.950 1.00 67.31 847 SER A O 1
ATOM 6566 N N . CYS A 1 848 ? -15.007 3.487 39.288 1.00 65.94 848 CYS A N 1
ATOM 6567 C CA . CYS A 1 848 ? -14.221 4.168 38.257 1.00 65.94 848 CYS A CA 1
ATOM 6568 C C . CYS A 1 848 ? -15.043 4.390 36.989 1.00 65.94 848 CYS A C 1
ATOM 6570 O O . CYS A 1 848 ? -14.924 5.450 36.384 1.00 65.94 848 CYS A O 1
ATOM 6572 N N . VAL A 1 849 ? -15.891 3.423 36.617 1.00 70.56 849 VAL A N 1
ATOM 6573 C CA . VAL A 1 849 ? -16.838 3.566 35.501 1.00 70.56 849 VAL A CA 1
ATOM 6574 C C . VAL A 1 849 ? -17.802 4.718 35.787 1.00 70.56 849 VAL A C 1
ATOM 6576 O O . VAL A 1 849 ? -17.890 5.636 34.980 1.00 70.56 849 VAL A O 1
ATOM 6579 N N . LEU A 1 850 ? -18.404 4.756 36.982 1.00 71.56 850 LEU A N 1
ATOM 6580 C CA . LEU A 1 850 ? -19.283 5.855 37.406 1.00 71.56 850 LEU A CA 1
ATOM 6581 C C . LEU A 1 850 ? -18.567 7.213 37.420 1.00 71.56 850 LEU A C 1
ATOM 6583 O O . LEU A 1 850 ? -19.141 8.230 37.035 1.00 71.56 850 LEU A O 1
ATOM 6587 N N . SER A 1 851 ? -17.299 7.242 37.844 1.00 71.69 851 SER A N 1
ATOM 6588 C CA . SER A 1 851 ? -16.496 8.470 37.816 1.00 71.69 851 SER A CA 1
ATOM 6589 C C . SER A 1 851 ? -16.225 8.924 36.380 1.00 71.69 851 SER A C 1
ATOM 6591 O O . SER A 1 851 ? -16.416 10.095 36.069 1.00 71.69 851 SER A O 1
ATOM 6593 N N . ALA A 1 852 ? -15.830 8.010 35.487 1.00 73.88 852 ALA A N 1
ATOM 6594 C CA . ALA A 1 852 ? -15.591 8.308 34.075 1.00 73.88 852 ALA A CA 1
ATOM 6595 C C . ALA A 1 852 ? -16.864 8.807 33.372 1.00 73.88 852 ALA A C 1
ATOM 6597 O O . ALA A 1 852 ? -16.805 9.785 32.631 1.00 73.88 852 ALA A O 1
ATOM 6598 N N . GLU A 1 853 ? -18.017 8.194 33.648 1.00 73.94 853 GLU A N 1
ATOM 6599 C CA . GLU A 1 853 ? -19.325 8.653 33.168 1.00 73.94 853 GLU A CA 1
ATOM 6600 C C . GLU A 1 853 ? -19.667 10.057 33.680 1.00 73.94 853 GLU A C 1
ATOM 6602 O O . GLU A 1 853 ? -20.060 10.916 32.891 1.00 73.94 853 GLU A O 1
ATOM 6607 N N . SER A 1 854 ? -19.433 10.337 34.967 1.00 75.44 854 SER A N 1
ATOM 6608 C CA . SER A 1 854 ? -19.636 11.674 35.537 1.00 75.44 854 SER A CA 1
ATOM 6609 C C . SER A 1 854 ? -18.733 12.727 34.889 1.00 75.44 854 SER A C 1
ATOM 6611 O O . SER A 1 854 ? -19.194 13.830 34.605 1.00 75.44 854 SER A O 1
ATOM 6613 N N . PHE A 1 855 ? -17.459 12.412 34.632 1.00 74.75 855 PHE A N 1
ATOM 6614 C CA . PHE A 1 855 ? -16.539 13.343 33.974 1.00 74.75 855 PHE A CA 1
ATOM 6615 C C . PHE A 1 855 ? -16.880 13.562 32.495 1.00 74.75 855 PHE A C 1
ATOM 6617 O O . PHE A 1 855 ? -16.723 14.677 31.995 1.00 74.75 855 PHE A O 1
ATOM 6624 N N . MET A 1 856 ? -17.386 12.538 31.795 1.00 78.81 856 MET A N 1
ATOM 6625 C CA . MET A 1 856 ? -17.931 12.705 30.443 1.00 78.81 856 MET A CA 1
ATOM 6626 C C . MET A 1 856 ? -19.149 13.626 30.442 1.00 78.81 856 MET A C 1
ATOM 6628 O O . MET A 1 856 ? -19.218 14.507 29.591 1.00 78.81 856 MET A O 1
ATOM 6632 N N . ALA A 1 857 ? -20.066 13.472 31.400 1.00 77.00 857 ALA A N 1
ATOM 6633 C CA . ALA A 1 857 ? -21.230 14.345 31.526 1.00 77.00 857 ALA A CA 1
ATOM 6634 C C . ALA A 1 857 ? -20.824 15.812 31.759 1.00 77.00 857 ALA A C 1
ATOM 6636 O O . ALA A 1 857 ? -21.310 16.688 31.049 1.00 77.00 857 ALA A O 1
ATOM 6637 N N . CYS A 1 858 ? -19.863 16.081 32.653 1.00 78.81 858 CYS A N 1
ATOM 6638 C CA . CYS A 1 858 ? -19.331 17.436 32.849 1.00 78.81 858 CYS A CA 1
ATOM 6639 C C . CYS A 1 858 ? -18.680 17.998 31.576 1.00 78.81 858 CYS A C 1
ATOM 6641 O O . CYS A 1 858 ? -18.929 19.140 31.211 1.00 78.81 858 CYS A O 1
ATOM 6643 N N . ALA A 1 859 ? -17.891 17.193 30.853 1.00 78.38 859 ALA A N 1
ATOM 6644 C CA . ALA A 1 859 ? -17.303 17.625 29.585 1.00 78.38 859 ALA A CA 1
ATOM 6645 C C . ALA A 1 859 ? -18.377 17.952 28.531 1.00 78.38 859 ALA A C 1
ATOM 6647 O O . ALA A 1 859 ? -18.210 18.884 27.752 1.00 78.38 859 ALA A O 1
ATOM 6648 N N . VAL A 1 860 ? -19.483 17.204 28.503 1.00 81.38 860 VAL A N 1
ATOM 6649 C CA . VAL A 1 860 ? -20.627 17.477 27.623 1.00 81.38 860 VAL A CA 1
ATOM 6650 C C . VAL A 1 860 ? -21.332 18.776 28.004 1.00 81.38 860 VAL A C 1
ATOM 6652 O O . VAL A 1 860 ? -21.652 19.561 27.112 1.00 81.38 860 VAL A O 1
ATOM 6655 N N . GLU A 1 861 ? -21.571 19.011 29.294 1.00 81.44 861 GLU A N 1
ATOM 6656 C CA . GLU A 1 861 ? -22.161 20.258 29.794 1.00 81.44 861 GLU A CA 1
ATOM 6657 C C . GLU A 1 861 ? -21.294 21.460 29.423 1.00 81.44 861 GLU A C 1
ATOM 6659 O O . GLU A 1 861 ? -21.803 22.406 28.831 1.00 81.44 861 GLU A O 1
ATOM 6664 N N . ASP A 1 862 ? -19.982 21.374 29.636 1.00 78.94 862 ASP A N 1
ATOM 6665 C CA . ASP A 1 862 ? -19.048 22.433 29.264 1.00 78.94 862 ASP A CA 1
ATOM 6666 C C . ASP A 1 862 ? -19.044 22.720 27.752 1.00 78.94 862 ASP A C 1
ATOM 6668 O O . ASP A 1 862 ? -19.060 23.880 27.337 1.00 78.94 862 ASP A O 1
ATOM 6672 N N . ILE A 1 863 ? -19.023 21.678 26.906 1.00 80.75 863 ILE A N 1
ATOM 6673 C CA . ILE A 1 863 ? -19.122 21.826 25.443 1.00 80.75 863 ILE A CA 1
ATOM 6674 C C . ILE A 1 863 ? -20.422 22.560 25.099 1.00 80.75 863 ILE A C 1
ATOM 6676 O O . ILE A 1 863 ? -20.437 23.485 24.288 1.00 80.75 863 ILE A O 1
ATOM 6680 N N . LEU A 1 864 ? -21.531 22.143 25.702 1.00 80.69 864 LEU A N 1
ATOM 6681 C CA . LEU A 1 864 ? -22.831 22.732 25.442 1.00 80.69 864 LEU A CA 1
ATOM 6682 C C . LEU A 1 864 ? -22.891 24.189 25.900 1.00 80.69 864 LEU A C 1
ATOM 6684 O O . LEU A 1 864 ? -23.282 25.028 25.098 1.00 80.69 864 LEU A O 1
ATOM 6688 N N . ASP A 1 865 ? -22.455 24.516 27.110 1.00 80.38 865 ASP A N 1
ATOM 6689 C CA . ASP A 1 865 ? -22.419 25.893 27.610 1.00 80.38 865 ASP A CA 1
ATOM 6690 C C . ASP A 1 865 ? -21.505 26.777 26.749 1.00 80.38 865 ASP A C 1
ATOM 6692 O O . ASP A 1 865 ? -21.863 27.908 26.407 1.00 80.38 865 ASP A O 1
ATOM 6696 N N . HIS A 1 866 ? -20.361 26.244 26.308 1.00 77.12 866 HIS A N 1
ATOM 6697 C CA . HIS A 1 866 ? -19.415 26.963 25.456 1.00 77.12 866 HIS A CA 1
ATOM 6698 C C . HIS A 1 866 ? -19.992 27.269 24.064 1.00 77.12 866 HIS A C 1
ATOM 6700 O O . HIS A 1 866 ? -19.888 28.400 23.583 1.00 77.12 866 HIS A O 1
ATOM 6706 N N . PHE A 1 867 ? -20.654 26.300 23.418 1.00 74.62 867 PHE A N 1
ATOM 6707 C CA . PHE A 1 867 ? -21.138 26.449 22.037 1.00 74.62 867 PHE A CA 1
ATOM 6708 C C . PHE A 1 867 ? -22.606 26.900 21.909 1.00 74.62 867 PHE A C 1
ATOM 6710 O O . PHE A 1 867 ? -23.011 27.351 20.835 1.00 74.62 867 PHE A O 1
ATOM 6717 N N . GLN A 1 868 ? -23.419 26.846 22.972 1.00 69.75 868 GLN A N 1
ATOM 6718 C CA . GLN A 1 868 ? -24.821 27.300 22.951 1.00 69.75 868 GLN A CA 1
ATOM 6719 C C . GLN A 1 868 ? -24.966 28.822 22.835 1.00 69.75 868 GLN A C 1
ATOM 6721 O O . GLN A 1 868 ? -25.994 29.302 22.351 1.00 69.75 868 GLN A O 1
ATOM 6726 N N . HIS A 1 869 ? -23.962 29.582 23.278 1.00 63.50 869 HIS A N 1
ATOM 6727 C CA . HIS A 1 869 ? -23.970 31.047 23.257 1.00 63.50 869 HIS A CA 1
ATOM 6728 C C . HIS A 1 869 ? -23.411 31.657 21.965 1.00 63.50 869 HIS A C 1
ATOM 6730 O O . HIS A 1 869 ? -23.498 32.874 21.779 1.00 63.50 869 HIS A O 1
ATOM 6736 N N . LEU A 1 870 ? -22.861 30.840 21.062 1.00 63.81 870 LEU A N 1
ATOM 6737 C CA . LEU A 1 870 ? -22.415 31.306 19.754 1.00 63.81 870 LEU A CA 1
ATOM 6738 C C . LEU A 1 870 ? -23.637 31.646 18.896 1.00 63.81 870 LEU A C 1
ATOM 6740 O O . LEU A 1 870 ? -24.420 30.786 18.496 1.00 63.81 870 LEU A O 1
ATOM 6744 N N . ASP A 1 871 ? -23.807 32.938 18.630 1.00 60.25 871 ASP A N 1
ATOM 6745 C CA . ASP A 1 871 ? -24.927 33.487 17.866 1.00 60.25 871 ASP A CA 1
ATOM 6746 C C . ASP A 1 871 ? -24.713 33.262 16.355 1.00 60.25 871 ASP A C 1
ATOM 6748 O O . ASP A 1 871 ? -24.451 34.191 15.584 1.00 60.25 871 ASP A O 1
ATOM 6752 N N . TYR A 1 872 ? -24.779 31.992 15.931 1.00 62.72 872 TYR A N 1
ATOM 6753 C CA . TYR A 1 872 ? -24.561 31.535 14.550 1.00 62.72 872 TYR A CA 1
ATOM 6754 C C . TYR A 1 872 ? -25.513 32.177 13.522 1.00 62.72 872 TYR A C 1
ATOM 6756 O O . TYR A 1 872 ? -25.281 32.060 12.318 1.00 62.72 872 TYR A O 1
ATOM 6764 N N . ASP A 1 873 ? -26.583 32.839 13.973 1.00 55.50 873 ASP A N 1
ATOM 6765 C CA . ASP A 1 873 ? -27.607 33.449 13.121 1.00 55.50 873 ASP A CA 1
ATOM 6766 C C . ASP A 1 873 ? -27.371 34.943 12.826 1.00 55.50 873 ASP A C 1
ATOM 6768 O O . ASP A 1 873 ? -28.015 35.485 11.927 1.00 55.50 873 ASP A O 1
ATOM 6772 N N . ARG A 1 874 ? -26.442 35.628 13.516 1.00 53.19 874 ARG A N 1
ATOM 6773 C CA . ARG A 1 874 ? -26.248 37.087 13.347 1.00 53.19 874 ARG A CA 1
ATOM 6774 C C . ARG A 1 874 ? -25.177 37.512 12.345 1.00 53.19 874 ARG A C 1
ATOM 6776 O O . ARG A 1 874 ? -25.241 38.645 11.872 1.00 53.19 874 ARG A O 1
ATOM 6783 N N . SER A 1 875 ? -24.197 36.668 12.017 1.00 62.16 875 SER A N 1
ATOM 6784 C CA . SER A 1 875 ? -23.102 37.059 11.115 1.00 62.16 875 SER A CA 1
ATOM 6785 C C . SER A 1 875 ? -22.529 35.876 10.336 1.00 62.16 875 SER A C 1
ATOM 6787 O O . SER A 1 875 ? -21.951 34.965 10.924 1.00 62.16 875 SER A O 1
ATOM 6789 N N . ALA A 1 876 ? -22.623 35.929 9.002 1.00 66.25 876 ALA A N 1
ATOM 6790 C CA . ALA A 1 876 ? -21.998 34.951 8.103 1.00 66.25 876 ALA A CA 1
ATOM 6791 C C . ALA A 1 876 ? -20.486 34.804 8.369 1.00 66.25 876 ALA A C 1
ATOM 6793 O O . ALA A 1 876 ? -19.967 33.693 8.375 1.00 66.25 876 ALA A O 1
ATOM 6794 N N . ALA A 1 877 ? -19.818 35.901 8.742 1.00 68.25 877 ALA A N 1
ATOM 6795 C CA . ALA A 1 877 ? -18.387 35.913 9.035 1.00 68.25 877 ALA A CA 1
ATOM 6796 C C . ALA A 1 877 ? -17.981 35.006 10.214 1.00 68.25 877 ALA A C 1
ATOM 6798 O O . ALA A 1 877 ? -16.847 34.543 10.258 1.00 68.25 877 ALA A O 1
ATOM 6799 N N . VAL A 1 878 ? -18.886 34.728 11.164 1.00 74.31 878 VAL A N 1
ATOM 6800 C CA . VAL A 1 878 ? -18.606 33.805 12.282 1.00 74.31 878 VAL A CA 1
ATOM 6801 C C . VAL A 1 878 ? -18.596 32.354 11.797 1.00 74.31 878 VAL A C 1
ATOM 6803 O O . VAL A 1 878 ? -17.734 31.579 12.200 1.00 74.31 878 VAL A O 1
ATOM 6806 N N . LEU A 1 879 ? -19.521 31.991 10.903 1.00 80.00 879 LEU A N 1
ATOM 6807 C CA . LEU A 1 879 ? -19.570 30.653 10.307 1.00 80.00 879 LEU A CA 1
ATOM 6808 C C . LEU A 1 879 ? -18.375 30.407 9.384 1.00 80.00 879 LEU A C 1
ATOM 6810 O O . LEU A 1 879 ? -17.837 29.304 9.357 1.00 80.00 879 LEU A O 1
ATOM 6814 N N . ASP A 1 880 ? -17.938 31.429 8.655 1.00 83.44 880 ASP A N 1
ATOM 6815 C CA . ASP A 1 880 ? -16.840 31.303 7.697 1.00 83.44 880 ASP A CA 1
ATOM 6816 C C . ASP A 1 880 ? -15.478 31.096 8.372 1.00 83.44 880 ASP A C 1
ATOM 6818 O O . ASP A 1 880 ? -14.624 30.389 7.829 1.00 83.44 880 ASP A O 1
ATOM 6822 N N . SER A 1 881 ? -15.313 31.638 9.581 1.00 85.81 881 SER A N 1
ATOM 6823 C CA . SER A 1 881 ? -14.132 31.471 10.438 1.00 85.81 881 SER A CA 1
ATOM 6824 C C . SER A 1 881 ? -14.196 30.241 11.348 1.00 85.81 881 SER A C 1
ATOM 6826 O O . SER A 1 881 ? -13.304 30.058 12.172 1.00 85.81 881 SER A O 1
ATOM 6828 N N . LEU A 1 882 ? -15.222 29.392 11.227 1.00 86.38 882 LEU A N 1
ATOM 6829 C CA . LEU A 1 882 ? -15.399 28.240 12.108 1.00 86.38 882 LEU A CA 1
ATOM 6830 C C . LEU A 1 882 ? -14.347 27.142 11.829 1.00 86.38 882 LEU A C 1
ATOM 6832 O O . LEU A 1 882 ? -14.312 26.609 10.710 1.00 86.38 882 LEU A O 1
ATOM 6836 N N . PRO A 1 883 ? -13.543 26.728 12.827 1.00 89.06 883 PRO A N 1
ATOM 6837 C CA . PRO A 1 883 ? -12.597 25.626 12.670 1.00 89.06 883 PRO A CA 1
ATOM 6838 C C . PRO A 1 883 ? -13.302 24.276 12.486 1.00 89.06 883 PRO A C 1
ATOM 6840 O O . PRO A 1 883 ? -14.298 23.988 13.151 1.00 89.06 883 PRO A O 1
ATOM 6843 N N . ILE A 1 884 ? -12.740 23.395 11.649 1.00 90.25 884 ILE A N 1
ATOM 6844 C CA . ILE A 1 884 ? -13.301 22.046 11.422 1.00 90.25 884 ILE A CA 1
ATOM 6845 C C . ILE A 1 884 ? -13.349 21.199 12.708 1.00 90.25 884 ILE A C 1
ATOM 6847 O O . ILE A 1 884 ? -14.262 20.394 12.883 1.00 90.25 884 ILE A O 1
ATOM 6851 N N . PHE A 1 885 ? -12.424 21.450 13.643 1.00 87.94 885 PHE A N 1
ATOM 6852 C CA . PHE A 1 885 ? -12.284 20.730 14.914 1.00 87.94 885 PHE A CA 1
ATOM 6853 C C . PHE A 1 885 ? -13.527 20.814 15.814 1.00 87.94 885 PHE A C 1
ATOM 6855 O O . PHE A 1 885 ? -13.757 19.918 16.623 1.00 87.94 885 PHE A O 1
ATOM 6862 N N . VAL A 1 886 ? -14.335 21.872 15.667 1.00 87.12 886 VAL A N 1
ATOM 6863 C CA . VAL A 1 886 ? -15.548 22.094 16.472 1.00 87.12 886 VAL A CA 1
ATOM 6864 C C . VAL A 1 886 ? -16.632 21.062 16.160 1.00 87.12 886 VAL A C 1
ATOM 6866 O O . VAL A 1 886 ? -17.394 20.676 17.039 1.00 87.12 886 VAL A O 1
ATOM 6869 N N . SER A 1 887 ? -16.702 20.579 14.916 1.00 88.06 887 SER A N 1
ATOM 6870 C CA . SER A 1 887 ? -17.709 19.581 14.534 1.00 88.06 887 SER A CA 1
ATOM 6871 C C . SER A 1 887 ? -17.593 18.301 15.367 1.00 88.06 887 SER A C 1
ATOM 6873 O O . SER A 1 887 ? -18.600 17.791 15.859 1.00 88.06 887 SER A O 1
ATOM 6875 N N . GLN A 1 888 ? -16.360 17.857 15.619 1.00 88.50 888 GLN A N 1
ATOM 6876 C CA . GLN A 1 888 ? -16.086 16.611 16.321 1.00 88.50 888 GLN A CA 1
ATOM 6877 C C . GLN A 1 888 ? -16.427 16.651 17.804 1.00 88.50 888 GLN A C 1
ATOM 6879 O O . GLN A 1 888 ? -16.940 15.668 18.337 1.00 88.50 888 GLN A O 1
ATOM 6884 N N . SER A 1 889 ? -16.166 17.770 18.484 1.00 88.00 889 SER A N 1
ATOM 6885 C CA . SER A 1 889 ? -16.471 17.902 19.913 1.00 88.00 889 SER A CA 1
ATOM 6886 C C . SER A 1 889 ? -17.977 17.838 20.157 1.00 88.00 889 SER A C 1
ATOM 6888 O O . SER A 1 889 ? -18.435 17.082 21.016 1.00 88.00 889 SER A O 1
ATOM 6890 N N . ILE A 1 890 ? -18.758 18.544 19.333 1.00 88.94 890 ILE A N 1
ATOM 6891 C CA . ILE A 1 890 ? -20.225 18.514 19.378 1.00 88.94 890 ILE A CA 1
ATOM 6892 C C . ILE A 1 890 ? -20.761 17.128 19.016 1.00 88.94 890 ILE A C 1
ATOM 6894 O O . ILE A 1 890 ? -21.681 16.633 19.671 1.00 88.94 890 ILE A O 1
ATOM 6898 N N . PHE A 1 891 ? -20.196 16.488 17.990 1.00 89.88 891 PHE A N 1
ATOM 6899 C CA . PHE A 1 891 ? -20.592 15.140 17.598 1.00 89.88 891 PHE A CA 1
ATOM 6900 C C . PHE A 1 891 ? -20.346 14.131 18.721 1.00 89.88 891 PHE A C 1
ATOM 6902 O O . PHE A 1 891 ? -21.269 13.411 19.102 1.00 89.88 891 PHE A O 1
ATOM 6909 N N . LYS A 1 892 ? -19.149 14.140 19.322 1.00 86.88 892 LYS A N 1
ATOM 6910 C CA . LYS A 1 892 ? -18.795 13.241 20.425 1.00 86.88 892 LYS A CA 1
ATOM 6911 C C . LYS A 1 892 ? -19.677 13.465 21.654 1.00 86.88 892 LYS A C 1
ATOM 6913 O O . LYS A 1 892 ? -20.111 12.495 22.272 1.00 86.88 892 LYS A O 1
ATOM 6918 N N . ALA A 1 893 ? -20.001 14.719 21.970 1.00 87.12 893 ALA A N 1
ATOM 6919 C CA . ALA A 1 893 ? -20.960 15.040 23.022 1.00 87.12 893 ALA A CA 1
ATOM 6920 C C . ALA A 1 893 ? -22.357 14.472 22.720 1.00 87.12 893 ALA A C 1
ATOM 6922 O O . ALA A 1 893 ? -23.000 13.886 23.590 1.00 87.12 893 ALA A O 1
ATOM 6923 N N . GLY A 1 894 ? -22.803 14.591 21.466 1.00 88.25 894 GLY A N 1
ATOM 6924 C CA . GLY A 1 894 ? -24.031 13.968 20.981 1.00 88.25 894 GLY A CA 1
ATOM 6925 C C . GLY A 1 894 ? -24.033 12.446 21.138 1.00 88.25 894 GLY A C 1
ATOM 6926 O O . GLY A 1 894 ? -25.012 11.906 21.642 1.00 88.25 894 GLY A O 1
ATOM 6927 N N . GLU A 1 895 ? -22.949 11.756 20.769 1.00 87.38 895 GLU A N 1
ATOM 6928 C CA . GLU A 1 895 ? -22.838 10.296 20.925 1.00 87.38 895 GLU A CA 1
ATOM 6929 C C . GLU A 1 895 ? -22.999 9.854 22.386 1.00 87.38 895 GLU A C 1
ATOM 6931 O O . GLU A 1 895 ? -23.744 8.913 22.665 1.00 87.38 895 GLU A O 1
ATOM 6936 N N . VAL A 1 896 ? -22.344 10.554 23.320 1.00 85.06 896 VAL A N 1
ATOM 6937 C CA . VAL A 1 896 ? -22.448 10.271 24.761 1.00 85.06 896 VAL A CA 1
ATOM 6938 C C . VAL A 1 896 ? -23.887 10.454 25.249 1.00 85.06 896 VAL A C 1
ATOM 6940 O O . VAL A 1 896 ? -24.433 9.563 25.898 1.00 85.06 896 VAL A O 1
ATOM 6943 N N . LEU A 1 897 ? -24.541 11.561 24.885 1.00 85.38 897 LEU A N 1
ATOM 6944 C CA . LEU A 1 897 ? -25.926 11.834 25.285 1.00 85.38 897 LEU A CA 1
ATOM 6945 C C . LEU A 1 897 ? -26.923 10.829 24.698 1.00 85.38 897 LEU A C 1
ATOM 6947 O O . LEU A 1 897 ? -27.895 10.461 25.356 1.00 85.38 897 LEU A O 1
ATOM 6951 N N . VAL A 1 898 ? -26.705 10.382 23.459 1.00 86.38 898 VAL A N 1
ATOM 6952 C CA . VAL A 1 898 ? -27.543 9.358 22.822 1.00 86.38 898 VAL A CA 1
ATOM 6953 C C . VAL A 1 898 ? -27.369 8.006 23.505 1.00 86.38 898 VAL A C 1
ATOM 6955 O O . VAL A 1 898 ? -28.357 7.302 23.719 1.00 86.38 898 VAL A O 1
ATOM 6958 N N . HIS A 1 899 ? -26.145 7.655 23.900 1.00 83.44 899 HIS A N 1
ATOM 6959 C CA . HIS A 1 899 ? -25.904 6.475 24.723 1.00 83.44 899 HIS A CA 1
ATOM 6960 C C . HIS A 1 899 ? -26.630 6.581 26.073 1.00 83.44 899 HIS A C 1
ATOM 6962 O O . HIS A 1 899 ? -27.340 5.656 26.458 1.00 83.44 899 HIS A O 1
ATOM 6968 N N . GLU A 1 900 ? -26.544 7.725 26.758 1.00 82.12 900 GLU A N 1
ATOM 6969 C CA . GLU A 1 900 ? -27.249 7.951 28.026 1.00 82.12 900 GLU A CA 1
ATOM 6970 C C . GLU A 1 900 ? -28.776 7.846 27.863 1.00 82.12 900 GLU A C 1
ATOM 6972 O O . GLU A 1 900 ? -29.446 7.203 28.674 1.00 82.12 900 GLU A O 1
ATOM 6977 N N . LEU A 1 901 ? -29.336 8.386 26.773 1.00 83.00 901 LEU A N 1
ATOM 6978 C CA . LEU A 1 901 ? -30.768 8.319 26.460 1.00 83.00 901 LEU A CA 1
ATOM 6979 C C . LEU A 1 901 ? -31.294 6.875 26.347 1.00 83.00 901 LEU A C 1
ATOM 6981 O O . LEU A 1 901 ? -32.468 6.637 26.633 1.00 83.00 901 LEU A O 1
ATOM 6985 N N . LYS A 1 902 ? -30.449 5.899 25.979 1.00 82.19 902 LYS A N 1
ATOM 6986 C CA . LYS A 1 902 ? -30.830 4.471 25.958 1.00 82.19 902 LYS A CA 1
ATOM 6987 C C . LYS A 1 902 ? -31.120 3.928 27.368 1.00 82.19 902 LYS A C 1
ATOM 6989 O O . LYS A 1 902 ? -31.861 2.956 27.501 1.00 82.19 902 LYS A O 1
ATOM 6994 N N . HIS A 1 903 ? -30.591 4.572 28.411 1.00 78.88 903 HIS A N 1
ATOM 6995 C CA . HIS A 1 903 ? -30.685 4.138 29.808 1.00 78.88 903 HIS A CA 1
ATOM 6996 C C . HIS A 1 903 ? -31.480 5.098 30.713 1.00 78.88 903 HIS A C 1
ATOM 6998 O O . HIS A 1 903 ? -31.788 4.744 31.851 1.00 78.88 903 HIS A O 1
ATOM 7004 N N . THR A 1 904 ? -31.856 6.287 30.226 1.00 76.00 904 THR A N 1
ATOM 7005 C CA . THR A 1 904 ? -32.585 7.302 31.001 1.00 76.00 904 THR A CA 1
ATOM 7006 C C . THR A 1 904 ? -33.710 7.972 30.212 1.00 76.00 904 THR A C 1
ATOM 7008 O O . THR A 1 904 ? -33.653 8.118 28.996 1.00 76.00 904 THR A O 1
ATOM 7011 N N . THR A 1 905 ? -34.746 8.447 30.907 1.00 71.00 905 THR A N 1
ATOM 7012 C CA . THR A 1 905 ? -35.861 9.202 30.300 1.00 71.00 905 THR A CA 1
ATOM 7013 C C . THR A 1 905 ? -35.858 10.682 30.680 1.00 71.00 905 THR A C 1
ATOM 7015 O O . THR A 1 905 ? -36.884 11.354 30.536 1.00 71.00 905 THR A O 1
ATOM 7018 N N . ARG A 1 906 ? -34.746 11.206 31.212 1.00 77.25 906 ARG A N 1
ATOM 7019 C CA . ARG A 1 906 ? -34.694 12.591 31.690 1.00 77.25 906 ARG A CA 1
ATOM 7020 C C . ARG A 1 906 ? -34.869 13.598 30.538 1.00 77.25 906 ARG A C 1
ATOM 7022 O O . ARG A 1 906 ? -34.365 13.430 29.427 1.00 77.25 906 ARG A O 1
ATOM 7029 N N . LEU A 1 907 ? -35.637 14.657 30.807 1.00 73.19 907 LEU A N 1
ATOM 7030 C CA . LEU A 1 907 ? -35.994 15.686 29.821 1.00 73.19 907 LEU A CA 1
ATOM 7031 C C . LEU A 1 907 ? -34.809 16.596 29.452 1.00 73.19 907 LEU A C 1
ATOM 7033 O O . LEU A 1 907 ? -34.781 17.152 28.356 1.00 73.19 907 LEU A O 1
ATOM 7037 N N . ASP A 1 908 ? -33.858 16.767 30.363 1.00 81.81 908 ASP A N 1
ATOM 7038 C CA . ASP A 1 908 ? -32.614 17.517 30.162 1.00 81.81 908 ASP A CA 1
ATOM 7039 C C . ASP A 1 908 ? -31.722 16.876 29.086 1.00 81.81 908 ASP A C 1
ATOM 7041 O O . ASP A 1 908 ? -31.353 17.574 28.149 1.00 81.81 908 ASP A O 1
ATOM 7045 N N . VAL A 1 909 ? -31.504 15.556 29.110 1.00 82.25 909 VAL A N 1
ATOM 7046 C CA . VAL A 1 909 ? -30.715 14.824 28.097 1.00 82.25 909 VAL A CA 1
ATOM 7047 C C . VAL A 1 909 ? -31.298 15.025 26.697 1.00 82.25 909 VAL A C 1
ATOM 7049 O O . VAL A 1 909 ? -30.583 15.362 25.754 1.00 82.25 909 VAL A O 1
ATOM 7052 N N . ARG A 1 910 ? -32.628 14.926 26.549 1.00 83.81 910 ARG A N 1
ATOM 7053 C CA . ARG A 1 910 ? -33.299 15.203 25.263 1.00 83.81 910 ARG A CA 1
ATOM 7054 C C . ARG A 1 910 ? -33.098 16.648 24.800 1.00 83.81 910 ARG A C 1
ATOM 7056 O O . ARG A 1 910 ? -32.908 16.875 23.606 1.00 83.81 910 ARG A O 1
ATOM 7063 N N . LYS A 1 911 ? -33.140 17.625 25.713 1.00 85.50 911 LYS A N 1
ATOM 7064 C CA . LYS A 1 911 ? -32.873 19.038 25.386 1.00 85.50 911 LYS A CA 1
ATOM 7065 C C . LYS A 1 911 ? -31.423 19.242 24.943 1.00 85.50 911 LYS A C 1
ATOM 7067 O O . LYS A 1 911 ? -31.204 19.936 23.953 1.00 85.50 911 LYS A O 1
ATOM 7072 N N . SER A 1 912 ? -30.472 18.600 25.615 1.00 86.12 912 SER A N 1
ATOM 7073 C CA . SER A 1 912 ? -29.046 18.636 25.281 1.00 86.12 912 SER A CA 1
ATOM 7074 C C . SER A 1 912 ? -28.759 18.026 23.905 1.00 86.12 912 SER A C 1
ATOM 7076 O O . SER A 1 912 ? -28.061 18.639 23.101 1.00 86.12 912 SER A O 1
ATOM 7078 N N . ILE A 1 913 ? -29.392 16.899 23.552 1.00 87.81 913 ILE A N 1
ATOM 7079 C CA . ILE A 1 913 ? -29.295 16.318 22.198 1.00 87.81 913 ILE A CA 1
ATOM 7080 C C . ILE A 1 913 ? -29.829 17.295 21.144 1.00 87.81 913 ILE A C 1
ATOM 7082 O O . ILE A 1 913 ? -29.200 17.497 20.107 1.00 87.81 913 ILE A O 1
ATOM 7086 N N . VAL A 1 914 ? -30.975 17.936 21.400 1.00 88.31 914 VAL A N 1
ATOM 7087 C CA . VAL A 1 914 ? -31.532 18.953 20.492 1.00 88.31 914 VAL A CA 1
ATOM 7088 C C . VAL A 1 914 ? -30.581 20.146 20.342 1.00 88.31 914 VAL A C 1
ATOM 7090 O O . VAL A 1 914 ? -30.477 20.697 19.245 1.00 88.31 914 VAL A O 1
ATOM 7093 N N . ALA A 1 915 ? -29.866 20.533 21.402 1.00 86.62 915 ALA A N 1
ATOM 7094 C CA . ALA A 1 915 ? -28.836 21.564 21.333 1.00 86.62 915 ALA A CA 1
ATOM 7095 C C . ALA A 1 915 ? -27.655 21.129 20.444 1.00 86.62 915 ALA A C 1
ATOM 7097 O O . ALA A 1 915 ? -27.313 21.871 19.523 1.00 86.62 915 ALA A O 1
ATOM 7098 N N . CYS A 1 916 ? -27.117 19.912 20.612 1.00 88.06 916 CYS A N 1
ATOM 7099 C CA . CYS A 1 916 ? -26.069 19.370 19.730 1.00 88.06 916 CYS A CA 1
ATOM 7100 C C . CYS A 1 916 ? -26.515 19.346 18.262 1.00 88.06 916 CYS A C 1
ATOM 7102 O O . CYS A 1 916 ? -25.812 19.849 17.385 1.00 88.06 916 CYS A O 1
ATOM 7104 N N . LYS A 1 917 ? -27.718 18.821 17.986 1.00 90.31 917 LYS A N 1
ATOM 7105 C CA . LYS A 1 917 ? -28.287 18.756 16.630 1.00 90.31 917 LYS A CA 1
ATOM 7106 C C . LYS A 1 917 ? -28.436 20.142 16.004 1.00 90.31 917 LYS A C 1
ATOM 7108 O O . LYS A 1 917 ? -28.140 20.322 14.823 1.00 90.31 917 LYS A O 1
ATOM 7113 N N . ARG A 1 918 ? -28.850 21.138 16.795 1.00 88.06 918 ARG A N 1
ATOM 7114 C CA . ARG A 1 918 ? -28.939 22.533 16.347 1.00 88.06 918 ARG A CA 1
ATOM 7115 C C . ARG A 1 918 ? -27.570 23.058 15.930 1.00 88.06 918 ARG A C 1
ATOM 7117 O O . ARG A 1 918 ? -27.444 23.541 14.808 1.00 88.06 918 ARG A O 1
ATOM 7124 N N . VAL A 1 919 ? -26.559 22.928 16.792 1.00 86.19 919 VAL A N 1
ATOM 7125 C CA . VAL A 1 919 ? -25.193 23.395 16.505 1.00 86.19 919 VAL A CA 1
ATOM 7126 C C . VAL A 1 919 ? -24.643 22.705 15.254 1.00 86.19 919 VAL A C 1
ATOM 7128 O O . VAL A 1 919 ? -24.251 23.401 14.322 1.00 86.19 919 VAL A O 1
ATOM 7131 N N . LEU A 1 920 ? -24.730 21.373 15.145 1.00 90.12 920 LEU A N 1
ATOM 7132 C CA . LEU A 1 920 ? -24.311 20.627 13.945 1.00 90.12 920 LEU A CA 1
ATOM 7133 C C . LEU A 1 920 ? -25.030 21.096 12.670 1.00 90.12 920 LEU A C 1
ATOM 7135 O O . LEU A 1 920 ? -24.410 21.197 11.612 1.00 90.12 920 LEU A O 1
ATOM 7139 N N . GLY A 1 921 ? -26.314 21.450 12.768 1.00 89.00 921 GLY A N 1
ATOM 7140 C CA . GLY A 1 921 ? -27.076 22.048 11.671 1.00 89.00 921 GLY A CA 1
ATOM 7141 C C . GLY A 1 921 ? -26.558 23.425 11.233 1.00 89.00 921 GLY A C 1
ATOM 7142 O O . GLY A 1 921 ? -26.581 23.731 10.039 1.00 89.00 921 GLY A O 1
ATOM 7143 N N . HIS A 1 922 ? -26.049 24.250 12.157 1.00 86.50 922 HIS A N 1
ATOM 7144 C CA . HIS A 1 922 ? -25.358 25.500 11.812 1.00 86.50 922 HIS A CA 1
ATOM 7145 C C . HIS A 1 922 ? -23.989 25.224 11.187 1.00 86.50 922 HIS A C 1
ATOM 7147 O O . HIS A 1 922 ? -23.676 25.813 10.152 1.00 86.50 922 HIS A O 1
ATOM 7153 N N . ILE A 1 923 ? -23.218 24.281 11.741 1.00 88.25 923 ILE A N 1
ATOM 7154 C CA . ILE A 1 923 ? -21.933 23.845 11.174 1.00 88.25 923 ILE A CA 1
ATOM 7155 C C . ILE A 1 923 ? -22.124 23.354 9.735 1.00 88.25 923 ILE A C 1
ATOM 7157 O O . ILE A 1 923 ? -21.357 23.744 8.862 1.00 88.25 923 ILE A O 1
ATOM 7161 N N . ALA A 1 924 ? -23.197 22.608 9.448 1.00 91.00 924 ALA A N 1
ATOM 7162 C CA . ALA A 1 924 ? -23.544 22.109 8.113 1.00 91.00 924 ALA A CA 1
ATOM 7163 C C . ALA A 1 924 ? -23.712 23.201 7.041 1.00 91.00 924 ALA A C 1
ATOM 7165 O O . ALA A 1 924 ? -23.601 22.905 5.848 1.00 91.00 924 ALA A O 1
ATOM 7166 N N . LYS A 1 925 ? -23.963 24.459 7.439 1.00 89.19 925 LYS A N 1
ATOM 7167 C CA . LYS A 1 925 ? -23.998 25.609 6.517 1.00 89.19 925 LYS A CA 1
ATOM 7168 C C . LYS A 1 925 ? -22.606 25.947 5.972 1.00 89.19 925 LYS A C 1
ATOM 7170 O O . LYS A 1 925 ? -22.514 26.496 4.880 1.00 89.19 925 LYS A O 1
ATOM 7175 N N . ARG A 1 926 ? -21.542 25.599 6.703 1.00 90.19 926 ARG A N 1
ATOM 7176 C CA . ARG A 1 926 ? -20.139 25.813 6.322 1.00 90.19 926 ARG A CA 1
ATOM 7177 C C . ARG A 1 926 ? -19.425 24.514 5.939 1.00 90.19 926 ARG A C 1
ATOM 7179 O O . ARG A 1 926 ? -18.805 24.444 4.880 1.00 90.19 926 ARG A O 1
ATOM 7186 N N . TRP A 1 927 ? -19.535 23.499 6.789 1.00 93.44 927 TRP A N 1
ATOM 7187 C CA . TRP A 1 927 ? -18.825 22.224 6.737 1.00 93.44 927 TRP A CA 1
ATOM 7188 C C . TRP A 1 927 ? -19.828 21.069 6.700 1.00 93.44 927 TRP A C 1
ATOM 7190 O O . TRP A 1 927 ? -20.541 20.817 7.670 1.00 93.44 927 TRP A O 1
ATOM 7200 N N . LEU A 1 928 ? -19.893 20.345 5.577 1.00 94.69 928 LEU A N 1
ATOM 7201 C CA . LEU A 1 928 ? -20.885 19.275 5.380 1.00 94.69 928 LEU A CA 1
ATOM 7202 C C . LEU A 1 928 ? -20.686 18.068 6.306 1.00 94.69 928 LEU A C 1
ATOM 7204 O O . LEU A 1 928 ? -21.624 17.288 6.457 1.00 94.69 928 LEU A O 1
ATOM 7208 N N . VAL A 1 929 ? -19.531 17.932 6.963 1.00 93.19 929 VAL A N 1
ATOM 7209 C CA . VAL A 1 929 ? -19.328 16.917 8.006 1.00 93.19 929 VAL A CA 1
ATOM 7210 C C . VAL A 1 929 ? -20.369 17.046 9.127 1.00 93.19 929 VAL A C 1
ATOM 7212 O O . VAL A 1 929 ? -20.942 16.044 9.541 1.00 93.19 929 VAL A O 1
ATOM 7215 N N . GLY A 1 930 ? -20.764 18.274 9.496 1.00 92.25 930 GLY A N 1
ATOM 7216 C CA . GLY A 1 930 ? -21.811 18.503 10.498 1.00 92.25 930 GLY A CA 1
ATOM 7217 C C . GLY A 1 930 ? -23.172 17.930 10.088 1.00 92.25 930 GLY A C 1
ATOM 7218 O O . GLY A 1 930 ? -23.925 17.447 10.929 1.00 92.25 930 GLY A O 1
ATOM 7219 N N . LYS A 1 931 ? -23.472 17.898 8.782 1.00 92.50 931 LYS A N 1
ATOM 7220 C CA . LYS A 1 931 ? -24.676 17.242 8.255 1.00 92.50 931 LYS A CA 1
ATOM 7221 C C . LYS A 1 931 ? -24.600 15.724 8.412 1.00 92.50 931 LYS A C 1
ATOM 7223 O O . LYS A 1 931 ? -25.585 15.109 8.798 1.00 92.50 931 LYS A O 1
ATOM 7228 N N . GLN A 1 932 ? -23.447 15.125 8.119 1.00 91.50 932 GLN A N 1
ATOM 7229 C CA . GLN A 1 932 ? -23.247 13.680 8.263 1.00 91.50 932 GLN A CA 1
ATOM 7230 C C . GLN A 1 932 ? -23.343 13.251 9.732 1.00 91.50 932 GLN A C 1
ATOM 7232 O O . GLN A 1 932 ? -24.022 12.275 10.045 1.00 91.50 932 GLN A O 1
ATOM 7237 N N . HIS A 1 933 ? -22.728 14.020 10.636 1.00 92.62 933 HIS A N 1
ATOM 7238 C CA . HIS A 1 933 ? -22.847 13.840 12.085 1.00 92.62 933 HIS A CA 1
ATOM 7239 C C . HIS A 1 933 ? -24.304 13.966 12.557 1.00 92.62 933 HIS A C 1
ATOM 7241 O O . HIS A 1 933 ? -24.772 13.138 13.335 1.00 92.62 933 HIS A O 1
ATOM 7247 N N . LEU A 1 934 ? -25.053 14.953 12.049 1.00 91.94 934 LEU A N 1
ATOM 7248 C CA . LEU A 1 934 ? -26.481 15.115 12.343 1.00 91.94 934 LEU A CA 1
ATOM 7249 C C . LEU A 1 934 ? -27.305 13.902 11.879 1.00 91.94 934 LEU A C 1
ATOM 7251 O O . LEU A 1 934 ? -28.069 13.349 12.666 1.00 91.94 934 LEU A O 1
ATOM 7255 N N . GLU A 1 935 ? -27.110 13.455 10.635 1.00 91.94 935 GLU A N 1
ATOM 7256 C CA . GLU A 1 935 ? -27.783 12.276 10.071 1.00 91.94 935 GLU A CA 1
ATOM 7257 C C . GLU A 1 935 ? -27.465 10.991 10.854 1.00 91.94 935 GLU A C 1
ATOM 7259 O O . GLU A 1 935 ? -28.305 10.095 10.928 1.00 91.94 935 GLU A O 1
ATOM 7264 N N . TYR A 1 936 ? -26.269 10.883 11.440 1.00 90.44 936 TYR A N 1
ATOM 7265 C CA . TYR A 1 936 ? -25.912 9.781 12.333 1.00 90.44 936 TYR A CA 1
ATOM 7266 C C . TYR A 1 936 ? -26.681 9.855 13.658 1.00 90.44 936 TYR A C 1
ATOM 7268 O O . TYR A 1 936 ? -27.339 8.888 14.037 1.00 90.44 936 TYR A O 1
ATOM 7276 N N . LEU A 1 937 ? -26.673 11.011 14.333 1.00 89.44 937 LEU A N 1
ATOM 7277 C CA . LEU A 1 937 ? -27.400 11.182 15.598 1.00 89.44 937 LEU A CA 1
ATOM 7278 C C . LEU A 1 937 ? -28.919 11.030 15.425 1.00 89.44 937 LEU A C 1
ATOM 7280 O O . LEU A 1 937 ? -29.599 10.606 16.355 1.00 89.44 937 LEU A O 1
ATOM 7284 N N . ASP A 1 938 ? -29.473 11.375 14.261 1.00 89.25 938 ASP A N 1
ATOM 7285 C CA . ASP A 1 938 ? -30.887 11.149 13.937 1.00 89.25 938 ASP A CA 1
ATOM 7286 C C . ASP A 1 938 ? -31.240 9.669 13.747 1.00 89.25 938 ASP A C 1
ATOM 7288 O O . ASP A 1 938 ? -32.385 9.300 13.985 1.00 89.25 938 ASP A O 1
ATOM 7292 N N . LYS A 1 939 ? -30.288 8.820 13.342 1.00 88.06 939 LYS A N 1
ATOM 7293 C CA . LYS A 1 939 ? -30.507 7.367 13.230 1.00 88.06 939 LYS A CA 1
ATOM 7294 C C . LYS A 1 939 ? -30.444 6.651 14.578 1.00 88.06 939 LYS A C 1
ATOM 7296 O O . LYS A 1 939 ? -31.099 5.626 14.734 1.00 88.06 939 LYS A O 1
ATOM 7301 N N . GLU A 1 940 ? -29.642 7.161 15.510 1.00 81.00 940 GLU A N 1
ATOM 7302 C CA . GLU A 1 940 ? -29.410 6.534 16.818 1.00 81.00 940 GLU A CA 1
ATOM 7303 C C . GLU A 1 940 ? -30.382 6.994 17.928 1.00 81.00 940 GLU A C 1
ATOM 7305 O O . GLU A 1 940 ? -30.479 6.318 18.954 1.00 81.00 940 GLU A O 1
ATOM 7310 N N . CYS A 1 941 ? -31.078 8.128 17.746 1.00 73.12 941 CYS A N 1
ATOM 7311 C CA . CYS A 1 941 ? -32.137 8.638 18.642 1.00 73.12 941 CYS A CA 1
ATOM 7312 C C . CYS A 1 941 ? -33.509 8.054 18.302 1.00 73.12 941 CYS A C 1
ATOM 7314 O O . CYS A 1 941 ? -34.294 7.833 19.256 1.00 73.12 941 CYS A O 1
#